Protein AF-0000000074143756 (afdb_homodimer)

Sequence (942 aa):
MISAIPASENERNEYSKTKEFPGTHEVNKLKGTKKQRRFYRSLQLTPTPTILDREHSRSNVDFSGFFVLFWVGVAVIIIISALDNVEQTGRVFGGSVFQFFRTNLLDLVLADLTMVSTYFFSYPFQKLLAAGVIQWYQTGAVLFYTALGIFLLSAMARCLLSDWPWTHRAFFILHSVMMLMKLVSYNICNGWYSHLYQVNITLKQKESLSPAEEEQLKQAEFELLEHGVRYPFNLTFKNAVEFLFMPTLCYQLYYPRTSRVRVWYLLERAAATFGCIFLLTLISENYIVPILRKAIVQLHQARESSFLSLYLSFSKTVTYLMFPFTISFLLVFYVIFDGVCNFAAELTRFADRNFYDDWWNSYTWDQFARTWNKPVHYFLLRHVYLPVASITSKLNATVITFFLSSILHETIMFCITKKIRGYQLFFQMTQIPYIMIQRNSFFRQRVIGNVAFWISMIIGISLIAALYILCMISAIPASENERNEYSKTKEFPGTHEVNKLKGTKKQRRFYRSLQLTPTPTILDREHSRSNVDFSGFFVLFWVGVAVIIIISALDNVEQTGRVFGGSVFQFFRTNLLDLVLADLTMVSTYFFSYPFQKLLAAGVIQWYQTGAVLFYTALGIFLLSAMARCLLSDWPWTHRAFFILHSVMMLMKLVSYNICNGWYSHLYQVNITLKQKESLSPAEEEQLKQAEFELLEHGVRYPFNLTFKNAVEFLFMPTLCYQLYYPRTSRVRVWYLLERAAATFGCIFLLTLISENYIVPILRKAIVQLHQARESSFLSLYLSFSKTVTYLMFPFTISFLLVFYVIFDGVCNFAAELTRFADRNFYDDWWNSYTWDQFARTWNKPVHYFLLRHVYLPVASITSKLNATVITFFLSSILHETIMFCITKKIRGYQLFFQMTQIPYIMIQRNSFFRQRVIGNVAFWISMIIGISLIAALYILC

pLDDT: mean 84.03, std 18.56, range [18.83, 97.88]

Structure (mmCIF, N/CA/C/O backbone):
data_AF-0000000074143756-model_v1
#
loop_
_entity.id
_entity.type
_entity.pdbx_description
1 polymer O-acyltransferase
#
loop_
_atom_site.group_PDB
_atom_site.id
_atom_site.type_symbol
_atom_site.label_atom_id
_atom_site.label_alt_id
_atom_site.label_comp_id
_atom_site.label_asym_id
_atom_site.label_entity_id
_atom_site.label_seq_id
_atom_site.pdbx_PDB_ins_code
_atom_site.Cartn_x
_atom_site.Cartn_y
_atom_site.Cartn_z
_atom_site.occupancy
_atom_site.B_iso_or_equiv
_atom_site.auth_seq_id
_atom_site.auth_comp_id
_atom_site.auth_asym_id
_atom_site.auth_atom_id
_atom_site.pdbx_PDB_model_num
ATOM 1 N N . MET A 1 1 ? 21.484 32.938 -28.594 1 19.41 1 MET A N 1
ATOM 2 C CA . MET A 1 1 ? 21.781 31.828 -29.5 1 19.41 1 MET A CA 1
ATOM 3 C C . MET A 1 1 ? 22.5 30.688 -28.781 1 19.41 1 MET A C 1
ATOM 5 O O . MET A 1 1 ? 23.375 30.031 -29.344 1 19.41 1 MET A O 1
ATOM 9 N N . ILE A 1 2 ? 22.391 30.625 -27.469 1 21.98 2 ILE A N 1
ATOM 10 C CA . ILE A 1 2 ? 23.266 29.938 -26.516 1 21.98 2 ILE A CA 1
ATOM 11 C C . ILE A 1 2 ? 23.234 28.438 -26.797 1 21.98 2 ILE A C 1
ATOM 13 O O . ILE A 1 2 ? 22.156 27.844 -26.938 1 21.98 2 ILE A O 1
ATOM 17 N N . SER A 1 3 ? 24.344 27.875 -27.328 1 20.03 3 SER A N 1
ATOM 18 C CA . SER A 1 3 ? 24.672 26.562 -27.875 1 20.03 3 SER A CA 1
ATOM 19 C C . SER A 1 3 ? 24.344 25.453 -26.875 1 20.03 3 SER A C 1
ATOM 21 O O . SER A 1 3 ? 24.781 25.5 -25.719 1 20.03 3 SER A O 1
ATOM 23 N N . ALA A 1 4 ? 23.125 24.828 -26.953 1 22.12 4 ALA A N 1
ATOM 24 C CA . ALA A 1 4 ? 22.438 23.766 -26.219 1 22.12 4 ALA A CA 1
ATOM 25 C C . ALA A 1 4 ? 23.312 22.516 -26.125 1 22.12 4 ALA A C 1
ATOM 27 O O . ALA A 1 4 ? 23.594 21.875 -27.141 1 22.12 4 ALA A O 1
ATOM 28 N N . ILE A 1 5 ? 24.422 22.594 -25.344 1 24.59 5 ILE A N 1
ATOM 29 C CA . ILE A 1 5 ? 25.359 21.469 -25.359 1 24.59 5 ILE A CA 1
ATOM 30 C C . ILE A 1 5 ? 24.609 20.172 -25.141 1 24.59 5 ILE A C 1
ATOM 32 O O . ILE A 1 5 ? 23.859 20.031 -24.172 1 24.59 5 ILE A O 1
ATOM 36 N N . PRO A 1 6 ? 24.453 19.25 -26.125 1 26.03 6 PRO A N 1
ATOM 37 C CA . PRO A 1 6 ? 23.703 18 -26.234 1 26.03 6 PRO A CA 1
ATOM 38 C C . PRO A 1 6 ? 24.125 16.969 -25.188 1 26.03 6 PRO A C 1
ATOM 40 O O . PRO A 1 6 ? 25.328 16.812 -24.922 1 26.03 6 PRO A O 1
ATOM 43 N N . ALA A 1 7 ? 23.297 16.719 -24.109 1 26.41 7 ALA A N 1
ATOM 44 C CA . ALA A 1 7 ? 23.531 15.758 -23.031 1 26.41 7 ALA A CA 1
ATOM 45 C C . ALA A 1 7 ? 24.031 14.43 -23.578 1 26.41 7 ALA A C 1
ATOM 47 O O . ALA A 1 7 ? 23.438 13.875 -24.516 1 26.41 7 ALA A O 1
ATOM 48 N N . SER A 1 8 ? 25.25 14.055 -23.422 1 24.77 8 SER A N 1
ATOM 49 C CA . SER A 1 8 ? 25.984 12.875 -23.891 1 24.77 8 SER A CA 1
ATOM 50 C C . SER A 1 8 ? 25.266 11.586 -23.516 1 24.77 8 SER A C 1
ATOM 52 O O . SER A 1 8 ? 24.531 11.555 -22.516 1 24.77 8 SER A O 1
ATOM 54 N N . GLU A 1 9 ? 25.078 10.492 -24.391 1 25.97 9 GLU A N 1
ATOM 55 C CA . GLU A 1 9 ? 24.484 9.188 -24.672 1 25.97 9 GLU A CA 1
ATOM 56 C C . GLU A 1 9 ? 24.812 8.188 -23.578 1 25.97 9 GLU A C 1
ATOM 58 O O . GLU A 1 9 ? 24.172 7.137 -23.469 1 25.97 9 GLU A O 1
ATOM 63 N N . ASN A 1 10 ? 25.906 8.289 -22.781 1 26.12 10 ASN A N 1
ATOM 64 C CA . ASN A 1 10 ? 26.547 7.156 -22.125 1 26.12 10 ASN A CA 1
ATOM 65 C C . ASN A 1 10 ? 25.75 6.695 -20.891 1 26.12 10 ASN A C 1
ATOM 67 O O . ASN A 1 10 ? 25.891 5.547 -20.469 1 26.12 10 ASN A O 1
ATOM 71 N N . GLU A 1 11 ? 25.219 7.586 -20.062 1 27.58 11 GLU A N 1
ATOM 72 C CA . GLU A 1 11 ? 24.859 7.156 -18.703 1 27.58 11 GLU A CA 1
ATOM 73 C C . GLU A 1 11 ? 23.531 6.402 -18.719 1 27.58 11 GLU A C 1
ATOM 75 O O . GLU A 1 11 ? 23.031 5.992 -17.672 1 27.58 11 GLU A O 1
ATOM 80 N N . ARG A 1 12 ? 22.719 6.52 -19.766 1 27.97 12 ARG A N 1
ATOM 81 C CA . ARG A 1 12 ? 21.391 5.926 -19.859 1 27.97 12 ARG A CA 1
ATOM 82 C C . ARG A 1 12 ? 21.453 4.41 -19.734 1 27.97 12 ARG A C 1
ATOM 84 O O . ARG A 1 12 ? 20.422 3.742 -19.641 1 27.97 12 ARG A O 1
ATOM 91 N N . ASN A 1 13 ? 22.625 3.879 -20.109 1 26.05 13 ASN A N 1
ATOM 92 C CA . ASN A 1 13 ? 22.75 2.455 -20.406 1 26.05 13 ASN A CA 1
ATOM 93 C C . ASN A 1 13 ? 22.734 1.617 -19.125 1 26.05 13 ASN A C 1
ATOM 95 O O . ASN A 1 13 ? 22.906 0.398 -19.172 1 26.05 13 ASN A O 1
ATOM 99 N N . GLU A 1 14 ? 22.984 2.305 -17.953 1 27.48 14 GLU A N 1
ATOM 100 C CA . GLU A 1 14 ? 23.375 1.365 -16.906 1 27.48 14 GLU A CA 1
ATOM 101 C C . GLU A 1 14 ? 22.156 0.602 -16.391 1 27.48 14 GLU A C 1
ATOM 103 O O . GLU A 1 14 ? 22.297 -0.471 -15.797 1 27.48 14 GLU A O 1
ATOM 108 N N . TYR A 1 15 ? 21.031 1.327 -16.234 1 26.75 15 TYR A N 1
ATOM 109 C CA . TYR A 1 15 ? 20 0.626 -15.469 1 26.75 15 TYR A CA 1
ATOM 110 C C . TYR A 1 15 ? 19.547 -0.64 -16.188 1 26.75 15 TYR A C 1
ATOM 112 O O . TYR A 1 15 ? 18.688 -1.364 -15.695 1 26.75 15 TYR A O 1
ATOM 120 N N . SER A 1 16 ? 19.641 -0.555 -17.484 1 26.41 16 SER A N 1
ATOM 121 C CA . SER A 1 16 ? 19.234 -1.803 -18.125 1 26.41 16 SER A CA 1
ATOM 122 C C . SER A 1 16 ? 20.141 -2.957 -17.719 1 26.41 16 SER A C 1
ATOM 124 O O . SER A 1 16 ? 20.562 -3.746 -18.562 1 26.41 16 SER A O 1
ATOM 126 N N . LYS A 1 17 ? 20.938 -2.715 -16.734 1 28.66 17 LYS A N 1
ATOM 127 C CA . LYS A 1 17 ? 21.656 -3.973 -16.547 1 28.66 17 LYS A CA 1
ATOM 128 C C . LYS A 1 17 ? 20.688 -5.109 -16.234 1 28.66 17 LYS A C 1
ATOM 130 O O . LYS A 1 17 ? 20.203 -5.23 -15.102 1 28.66 17 LYS A O 1
ATOM 135 N N . THR A 1 18 ? 19.781 -5.348 -17 1 25.55 18 THR A N 1
ATOM 136 C CA . THR A 1 18 ? 19.219 -6.691 -16.906 1 25.55 18 THR A CA 1
ATOM 137 C C . THR A 1 18 ? 20.25 -7.68 -16.375 1 25.55 18 THR A C 1
ATOM 139 O O . THR A 1 18 ? 21.375 -7.762 -16.906 1 25.55 18 THR A O 1
ATOM 142 N N . LYS A 1 19 ? 20.297 -7.918 -15.117 1 28.59 19 LYS A N 1
ATOM 143 C CA . LYS A 1 19 ? 21.141 -9.07 -14.797 1 28.59 19 LYS A CA 1
ATOM 144 C C . LYS A 1 19 ? 21.234 -10.023 -15.992 1 28.59 19 LYS A C 1
ATOM 146 O O . LYS A 1 19 ? 20.25 -10.672 -16.359 1 28.59 19 LYS A O 1
ATOM 151 N N . GLU A 1 20 ? 21.844 -9.531 -17.016 1 27.28 20 GLU A N 1
ATOM 152 C CA . GLU A 1 20 ? 22.203 -10.492 -18.047 1 27.28 20 GLU A CA 1
ATOM 153 C C . GLU A 1 20 ? 22.422 -11.883 -17.469 1 27.28 20 GLU A C 1
ATOM 155 O O . GLU A 1 20 ? 22.781 -12.023 -16.297 1 27.28 20 GLU A O 1
ATOM 160 N N . PHE A 1 21 ? 21.609 -12.773 -17.781 1 27.92 21 PHE A N 1
ATOM 161 C CA . PHE A 1 21 ? 22.156 -14.109 -17.547 1 27.92 21 PHE A CA 1
ATOM 162 C C . PHE A 1 21 ? 23.672 -14.078 -17.547 1 27.92 21 PHE A C 1
ATOM 164 O O . PHE A 1 21 ? 24.297 -13.695 -18.547 1 27.92 21 PHE A O 1
ATOM 171 N N . PRO A 1 22 ? 24.281 -13.555 -16.328 1 31.22 22 PRO A N 1
ATOM 172 C CA . PRO A 1 22 ? 25.734 -13.469 -16.438 1 31.22 22 PRO A CA 1
ATOM 173 C C . PRO A 1 22 ? 26.297 -14.422 -17.5 1 31.22 22 PRO A C 1
ATOM 175 O O . PRO A 1 22 ? 27.219 -14.055 -18.219 1 31.22 22 PRO A O 1
ATOM 178 N N . GLY A 1 23 ? 26.156 -15.734 -17.156 1 27.8 23 GLY A N 1
ATOM 179 C CA . GLY A 1 23 ? 27.062 -16.75 -17.688 1 27.8 23 GLY A CA 1
ATOM 180 C C . GLY A 1 23 ? 26.875 -16.984 -19.172 1 27.8 23 GLY A C 1
ATOM 181 O O . GLY A 1 23 ? 26.625 -18.125 -19.594 1 27.8 23 GLY A O 1
ATOM 182 N N . THR A 1 24 ? 26.125 -16.188 -19.891 1 28.8 24 THR A N 1
ATOM 183 C CA . THR A 1 24 ? 26.469 -16.625 -21.234 1 28.8 24 THR A CA 1
ATOM 184 C C . THR A 1 24 ? 27.969 -16.484 -21.5 1 28.8 24 THR A C 1
ATOM 186 O O . THR A 1 24 ? 28.453 -15.375 -21.766 1 28.8 24 THR A O 1
ATOM 189 N N . HIS A 1 25 ? 28.828 -16.969 -20.641 1 27.3 25 HIS A N 1
ATOM 190 C CA . HIS A 1 25 ? 30.156 -17.172 -21.188 1 27.3 25 HIS A CA 1
ATOM 191 C C . HIS A 1 25 ? 30.094 -17.438 -22.688 1 27.3 25 HIS A C 1
ATOM 193 O O . HIS A 1 25 ? 29.078 -17.922 -23.203 1 27.3 25 HIS A O 1
ATOM 199 N N . GLU A 1 26 ? 31.094 -16.781 -23.422 1 28.59 26 GLU A N 1
ATOM 200 C CA . GLU A 1 26 ? 31.438 -17.078 -24.812 1 28.59 26 GLU A CA 1
ATOM 201 C C . GLU A 1 26 ? 31.297 -18.578 -25.109 1 28.59 26 GLU A C 1
ATOM 203 O O . GLU A 1 26 ? 32.156 -19.375 -24.703 1 28.59 26 GLU A O 1
ATOM 208 N N . VAL A 1 27 ? 30.25 -19.141 -24.938 1 28.48 27 VAL A N 1
ATOM 209 C CA . VAL A 1 27 ? 30.266 -20.422 -25.625 1 28.48 27 VAL A CA 1
ATOM 210 C C . VAL A 1 27 ? 30.984 -20.281 -26.969 1 28.48 27 VAL A C 1
ATOM 212 O O . VAL A 1 27 ? 30.594 -19.438 -27.797 1 28.48 27 VAL A O 1
ATOM 215 N N . ASN A 1 28 ? 32.25 -20.625 -27.062 1 27.59 28 ASN A N 1
ATOM 216 C CA . ASN A 1 28 ? 33.062 -20.812 -28.281 1 27.59 28 ASN A CA 1
ATOM 217 C C . ASN A 1 28 ? 32.188 -21.25 -29.453 1 27.59 28 ASN A C 1
ATOM 219 O O . ASN A 1 28 ? 31.172 -21.922 -29.266 1 27.59 28 ASN A O 1
ATOM 223 N N . LYS A 1 29 ? 32.531 -20.828 -30.672 1 31.66 29 LYS A N 1
ATOM 224 C CA . LYS A 1 29 ? 32.219 -21.094 -32.062 1 31.66 29 LYS A CA 1
ATOM 225 C C . LYS A 1 29 ? 32.188 -22.594 -32.344 1 31.66 29 LYS A C 1
ATOM 227 O O . LYS A 1 29 ? 33 -23.109 -33.125 1 31.66 29 LYS A O 1
ATOM 232 N N . LEU A 1 30 ? 32.156 -23.484 -31.375 1 27.81 30 LEU A N 1
ATOM 233 C CA . LEU A 1 30 ? 32.25 -24.781 -32.031 1 27.81 30 LEU A CA 1
ATOM 234 C C . LEU A 1 30 ? 31.109 -24.984 -33.031 1 27.81 30 LEU A C 1
ATOM 236 O O . LEU A 1 30 ? 29.938 -24.812 -32.656 1 27.81 30 LEU A O 1
ATOM 240 N N . LYS A 1 31 ? 31.25 -25.062 -34.281 1 34.59 31 LYS A N 1
ATOM 241 C CA . LYS A 1 31 ? 30.625 -25.094 -35.594 1 34.59 31 LYS A CA 1
ATOM 242 C C . LYS A 1 31 ? 29.391 -26.016 -35.594 1 34.59 31 LYS A C 1
ATOM 244 O O . LYS A 1 31 ? 28.328 -25.625 -36.062 1 34.59 31 LYS A O 1
ATOM 249 N N . GLY A 1 32 ? 29.609 -27.375 -35.906 1 33.5 32 GLY A N 1
ATOM 250 C CA . GLY A 1 32 ? 28.578 -28.234 -36.469 1 33.5 32 GLY A CA 1
ATOM 251 C C . GLY A 1 32 ? 27.453 -28.516 -35.5 1 33.5 32 GLY A C 1
ATOM 252 O O . GLY A 1 32 ? 26.281 -28.453 -35.875 1 33.5 32 GLY A O 1
ATOM 253 N N . THR A 1 33 ? 27.641 -29.375 -34.344 1 35.09 33 THR A N 1
ATOM 254 C CA . THR A 1 33 ? 26.719 -29.984 -33.406 1 35.09 33 THR A CA 1
ATOM 255 C C . THR A 1 33 ? 26.25 -28.953 -32.375 1 35.09 33 THR A C 1
ATOM 257 O O . THR A 1 33 ? 25.875 -29.328 -31.25 1 35.09 33 THR A O 1
ATOM 260 N N . LYS A 1 34 ? 26.266 -27.719 -32.375 1 37.78 34 LYS A N 1
ATOM 261 C CA . LYS A 1 34 ? 26.125 -26.484 -31.609 1 37.78 34 LYS A CA 1
ATOM 262 C C . LYS A 1 34 ? 24.688 -26.297 -31.125 1 37.78 34 LYS A C 1
ATOM 264 O O . LYS A 1 34 ? 24.469 -25.75 -30.047 1 37.78 34 LYS A O 1
ATOM 269 N N . LYS A 1 35 ? 23.844 -26.656 -32.062 1 44.72 35 LYS A N 1
ATOM 270 C CA . LYS A 1 35 ? 22.469 -26.203 -31.844 1 44.72 35 LYS A CA 1
ATOM 271 C C . LYS A 1 35 ? 21.766 -27.047 -30.781 1 44.72 35 LYS A C 1
ATOM 273 O O . LYS A 1 35 ? 20.734 -26.656 -30.25 1 44.72 35 LYS A O 1
ATOM 278 N N . GLN A 1 36 ? 22.078 -28.25 -30.766 1 42 36 GLN A N 1
ATOM 279 C CA . GLN A 1 36 ? 21.281 -29.125 -29.906 1 42 36 GLN A CA 1
ATOM 280 C C . GLN A 1 36 ? 21.609 -28.906 -28.438 1 42 36 GLN A C 1
ATOM 282 O O . GLN A 1 36 ? 20.859 -29.344 -27.562 1 42 36 GLN A O 1
ATOM 287 N N . ARG A 1 37 ? 22.922 -28.656 -28 1 46 37 ARG A N 1
ATOM 288 C CA . ARG A 1 37 ? 23.578 -28.734 -26.703 1 46 37 ARG A CA 1
ATOM 289 C C . ARG A 1 37 ? 22.922 -27.797 -25.703 1 46 37 ARG A C 1
ATOM 291 O O . ARG A 1 37 ? 23 -28 -24.484 1 46 37 ARG A O 1
ATOM 298 N N . ARG A 1 38 ? 22.484 -26.625 -26.266 1 46.5 38 ARG A N 1
ATOM 299 C CA . ARG A 1 38 ? 22.344 -25.438 -25.422 1 46.5 38 ARG A CA 1
ATOM 300 C C . ARG A 1 38 ? 21.016 -25.453 -24.672 1 46.5 38 ARG A C 1
ATOM 302 O O . ARG A 1 38 ? 20.75 -24.578 -23.844 1 46.5 38 ARG A O 1
ATOM 309 N N . PHE A 1 39 ? 20.266 -26.609 -24.969 1 53.22 39 PHE A N 1
ATOM 310 C CA . PHE A 1 39 ? 18.859 -26.438 -24.625 1 53.22 39 PHE A CA 1
ATOM 311 C C . PHE A 1 39 ? 18.656 -26.625 -23.125 1 53.22 39 PHE A C 1
ATOM 313 O O . PHE A 1 39 ? 17.766 -26 -22.531 1 53.22 39 PHE A O 1
ATOM 320 N N . TYR A 1 40 ? 19.469 -27.438 -22.453 1 66.12 40 TYR A N 1
ATOM 321 C CA . TYR A 1 40 ? 19.125 -27.578 -21.047 1 66.12 40 TYR A CA 1
ATOM 322 C C . TYR A 1 40 ? 20.234 -27.047 -20.156 1 66.12 40 TYR A C 1
ATOM 324 O O . TYR A 1 40 ? 20.766 -27.781 -19.312 1 66.12 40 TYR A O 1
ATOM 332 N N . ARG A 1 41 ? 20.641 -25.906 -20.516 1 62.62 41 ARG A N 1
ATOM 333 C CA . ARG A 1 41 ? 21.672 -25.281 -19.703 1 62.62 41 ARG A CA 1
ATOM 334 C C . ARG A 1 41 ? 21.188 -25.078 -18.266 1 62.62 41 ARG A C 1
ATOM 336 O O . ARG A 1 41 ? 20.016 -24.75 -18.047 1 62.62 41 ARG A O 1
ATOM 343 N N . SER A 1 42 ? 22.062 -25.469 -17.344 1 73.62 42 SER A N 1
ATOM 344 C CA . SER A 1 42 ? 21.781 -25.328 -15.922 1 73.62 42 SER A CA 1
ATOM 345 C C . SER A 1 42 ? 21.547 -23.859 -15.562 1 73.62 42 SER A C 1
ATOM 347 O O . SER A 1 42 ? 22.156 -22.969 -16.141 1 73.62 42 SER A O 1
ATOM 349 N N . LEU A 1 43 ? 20.547 -23.688 -14.727 1 75.69 43 LEU A N 1
ATOM 350 C CA . LEU A 1 43 ? 20.281 -22.359 -14.203 1 75.69 43 LEU A CA 1
ATOM 351 C C . LEU A 1 43 ? 21.375 -21.922 -13.227 1 75.69 43 LEU A C 1
ATOM 353 O O . LEU A 1 43 ? 21.906 -22.75 -12.477 1 75.69 43 LEU A O 1
ATOM 357 N N . GLN A 1 44 ? 21.812 -20.719 -13.367 1 72.5 44 GLN A N 1
ATOM 358 C CA . GLN A 1 44 ? 22.75 -20.188 -12.375 1 72.5 44 GLN A CA 1
ATOM 359 C C . GLN A 1 44 ? 22.031 -19.812 -11.086 1 72.5 44 GLN A C 1
ATOM 361 O O . GLN A 1 44 ? 21.328 -18.797 -11.016 1 72.5 44 GLN A O 1
ATOM 366 N N . LEU A 1 45 ? 22.156 -20.703 -10.18 1 75.88 45 LEU A N 1
ATOM 367 C CA . LEU A 1 45 ? 21.516 -20.5 -8.891 1 75.88 45 LEU A CA 1
ATOM 368 C C . LEU A 1 45 ? 22.469 -19.859 -7.891 1 75.88 45 LEU A C 1
ATOM 370 O O . LEU A 1 45 ? 23.625 -20.266 -7.793 1 75.88 45 LEU A O 1
ATOM 374 N N . THR A 1 46 ? 22.141 -18.703 -7.285 1 75.25 46 THR A N 1
ATOM 375 C CA . THR A 1 46 ? 22.906 -18.031 -6.238 1 75.25 46 THR A CA 1
ATOM 376 C C . THR A 1 46 ? 22.078 -17.938 -4.957 1 75.25 46 THR A C 1
ATOM 378 O O . THR A 1 46 ? 20.859 -17.75 -5.008 1 75.25 46 THR A O 1
ATOM 381 N N . PRO A 1 47 ? 22.719 -18.094 -3.85 1 77.38 47 PRO A N 1
ATOM 382 C CA . PRO A 1 47 ? 21.984 -17.891 -2.604 1 77.38 47 PRO A CA 1
ATOM 383 C C . PRO A 1 47 ? 21.375 -16.5 -2.494 1 77.38 47 PRO A C 1
ATOM 385 O O . PRO A 1 47 ? 22.109 -15.508 -2.463 1 77.38 47 PRO A O 1
ATOM 388 N N . THR A 1 48 ? 20.203 -16.422 -2.621 1 79.94 48 THR A N 1
ATOM 389 C CA . THR A 1 48 ? 19.484 -15.156 -2.582 1 79.94 48 THR A CA 1
ATOM 390 C C . THR A 1 48 ? 18.234 -15.266 -1.706 1 79.94 48 THR A C 1
ATOM 392 O O . THR A 1 48 ? 17.422 -16.172 -1.885 1 79.94 48 THR A O 1
ATOM 395 N N . PRO A 1 49 ? 18.141 -14.359 -0.694 1 75.69 49 PRO A N 1
ATOM 396 C CA . PRO A 1 49 ? 16.906 -14.359 0.094 1 75.69 49 PRO A CA 1
ATOM 397 C C . PRO A 1 49 ? 15.719 -13.766 -0.665 1 75.69 49 PRO A C 1
ATOM 399 O O . PRO A 1 49 ? 15.906 -13.039 -1.644 1 75.69 49 PRO A O 1
ATOM 402 N N . THR A 1 50 ? 14.492 -14.195 -0.249 1 80 50 THR A N 1
ATOM 403 C CA . THR A 1 50 ? 13.305 -13.586 -0.828 1 80 50 THR A CA 1
ATOM 404 C C . THR A 1 50 ? 13.227 -12.109 -0.467 1 80 50 THR A C 1
ATOM 406 O O . THR A 1 50 ? 13.633 -11.703 0.626 1 80 50 THR A O 1
ATOM 409 N N . ILE A 1 51 ? 12.734 -11.32 -1.336 1 72.12 51 ILE A N 1
ATOM 410 C CA . ILE A 1 51 ? 12.812 -9.875 -1.189 1 72.12 51 ILE A CA 1
ATOM 411 C C . ILE A 1 51 ? 11.922 -9.43 -0.031 1 72.12 51 ILE A C 1
ATOM 413 O O . ILE A 1 51 ? 12.156 -8.375 0.573 1 72.12 51 ILE A O 1
ATOM 417 N N . LEU A 1 52 ? 10.93 -10.172 0.357 1 71.06 52 LEU A N 1
ATOM 418 C CA . LEU A 1 52 ? 10.023 -9.758 1.424 1 71.06 52 LEU A CA 1
ATOM 419 C C . LEU A 1 52 ? 10.477 -10.32 2.768 1 71.06 52 LEU A C 1
ATOM 421 O O . LEU A 1 52 ? 9.898 -9.992 3.809 1 71.06 52 LEU A O 1
ATOM 425 N N . ASP A 1 53 ? 11.5 -11.07 2.643 1 72.12 53 ASP A N 1
ATOM 426 C CA . ASP A 1 53 ? 12 -11.68 3.877 1 72.12 53 ASP A CA 1
ATOM 427 C C . ASP A 1 53 ? 12.664 -10.633 4.77 1 72.12 53 ASP A C 1
ATOM 429 O O . ASP A 1 53 ? 13.219 -9.648 4.273 1 72.12 53 ASP A O 1
ATOM 433 N N . ARG A 1 54 ? 12.617 -10.797 6.012 1 60 54 ARG A N 1
ATOM 434 C CA . ARG A 1 54 ? 13.125 -9.898 7.039 1 60 54 ARG A CA 1
ATOM 435 C C . ARG A 1 54 ? 14.609 -9.633 6.848 1 60 54 ARG A C 1
ATOM 437 O O . ARG A 1 54 ? 15.102 -8.547 7.164 1 60 54 ARG A O 1
ATOM 444 N N . GLU A 1 55 ? 15.117 -10.688 6.371 1 56.97 55 GLU A N 1
ATOM 445 C CA . GLU A 1 55 ? 16.562 -10.555 6.223 1 56.97 55 GLU A CA 1
ATOM 446 C C . GLU A 1 55 ? 16.922 -9.602 5.082 1 56.97 55 GLU A C 1
ATOM 448 O O . GLU A 1 55 ? 18.016 -9.047 5.055 1 56.97 55 GLU A O 1
ATOM 453 N N . HIS A 1 56 ? 15.953 -9.438 4.277 1 54.44 56 HIS A N 1
ATOM 454 C CA . HIS A 1 56 ? 16.125 -8.453 3.219 1 54.44 56 HIS A CA 1
ATOM 455 C C . HIS A 1 56 ? 15.664 -7.07 3.674 1 54.44 56 HIS A C 1
ATOM 457 O O . HIS A 1 56 ? 14.602 -6.941 4.293 1 54.44 56 HIS A O 1
ATOM 463 N N . SER A 1 57 ? 16.5 -6.164 3.898 1 56.78 57 SER A N 1
ATOM 464 C CA . SER A 1 57 ? 16.125 -4.809 4.297 1 56.78 57 SER A CA 1
ATOM 465 C C . SER A 1 57 ? 15 -4.266 3.42 1 56.78 57 SER A C 1
ATOM 467 O O . SER A 1 57 ? 15.18 -4.082 2.215 1 56.78 57 SER A O 1
ATOM 469 N N . ARG A 1 58 ? 13.797 -4.227 3.871 1 58.44 58 ARG A N 1
ATOM 470 C CA . ARG A 1 58 ? 12.602 -3.758 3.168 1 58.44 58 ARG A CA 1
ATOM 471 C C . ARG A 1 58 ? 12.828 -2.377 2.562 1 58.44 58 ARG A C 1
ATOM 473 O O . ARG A 1 58 ? 12.219 -2.029 1.552 1 58.44 58 ARG A O 1
ATOM 480 N N . SER A 1 59 ? 13.656 -1.669 3.211 1 61.41 59 SER A N 1
ATOM 481 C CA . SER A 1 59 ? 13.945 -0.327 2.713 1 61.41 59 SER A CA 1
ATOM 482 C C . SER A 1 59 ? 14.617 -0.377 1.345 1 61.41 59 SER A C 1
ATOM 484 O O . SER A 1 59 ? 14.586 0.6 0.594 1 61.41 59 SER A O 1
ATOM 486 N N . ASN A 1 60 ? 15.016 -1.57 1.021 1 66.19 60 ASN A N 1
ATOM 487 C CA . ASN A 1 60 ? 15.695 -1.687 -0.264 1 66.19 60 ASN A CA 1
ATOM 488 C C . ASN A 1 60 ? 14.75 -2.182 -1.355 1 66.19 60 ASN A C 1
ATOM 490 O O . ASN A 1 60 ? 15.117 -2.23 -2.529 1 66.19 60 ASN A O 1
ATOM 494 N N . VAL A 1 61 ? 13.578 -2.406 -0.873 1 72.94 61 VAL A N 1
ATOM 495 C CA . VAL A 1 61 ? 12.609 -2.896 -1.847 1 72.94 61 VAL A CA 1
ATOM 496 C C . VAL A 1 61 ? 11.703 -1.752 -2.299 1 72.94 61 VAL A C 1
ATOM 498 O O . VAL A 1 61 ? 11.289 -0.924 -1.484 1 72.94 61 VAL A O 1
ATOM 501 N N . ASP A 1 62 ? 11.516 -1.589 -3.492 1 77.62 62 ASP A N 1
ATOM 502 C CA . ASP A 1 62 ? 10.648 -0.563 -4.059 1 77.62 62 ASP A CA 1
ATOM 503 C C . ASP A 1 62 ? 9.18 -0.973 -3.967 1 77.62 62 ASP A C 1
ATOM 505 O O . ASP A 1 62 ? 8.742 -1.896 -4.656 1 77.62 62 ASP A O 1
ATOM 509 N N . PHE A 1 63 ? 8.422 -0.316 -3.145 1 75 63 PHE A N 1
ATOM 510 C CA . PHE A 1 63 ? 7.016 -0.65 -2.957 1 75 63 PHE A CA 1
ATOM 511 C C . PHE A 1 63 ? 6.121 0.384 -3.629 1 75 63 PHE A C 1
ATOM 513 O O . PHE A 1 63 ? 4.961 0.554 -3.244 1 75 63 PHE A O 1
ATOM 520 N N . SER A 1 64 ? 6.57 1.073 -4.668 1 78.5 64 SER A N 1
ATOM 521 C CA . SER A 1 64 ? 5.816 2.107 -5.367 1 78.5 64 SER A CA 1
ATOM 522 C C . SER A 1 64 ? 4.562 1.535 -6.016 1 78.5 64 SER A C 1
ATOM 524 O O . SER A 1 64 ? 3.541 2.221 -6.117 1 78.5 64 SER A O 1
ATOM 526 N N . GLY A 1 65 ? 4.66 0.359 -6.383 1 81.5 65 GLY A N 1
ATOM 527 C CA . GLY A 1 65 ? 3.512 -0.294 -6.992 1 81.5 65 GLY A CA 1
ATOM 528 C C . GLY A 1 65 ? 2.334 -0.433 -6.043 1 81.5 65 GLY A C 1
ATOM 529 O O . GLY A 1 65 ? 1.179 -0.357 -6.465 1 81.5 65 GLY A O 1
ATOM 530 N N . PHE A 1 66 ? 2.611 -0.602 -4.758 1 78.19 66 PHE A N 1
ATOM 531 C CA . PHE A 1 66 ? 1.539 -0.692 -3.775 1 78.19 66 PHE A CA 1
ATOM 532 C C . PHE A 1 66 ? 0.873 0.664 -3.574 1 78.19 66 PHE A C 1
ATOM 534 O O . PHE A 1 66 ? -0.325 0.737 -3.293 1 78.19 66 PHE A O 1
ATOM 541 N N . PHE A 1 67 ? 1.694 1.679 -3.752 1 78.44 67 PHE A N 1
ATOM 542 C CA . PHE A 1 67 ? 1.121 3.02 -3.734 1 78.44 67 PHE A CA 1
ATOM 543 C C . PHE A 1 67 ? 0.164 3.215 -4.902 1 78.44 67 PHE A C 1
ATOM 545 O O . PHE A 1 67 ? -0.927 3.764 -4.734 1 78.44 67 PHE A O 1
ATOM 552 N N . VAL A 1 68 ? 0.512 2.723 -6.07 1 80.75 68 VAL A N 1
ATOM 553 C CA . VAL A 1 68 ? -0.348 2.793 -7.246 1 80.75 68 VAL A CA 1
ATOM 554 C C . VAL A 1 68 ? -1.595 1.938 -7.027 1 80.75 68 VAL A C 1
ATOM 556 O O . VAL A 1 68 ? -2.709 2.363 -7.336 1 80.75 68 VAL A O 1
ATOM 559 N N . LEU A 1 69 ? -1.396 0.768 -6.48 1 86.5 69 LEU A N 1
ATOM 560 C CA . LEU A 1 69 ? -2.508 -0.129 -6.188 1 86.5 69 LEU A CA 1
ATOM 561 C C . LEU A 1 69 ? -3.518 0.541 -5.262 1 86.5 69 LEU A C 1
ATOM 563 O O . LEU A 1 69 ? -4.727 0.382 -5.438 1 86.5 69 LEU A O 1
ATOM 567 N N . PHE A 1 70 ? -3.01 1.274 -4.281 1 82.19 70 PHE A N 1
ATOM 568 C CA . PHE A 1 70 ? -3.873 2.014 -3.36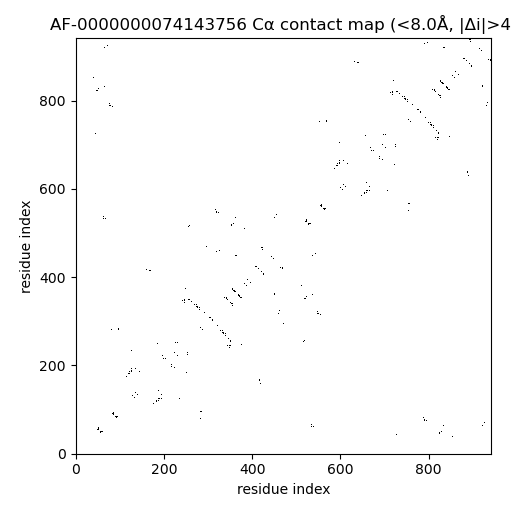7 1 82.19 70 PHE A CA 1
ATOM 569 C C . PHE A 1 70 ? -4.777 2.971 -4.133 1 82.19 70 PHE A C 1
ATOM 571 O O . PHE A 1 70 ? -5.992 2.982 -3.928 1 82.19 70 PHE A O 1
ATOM 578 N N . TRP A 1 71 ? -4.195 3.715 -5.066 1 82.06 71 TRP A N 1
ATOM 579 C CA . TRP A 1 71 ? -4.973 4.703 -5.805 1 82.06 71 TRP A CA 1
ATOM 580 C C . TRP A 1 71 ? -5.945 4.027 -6.762 1 82.06 71 TRP A C 1
ATOM 582 O O . TRP A 1 71 ? -7.055 4.523 -6.988 1 82.06 71 TRP A O 1
ATOM 592 N N . VAL A 1 72 ? -5.562 2.932 -7.332 1 87 72 VAL A N 1
ATOM 593 C CA . VAL A 1 72 ? -6.473 2.168 -8.18 1 87 72 VAL A CA 1
ATOM 594 C C . VAL A 1 72 ? -7.621 1.618 -7.332 1 87 72 VAL A C 1
ATOM 596 O O . VAL A 1 72 ? -8.773 1.62 -7.77 1 87 72 VAL A O 1
ATOM 599 N N . GLY A 1 73 ? -7.316 1.16 -6.137 1 85.25 73 GLY A N 1
ATOM 600 C CA . GLY A 1 73 ? -8.344 0.721 -5.207 1 85.25 73 GLY A CA 1
ATOM 601 C C . GLY A 1 73 ? -9.344 1.811 -4.863 1 85.25 73 GLY A C 1
ATOM 602 O O . GLY A 1 73 ? -10.547 1.562 -4.809 1 85.25 73 GLY A O 1
ATOM 603 N N . VAL A 1 74 ? -8.781 2.943 -4.668 1 81.38 74 VAL A N 1
ATOM 604 C CA . VAL A 1 74 ? -9.641 4.09 -4.371 1 81.38 74 VAL A CA 1
ATOM 605 C C . VAL A 1 74 ? -10.57 4.352 -5.551 1 81.38 74 VAL A C 1
ATOM 607 O O . VAL A 1 74 ? -11.758 4.629 -5.359 1 81.38 74 VAL A O 1
ATOM 610 N N . ALA A 1 75 ? -10.078 4.254 -6.754 1 82.25 75 ALA A N 1
ATOM 611 C CA . ALA A 1 75 ? -10.898 4.438 -7.953 1 82.25 75 ALA A CA 1
ATOM 612 C C . ALA A 1 75 ? -12.016 3.406 -8.016 1 82.25 75 ALA A C 1
ATOM 614 O O . ALA A 1 75 ? -13.148 3.732 -8.383 1 82.25 75 ALA A O 1
ATOM 615 N N . VAL A 1 76 ? -11.75 2.264 -7.629 1 86.06 76 VAL A N 1
ATOM 616 C CA . VAL A 1 76 ? -12.742 1.194 -7.641 1 86.06 76 VAL A CA 1
ATOM 617 C C . VAL A 1 76 ? -13.828 1.489 -6.613 1 86.06 76 VAL A C 1
ATOM 619 O O . VAL A 1 76 ? -15.016 1.286 -6.887 1 86.06 76 VAL A O 1
ATOM 622 N N . ILE A 1 77 ? -13.453 1.994 -5.488 1 79.94 77 ILE A N 1
ATOM 623 C CA . ILE A 1 77 ? -14.422 2.348 -4.457 1 79.94 77 ILE A CA 1
ATOM 624 C C . ILE A 1 77 ? -15.367 3.428 -4.98 1 79.94 77 ILE A C 1
ATOM 626 O O . ILE A 1 77 ? -16.562 3.389 -4.719 1 79.94 77 ILE A O 1
ATOM 630 N N . ILE A 1 78 ? -14.781 4.328 -5.723 1 77.88 78 ILE A N 1
ATOM 631 C CA . ILE A 1 78 ? -15.586 5.398 -6.301 1 77.88 78 ILE A CA 1
ATOM 632 C C . ILE A 1 78 ? -16.609 4.809 -7.266 1 77.88 78 ILE A C 1
ATOM 634 O O . ILE A 1 78 ? -17.781 5.18 -7.234 1 77.88 78 ILE A O 1
ATOM 638 N N . ILE A 1 79 ? -16.219 3.898 -8.047 1 82.88 79 ILE A N 1
ATOM 639 C CA . ILE A 1 79 ? -17.094 3.287 -9.039 1 82.88 79 ILE A CA 1
ATOM 640 C C . ILE A 1 79 ? -18.188 2.479 -8.344 1 82.88 79 ILE A C 1
ATOM 642 O O . ILE A 1 79 ? -19.359 2.566 -8.711 1 82.88 79 ILE A O 1
ATOM 646 N N . ILE A 1 80 ? -17.844 1.759 -7.344 1 83.75 80 ILE A N 1
ATOM 647 C CA . ILE A 1 80 ? -18.797 0.96 -6.59 1 83.75 80 ILE A CA 1
ATOM 648 C C . ILE A 1 80 ? -19.828 1.877 -5.934 1 83.75 80 ILE A C 1
ATOM 650 O O . ILE A 1 80 ? -21.031 1.596 -5.961 1 83.75 80 ILE A O 1
ATOM 654 N N . SER A 1 81 ? -19.375 2.93 -5.402 1 75.44 81 SER A N 1
ATOM 655 C CA . SER A 1 81 ? -20.281 3.883 -4.754 1 75.44 81 SER A CA 1
ATOM 656 C C . SER A 1 81 ? -21.25 4.504 -5.754 1 75.44 81 SER A C 1
ATOM 658 O O . SER A 1 81 ? -22.422 4.707 -5.441 1 75.44 81 SER A O 1
ATOM 660 N N . ALA A 1 82 ? -20.703 4.836 -6.887 1 78.81 82 ALA A N 1
ATOM 661 C CA . ALA A 1 82 ? -21.547 5.383 -7.941 1 78.81 82 ALA A CA 1
ATOM 662 C C . ALA A 1 82 ? -22.625 4.383 -8.359 1 78.81 82 ALA A C 1
ATOM 664 O O . ALA A 1 82 ? -23.781 4.746 -8.547 1 78.81 82 ALA A O 1
ATOM 665 N N . LEU A 1 83 ? -22.266 3.174 -8.477 1 81.19 83 LEU A N 1
ATOM 666 C CA . LEU A 1 83 ? -23.203 2.119 -8.859 1 81.19 83 LEU A CA 1
ATOM 667 C C . LEU A 1 83 ? -24.25 1.916 -7.781 1 81.19 83 LEU A C 1
ATOM 669 O O . LEU A 1 83 ? -25.438 1.764 -8.086 1 81.19 83 LEU A O 1
ATOM 673 N N . ASP A 1 84 ? -23.844 1.943 -6.547 1 78.88 84 ASP A N 1
ATOM 674 C CA . ASP A 1 84 ? -24.781 1.805 -5.434 1 78.88 84 ASP A CA 1
ATOM 675 C C . ASP A 1 84 ? -25.766 2.963 -5.402 1 78.88 84 ASP A C 1
ATOM 677 O O . ASP A 1 84 ? -26.969 2.758 -5.152 1 78.88 84 ASP A O 1
ATOM 681 N N . ASN A 1 85 ? -25.297 4.074 -5.676 1 75.88 85 ASN A N 1
ATOM 682 C CA . ASN A 1 85 ? -26.156 5.25 -5.68 1 75.88 85 ASN A CA 1
ATOM 683 C C . ASN A 1 85 ? -27.188 5.191 -6.809 1 75.88 85 ASN A C 1
ATOM 685 O O . ASN A 1 85 ? -28.344 5.566 -6.625 1 75.88 85 ASN A O 1
ATOM 689 N N . VAL A 1 86 ? -26.719 4.754 -7.898 1 78.62 86 VAL A N 1
ATOM 690 C CA . VAL A 1 86 ? -27.625 4.637 -9.039 1 78.62 86 VAL A CA 1
ATOM 691 C C . VAL A 1 86 ? -28.719 3.607 -8.734 1 78.62 86 VAL A C 1
ATOM 693 O O . VAL A 1 86 ? -29.875 3.803 -9.086 1 78.62 86 VAL A O 1
ATOM 696 N N . GLU A 1 87 ? -28.375 2.594 -8.086 1 77.38 87 GLU A N 1
ATOM 697 C CA . GLU A 1 87 ? -29.328 1.546 -7.738 1 77.38 87 GLU A CA 1
ATOM 698 C C . GLU A 1 87 ? -30.328 2.031 -6.691 1 77.38 87 GLU A C 1
ATOM 700 O O . GLU A 1 87 ? -31.516 1.694 -6.754 1 77.38 87 GLU A O 1
ATOM 705 N N . GLN A 1 88 ? -29.844 2.801 -5.816 1 74.81 88 GLN A N 1
ATOM 706 C CA . GLN A 1 88 ? -30.688 3.227 -4.715 1 74.81 88 GLN A CA 1
ATOM 707 C C . GLN A 1 88 ? -31.516 4.449 -5.102 1 74.81 88 GLN A C 1
ATOM 709 O O . GLN A 1 88 ? -32.688 4.555 -4.738 1 74.81 88 GLN A O 1
ATOM 714 N N . THR A 1 89 ? -30.891 5.402 -5.793 1 73.31 89 THR A N 1
ATOM 715 C CA . THR A 1 89 ? -31.562 6.676 -6.016 1 73.31 89 THR A CA 1
ATOM 716 C C . THR A 1 89 ? -31.812 6.902 -7.5 1 73.31 89 THR A C 1
ATOM 718 O O . THR A 1 89 ? -32.594 7.773 -7.879 1 73.31 89 THR A O 1
ATOM 721 N N . GLY A 1 90 ? -31.156 6.074 -8.352 1 75.12 90 GLY A N 1
ATOM 722 C CA . GLY A 1 90 ? -31.234 6.285 -9.789 1 75.12 90 GLY A CA 1
ATOM 723 C C . GLY A 1 90 ? -30.266 7.328 -10.297 1 75.12 90 GLY A C 1
ATOM 724 O O . GLY A 1 90 ? -30.172 7.562 -11.5 1 75.12 90 GLY A O 1
ATOM 725 N N . ARG A 1 91 ? -29.578 7.965 -9.367 1 75.94 91 ARG A N 1
ATOM 726 C CA . ARG A 1 91 ? -28.594 8.977 -9.742 1 75.94 91 ARG A CA 1
ATOM 727 C C . ARG A 1 91 ? -27.172 8.523 -9.398 1 75.94 91 ARG A C 1
ATOM 729 O O . ARG A 1 91 ? -26.984 7.773 -8.445 1 75.94 91 ARG A O 1
ATOM 736 N N . VAL A 1 92 ? -26.219 8.914 -10.211 1 71 92 VAL A N 1
ATOM 737 C CA . VAL A 1 92 ? -24.828 8.516 -10.023 1 71 92 VAL A CA 1
ATOM 738 C C . VAL A 1 92 ? -24.297 9.109 -8.711 1 71 92 VAL A C 1
ATOM 740 O O . VAL A 1 92 ? -23.594 8.438 -7.969 1 71 92 VAL A O 1
ATOM 743 N N . PHE A 1 93 ? -24.516 10.383 -8.477 1 63.78 93 PHE A N 1
ATOM 744 C CA . PHE A 1 93 ? -24 10.984 -7.254 1 63.78 93 PHE A CA 1
ATOM 745 C C . PHE A 1 93 ? -25.125 11.328 -6.297 1 63.78 93 PHE A C 1
ATOM 747 O O . PHE A 1 93 ? -26.203 11.758 -6.727 1 63.78 93 PHE A O 1
ATOM 754 N N . GLY A 1 94 ? -25.078 10.711 -5.152 1 57.72 94 GLY A N 1
ATOM 755 C CA . GLY A 1 94 ? -26.141 10.898 -4.18 1 57.72 94 GLY A CA 1
ATOM 756 C C . GLY A 1 94 ? -26.469 12.359 -3.918 1 57.72 94 GLY A C 1
ATOM 757 O O . GLY A 1 94 ? -25.594 13.219 -4.004 1 57.72 94 GLY A O 1
ATOM 758 N N . GLY A 1 95 ? -27.625 12.742 -4.137 1 57.56 95 GLY A N 1
ATOM 759 C CA . GLY A 1 95 ? -28.188 14.07 -3.949 1 57.56 95 GLY A CA 1
ATOM 760 C C . GLY A 1 95 ? -27.875 14.656 -2.58 1 57.56 95 GLY A C 1
ATOM 761 O O . GLY A 1 95 ? -27.703 15.867 -2.441 1 57.56 95 GLY A O 1
ATOM 762 N N . SER A 1 96 ? -27.641 13.781 -1.605 1 58.09 96 SER A N 1
ATOM 763 C CA . SER A 1 96 ? -27.641 14.328 -0.253 1 58.09 96 SER A CA 1
ATOM 764 C C . SER A 1 96 ? -26.312 15.008 0.057 1 58.09 96 SER A C 1
ATOM 766 O O . SER A 1 96 ? -26.281 16.078 0.657 1 58.09 96 SER A O 1
ATOM 768 N N . VAL A 1 97 ? -25.25 14.438 -0.33 1 56.25 97 VAL A N 1
ATOM 769 C CA . VAL A 1 97 ? -23.969 15.008 0.075 1 56.25 97 VAL A CA 1
ATOM 770 C C . VAL A 1 97 ? -23.734 16.328 -0.659 1 56.25 97 VAL A C 1
ATOM 772 O O . VAL A 1 97 ? -23.281 17.312 -0.06 1 56.25 97 VAL A O 1
ATOM 775 N N . PHE A 1 98 ? -24.078 16.25 -1.911 1 60.25 98 PHE A N 1
ATOM 776 C CA . PHE A 1 98 ? -23.891 17.484 -2.662 1 60.25 98 PHE A CA 1
ATOM 777 C C . PHE A 1 98 ? -24.812 18.594 -2.125 1 60.25 98 PHE A C 1
ATOM 779 O O . PHE A 1 98 ? -24.469 19.766 -2.172 1 60.25 98 PHE A O 1
ATOM 786 N N . GLN A 1 99 ? -25.844 18.047 -1.569 1 62.69 99 GLN A N 1
ATOM 787 C CA . GLN A 1 99 ? -26.75 19.016 -0.95 1 62.69 99 GLN A CA 1
ATOM 788 C C . GLN A 1 99 ? -26.125 19.609 0.319 1 62.69 99 GLN A C 1
ATOM 790 O O . GLN A 1 99 ? -26.281 20.797 0.593 1 62.69 99 GLN A O 1
ATOM 795 N N . PHE A 1 100 ? -25.438 18.797 1.028 1 59.81 100 PHE A N 1
ATOM 796 C CA . PHE A 1 100 ? -24.766 19.281 2.236 1 59.81 100 PHE A CA 1
ATOM 797 C C . PHE A 1 100 ? -23.688 20.281 1.894 1 59.81 100 PHE A C 1
ATOM 799 O O . PHE A 1 100 ? -23.469 21.25 2.631 1 59.81 100 PHE A O 1
ATOM 806 N N . PHE A 1 101 ? -23.141 20.109 0.762 1 62.59 101 PHE A N 1
ATOM 807 C CA . PHE A 1 101 ? -22.078 21.016 0.364 1 62.59 101 PHE A CA 1
ATOM 808 C C . PHE A 1 101 ? -22.656 22.344 -0.119 1 62.59 101 PHE A C 1
ATOM 810 O O . PHE A 1 101 ? -22.031 23.391 0.013 1 62.59 101 PHE A O 1
ATOM 817 N N . ARG A 1 102 ? -23.875 22.188 -0.435 1 66.62 102 ARG A N 1
ATOM 818 C CA . ARG A 1 102 ? -24.438 23.391 -1.042 1 66.62 102 ARG A CA 1
ATOM 819 C C . ARG A 1 102 ? -25.172 24.234 -0.004 1 66.62 102 ARG A C 1
ATOM 821 O O . ARG A 1 102 ? -25.312 25.438 -0.171 1 66.62 102 ARG A O 1
ATOM 828 N N . THR A 1 103 ? -25.453 23.594 1.039 1 73.06 103 THR A N 1
ATOM 829 C CA . THR A 1 103 ? -26.25 24.328 2.012 1 73.06 103 THR A CA 1
ATOM 830 C C . THR A 1 103 ? -25.406 25.375 2.723 1 73.06 103 THR A C 1
ATOM 832 O O . THR A 1 103 ? -24.375 25.047 3.314 1 73.06 103 THR A O 1
ATOM 835 N N . ASN A 1 104 ? -25.781 26.656 2.684 1 81.44 104 ASN A N 1
ATOM 836 C CA . ASN A 1 104 ? -25.203 27.812 3.369 1 81.44 104 ASN A CA 1
ATOM 837 C C . ASN A 1 104 ? -23.75 28.047 2.959 1 81.44 104 ASN A C 1
ATOM 839 O O . ASN A 1 104 ? -22.922 28.438 3.779 1 81.44 104 ASN A O 1
ATOM 843 N N . LEU A 1 105 ? -23.438 27.641 1.789 1 84.94 105 LEU A N 1
ATOM 844 C CA . LEU A 1 105 ? -22.062 27.781 1.286 1 84.94 105 LEU A CA 1
ATOM 845 C C . LEU A 1 105 ? -21.672 29.25 1.182 1 84.94 105 LEU A C 1
ATOM 847 O O . LEU A 1 105 ? -20.547 29.609 1.493 1 84.94 105 LEU A O 1
ATOM 851 N N . LEU A 1 106 ? -22.594 30.078 0.765 1 87.44 106 LEU A N 1
ATOM 852 C CA . LEU A 1 106 ? -22.297 31.5 0.627 1 87.44 106 LEU A CA 1
ATOM 853 C C . LEU A 1 106 ? -22 32.125 1.985 1 87.44 106 LEU A C 1
ATOM 855 O O . LEU A 1 106 ? -21.109 32.969 2.102 1 87.44 106 LEU A O 1
ATOM 859 N N . ASP A 1 107 ? -22.75 31.641 2.953 1 93.12 107 ASP A N 1
ATOM 860 C CA . ASP A 1 107 ? -22.516 32.125 4.305 1 93.12 107 ASP A CA 1
ATOM 861 C C . ASP A 1 107 ? -21.125 31.719 4.809 1 93.12 107 ASP A C 1
ATOM 863 O O . ASP A 1 107 ? -20.453 32.5 5.477 1 93.12 107 ASP A O 1
ATOM 867 N N . LEU A 1 108 ? -20.781 30.547 4.512 1 93.81 108 LEU A N 1
ATOM 868 C CA . LEU A 1 108 ? -19.469 30.047 4.895 1 93.81 108 LEU A CA 1
ATOM 869 C C . LEU A 1 108 ? -18.359 30.859 4.219 1 93.81 108 LEU A C 1
ATOM 871 O O . LEU A 1 108 ? -17.391 31.25 4.863 1 93.81 108 LEU A O 1
ATOM 875 N N . VAL A 1 109 ? -18.531 31.078 2.936 1 93.56 109 VAL A N 1
ATOM 876 C CA . VAL A 1 109 ? -17.516 31.797 2.166 1 93.56 109 VAL A CA 1
ATOM 877 C C . VAL A 1 109 ? -17.359 33.219 2.713 1 93.56 109 VAL A C 1
ATOM 879 O O . VAL A 1 109 ? -16.234 33.719 2.863 1 93.56 109 VAL A O 1
ATOM 882 N N . LEU A 1 110 ? -18.438 33.844 3.041 1 94.56 110 LEU A N 1
ATOM 883 C CA . LEU A 1 110 ? -18.391 35.188 3.574 1 94.56 110 LEU A CA 1
ATOM 884 C C . LEU A 1 110 ? -17.734 35.219 4.953 1 94.56 110 LEU A C 1
ATOM 886 O O . LEU A 1 110 ? -16.969 36.125 5.262 1 94.56 110 LEU A O 1
ATOM 890 N N . ALA A 1 111 ? -18.125 34.25 5.754 1 96.12 111 ALA A N 1
ATOM 891 C CA . ALA A 1 111 ? -17.5 34.156 7.074 1 96.12 111 ALA A CA 1
ATOM 892 C C . ALA A 1 111 ? -16 33.938 6.957 1 96.12 111 ALA A C 1
ATOM 894 O O . ALA A 1 111 ? -15.219 34.531 7.699 1 96.12 111 ALA A O 1
ATOM 895 N N . ASP A 1 112 ? -15.656 33.125 6.062 1 96.31 112 ASP A N 1
ATOM 896 C CA . ASP A 1 112 ? -14.25 32.812 5.855 1 96.31 112 ASP A CA 1
ATOM 897 C C . ASP A 1 112 ? -13.477 34.031 5.355 1 96.31 112 ASP A C 1
ATOM 899 O O . ASP A 1 112 ? -12.375 34.312 5.836 1 96.31 112 ASP A O 1
ATOM 903 N N . LEU A 1 113 ? -14.055 34.719 4.43 1 96.19 113 LEU A N 1
ATOM 904 C CA . LEU A 1 113 ? -13.414 35.906 3.889 1 96.19 113 LEU A CA 1
ATOM 905 C C . LEU A 1 113 ? -13.281 37 4.961 1 96.19 113 LEU A C 1
ATOM 907 O O . LEU A 1 113 ? -12.273 37.688 5.012 1 96.19 113 LEU A O 1
ATOM 911 N N . THR A 1 114 ? -14.258 37.094 5.758 1 96.12 114 THR A N 1
ATOM 912 C CA . THR A 1 114 ? -14.211 38.062 6.852 1 96.12 114 THR A CA 1
ATOM 913 C C . THR A 1 114 ? -13.102 37.688 7.84 1 96.12 114 THR A C 1
ATOM 915 O O . THR A 1 114 ? -12.344 38.562 8.266 1 96.12 114 THR A O 1
ATOM 918 N N . MET A 1 115 ? -13.109 36.5 8.172 1 96.38 115 MET A N 1
ATOM 919 C CA . MET A 1 115 ? -12.086 36.031 9.102 1 96.38 115 MET A CA 1
ATOM 920 C C . MET A 1 115 ? -10.688 36.25 8.531 1 96.38 115 MET A C 1
ATOM 922 O O . MET A 1 115 ? -9.805 36.75 9.219 1 96.38 115 MET A O 1
ATOM 926 N N . VAL A 1 116 ? -10.422 35.969 7.266 1 96.31 116 VAL A N 1
ATOM 927 C CA . VAL A 1 116 ? -9.125 36.125 6.613 1 96.31 116 VAL A CA 1
ATOM 928 C C . VAL A 1 116 ? -8.773 37.594 6.5 1 96.31 116 VAL A C 1
ATOM 930 O O . VAL A 1 116 ? -7.605 37.969 6.625 1 96.31 116 VAL A O 1
ATOM 933 N N . SER A 1 117 ? -9.75 38.406 6.32 1 94.94 117 SER A N 1
ATOM 934 C CA . SER A 1 117 ? -9.516 39.844 6.168 1 94.94 117 SER A CA 1
ATOM 935 C C . SER A 1 117 ? -8.938 40.469 7.441 1 94.94 117 SER A C 1
ATOM 937 O O . SER A 1 117 ? -8.219 41.469 7.391 1 94.94 117 SER A O 1
ATOM 939 N N . THR A 1 118 ? -9.219 39.875 8.57 1 93.56 118 THR A N 1
ATOM 940 C CA . THR A 1 118 ? -8.68 40.375 9.836 1 93.56 118 THR A CA 1
ATOM 941 C C . THR A 1 118 ? -7.16 40.25 9.859 1 93.56 118 THR A C 1
ATOM 943 O O . THR A 1 118 ? -6.484 40.969 10.586 1 93.56 118 THR A O 1
ATOM 946 N N . TYR A 1 119 ? -6.637 39.344 9.07 1 93.38 119 TYR A N 1
ATOM 947 C CA . TYR A 1 119 ? -5.195 39.156 8.945 1 93.38 119 TYR A CA 1
ATOM 948 C C . TYR A 1 119 ? -4.516 40.438 8.461 1 93.38 119 TYR A C 1
ATOM 950 O O . TYR A 1 119 ? -3.406 40.75 8.898 1 93.38 119 TYR A O 1
ATOM 958 N N . PHE A 1 120 ? -5.18 41.25 7.742 1 93.31 120 PHE A N 1
ATOM 959 C CA . PHE A 1 120 ? -4.562 42.375 7.082 1 93.31 120 PHE A CA 1
ATOM 960 C C . PHE A 1 120 ? -4.426 43.562 8.047 1 93.31 120 PHE A C 1
ATOM 962 O O . PHE A 1 120 ? -3.736 44.531 7.746 1 93.31 120 PHE A O 1
ATOM 969 N N . PHE A 1 121 ? -4.961 43.438 9.234 1 94.06 121 PHE A N 1
ATOM 970 C CA . PHE A 1 121 ? -4.746 44.469 10.25 1 94.06 121 PHE A CA 1
ATOM 971 C C . PHE A 1 121 ? -3.332 44.375 10.812 1 94.06 121 PHE A C 1
ATOM 973 O O . PHE A 1 121 ? -2.838 45.344 11.414 1 94.06 121 PHE A O 1
ATOM 980 N N . SER A 1 122 ? -2.697 43.25 10.562 1 94.19 122 SER A N 1
ATOM 981 C CA . SER A 1 122 ? -1.337 43.062 11.055 1 94.19 122 SER A CA 1
ATOM 982 C C . SER A 1 122 ? -0.355 43.969 10.344 1 94.19 122 SER A C 1
ATOM 984 O O . SER A 1 122 ? 0.628 44.438 10.938 1 94.19 122 SER A O 1
ATOM 986 N N . TYR A 1 123 ? -0.664 44.281 9.078 1 93.94 123 TYR A N 1
ATOM 987 C CA . TYR A 1 123 ? 0.244 45.094 8.273 1 93.94 123 TYR A CA 1
ATOM 988 C C . TYR A 1 123 ? 0.342 46.5 8.828 1 93.94 123 TYR A C 1
ATOM 990 O O . TYR A 1 123 ? 1.43 46.969 9.18 1 93.94 123 TYR A O 1
ATOM 998 N N . PRO A 1 124 ? -0.762 47.281 8.961 1 94.88 124 PRO A N 1
ATOM 999 C CA . PRO A 1 124 ? -0.653 48.625 9.547 1 94.88 124 PRO A CA 1
ATOM 1000 C C . PRO A 1 124 ? -0.149 48.594 10.992 1 94.88 124 PRO A C 1
ATOM 1002 O O . PRO A 1 124 ? 0.538 49.531 11.43 1 94.88 124 PRO A O 1
ATOM 1005 N N . PHE A 1 125 ? -0.504 47.625 11.742 1 96.56 125 PHE A N 1
ATOM 1006 C CA . PHE A 1 125 ? -0.02 47.438 13.109 1 96.56 125 PHE A CA 1
ATOM 1007 C C . PHE A 1 125 ? 1.502 47.375 13.141 1 96.56 125 PHE A C 1
ATOM 1009 O O . PHE A 1 125 ? 2.148 48.062 13.93 1 96.56 125 PHE A O 1
ATOM 1016 N N . GLN A 1 126 ? 2.1 46.625 12.242 1 96.12 126 GLN A N 1
ATOM 1017 C CA . GLN A 1 126 ? 3.547 46.469 12.195 1 96.12 126 GLN A CA 1
ATOM 1018 C C . GLN A 1 126 ? 4.23 47.719 11.656 1 96.12 126 GLN A C 1
ATOM 1020 O O . GLN A 1 126 ? 5.367 48 12.023 1 96.12 126 GLN A O 1
ATOM 1025 N N . LYS A 1 127 ? 3.518 48.469 10.812 1 95.94 127 LYS A N 1
ATOM 1026 C CA . LYS A 1 127 ? 4.055 49.75 10.344 1 95.94 127 LYS A CA 1
ATOM 1027 C C . LYS A 1 127 ? 4.195 50.75 11.484 1 95.94 127 LYS A C 1
ATOM 1029 O O . LYS A 1 127 ? 5.145 51.531 11.523 1 95.94 127 LYS A O 1
ATOM 1034 N N . LEU A 1 128 ? 3.242 50.719 12.375 1 96 128 LEU A N 1
ATOM 1035 C CA . LEU A 1 128 ? 3.301 51.562 13.547 1 96 128 LEU A CA 1
ATOM 1036 C C . LEU A 1 128 ? 4.488 51.219 14.438 1 96 128 LEU A C 1
ATOM 1038 O O . LEU A 1 128 ? 5.121 52.094 15.023 1 96 128 LEU A O 1
ATOM 1042 N N . LEU A 1 129 ? 4.766 50 14.516 1 95.88 129 LEU A N 1
ATOM 1043 C CA . LEU A 1 129 ? 5.914 49.531 15.297 1 95.88 129 LEU A CA 1
ATOM 1044 C C . LEU A 1 129 ? 7.223 49.938 14.625 1 95.88 129 LEU A C 1
ATOM 1046 O O . LEU A 1 129 ? 8.156 50.375 15.305 1 95.88 129 LEU A O 1
ATOM 1050 N N . ALA A 1 130 ? 7.242 49.75 13.305 1 95.69 130 ALA A N 1
ATOM 1051 C CA . ALA A 1 130 ? 8.445 50.125 12.562 1 95.69 130 ALA A CA 1
ATOM 1052 C C . ALA A 1 130 ? 8.719 51.625 12.688 1 95.69 130 ALA A C 1
ATOM 1054 O O . ALA A 1 130 ? 9.875 52.062 12.703 1 95.69 130 ALA A O 1
ATOM 1055 N N . ALA A 1 131 ? 7.652 52.406 12.797 1 95 131 ALA A N 1
ATOM 1056 C CA . ALA A 1 131 ? 7.773 53.844 12.922 1 95 131 ALA A CA 1
ATOM 1057 C C . ALA A 1 131 ? 8.172 54.25 14.336 1 95 131 ALA A C 1
ATOM 1059 O O . ALA A 1 131 ? 8.523 55.406 14.586 1 95 131 ALA A O 1
ATOM 1060 N N . GLY A 1 132 ? 8.125 53.344 15.25 1 92.94 132 GLY A N 1
ATOM 1061 C CA . GLY A 1 132 ? 8.555 53.594 16.609 1 92.94 132 GLY A CA 1
ATOM 1062 C C . GLY A 1 132 ? 7.457 54.188 17.484 1 92.94 132 GLY A C 1
ATOM 1063 O O . GLY A 1 132 ? 7.723 54.656 18.594 1 92.94 132 GLY A O 1
ATOM 1064 N N . VAL A 1 133 ? 6.289 54.219 17.016 1 93.62 133 VAL A N 1
ATOM 1065 C CA . VAL A 1 133 ? 5.16 54.75 17.75 1 93.62 133 VAL A CA 1
ATOM 1066 C C . VAL A 1 133 ? 4.832 53.875 18.953 1 93.62 133 VAL A C 1
ATOM 1068 O O . VAL A 1 133 ? 4.492 54.375 20.031 1 93.62 133 VAL A O 1
ATOM 1071 N N . ILE A 1 134 ? 4.879 52.594 18.703 1 93.5 134 ILE A N 1
ATOM 1072 C CA . ILE A 1 134 ? 4.641 51.594 19.734 1 93.5 134 ILE A CA 1
ATOM 1073 C C . ILE A 1 134 ? 5.828 50.625 19.812 1 93.5 134 ILE A C 1
ATOM 1075 O O . ILE A 1 134 ? 6.379 50.219 18.766 1 93.5 134 ILE A O 1
ATOM 1079 N N . GLN A 1 135 ? 6.184 50.312 21.016 1 93.19 135 GLN A N 1
ATOM 1080 C CA . GLN A 1 135 ? 7.27 49.344 21.172 1 93.19 135 GLN A CA 1
ATOM 1081 C C . GLN A 1 135 ? 6.727 47.906 21.312 1 93.19 135 GLN A C 1
ATOM 1083 O O . GLN A 1 135 ? 5.727 47.688 22 1 93.19 135 GLN A O 1
ATOM 1088 N N . TRP A 1 136 ? 7.379 46.938 20.75 1 92.19 136 TRP A N 1
ATOM 1089 C CA . TRP A 1 136 ? 6.906 45.562 20.688 1 92.19 136 TRP A CA 1
ATOM 1090 C C . TRP A 1 136 ? 6.867 44.938 22.094 1 92.19 136 TRP A C 1
ATOM 1092 O O . TRP A 1 136 ? 5.824 44.438 22.531 1 92.19 136 TRP A O 1
ATOM 1102 N N . TYR A 1 137 ? 7.984 44.812 22.891 1 89.06 137 TYR A N 1
ATOM 1103 C CA . TYR A 1 137 ? 8.086 44.094 24.156 1 89.06 137 TYR A CA 1
ATOM 1104 C C . TYR A 1 137 ? 7.402 44.844 25.281 1 89.06 137 TYR A C 1
ATOM 1106 O O . TYR A 1 137 ? 7.41 44.406 26.438 1 89.06 137 TYR A O 1
ATOM 1114 N N . GLN A 1 138 ? 6.488 45.719 25.109 1 87.62 138 GLN A N 1
ATOM 1115 C CA . GLN A 1 138 ? 5.656 46.438 26.078 1 87.62 138 GLN A CA 1
ATOM 1116 C C . GLN A 1 138 ? 4.199 46.469 25.625 1 87.62 138 GLN A C 1
ATOM 1118 O O . GLN A 1 138 ? 3.5 45.438 25.688 1 87.62 138 GLN A O 1
ATOM 1123 N N . THR A 1 139 ? 3.943 47.438 24.953 1 92.88 139 THR A N 1
ATOM 1124 C CA . THR A 1 139 ? 2.561 47.656 24.562 1 92.88 139 THR A CA 1
ATOM 1125 C C . THR A 1 139 ? 2.203 46.844 23.312 1 92.88 139 THR A C 1
ATOM 1127 O O . THR A 1 139 ? 1.085 46.344 23.203 1 92.88 139 THR A O 1
ATOM 1130 N N . GLY A 1 140 ? 3.139 46.656 22.469 1 94.56 140 GLY A N 1
ATOM 1131 C CA . GLY A 1 140 ? 2.869 45.969 21.219 1 94.56 140 GLY A CA 1
ATOM 1132 C C . GLY A 1 140 ? 2.482 44.531 21.406 1 94.56 140 GLY A C 1
ATOM 1133 O O . GLY A 1 140 ? 1.481 44.062 20.859 1 94.56 140 GLY A O 1
ATOM 1134 N N . ALA A 1 141 ? 3.217 43.781 22.172 1 94.31 141 ALA A N 1
ATOM 1135 C CA . ALA A 1 141 ? 2.955 42.375 22.422 1 94.31 141 ALA A CA 1
ATOM 1136 C C . ALA A 1 141 ? 1.613 42.188 23.125 1 94.31 141 ALA A C 1
ATOM 1138 O O . ALA A 1 141 ? 0.858 41.281 22.797 1 94.31 141 ALA A O 1
ATOM 1139 N N . VAL A 1 142 ? 1.293 43.031 24.078 1 95.69 142 VAL A N 1
ATOM 1140 C CA . VAL A 1 142 ? 0.045 42.906 24.828 1 95.69 142 VAL A CA 1
ATOM 1141 C C . VAL A 1 142 ? -1.14 43.156 23.891 1 95.69 142 VAL A C 1
ATOM 1143 O O . VAL A 1 142 ? -2.125 42.406 23.938 1 95.69 142 VAL A O 1
ATOM 1146 N N . LEU A 1 143 ? -1.016 44.188 23.094 1 96.19 143 LEU A N 1
ATOM 1147 C CA . LEU A 1 143 ? -2.074 44.469 22.141 1 96.19 143 LEU A CA 1
ATOM 1148 C C . LEU A 1 143 ? -2.258 43.312 21.172 1 96.19 143 LEU A C 1
ATOM 1150 O O . LEU A 1 143 ? -3.389 42.906 20.859 1 96.19 143 LEU A O 1
ATOM 1154 N N . PHE A 1 144 ? -1.192 42.75 20.75 1 96.31 144 PHE A N 1
ATOM 1155 C CA . PHE A 1 144 ? -1.239 41.656 19.781 1 96.31 144 PHE A CA 1
ATOM 1156 C C . PHE A 1 144 ? -1.891 40.438 20.391 1 96.31 144 PHE A C 1
ATOM 1158 O O . PHE A 1 144 ? -2.781 39.812 19.781 1 96.31 144 PHE A O 1
ATOM 1165 N N . TYR A 1 145 ? -1.478 40.031 21.578 1 96.06 145 TYR A N 1
ATOM 1166 C CA . TYR A 1 145 ? -2.002 38.812 22.188 1 96.06 145 TYR A CA 1
ATOM 1167 C C . TYR A 1 145 ? -3.471 38.969 22.562 1 96.06 145 TYR A C 1
ATOM 1169 O O . TYR A 1 145 ? -4.246 38 22.5 1 96.06 145 TYR A O 1
ATOM 1177 N N . THR A 1 146 ? -3.834 40.188 22.906 1 96.56 146 THR A N 1
ATOM 1178 C CA . THR A 1 146 ? -5.25 40.438 23.141 1 96.56 146 THR A CA 1
ATOM 1179 C C . THR A 1 146 ? -6.043 40.312 21.844 1 96.56 146 THR A C 1
ATOM 1181 O O . THR A 1 146 ? -7.105 39.688 21.828 1 96.56 146 THR A O 1
ATOM 1184 N N . ALA A 1 147 ? -5.508 40.875 20.781 1 96.69 147 ALA A N 1
ATOM 1185 C CA . ALA A 1 147 ? -6.152 40.781 19.469 1 96.69 147 ALA A CA 1
ATOM 1186 C C . ALA A 1 147 ? -6.227 39.312 19.031 1 96.69 147 ALA A C 1
ATOM 1188 O O . ALA A 1 147 ? -7.211 38.906 18.406 1 96.69 147 ALA A O 1
ATOM 1189 N N . LEU A 1 148 ? -5.215 38.594 19.328 1 97 148 LEU A N 1
ATOM 1190 C CA . LEU A 1 148 ? -5.164 37.188 18.969 1 97 148 LEU A CA 1
ATOM 1191 C C . LEU A 1 148 ? -6.258 36.406 19.703 1 97 148 LEU A C 1
ATOM 1193 O O . LEU A 1 148 ? -6.902 35.531 19.125 1 97 148 LEU A O 1
ATOM 1197 N N . GLY A 1 149 ? -6.418 36.656 20.969 1 97 149 GLY A N 1
ATOM 1198 C CA . GLY A 1 149 ? -7.492 36.062 21.734 1 97 149 GLY A CA 1
ATOM 1199 C C . GLY A 1 149 ? -8.867 36.375 21.172 1 97 149 GLY A C 1
ATOM 1200 O O . GLY A 1 149 ? -9.719 35.469 21.078 1 97 149 GLY A O 1
ATOM 1201 N N . ILE A 1 150 ? -9.055 37.562 20.844 1 96.94 150 ILE A N 1
ATOM 1202 C CA . ILE A 1 150 ? -10.328 38 20.266 1 96.94 150 ILE A CA 1
ATOM 1203 C C . ILE A 1 150 ? -10.562 37.281 18.938 1 96.94 150 ILE A C 1
ATOM 1205 O O . ILE A 1 150 ? -11.68 36.844 18.641 1 96.94 150 ILE A O 1
ATOM 1209 N N . PHE A 1 151 ? -9.539 37.156 18.156 1 97.5 151 PHE A N 1
ATOM 1210 C CA . PHE A 1 151 ? -9.625 36.469 16.875 1 97.5 151 PHE A CA 1
ATOM 1211 C C . PHE A 1 151 ? -10.102 35.031 17.078 1 97.5 151 PHE A C 1
ATOM 1213 O O . PHE A 1 151 ? -11.055 34.594 16.422 1 97.5 151 PHE A O 1
ATOM 1220 N N . LEU A 1 152 ? -9.477 34.312 17.938 1 96.94 152 LEU A N 1
ATOM 1221 C CA . LEU A 1 152 ? -9.805 32.906 18.172 1 96.94 152 LEU A CA 1
ATOM 1222 C C . LEU A 1 152 ? -11.219 32.781 18.734 1 96.94 152 LEU A C 1
ATOM 1224 O O . LEU A 1 152 ? -11.984 31.906 18.281 1 96.94 152 LEU A O 1
ATOM 1228 N N . LEU A 1 153 ? -11.555 33.594 19.688 1 97.12 153 LEU A N 1
ATOM 1229 C CA . LEU A 1 153 ? -12.875 33.531 20.297 1 97.12 153 LEU A CA 1
ATOM 1230 C C . LEU A 1 153 ? -13.961 33.875 19.281 1 97.12 153 LEU A C 1
ATOM 1232 O O . LEU A 1 153 ? -15.039 33.281 19.297 1 97.12 153 LEU A O 1
ATOM 1236 N N . SER A 1 154 ? -13.672 34.844 18.484 1 97.19 154 SER A N 1
ATOM 1237 C CA . SER A 1 154 ? -14.641 35.188 17.453 1 97.19 154 SER A CA 1
ATOM 1238 C C . SER A 1 154 ? -14.836 34.062 16.438 1 97.19 154 SER A C 1
ATOM 1240 O O . SER A 1 154 ? -15.961 33.812 16 1 97.19 154 SER A O 1
ATOM 1242 N N . ALA A 1 155 ? -13.766 33.469 16.016 1 96.94 155 ALA A N 1
ATOM 1243 C CA . ALA A 1 155 ? -13.859 32.344 15.102 1 96.94 155 ALA A CA 1
ATOM 1244 C C . ALA A 1 155 ? -14.656 31.188 15.719 1 96.94 155 ALA A C 1
ATOM 1246 O O . ALA A 1 155 ? -15.492 30.578 15.055 1 96.94 155 ALA A O 1
ATOM 1247 N N . MET A 1 156 ? -14.438 30.906 16.938 1 97.06 156 MET A N 1
ATOM 1248 C CA . MET A 1 156 ? -15.164 29.859 17.641 1 97.06 156 MET A CA 1
ATOM 1249 C C . MET A 1 156 ? -16.641 30.188 17.734 1 97.06 156 MET A C 1
ATOM 1251 O O . MET A 1 156 ? -17.5 29.328 17.484 1 97.06 156 MET A O 1
ATOM 1255 N N . ALA A 1 157 ? -16.875 31.422 18.109 1 97 157 ALA A N 1
ATOM 1256 C CA . ALA A 1 157 ? -18.266 31.859 18.25 1 97 157 ALA A CA 1
ATOM 1257 C C . ALA A 1 157 ? -19.016 31.75 16.922 1 97 157 ALA A C 1
ATOM 1259 O O . ALA A 1 157 ? -20.172 31.312 16.891 1 97 157 ALA A O 1
ATOM 1260 N N . ARG A 1 158 ? -18.328 32.156 15.883 1 95.94 158 ARG A N 1
ATOM 1261 C CA . ARG A 1 158 ? -18.953 32.062 14.57 1 95.94 158 ARG A CA 1
ATOM 1262 C C . ARG A 1 158 ? -19.266 30.625 14.195 1 95.94 158 ARG A C 1
ATOM 1264 O O . ARG A 1 158 ? -20.297 30.359 13.57 1 95.94 158 ARG A O 1
ATOM 1271 N N . CYS A 1 159 ? -18.391 29.812 14.461 1 93.88 159 CYS A N 1
ATOM 1272 C CA . CYS A 1 159 ? -18.562 28.391 14.18 1 93.88 159 CYS A CA 1
ATOM 1273 C C . CYS A 1 159 ? -19.688 27.812 15.016 1 93.88 159 CYS A C 1
ATOM 1275 O O . CYS A 1 159 ? -20.562 27.125 14.477 1 93.88 159 CYS A O 1
ATOM 1277 N N . LEU A 1 160 ? -19.797 28.094 16.312 1 94.62 160 LEU A N 1
ATOM 1278 C CA . LEU A 1 160 ? -20.734 27.5 17.25 1 94.62 160 LEU A CA 1
ATOM 1279 C C . LEU A 1 160 ? -22.141 28.062 17.047 1 94.62 160 LEU A C 1
ATOM 1281 O O . LEU A 1 160 ? -23.125 27.359 17.281 1 94.62 160 LEU A O 1
ATOM 1285 N N . LEU A 1 161 ? -22.203 29.234 16.547 1 94 161 LEU A N 1
ATOM 1286 C CA . LEU A 1 161 ? -23.5 29.875 16.406 1 94 161 LEU A CA 1
ATOM 1287 C C . LEU A 1 161 ? -24.062 29.656 15 1 94 161 LEU A C 1
ATOM 1289 O O . LEU A 1 161 ? -25.203 30.031 14.719 1 94 161 LEU A O 1
ATOM 1293 N N . SER A 1 162 ? -23.328 29.016 14.148 1 92.38 162 SER A N 1
ATOM 1294 C CA . SER A 1 162 ? -23.766 28.797 12.773 1 92.38 162 SER A CA 1
ATOM 1295 C C . SER A 1 162 ? -24.641 27.547 12.672 1 92.38 162 SER A C 1
ATOM 1297 O O . SER A 1 162 ? -24.625 26.703 13.555 1 92.38 162 SER A O 1
ATOM 1299 N N . ASP A 1 163 ? -25.375 27.531 11.586 1 89.56 163 ASP A N 1
ATOM 1300 C CA . ASP A 1 163 ? -26.172 26.359 11.242 1 89.56 163 ASP A CA 1
ATOM 1301 C C . ASP A 1 163 ? -25.484 25.516 10.164 1 89.56 163 ASP A C 1
ATOM 1303 O O . ASP A 1 163 ? -26.141 24.797 9.414 1 89.56 163 ASP A O 1
ATOM 1307 N N . TRP A 1 164 ? -24.203 25.656 10.141 1 90.19 164 TRP A N 1
ATOM 1308 C CA . TRP A 1 164 ? -23.422 24.938 9.156 1 90.19 164 TRP A CA 1
ATOM 1309 C C . TRP A 1 164 ? -23.406 23.438 9.469 1 90.19 164 TRP A C 1
ATOM 1311 O O . TRP A 1 164 ? -23.453 23.031 10.633 1 90.19 164 TRP A O 1
ATOM 1321 N N . PRO A 1 165 ? -23.391 22.672 8.414 1 85.5 165 PRO A N 1
ATOM 1322 C CA . PRO A 1 165 ? -23.078 21.266 8.672 1 85.5 165 PRO A CA 1
ATOM 1323 C C . PRO A 1 165 ? -21.672 21.062 9.234 1 85.5 165 PRO A C 1
ATOM 1325 O O . PRO A 1 165 ? -20.859 22 9.219 1 85.5 165 PRO A O 1
ATOM 1328 N N . TRP A 1 166 ? -21.406 19.922 9.773 1 83.88 166 TRP A N 1
ATOM 1329 C CA . TRP A 1 166 ? -20.141 19.656 10.461 1 83.88 166 TRP A CA 1
ATOM 1330 C C . TRP A 1 166 ? -18.953 19.844 9.523 1 83.88 166 TRP A C 1
ATOM 1332 O O . TRP A 1 166 ? -17.875 20.25 9.953 1 83.88 166 TRP A O 1
ATOM 1342 N N . THR A 1 167 ? -19.125 19.531 8.195 1 83.56 167 THR A N 1
ATOM 1343 C CA . THR A 1 167 ? -18.047 19.688 7.234 1 83.56 167 THR A CA 1
ATOM 1344 C C . THR A 1 167 ? -17.641 21.141 7.098 1 83.56 167 THR A C 1
ATOM 1346 O O . THR A 1 167 ? -16.453 21.469 6.996 1 83.56 167 THR A O 1
ATOM 1349 N N . HIS A 1 168 ? -18.625 22.016 7.082 1 89.56 168 HIS A N 1
ATOM 1350 C CA . HIS A 1 168 ? -18.375 23.453 6.988 1 89.56 168 HIS A CA 1
ATOM 1351 C C . HIS A 1 168 ? -17.688 23.969 8.25 1 89.56 168 HIS A C 1
ATOM 1353 O O . HIS A 1 168 ? -16.781 24.797 8.164 1 89.56 168 HIS A O 1
ATOM 1359 N N . ARG A 1 169 ? -18.172 23.484 9.344 1 93.06 169 ARG A N 1
ATOM 1360 C CA . ARG A 1 169 ? -17.547 23.875 10.602 1 93.06 169 ARG A CA 1
ATOM 1361 C C . ARG A 1 169 ? -16.094 23.422 10.656 1 93.06 169 ARG A C 1
ATOM 1363 O O . ARG A 1 169 ? -15.211 24.172 11.102 1 93.06 169 ARG A O 1
ATOM 1370 N N . ALA A 1 170 ? -15.906 22.188 10.219 1 90.56 170 ALA A N 1
ATOM 1371 C CA . ALA A 1 170 ? -14.547 21.641 10.203 1 90.56 170 ALA A CA 1
ATOM 1372 C C . ALA A 1 170 ? -13.633 22.5 9.336 1 90.56 170 ALA A C 1
ATOM 1374 O O . ALA A 1 170 ? -12.523 22.859 9.75 1 90.56 170 ALA A O 1
ATOM 1375 N N . PHE A 1 171 ? -14.062 22.828 8.164 1 90.94 171 PHE A N 1
ATOM 1376 C CA . PHE A 1 171 ? -13.266 23.641 7.25 1 90.94 171 PHE A CA 1
ATOM 1377 C C . PHE A 1 171 ? -12.953 25 7.859 1 90.94 171 PHE A C 1
ATOM 1379 O O . PHE A 1 171 ? -11.797 25.422 7.867 1 90.94 171 PHE A O 1
ATOM 1386 N N . PHE A 1 172 ? -13.969 25.625 8.383 1 96 172 PHE A N 1
ATOM 1387 C CA . PHE A 1 172 ? -13.844 27 8.883 1 96 172 PHE A CA 1
ATOM 1388 C C . PHE A 1 172 ? -12.883 27.047 10.062 1 96 172 PHE A C 1
ATOM 1390 O O . PHE A 1 172 ? -11.992 27.906 10.109 1 96 172 PHE A O 1
ATOM 1397 N N . ILE A 1 173 ? -13.094 26.188 11 1 97.19 173 ILE A N 1
ATOM 1398 C CA . ILE A 1 173 ? -12.305 26.266 12.219 1 97.19 173 ILE A CA 1
ATOM 1399 C C . ILE A 1 173 ? -10.852 25.875 11.914 1 97.19 173 ILE A C 1
ATOM 1401 O O . ILE A 1 173 ? -9.922 26.438 12.492 1 97.19 173 ILE A O 1
ATOM 1405 N N . LEU A 1 174 ? -10.664 24.859 11.078 1 96.06 174 LEU A N 1
ATOM 1406 C CA . LEU A 1 174 ? -9.305 24.484 10.695 1 96.06 174 LEU A CA 1
ATOM 1407 C C . LEU A 1 174 ? -8.602 25.641 9.984 1 96.06 174 LEU A C 1
ATOM 1409 O O . LEU A 1 174 ? -7.438 25.922 10.258 1 96.06 174 LEU A O 1
ATOM 1413 N N . HIS A 1 175 ? -9.297 26.281 9.102 1 96.69 175 HIS A N 1
ATOM 1414 C CA . HIS A 1 175 ? -8.734 27.438 8.406 1 96.69 175 HIS A CA 1
ATOM 1415 C C . HIS A 1 175 ? -8.43 28.562 9.383 1 96.69 175 HIS A C 1
ATOM 1417 O O . HIS A 1 175 ? -7.422 29.266 9.227 1 96.69 175 HIS A O 1
ATOM 1423 N N . SER A 1 176 ? -9.266 28.734 10.352 1 97.69 176 SER A N 1
ATOM 1424 C CA . SER A 1 176 ? -9.062 29.766 11.352 1 97.69 176 SER A CA 1
ATOM 1425 C C . SER A 1 176 ? -7.805 29.5 12.172 1 97.69 176 SER A C 1
ATOM 1427 O O . SER A 1 176 ? -7.055 30.438 12.492 1 97.69 176 SER A O 1
ATOM 1429 N N . VAL A 1 177 ? -7.641 28.297 12.5 1 97.44 177 VAL A N 1
ATOM 1430 C CA . VAL A 1 177 ? -6.457 27.938 13.281 1 97.44 177 VAL A CA 1
ATOM 1431 C C . VAL A 1 177 ? -5.203 28.141 12.43 1 97.44 177 VAL A C 1
ATOM 1433 O O . VAL A 1 177 ? -4.176 28.609 12.93 1 97.44 177 VAL A O 1
ATOM 1436 N N . MET A 1 178 ? -5.273 27.781 11.203 1 96.88 178 MET A N 1
ATOM 1437 C CA . MET A 1 178 ? -4.164 28.047 10.289 1 96.88 178 MET A CA 1
ATOM 1438 C C . MET A 1 178 ? -3.852 29.531 10.227 1 96.88 178 MET A C 1
ATOM 1440 O O . MET A 1 178 ? -2.688 29.938 10.289 1 96.88 178 MET A O 1
ATOM 1444 N N . MET A 1 179 ? -4.84 30.375 10.141 1 97.56 179 MET A N 1
ATOM 1445 C CA . MET A 1 179 ? -4.676 31.828 10.109 1 97.56 179 MET A CA 1
ATOM 1446 C C . MET A 1 179 ? -4.082 32.344 11.414 1 97.56 179 MET A C 1
ATOM 1448 O O . MET A 1 179 ? -3.283 33.281 11.414 1 97.56 179 MET A O 1
ATOM 1452 N N . LEU A 1 180 ? -4.543 31.766 12.461 1 97.81 180 LEU A N 1
ATOM 1453 C CA . LEU A 1 180 ? -3.996 32.125 13.766 1 97.81 180 LEU A CA 1
ATOM 1454 C C . LEU A 1 180 ? -2.486 31.906 13.797 1 97.81 180 LEU A C 1
ATOM 1456 O O . LEU A 1 180 ? -1.747 32.781 14.281 1 97.81 180 LEU A O 1
ATOM 1460 N N . MET A 1 181 ? -2.039 30.812 13.32 1 97.81 181 MET A N 1
ATOM 1461 C CA . MET A 1 181 ? -0.61 30.5 13.297 1 97.81 181 MET A CA 1
ATOM 1462 C C . MET A 1 181 ? 0.143 31.484 12.406 1 97.81 181 MET A C 1
ATOM 1464 O O . MET A 1 181 ? 1.238 31.922 12.75 1 97.81 181 MET A O 1
ATOM 1468 N N . LYS A 1 182 ? -0.42 31.828 11.305 1 97.75 182 LYS A N 1
ATOM 1469 C CA . LYS A 1 182 ? 0.215 32.812 10.422 1 97.75 182 LYS A CA 1
ATOM 1470 C C . LYS A 1 182 ? 0.276 34.188 11.086 1 97.75 182 LYS A C 1
ATOM 1472 O O . LYS A 1 182 ? 1.277 34.906 10.961 1 97.75 182 LYS A O 1
ATOM 1477 N N . LEU A 1 183 ? -0.799 34.562 11.758 1 97.88 183 LEU A N 1
ATOM 1478 C CA . LEU A 1 183 ? -0.822 35.844 12.492 1 97.88 183 LEU A CA 1
ATOM 1479 C C . LEU A 1 183 ? 0.286 35.875 13.539 1 97.88 183 LEU A C 1
ATOM 1481 O O . LEU A 1 183 ? 0.993 36.875 13.664 1 97.88 183 LEU A O 1
ATOM 1485 N N . VAL A 1 184 ? 0.369 34.781 14.188 1 97.06 184 VAL A N 1
ATOM 1486 C CA . VAL A 1 184 ? 1.373 34.688 15.242 1 97.06 184 VAL A CA 1
ATOM 1487 C C . VAL A 1 184 ? 2.768 34.875 14.641 1 97.06 184 VAL A C 1
ATOM 1489 O O . VAL A 1 184 ? 3.555 35.688 15.094 1 97.06 184 VAL A O 1
ATOM 1492 N N . SER A 1 185 ? 3.084 34.094 13.672 1 96.81 185 SER A N 1
ATOM 1493 C CA . SER A 1 185 ? 4.426 34.125 13.102 1 96.81 185 SER A CA 1
ATOM 1494 C C . SER A 1 185 ? 4.746 35.5 12.492 1 96.81 185 SER A C 1
ATOM 1496 O O . SER A 1 185 ? 5.812 36.062 12.742 1 96.81 185 SER A O 1
ATOM 1498 N N . TYR A 1 186 ? 3.824 36.031 11.727 1 97.12 186 TYR A N 1
ATOM 1499 C CA . TYR A 1 186 ? 4.027 37.312 11.062 1 97.12 186 TYR A CA 1
ATOM 1500 C C . TYR A 1 186 ? 4.285 38.438 12.078 1 97.12 186 TYR A C 1
ATOM 1502 O O . TYR A 1 186 ? 5.211 39.219 11.914 1 97.12 186 TYR A O 1
ATOM 1510 N N . ASN A 1 187 ? 3.535 38.469 13.109 1 96.44 187 ASN A N 1
ATOM 1511 C CA . ASN A 1 187 ? 3.611 39.594 14.055 1 96.44 187 ASN A CA 1
ATOM 1512 C C . ASN A 1 187 ? 4.773 39.406 15.031 1 96.44 187 ASN A C 1
ATOM 1514 O O . ASN A 1 187 ? 5.426 40.375 15.406 1 96.44 187 ASN A O 1
ATOM 1518 N N . ILE A 1 188 ? 4.984 38.219 15.414 1 94.62 188 ILE A N 1
ATOM 1519 C CA . ILE A 1 188 ? 6.094 38 16.328 1 94.62 188 ILE A CA 1
ATOM 1520 C C . ILE A 1 188 ? 7.414 38.281 15.625 1 94.62 188 ILE A C 1
ATOM 1522 O O . ILE A 1 188 ? 8.289 38.938 16.172 1 94.62 188 ILE A O 1
ATOM 1526 N N . CYS A 1 189 ? 7.605 37.8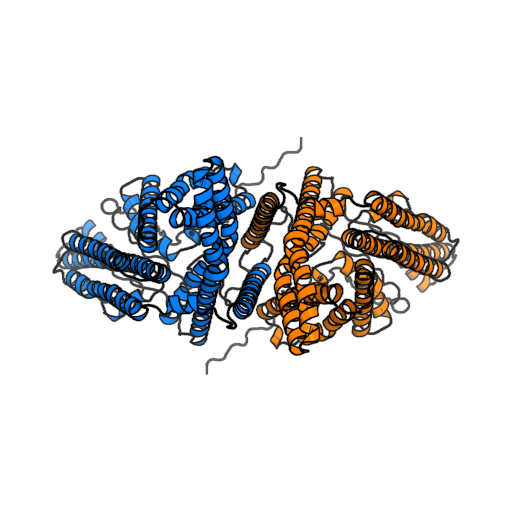12 14.438 1 94.25 189 CYS A N 1
ATOM 1527 C CA . CYS A 1 189 ? 8.844 38.031 13.695 1 94.25 189 CYS A CA 1
ATOM 1528 C C . CYS A 1 189 ? 9.047 39.5 13.383 1 94.25 189 CYS A C 1
ATOM 1530 O O . CYS A 1 189 ? 10.109 40.062 13.672 1 94.25 189 CYS A O 1
ATOM 1532 N N . ASN A 1 190 ? 8.062 40.156 12.828 1 95.12 190 ASN A N 1
ATOM 1533 C CA . ASN A 1 190 ? 8.195 41.594 12.508 1 95.12 190 ASN A CA 1
ATOM 1534 C C . ASN A 1 190 ? 8.297 42.438 13.773 1 95.12 190 ASN A C 1
ATOM 1536 O O . ASN A 1 190 ? 8.922 43.5 13.766 1 95.12 190 ASN A O 1
ATOM 1540 N N . GLY A 1 191 ? 7.625 41.938 14.844 1 94.06 191 GLY A N 1
ATOM 1541 C CA . GLY A 1 191 ? 7.828 42.562 16.125 1 94.06 191 GLY A CA 1
ATOM 1542 C C . GLY A 1 191 ? 9.273 42.531 16.594 1 94.06 191 GLY A C 1
ATOM 1543 O O . GLY A 1 191 ? 9.797 43.531 17.078 1 94.06 191 GLY A O 1
ATOM 1544 N N . TRP A 1 192 ? 9.82 41.438 16.422 1 91.56 192 TRP A N 1
ATOM 1545 C CA . TRP A 1 192 ? 11.234 41.281 16.75 1 91.56 192 TRP A CA 1
ATOM 1546 C C . TRP A 1 192 ? 12.102 42.156 15.875 1 91.56 192 TRP A C 1
ATOM 1548 O O . TRP A 1 192 ? 13.008 42.844 16.375 1 91.56 192 TRP A O 1
ATOM 1558 N N . TYR A 1 193 ? 11.859 42.188 14.617 1 93.75 193 TYR A N 1
ATOM 1559 C CA . TYR A 1 193 ? 12.602 43.031 13.695 1 93.75 193 TYR A CA 1
ATOM 1560 C C . TYR A 1 193 ? 12.445 44.5 14.07 1 93.75 193 TYR A C 1
ATOM 1562 O O . TYR A 1 193 ? 13.406 45.281 13.984 1 93.75 193 TYR A O 1
ATOM 1570 N N . SER A 1 194 ? 11.273 44.875 14.445 1 94.94 194 SER A N 1
ATOM 1571 C CA . SER A 1 194 ? 11.031 46.25 14.828 1 94.94 194 SER A CA 1
ATOM 1572 C C . SER A 1 194 ? 11.859 46.656 16.047 1 94.94 194 SER A C 1
ATOM 1574 O O . SER A 1 194 ? 12.391 47.75 16.125 1 94.94 194 SER A O 1
ATOM 1576 N N . HIS A 1 195 ? 11.891 45.781 16.969 1 92.69 195 HIS A N 1
ATOM 1577 C CA . HIS A 1 195 ? 12.711 46 18.156 1 92.69 195 HIS A CA 1
ATOM 1578 C C . HIS A 1 195 ? 14.18 46.188 17.781 1 92.69 195 HIS A C 1
ATOM 1580 O O . HIS A 1 195 ? 14.82 47.156 18.234 1 92.69 195 HIS A O 1
ATOM 1586 N N . LEU A 1 196 ? 14.727 45.344 17 1 91.94 196 LEU A N 1
ATOM 1587 C CA . LEU A 1 196 ? 16.125 45.406 16.562 1 91.94 196 LEU A CA 1
ATOM 1588 C C . LEU A 1 196 ? 16.375 46.688 15.758 1 91.94 196 LEU A C 1
ATOM 1590 O O . LEU A 1 196 ? 17.453 47.281 15.852 1 91.94 196 LEU A O 1
ATOM 1594 N N . TYR A 1 197 ? 15.406 47 14.984 1 94.94 197 TYR A N 1
ATOM 1595 C CA . TYR A 1 197 ? 15.5 48.188 14.156 1 94.94 197 TYR A CA 1
ATOM 1596 C C . TYR A 1 197 ? 15.609 49.438 15.023 1 94.94 197 TYR A C 1
ATOM 1598 O O . TYR A 1 197 ? 16.422 50.312 14.75 1 94.94 197 TYR A O 1
ATOM 1606 N N . GLN A 1 198 ? 14.859 49.562 16.047 1 93 198 GLN A N 1
ATOM 1607 C CA . GLN A 1 198 ? 14.906 50.688 16.969 1 93 198 GLN A CA 1
ATOM 1608 C C . GLN A 1 198 ? 16.234 50.719 17.719 1 93 198 GLN A C 1
ATOM 1610 O O . GLN A 1 198 ? 16.797 51.812 17.938 1 93 198 GLN A O 1
ATOM 1615 N N . VAL A 1 199 ? 16.672 49.594 18.062 1 91.38 199 VAL A N 1
ATOM 1616 C CA . VAL A 1 199 ? 17.969 49.5 18.719 1 91.38 199 VAL A CA 1
ATOM 1617 C C . VAL A 1 199 ? 19.062 49.969 17.766 1 91.38 199 VAL A C 1
ATOM 1619 O O . VAL A 1 199 ? 19.969 50.719 18.172 1 91.38 199 VAL A O 1
ATOM 1622 N N . ASN A 1 200 ? 18.969 49.531 16.609 1 93.75 200 ASN A N 1
ATOM 1623 C CA . ASN A 1 200 ? 19.922 49.906 15.578 1 93.75 200 ASN A CA 1
ATOM 1624 C C . ASN A 1 200 ? 19.938 51.438 15.383 1 93.75 200 ASN A C 1
ATOM 1626 O O . ASN A 1 200 ? 21.016 52.031 15.297 1 93.75 200 ASN A O 1
ATOM 1630 N N . ILE A 1 201 ? 18.828 52.062 15.336 1 93.5 201 ILE A N 1
ATOM 1631 C CA . ILE A 1 201 ? 18.703 53.5 15.148 1 93.5 201 ILE A CA 1
ATOM 1632 C C . ILE A 1 201 ? 19.297 54.25 16.359 1 93.5 201 ILE A C 1
ATOM 1634 O O . ILE A 1 201 ? 20.031 55.219 16.203 1 93.5 201 ILE A O 1
ATOM 1638 N N . THR A 1 202 ? 19.016 53.75 17.531 1 92.56 202 THR A N 1
ATOM 1639 C CA . THR A 1 202 ? 19.484 54.375 18.766 1 92.56 202 THR A CA 1
ATOM 1640 C C . THR A 1 202 ? 21 54.312 18.875 1 92.56 202 THR A C 1
ATOM 1642 O O . THR A 1 202 ? 21.656 55.281 19.25 1 92.56 202 THR A O 1
ATOM 1645 N N . LEU A 1 203 ? 21.531 53.188 18.547 1 93.56 203 LEU A N 1
ATOM 1646 C CA . LEU A 1 203 ? 22.969 52.969 18.672 1 93.56 203 LEU A CA 1
ATOM 1647 C C . LEU A 1 203 ? 23.734 53.75 17.625 1 93.56 203 LEU A C 1
ATOM 1649 O O . LEU A 1 203 ? 24.844 54.219 17.875 1 93.56 203 LEU A O 1
ATOM 1653 N N . LYS A 1 204 ? 23.203 53.844 16.469 1 92.81 204 LYS A N 1
ATOM 1654 C CA . LYS A 1 204 ? 23.859 54.594 15.406 1 92.81 204 LYS A CA 1
ATOM 1655 C C . LYS A 1 204 ? 23.891 56.094 15.703 1 92.81 204 LYS A C 1
ATOM 1657 O O . LYS A 1 204 ? 24.734 56.812 15.172 1 92.81 204 LYS A O 1
ATOM 1662 N N . GLN A 1 205 ? 23.047 56.594 16.547 1 91.56 205 GLN A N 1
ATOM 1663 C CA . GLN A 1 205 ? 22.969 58 16.906 1 91.56 205 GLN A CA 1
ATOM 1664 C C . GLN A 1 205 ? 23.953 58.344 18.016 1 91.56 205 GLN A C 1
ATOM 1666 O O . GLN A 1 205 ? 24.266 59.5 18.25 1 91.56 205 GLN A O 1
ATOM 1671 N N . LYS A 1 206 ? 24.453 57.312 18.578 1 91.5 206 LYS A N 1
ATOM 1672 C CA . LYS A 1 206 ? 25.406 57.531 19.656 1 91.5 206 LYS A CA 1
ATOM 1673 C C . LYS A 1 206 ? 26.781 57.906 19.109 1 91.5 206 LYS A C 1
ATOM 1675 O O . LYS A 1 206 ? 27.219 57.344 18.094 1 91.5 206 LYS A O 1
ATOM 1680 N N . GLU A 1 207 ? 27.453 58.875 19.734 1 90.06 207 GLU A N 1
ATOM 1681 C CA . GLU A 1 207 ? 28.75 59.344 19.297 1 90.06 207 GLU A CA 1
ATOM 1682 C C . GLU A 1 207 ? 29.844 58.312 19.547 1 90.06 207 GLU A C 1
ATOM 1684 O O . GLU A 1 207 ? 30.734 58.156 18.719 1 90.06 207 GLU A O 1
ATOM 1689 N N . SER A 1 208 ? 29.922 57.625 20.688 1 92.12 208 SER A N 1
ATOM 1690 C CA . SER A 1 208 ? 30.875 56.594 21.031 1 92.12 208 SER A CA 1
ATOM 1691 C C . SER A 1 208 ? 30.188 55.344 21.547 1 92.12 208 SER A C 1
ATOM 1693 O O . SER A 1 208 ? 29.281 55.438 22.391 1 92.12 208 SER A O 1
ATOM 1695 N N . LEU A 1 209 ? 30.562 54.156 20.859 1 91.25 209 LEU A N 1
ATOM 1696 C CA . LEU A 1 209 ? 29.922 52.906 21.234 1 91.25 209 LEU A CA 1
ATOM 1697 C C . LEU A 1 209 ? 30.875 52.062 22.094 1 91.25 209 LEU A C 1
ATOM 1699 O O . LEU A 1 209 ? 32.062 52.031 21.828 1 91.25 209 LEU A O 1
ATOM 1703 N N . SER A 1 210 ? 30.359 51.594 23.188 1 93 210 SER A N 1
ATOM 1704 C CA . SER A 1 210 ? 31.094 50.594 23.953 1 93 210 SER A CA 1
ATOM 1705 C C . SER A 1 210 ? 31.266 49.312 23.141 1 93 210 SER A C 1
ATOM 1707 O O . SER A 1 210 ? 30.562 49.094 22.156 1 93 210 SER A O 1
ATOM 1709 N N . PRO A 1 211 ? 32.25 48.531 23.516 1 90.88 211 PRO A N 1
ATOM 1710 C CA . PRO A 1 211 ? 32.438 47.25 22.797 1 90.88 211 PRO A CA 1
ATOM 1711 C C . PRO A 1 211 ? 31.156 46.406 22.781 1 90.88 211 PRO A C 1
ATOM 1713 O O . PRO A 1 211 ? 30.859 45.781 21.766 1 90.88 211 PRO A O 1
ATOM 1716 N N . ALA A 1 212 ? 30.422 46.438 23.812 1 90.06 212 ALA A N 1
ATOM 1717 C CA . ALA A 1 212 ? 29.188 45.688 23.875 1 90.06 212 ALA A CA 1
ATOM 1718 C C . ALA A 1 212 ? 28.141 46.25 22.922 1 90.06 212 ALA A C 1
ATOM 1720 O O . ALA A 1 212 ? 27.391 45.5 22.297 1 90.06 212 ALA A O 1
ATOM 1721 N N . GLU A 1 213 ? 28.125 47.469 22.828 1 90.5 213 GLU A N 1
ATOM 1722 C CA . GLU A 1 213 ? 27.172 48.156 21.953 1 90.5 213 GLU A CA 1
ATOM 1723 C C . GLU A 1 213 ? 27.531 47.938 20.484 1 90.5 213 GLU A C 1
ATOM 1725 O O . GLU A 1 213 ? 26.641 47.844 19.641 1 90.5 213 GLU A O 1
ATOM 1730 N N . GLU A 1 214 ? 28.75 47.844 20.219 1 92.44 214 GLU A N 1
ATOM 1731 C CA . GLU A 1 214 ? 29.203 47.562 18.859 1 92.44 214 GLU A CA 1
ATOM 1732 C C . GLU A 1 214 ? 28.781 46.188 18.406 1 92.44 214 GLU A C 1
ATOM 1734 O O . GLU A 1 214 ? 28.391 45.969 17.25 1 92.44 214 GLU A O 1
ATOM 1739 N N . GLU A 1 215 ? 28.922 45.312 19.297 1 90.81 215 GLU A N 1
ATOM 1740 C CA . GLU A 1 215 ? 28.5 43.938 19 1 90.81 215 GLU A CA 1
ATOM 1741 C C . GLU A 1 215 ? 27 43.844 18.781 1 90.81 215 GLU A C 1
ATOM 1743 O O . GLU A 1 215 ? 26.531 43.125 17.906 1 90.81 215 GLU A O 1
ATOM 1748 N N . GLN A 1 216 ? 26.312 44.562 19.578 1 89.31 216 GLN A N 1
ATOM 1749 C CA . GLN A 1 216 ? 24.859 44.594 19.453 1 89.31 216 GLN A CA 1
ATOM 1750 C C . GLN A 1 216 ? 24.438 45.219 18.109 1 89.31 216 GLN A C 1
ATOM 1752 O O . GLN A 1 216 ? 23.484 44.75 17.5 1 89.31 216 GLN A O 1
ATOM 1757 N N . LEU A 1 217 ? 25.141 46.156 17.719 1 92 217 LEU A N 1
ATOM 1758 C CA . LEU A 1 217 ? 24.859 46.812 16.453 1 92 217 LEU A CA 1
ATOM 1759 C C . LEU A 1 217 ? 25.125 45.875 15.289 1 92 217 LEU A C 1
ATOM 1761 O O . LEU A 1 217 ? 24.328 45.781 14.344 1 92 217 LEU A O 1
ATOM 1765 N N . LYS A 1 218 ? 26.172 45.125 15.352 1 91 218 LYS A N 1
ATOM 1766 C CA . LYS A 1 218 ? 26.516 44.156 14.305 1 91 218 LYS A CA 1
ATOM 1767 C C . LYS A 1 218 ? 25.469 43.062 14.219 1 91 218 LYS A C 1
ATOM 1769 O O . LYS A 1 218 ? 25.078 42.656 13.125 1 91 218 LYS A O 1
ATOM 1774 N N . GLN A 1 219 ? 25.047 42.656 15.305 1 86.38 219 GLN A N 1
ATOM 1775 C CA . GLN A 1 219 ? 24.031 41.594 15.359 1 86.38 219 GLN A CA 1
ATOM 1776 C C . GLN A 1 219 ? 22.703 42.062 14.812 1 86.38 219 GLN A C 1
ATOM 1778 O O . GLN A 1 219 ? 22.016 41.344 14.078 1 86.38 219 GLN A O 1
ATOM 1783 N N . ALA A 1 220 ? 22.328 43.188 15.234 1 90 220 ALA A N 1
ATOM 1784 C CA . ALA A 1 220 ? 21.078 43.781 14.75 1 90 220 ALA A CA 1
ATOM 1785 C C . ALA A 1 220 ? 21.094 43.938 13.234 1 90 220 ALA A C 1
ATOM 1787 O O . ALA A 1 220 ? 20.125 43.594 12.555 1 90 220 ALA A O 1
ATOM 1788 N N . GLU A 1 221 ? 22.203 44.406 12.711 1 90.88 221 GLU A N 1
ATOM 1789 C CA . GLU A 1 221 ? 22.344 44.594 11.266 1 90.88 221 GLU A CA 1
ATOM 1790 C C . GLU A 1 221 ? 22.281 43.25 10.531 1 90.88 221 GLU A C 1
ATOM 1792 O O . GLU A 1 221 ? 21.703 43.156 9.438 1 90.88 221 GLU A O 1
ATOM 1797 N N . PHE A 1 222 ? 22.797 42.344 11.141 1 87.62 222 PHE A N 1
ATOM 1798 C CA . PHE A 1 222 ? 22.828 41 10.539 1 87.62 222 PHE A CA 1
ATOM 1799 C C . PHE A 1 222 ? 21.422 40.438 10.461 1 87.62 222 PHE A C 1
ATOM 1801 O O . PHE A 1 222 ? 21.031 39.875 9.438 1 87.62 222 PHE A O 1
ATOM 1808 N N . GLU A 1 223 ? 20.641 40.562 11.461 1 87.81 223 GLU A N 1
ATOM 1809 C CA . GLU A 1 223 ? 19.312 39.969 11.547 1 87.81 223 GLU A CA 1
ATOM 1810 C C . GLU A 1 223 ? 18.312 40.75 10.688 1 87.81 223 GLU A C 1
ATOM 1812 O O . GLU A 1 223 ? 17.328 40.188 10.195 1 87.81 223 GLU A O 1
ATOM 1817 N N . LEU A 1 224 ? 18.609 42 10.523 1 93.19 224 LEU A N 1
ATOM 1818 C CA . LEU A 1 224 ? 17.672 42.875 9.812 1 93.19 224 LEU A CA 1
ATOM 1819 C C . LEU A 1 224 ? 17.828 42.688 8.297 1 93.19 224 LEU A C 1
ATOM 1821 O O . LEU A 1 224 ? 17 43.219 7.527 1 93.19 224 LEU A O 1
ATOM 1825 N N . LEU A 1 225 ? 18.859 41.969 7.949 1 91.56 225 LEU A N 1
ATOM 1826 C CA . LEU A 1 225 ? 19.141 41.75 6.535 1 91.56 225 LEU A CA 1
ATOM 1827 C C . LEU A 1 225 ? 19.25 40.25 6.223 1 91.56 225 LEU A C 1
ATOM 1829 O O . LEU A 1 225 ? 20.031 39.531 6.855 1 91.56 225 LEU A O 1
ATOM 1833 N N . GLU A 1 226 ? 18.375 39.844 5.277 1 88.06 226 GLU A N 1
ATOM 1834 C CA . GLU A 1 226 ? 18.406 38.438 4.832 1 88.06 226 GLU A CA 1
ATOM 1835 C C . GLU A 1 226 ? 18.266 38.344 3.314 1 88.06 226 GLU A C 1
ATOM 1837 O O . GLU A 1 226 ? 17.219 38.688 2.758 1 88.06 226 GLU A O 1
ATOM 1842 N N . HIS A 1 227 ? 19.25 37.844 2.602 1 88.06 227 HIS A N 1
ATOM 1843 C CA . HIS A 1 227 ? 19.281 37.625 1.16 1 88.06 227 HIS A CA 1
ATOM 1844 C C . HIS A 1 227 ? 18.828 38.875 0.404 1 88.06 227 HIS A C 1
ATOM 1846 O O . HIS A 1 227 ? 17.953 38.781 -0.468 1 88.06 227 HIS A O 1
ATOM 1852 N N . GLY A 1 228 ? 19.25 40 0.853 1 86.94 228 GLY A N 1
ATOM 1853 C CA . GLY A 1 228 ? 19.016 41.25 0.141 1 86.94 228 GLY A CA 1
ATOM 1854 C C . GLY A 1 228 ? 17.75 41.969 0.59 1 86.94 228 GLY A C 1
ATOM 1855 O O . GLY A 1 228 ? 17.5 43.125 0.192 1 86.94 228 GLY A O 1
ATOM 1856 N N . VAL A 1 229 ? 16.969 41.344 1.4 1 91.12 229 VAL A N 1
ATOM 1857 C CA . VAL A 1 229 ? 15.758 42 1.921 1 91.12 229 VAL A CA 1
ATOM 1858 C C . VAL A 1 229 ? 16.031 42.562 3.309 1 91.12 229 VAL A C 1
ATOM 1860 O O . VAL A 1 229 ? 16.453 41.844 4.215 1 91.12 229 VAL A O 1
ATOM 1863 N N . ARG A 1 230 ? 15.734 43.75 3.393 1 94.06 230 ARG A N 1
ATOM 1864 C CA . ARG A 1 230 ? 16.047 44.438 4.641 1 94.06 230 ARG A CA 1
ATOM 1865 C C . ARG A 1 230 ? 14.781 44.969 5.312 1 94.06 230 ARG A C 1
ATOM 1867 O O . ARG A 1 230 ? 13.891 45.5 4.645 1 94.06 230 ARG A O 1
ATOM 1874 N N . TYR A 1 231 ? 14.656 44.812 6.625 1 95.06 231 TYR A N 1
ATOM 1875 C CA . TYR A 1 231 ? 13.617 45.469 7.414 1 95.06 231 TYR A CA 1
ATOM 1876 C C . TYR A 1 231 ? 13.867 46.969 7.527 1 95.06 231 TYR A C 1
ATOM 1878 O O . TYR A 1 231 ? 15.016 47.406 7.672 1 95.06 231 TYR A O 1
ATOM 1886 N N . PRO A 1 232 ? 12.938 47.75 7.426 1 96.25 232 PRO A N 1
ATOM 1887 C CA . PRO A 1 232 ? 11.492 47.531 7.398 1 96.25 232 PRO A CA 1
ATOM 1888 C C . PRO A 1 232 ? 10.914 47.531 5.98 1 96.25 232 PRO A C 1
ATOM 1890 O O . PRO A 1 232 ? 9.719 47.781 5.797 1 96.25 232 PRO A O 1
ATOM 1893 N N . PHE A 1 233 ? 11.797 47.344 4.965 1 95.19 233 PHE A N 1
ATOM 1894 C CA . PHE A 1 233 ? 11.352 47.438 3.578 1 95.19 233 PHE A CA 1
ATOM 1895 C C . PHE A 1 233 ? 10.469 46.25 3.207 1 95.19 233 PHE A C 1
ATOM 1897 O O . PHE A 1 233 ? 9.773 46.281 2.188 1 95.19 233 PHE A O 1
ATOM 1904 N N . ASN A 1 234 ? 10.484 45.281 4.012 1 95.06 234 ASN A N 1
ATOM 1905 C CA . ASN A 1 234 ? 9.625 44.125 3.789 1 95.06 234 ASN A CA 1
ATOM 1906 C C . ASN A 1 234 ? 8.172 44.438 4.125 1 95.06 234 ASN A C 1
ATOM 1908 O O . ASN A 1 234 ? 7.262 43.688 3.719 1 95.06 234 ASN A O 1
ATOM 1912 N N . LEU A 1 235 ? 7.93 45.438 4.914 1 96.44 235 LEU A N 1
ATOM 1913 C CA . LEU A 1 235 ? 6.586 45.781 5.387 1 96.44 235 LEU A CA 1
ATOM 1914 C C . LEU A 1 235 ? 5.77 46.438 4.289 1 96.44 235 LEU A C 1
ATOM 1916 O O . LEU A 1 235 ? 5.484 47.625 4.363 1 96.44 235 LEU A O 1
ATOM 1920 N N . THR A 1 236 ? 5.34 45.719 3.295 1 95.19 236 THR A N 1
ATOM 1921 C CA . THR A 1 236 ? 4.457 46.125 2.205 1 95.19 236 THR A CA 1
ATOM 1922 C C . THR A 1 236 ? 3.207 45.25 2.166 1 95.19 236 THR A C 1
ATOM 1924 O O . THR A 1 236 ? 3.193 44.156 2.723 1 95.19 236 THR A O 1
ATOM 1927 N N . PHE A 1 237 ? 2.197 45.812 1.606 1 94.69 237 PHE A N 1
ATOM 1928 C CA . PHE A 1 237 ? 0.96 45.031 1.461 1 94.69 237 PHE A CA 1
ATOM 1929 C C . PHE A 1 237 ? 1.188 43.781 0.631 1 94.69 237 PHE A C 1
ATOM 1931 O O . PHE A 1 237 ? 0.625 42.719 0.928 1 94.69 237 PHE A O 1
ATOM 1938 N N . LYS A 1 238 ? 2.029 43.875 -0.337 1 94.75 238 LYS A N 1
ATOM 1939 C CA . LYS A 1 2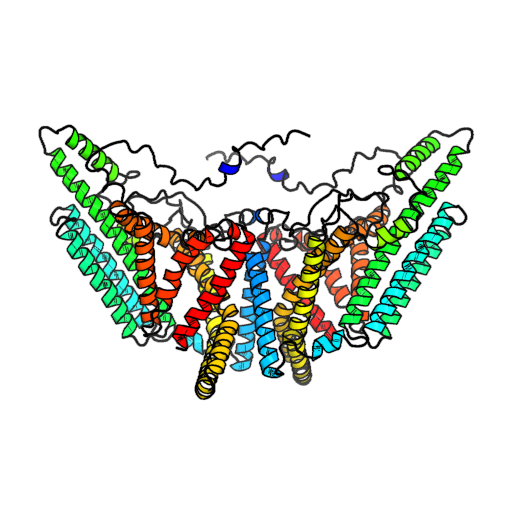38 ? 2.363 42.75 -1.19 1 94.75 238 LYS A CA 1
ATOM 1940 C C . LYS A 1 238 ? 3.031 41.625 -0.388 1 94.75 238 LYS A C 1
ATOM 1942 O O . LYS A 1 238 ? 2.709 40.438 -0.561 1 94.75 238 LYS A O 1
ATOM 1947 N N . ASN A 1 239 ? 3.912 42.031 0.423 1 94.88 239 ASN A N 1
ATOM 1948 C CA . ASN A 1 239 ? 4.605 41.031 1.259 1 94.88 239 ASN A CA 1
ATOM 1949 C C . ASN A 1 239 ? 3.641 40.312 2.197 1 94.88 239 ASN A C 1
ATOM 1951 O O . ASN A 1 239 ? 3.742 39.094 2.383 1 94.88 239 ASN A O 1
ATOM 1955 N N . ALA A 1 240 ? 2.73 41.094 2.764 1 95.38 240 ALA A N 1
ATOM 1956 C CA . ALA A 1 240 ? 1.737 40.5 3.662 1 95.38 240 ALA A CA 1
ATOM 1957 C C . ALA A 1 240 ? 0.83 39.531 2.916 1 95.38 240 ALA A C 1
ATOM 1959 O O . ALA A 1 240 ? 0.528 38.469 3.42 1 95.38 240 ALA A O 1
ATOM 1960 N N . VAL A 1 241 ? 0.405 39.875 1.748 1 95.81 241 VAL A N 1
ATOM 1961 C CA . VAL A 1 241 ? -0.472 39.031 0.941 1 95.81 241 VAL A CA 1
ATOM 1962 C C . VAL A 1 241 ? 0.276 37.781 0.509 1 95.81 241 VAL A C 1
ATOM 1964 O O . VAL A 1 241 ? -0.289 36.688 0.51 1 95.81 241 VAL A O 1
ATOM 1967 N N . GLU A 1 242 ? 1.484 37.906 0.131 1 95.31 242 GLU A N 1
ATOM 1968 C CA . GLU A 1 242 ? 2.285 36.781 -0.295 1 95.31 242 GLU A CA 1
ATOM 1969 C C . GLU A 1 242 ? 2.422 35.75 0.828 1 95.31 242 GLU A C 1
ATOM 1971 O O . GLU A 1 242 ? 2.264 34.531 0.601 1 95.31 242 GLU A O 1
ATOM 1976 N N . PHE A 1 243 ? 2.732 36.219 1.98 1 96.56 243 PHE A N 1
ATOM 1977 C CA . PHE A 1 243 ? 2.875 35.312 3.109 1 96.56 243 PHE A CA 1
ATOM 1978 C C . PHE A 1 243 ? 1.557 34.594 3.406 1 96.56 243 PHE A C 1
ATOM 1980 O O . PHE A 1 243 ? 1.544 33.438 3.793 1 96.56 243 PHE A O 1
ATOM 1987 N N . LEU A 1 244 ? 0.492 35.344 3.223 1 96.94 244 LEU A N 1
ATOM 1988 C CA . LEU A 1 244 ? -0.835 34.781 3.461 1 96.94 244 LEU A CA 1
ATOM 1989 C C . LEU A 1 244 ? -1.055 33.5 2.629 1 96.94 244 LEU A C 1
ATOM 1991 O O . LEU A 1 244 ? -1.622 32.531 3.117 1 96.94 244 LEU A O 1
ATOM 1995 N N . PHE A 1 245 ? -0.556 33.469 1.437 1 96.56 245 PHE A N 1
ATOM 1996 C CA . PHE A 1 245 ? -0.875 32.375 0.519 1 96.56 245 PHE A CA 1
ATOM 1997 C C . PHE A 1 245 ? 0.265 31.359 0.458 1 96.56 245 PHE A C 1
ATOM 1999 O O . PHE A 1 245 ? 0.112 30.281 -0.109 1 96.56 245 PHE A O 1
ATOM 2006 N N . MET A 1 246 ? 1.403 31.688 1.041 1 96.12 246 MET A N 1
ATOM 2007 C CA . MET A 1 246 ? 2.521 30.75 1.039 1 96.12 246 MET A CA 1
ATOM 2008 C C . MET A 1 246 ? 2.23 29.562 1.943 1 96.12 246 MET A C 1
ATOM 2010 O O . MET A 1 246 ? 1.649 29.719 3.02 1 96.12 246 MET A O 1
ATOM 2014 N N . PRO A 1 247 ? 2.543 28.375 1.515 1 96.31 247 PRO A N 1
ATOM 2015 C CA . PRO A 1 247 ? 2.256 27.172 2.318 1 96.31 247 PRO A CA 1
ATOM 2016 C C . PRO A 1 247 ? 3.26 26.984 3.451 1 96.31 247 PRO A C 1
ATOM 2018 O O . PRO A 1 247 ? 3.828 25.891 3.592 1 96.31 247 PRO A O 1
ATOM 2021 N N . THR A 1 248 ? 3.627 27.922 4.125 1 95.94 248 THR A N 1
ATOM 2022 C CA . THR A 1 248 ? 4.441 27.906 5.336 1 95.94 248 THR A CA 1
ATOM 2023 C C . THR A 1 248 ? 3.754 28.656 6.465 1 95.94 248 THR A C 1
ATOM 2025 O O . THR A 1 248 ? 2.883 29.5 6.219 1 95.94 248 THR A O 1
ATOM 2028 N N . LEU A 1 249 ? 4.027 28.281 7.637 1 97.25 249 LEU A N 1
ATOM 2029 C CA . LEU A 1 249 ? 3.43 28.922 8.805 1 97.25 249 LEU A CA 1
ATOM 2030 C C . LEU A 1 249 ? 4.473 29.719 9.578 1 97.25 249 LEU A C 1
ATOM 2032 O O . LEU A 1 249 ? 4.191 30.234 10.656 1 97.25 249 LEU A O 1
ATOM 2036 N N . CYS A 1 250 ? 5.637 29.781 9.023 1 95.56 250 CYS A N 1
ATOM 2037 C CA . CYS A 1 250 ? 6.73 30.547 9.617 1 95.56 250 CYS A CA 1
ATOM 2038 C C . CYS A 1 250 ? 7.133 31.719 8.727 1 95.56 250 CYS A C 1
ATOM 2040 O O . CYS A 1 250 ? 7.621 31.516 7.613 1 95.56 250 CYS A O 1
ATOM 2042 N N . TYR A 1 251 ? 6.98 32.906 9.25 1 96.25 251 TYR A N 1
ATOM 2043 C CA . TYR A 1 251 ? 7.324 34.094 8.484 1 96.25 251 TYR A CA 1
ATOM 2044 C C . TYR A 1 251 ? 8.82 34.344 8.531 1 96.25 251 TYR A C 1
ATOM 2046 O O . TYR A 1 251 ? 9.461 34.188 9.57 1 96.25 251 TYR A O 1
ATOM 2054 N N . GLN A 1 252 ? 9.352 34.719 7.418 1 92.75 252 GLN A N 1
ATOM 2055 C CA . GLN A 1 252 ? 10.742 35.125 7.309 1 92.75 252 GLN A CA 1
ATOM 2056 C C . GLN A 1 252 ? 10.914 36.156 6.199 1 92.75 252 GLN A C 1
ATOM 2058 O O . GLN A 1 252 ? 10 36.406 5.41 1 92.75 252 GLN A O 1
ATOM 2063 N N . LEU A 1 253 ? 12.047 36.781 6.188 1 92.38 253 LEU A N 1
ATOM 2064 C CA . LEU A 1 253 ? 12.289 37.844 5.242 1 92.38 253 LEU A CA 1
ATOM 2065 C C . LEU A 1 253 ? 12.492 37.312 3.832 1 92.38 253 LEU A C 1
ATOM 2067 O O . LEU A 1 253 ? 12.148 37.969 2.852 1 92.38 253 LEU A O 1
ATOM 2071 N N . TYR A 1 254 ? 12.945 36.125 3.803 1 90.31 254 TYR A N 1
ATOM 2072 C CA . TYR A 1 254 ? 13.266 35.562 2.502 1 90.31 254 TYR A CA 1
ATOM 2073 C C . TYR A 1 254 ? 12.75 34.125 2.391 1 90.31 254 TYR A C 1
ATOM 2075 O O . TYR A 1 254 ? 12.82 33.344 3.352 1 90.31 254 TYR A O 1
ATOM 2083 N N . TYR A 1 255 ? 12.219 33.875 1.166 1 92 255 TYR A N 1
ATOM 2084 C CA . TYR A 1 255 ? 11.828 32.5 0.791 1 92 255 TYR A CA 1
ATOM 2085 C C . TYR A 1 255 ? 12.391 32.156 -0.574 1 92 255 TYR A C 1
ATOM 2087 O O . TYR A 1 255 ? 12.414 32.969 -1.491 1 92 255 TYR A O 1
ATOM 2095 N N . PRO A 1 256 ? 12.875 30.891 -0.682 1 91 256 PRO A N 1
ATOM 2096 C CA . PRO A 1 256 ? 13.273 30.469 -2.029 1 91 256 PRO A CA 1
ATOM 2097 C C . PRO A 1 256 ? 12.086 30.406 -2.994 1 91 256 PRO A C 1
ATOM 2099 O O . PRO A 1 256 ? 11 29.969 -2.613 1 91 256 PRO A O 1
ATOM 2102 N N . ARG A 1 257 ? 12.32 30.891 -4.195 1 93 257 ARG A N 1
ATOM 2103 C CA . ARG A 1 257 ? 11.242 30.969 -5.18 1 93 257 ARG A CA 1
ATOM 2104 C C . ARG A 1 257 ? 11.594 30.172 -6.434 1 93 257 ARG A C 1
ATOM 2106 O O . ARG A 1 257 ? 12.758 30.078 -6.812 1 93 257 ARG A O 1
ATOM 2113 N N . THR A 1 258 ? 10.547 29.562 -7.035 1 90.94 258 THR A N 1
ATOM 2114 C CA . THR A 1 258 ? 10.727 28.938 -8.344 1 90.94 258 THR A CA 1
ATOM 2115 C C . THR A 1 258 ? 10.688 29.984 -9.453 1 90.94 258 THR A C 1
ATOM 2117 O O . THR A 1 258 ? 10.273 31.125 -9.227 1 90.94 258 THR A O 1
ATOM 2120 N N . SER A 1 259 ? 11.156 29.641 -10.656 1 92.06 259 SER A N 1
ATOM 2121 C CA . SER A 1 259 ? 11.344 30.609 -11.734 1 92.06 259 SER A CA 1
ATOM 2122 C C . SER A 1 259 ? 10.016 30.953 -12.391 1 92.06 259 SER A C 1
ATOM 2124 O O . SER A 1 259 ? 9.828 32.094 -12.867 1 92.06 259 SER A O 1
ATOM 2126 N N . ARG A 1 260 ? 9.117 30 -12.438 1 93.5 260 ARG A N 1
ATOM 2127 C CA . ARG A 1 260 ? 7.855 30.266 -13.117 1 93.5 260 ARG A CA 1
ATOM 2128 C C . ARG A 1 260 ? 6.727 29.438 -12.508 1 93.5 260 ARG A C 1
ATOM 2130 O O . ARG A 1 260 ? 6.977 28.5 -11.734 1 93.5 260 ARG A O 1
ATOM 2137 N N . VAL A 1 261 ? 5.508 29.859 -12.805 1 95.31 261 VAL A N 1
ATOM 2138 C CA . VAL A 1 261 ? 4.305 29.125 -12.414 1 95.31 261 VAL A CA 1
ATOM 2139 C C . VAL A 1 261 ? 3.889 28.188 -13.547 1 95.31 261 VAL A C 1
ATOM 2141 O O . VAL A 1 261 ? 3.725 28.609 -14.688 1 95.31 261 VAL A O 1
ATOM 2144 N N . ARG A 1 262 ? 3.754 26.906 -13.281 1 93.12 262 ARG A N 1
ATOM 2145 C CA . ARG A 1 262 ? 3.27 25.906 -14.234 1 93.12 262 ARG A CA 1
ATOM 2146 C C . ARG A 1 262 ? 1.758 25.75 -14.133 1 93.12 262 ARG A C 1
A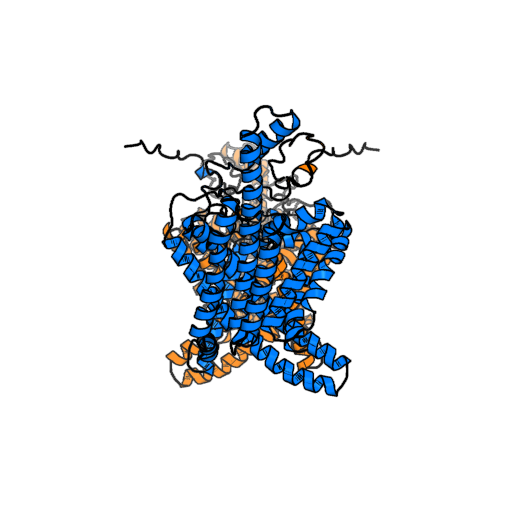TOM 2148 O O . ARG A 1 262 ? 1.261 25.078 -13.219 1 93.12 262 ARG A O 1
ATOM 2155 N N . VAL A 1 263 ? 1.109 26.188 -15.07 1 94.75 263 VAL A N 1
ATOM 2156 C CA . VAL A 1 263 ? -0.346 26.266 -15.016 1 94.75 263 VAL A CA 1
ATOM 2157 C C . VAL A 1 263 ? -0.938 24.859 -15.031 1 94.75 263 VAL A C 1
ATOM 2159 O O . VAL A 1 263 ? -1.927 24.578 -14.344 1 94.75 263 VAL A O 1
ATOM 2162 N N . TRP A 1 264 ? -0.348 23.969 -15.719 1 90.94 264 TRP A N 1
ATOM 2163 C CA . TRP A 1 264 ? -0.846 22.594 -15.773 1 90.94 264 TRP A CA 1
ATOM 2164 C C . TRP A 1 264 ? -0.682 21.906 -14.43 1 90.94 264 TRP A C 1
ATOM 2166 O O . TRP A 1 264 ? -1.514 21.078 -14.047 1 90.94 264 TRP A O 1
ATOM 2176 N N . TYR A 1 265 ? 0.363 22.203 -13.805 1 89.44 265 TYR A N 1
ATOM 2177 C CA . TYR A 1 265 ? 0.578 21.672 -12.469 1 89.44 265 TYR A CA 1
ATOM 2178 C C . TYR A 1 265 ? -0.512 22.141 -11.508 1 89.44 265 TYR A C 1
ATOM 2180 O O . TYR A 1 265 ? -1.013 21.359 -10.695 1 89.44 265 TYR A O 1
ATOM 2188 N N . LEU A 1 266 ? -0.907 23.375 -11.688 1 94.44 266 LEU A N 1
ATOM 2189 C CA . LEU A 1 266 ? -1.959 23.953 -10.852 1 94.44 266 LEU A CA 1
ATOM 2190 C C . LEU A 1 266 ? -3.291 23.25 -11.102 1 94.44 266 LEU A C 1
ATOM 2192 O O . LEU A 1 266 ? -4 22.891 -10.156 1 94.44 266 LEU A O 1
ATOM 2196 N N . LEU A 1 267 ? -3.562 23.031 -12.312 1 93.31 267 LEU A N 1
ATOM 2197 C CA . LEU A 1 267 ? -4.828 22.406 -12.672 1 93.31 267 LEU A CA 1
ATOM 2198 C C . LEU A 1 267 ? -4.863 20.953 -12.219 1 93.31 267 LEU A C 1
ATOM 2200 O O . LEU A 1 267 ? -5.898 20.469 -11.75 1 93.31 267 LEU A O 1
ATOM 2204 N N . GLU A 1 268 ? -3.779 20.328 -12.344 1 88.19 268 GLU A N 1
ATOM 2205 C CA . GLU A 1 268 ? -3.684 18.938 -11.898 1 88.19 268 GLU A CA 1
ATOM 2206 C C . GLU A 1 268 ? -3.887 18.828 -10.391 1 88.19 268 GLU A C 1
ATOM 2208 O O . GLU A 1 268 ? -4.598 17.938 -9.922 1 88.19 268 GLU A O 1
ATOM 2213 N N . ARG A 1 269 ? -3.203 19.656 -9.664 1 91.38 269 ARG A N 1
ATOM 2214 C CA . ARG A 1 269 ? -3.334 19.641 -8.211 1 91.38 269 ARG A CA 1
ATOM 2215 C C . ARG A 1 269 ? -4.75 20 -7.785 1 91.38 269 ARG A C 1
ATOM 2217 O O . ARG A 1 269 ? -5.289 19.422 -6.844 1 91.38 269 ARG A O 1
ATOM 2224 N N . ALA A 1 270 ? -5.32 20.938 -8.461 1 93.69 270 ALA A N 1
ATOM 2225 C CA . ALA A 1 270 ? -6.699 21.312 -8.164 1 93.69 270 ALA A CA 1
ATOM 2226 C C . ALA A 1 270 ? -7.66 20.156 -8.445 1 93.69 270 ALA A C 1
ATOM 2228 O O . ALA A 1 270 ? -8.508 19.844 -7.609 1 93.69 270 ALA A O 1
ATOM 2229 N N . ALA A 1 271 ? -7.516 19.562 -9.57 1 89.31 271 ALA A N 1
ATOM 2230 C CA . ALA A 1 271 ? -8.383 18.453 -9.945 1 89.31 271 ALA A CA 1
ATOM 2231 C C . ALA A 1 271 ? -8.242 17.297 -8.961 1 89.31 271 ALA A C 1
ATOM 2233 O O . ALA A 1 271 ? -9.234 16.688 -8.547 1 89.31 271 ALA A O 1
ATOM 2234 N N . ALA A 1 272 ? -7.02 17.016 -8.617 1 85.69 272 ALA A N 1
ATOM 2235 C CA . ALA A 1 272 ? -6.77 15.938 -7.656 1 85.69 272 ALA A CA 1
ATOM 2236 C C . ALA A 1 272 ? -7.395 16.25 -6.301 1 85.69 272 ALA A C 1
ATOM 2238 O O . ALA A 1 272 ? -7.977 15.375 -5.66 1 85.69 272 ALA A O 1
ATOM 2239 N N . THR A 1 273 ? -7.246 17.453 -5.891 1 90.88 273 THR A N 1
ATOM 2240 C CA . THR A 1 273 ? -7.797 17.891 -4.609 1 90.88 273 THR A CA 1
ATOM 2241 C C . THR A 1 273 ? -9.312 17.766 -4.602 1 90.88 273 THR A C 1
ATOM 2243 O O . THR A 1 273 ? -9.891 17.172 -3.686 1 90.88 273 THR A O 1
ATOM 2246 N N . PHE A 1 274 ? -9.961 18.234 -5.574 1 86.75 274 PHE A N 1
ATOM 2247 C CA . PHE A 1 274 ? -11.414 18.156 -5.633 1 86.75 274 PHE A CA 1
ATOM 2248 C C . PHE A 1 274 ? -11.883 16.719 -5.801 1 86.75 274 PHE A C 1
ATOM 2250 O O . PHE A 1 274 ? -12.922 16.328 -5.258 1 86.75 274 PHE A O 1
ATOM 2257 N N . GLY A 1 275 ? -11.141 16 -6.574 1 81.94 275 GLY A N 1
ATOM 2258 C CA . GLY A 1 275 ? -11.453 14.586 -6.688 1 81.94 275 GLY A CA 1
ATOM 2259 C C . GLY A 1 275 ? -11.391 13.852 -5.363 1 81.94 275 GLY A C 1
ATOM 2260 O O . GLY A 1 275 ? -12.281 13.062 -5.047 1 81.94 275 GLY A O 1
ATOM 2261 N N . CYS A 1 276 ? -10.367 14.148 -4.574 1 86.25 276 CYS A N 1
ATOM 2262 C CA . CYS A 1 276 ? -10.211 13.5 -3.275 1 86.25 276 CYS A CA 1
ATOM 2263 C C . CYS A 1 276 ? -11.281 13.969 -2.299 1 86.25 276 CYS A C 1
ATOM 2265 O O . CYS A 1 276 ? -11.75 13.195 -1.463 1 86.25 276 CYS A O 1
ATOM 2267 N N . ILE A 1 277 ? -11.633 15.203 -2.385 1 86 277 ILE A N 1
ATOM 2268 C CA . ILE A 1 277 ? -12.711 15.711 -1.541 1 86 277 ILE A CA 1
ATOM 2269 C C . ILE A 1 277 ? -14.023 15 -1.893 1 86 277 ILE A C 1
ATOM 2271 O O . ILE A 1 277 ? -14.789 14.625 -1.004 1 86 277 ILE A O 1
ATOM 2275 N N . PHE A 1 278 ? -14.227 14.859 -3.141 1 80.88 278 PHE A N 1
ATOM 2276 C CA . PHE A 1 278 ? -15.406 14.133 -3.59 1 80.88 278 PHE A CA 1
ATOM 2277 C C . PHE A 1 278 ? -15.406 12.711 -3.043 1 80.88 278 PHE A C 1
ATOM 2279 O O . PHE A 1 278 ? -16.422 12.219 -2.568 1 80.88 278 PHE A O 1
ATOM 2286 N N . LEU A 1 279 ? -14.289 12.133 -3.092 1 82.12 279 LEU A N 1
ATOM 2287 C CA . LEU A 1 279 ? -14.156 10.773 -2.58 1 82.12 279 LEU A CA 1
ATOM 2288 C C . LEU A 1 279 ? -14.406 10.727 -1.077 1 82.12 279 LEU A C 1
ATOM 2290 O O . LEU A 1 279 ? -15.008 9.781 -0.57 1 82.12 279 LEU A O 1
ATOM 2294 N N . LEU A 1 280 ? -13.914 11.695 -0.424 1 86.81 280 LEU A N 1
ATOM 2295 C CA . LEU A 1 280 ? -14.133 11.789 1.015 1 86.81 280 LEU A CA 1
ATOM 2296 C C . LEU A 1 280 ? -15.625 11.875 1.333 1 86.81 280 LEU A C 1
ATOM 2298 O O . LEU A 1 280 ? -16.094 11.234 2.277 1 86.81 280 LEU A O 1
ATOM 2302 N N . THR A 1 281 ? -16.312 12.539 0.577 1 81.88 281 THR A N 1
ATOM 2303 C CA . THR A 1 281 ? -17.75 12.688 0.776 1 81.88 281 THR A CA 1
ATOM 2304 C C . THR A 1 281 ? -18.469 11.367 0.505 1 81.88 281 THR A C 1
ATOM 2306 O O . THR A 1 281 ? -19.391 10.992 1.236 1 81.88 281 THR A O 1
ATOM 2309 N N . LEU A 1 282 ? -18.062 10.734 -0.498 1 79.75 282 LEU A N 1
ATOM 2310 C CA . LEU A 1 282 ? -18.656 9.445 -0.845 1 79.75 282 LEU A CA 1
ATOM 2311 C C . LEU A 1 282 ? -18.422 8.43 0.264 1 79.75 282 LEU A C 1
ATOM 2313 O O . LEU A 1 282 ? -19.328 7.676 0.619 1 79.75 282 LEU A O 1
ATOM 2317 N N . ILE A 1 283 ? -17.219 8.367 0.76 1 84.06 283 ILE A N 1
ATOM 2318 C CA . ILE A 1 283 ? -16.891 7.441 1.83 1 84.06 283 ILE A CA 1
ATOM 2319 C C . ILE A 1 283 ? -17.703 7.766 3.078 1 84.06 283 ILE A C 1
ATOM 2321 O O . ILE A 1 283 ? -18.203 6.863 3.748 1 84.06 283 ILE A O 1
ATOM 2325 N N . SER A 1 284 ? -17.812 9 3.377 1 84.25 284 SER A N 1
ATOM 2326 C CA . SER A 1 284 ? -18.594 9.422 4.543 1 84.25 284 SER A CA 1
ATOM 2327 C C . SER A 1 284 ? -20.062 9.016 4.406 1 84.25 284 SER A C 1
ATOM 2329 O O . SER A 1 284 ? -20.641 8.445 5.336 1 84.25 284 SER A O 1
ATOM 2331 N N . GLU A 1 285 ? -20.609 9.148 3.303 1 80.38 285 GLU A N 1
ATOM 2332 C CA . GLU A 1 285 ? -22.031 8.922 3.086 1 80.38 285 GLU A CA 1
ATOM 2333 C C . GLU A 1 285 ? -22.344 7.434 2.973 1 80.38 285 GLU A C 1
ATOM 2335 O O . GLU A 1 285 ? -23.375 6.969 3.459 1 80.38 285 GLU A O 1
ATOM 2340 N N . ASN A 1 286 ? -21.484 6.766 2.326 1 79.44 286 ASN A N 1
ATOM 2341 C CA . ASN A 1 286 ? -21.828 5.383 1.987 1 79.44 286 ASN A CA 1
ATOM 2342 C C . ASN A 1 286 ? -21.281 4.406 3.029 1 79.44 286 ASN A C 1
ATOM 2344 O O . ASN A 1 286 ? -21.734 3.26 3.1 1 79.44 286 ASN A O 1
ATOM 2348 N N . TYR A 1 287 ? -20.328 4.879 3.785 1 85.06 287 TYR A N 1
ATOM 2349 C CA . TYR A 1 287 ? -19.719 3.924 4.707 1 85.06 287 TYR A CA 1
ATOM 2350 C C . TYR A 1 287 ? -19.797 4.43 6.141 1 85.06 287 TYR A C 1
ATOM 2352 O O . TYR A 1 287 ? -20.375 3.768 7.012 1 85.06 287 TYR A O 1
ATOM 2360 N N . ILE A 1 288 ? -19.422 5.613 6.418 1 89.06 288 ILE A N 1
ATOM 2361 C CA . ILE A 1 288 ? -19.297 6.113 7.781 1 89.06 288 ILE A CA 1
ATOM 2362 C C . ILE A 1 288 ? -20.688 6.383 8.359 1 89.06 288 ILE A C 1
ATOM 2364 O O . ILE A 1 288 ? -21.031 5.879 9.43 1 89.06 288 ILE A O 1
ATOM 2368 N N . VAL A 1 289 ? -21.547 7.086 7.645 1 86.25 289 VAL A N 1
ATOM 2369 C CA . VAL A 1 289 ? -22.844 7.527 8.141 1 86.25 289 VAL A CA 1
ATOM 2370 C C . VAL A 1 289 ? -23.734 6.316 8.414 1 86.25 289 VAL A C 1
ATOM 2372 O O . VAL A 1 289 ? -24.344 6.211 9.477 1 86.25 289 VAL A O 1
ATOM 2375 N N . PRO A 1 290 ? -23.828 5.387 7.48 1 86.56 290 PRO A N 1
ATOM 2376 C CA . PRO A 1 290 ? -24.656 4.219 7.762 1 86.56 290 PRO A CA 1
ATOM 2377 C C . PRO A 1 290 ? -24.188 3.434 8.984 1 86.56 290 PRO A C 1
ATOM 2379 O O . PRO A 1 290 ? -25.016 2.947 9.766 1 86.56 290 PRO A O 1
ATOM 2382 N N . ILE A 1 291 ? -22.906 3.283 9.164 1 90.38 291 ILE A N 1
ATOM 2383 C CA . ILE A 1 291 ? -22.359 2.572 10.312 1 90.38 291 ILE A CA 1
ATOM 2384 C C . ILE A 1 291 ? -22.734 3.305 11.602 1 90.38 291 ILE A C 1
ATOM 2386 O O . ILE A 1 291 ? -23.156 2.678 12.578 1 90.38 291 ILE A O 1
ATOM 2390 N N . LEU A 1 292 ? -22.656 4.586 11.609 1 91.12 292 LEU A N 1
ATOM 2391 C CA . LEU A 1 292 ? -22.953 5.391 12.789 1 91.12 292 LEU A CA 1
ATOM 2392 C C . LEU A 1 292 ? -24.453 5.367 13.086 1 91.12 292 LEU A C 1
ATOM 2394 O O . LEU A 1 292 ? -24.859 5.32 14.25 1 91.12 292 LEU A O 1
ATOM 2398 N N . ARG A 1 293 ? -25.281 5.367 12.047 1 90.56 293 ARG A N 1
ATOM 2399 C CA . ARG A 1 293 ? -26.734 5.289 12.242 1 90.56 293 ARG A CA 1
ATOM 2400 C C . ARG A 1 293 ? -27.125 3.969 12.891 1 90.56 293 ARG A C 1
ATOM 2402 O O . ARG A 1 293 ? -27.953 3.943 13.805 1 90.56 293 ARG A O 1
ATOM 2409 N N . LYS A 1 294 ? -26.562 2.977 12.406 1 91.69 294 LYS A N 1
ATOM 2410 C CA . LYS A 1 294 ? -26.812 1.663 12.992 1 91.69 294 LYS A CA 1
ATOM 2411 C C . LYS A 1 294 ? -26.297 1.591 14.43 1 91.69 294 LYS A C 1
ATOM 2413 O O . LYS A 1 294 ? -26.953 0.994 15.289 1 91.69 294 LYS A O 1
ATOM 2418 N N . ALA A 1 295 ? -25.188 2.182 14.68 1 92.62 295 ALA A N 1
ATOM 2419 C CA . ALA A 1 295 ? -24.562 2.156 16 1 92.62 295 ALA A CA 1
ATOM 2420 C C . ALA A 1 295 ? -25.422 2.887 17.031 1 92.62 295 ALA A C 1
ATOM 2422 O O . ALA A 1 295 ? -25.516 2.465 18.188 1 92.62 295 ALA A O 1
ATOM 2423 N N . ILE A 1 296 ? -26.047 3.975 16.641 1 91.81 296 ILE A N 1
ATOM 2424 C CA . ILE A 1 296 ? -26.875 4.762 17.547 1 91.81 296 ILE A CA 1
ATOM 2425 C C . ILE A 1 296 ? -28.016 3.902 18.062 1 91.81 296 ILE A C 1
ATOM 2427 O O . ILE A 1 296 ? -28.312 3.906 19.266 1 91.81 296 ILE A O 1
ATOM 2431 N N . VAL A 1 297 ? -28.562 3.094 17.219 1 91.38 297 VAL A N 1
ATOM 2432 C CA . VAL A 1 297 ? -29.688 2.232 17.594 1 91.38 297 VAL A CA 1
ATOM 2433 C C . VAL A 1 297 ? -29.188 1.088 18.469 1 91.38 297 VAL A C 1
ATOM 2435 O O . VAL A 1 297 ? -29.766 0.799 19.516 1 91.38 297 VAL A O 1
ATOM 2438 N N . GLN A 1 298 ? -28.109 0.539 18.125 1 90.44 298 GLN A N 1
ATOM 2439 C CA . GLN A 1 298 ? -27.578 -0.626 18.828 1 90.44 298 GLN A CA 1
ATOM 2440 C C . GLN A 1 298 ? -27.062 -0.246 20.203 1 90.44 298 GLN A C 1
ATOM 2442 O O . GLN A 1 298 ? -27.203 -1.015 21.156 1 90.44 298 GLN A O 1
ATOM 2447 N N . LEU A 1 299 ? -26.453 0.853 20.344 1 90.19 299 LEU A N 1
ATOM 2448 C CA . LEU A 1 299 ? -25.891 1.294 21.625 1 90.19 299 LEU A CA 1
ATOM 2449 C C . LEU A 1 299 ? -27 1.666 22.594 1 90.19 299 LEU A C 1
ATOM 2451 O O . LEU A 1 299 ? -26.859 1.462 23.812 1 90.19 299 LEU A O 1
ATOM 2455 N N . HIS A 1 300 ? -28.078 2.189 22.078 1 89.38 300 HIS A N 1
ATOM 2456 C CA . HIS A 1 300 ? -29.219 2.484 22.938 1 89.38 300 HIS A CA 1
ATOM 2457 C C . HIS A 1 300 ? -29.812 1.207 23.516 1 89.38 300 HIS A C 1
ATOM 2459 O O . HIS A 1 300 ? -30.172 1.168 24.703 1 89.38 300 HIS A O 1
ATOM 2465 N N . GLN A 1 301 ? -29.844 0.25 22.672 1 89.81 301 GLN A N 1
ATOM 2466 C CA . GLN A 1 301 ? -30.359 -1.039 23.125 1 89.81 301 GLN A CA 1
ATOM 2467 C C . GLN A 1 301 ? -29.406 -1.705 24.109 1 89.81 301 GLN A C 1
ATOM 2469 O O . GLN A 1 301 ? -29.828 -2.307 25.094 1 89.81 301 GLN A O 1
ATOM 2474 N N . ALA A 1 302 ? -28.156 -1.581 23.812 1 88.44 302 ALA A N 1
ATOM 2475 C CA . ALA A 1 302 ? -27.141 -2.217 24.641 1 88.44 302 ALA A CA 1
ATOM 2476 C C . ALA A 1 302 ? -27.047 -1.544 26.016 1 88.44 302 ALA A C 1
ATOM 2478 O O . ALA A 1 302 ? -26.75 -2.199 27.016 1 88.44 302 ALA A O 1
ATOM 2479 N N . ARG A 1 303 ? -27.281 -0.27 26.094 1 86.31 303 ARG A N 1
ATOM 2480 C CA . ARG A 1 303 ? -27.234 0.486 27.344 1 86.31 303 ARG A CA 1
ATOM 2481 C C . ARG A 1 303 ? -28.281 -0.001 28.328 1 86.31 303 ARG A C 1
ATOM 2483 O O . ARG A 1 303 ? -28.062 -0.004 29.531 1 86.31 303 ARG A O 1
ATOM 2490 N N . GLU A 1 304 ? -29.344 -0.527 27.781 1 88.44 304 GLU A N 1
ATOM 2491 C CA . GLU A 1 304 ? -30.453 -1.008 28.594 1 88.44 304 GLU A CA 1
ATOM 2492 C C . GLU A 1 304 ? -30.188 -2.424 29.109 1 88.44 304 GLU A C 1
ATOM 2494 O O . GLU A 1 304 ? -30.781 -2.854 30.094 1 88.44 304 GLU A O 1
ATOM 2499 N N . SER A 1 305 ? -29.281 -3.092 28.5 1 87.38 305 SER A N 1
ATOM 2500 C CA . SER A 1 305 ? -29.062 -4.492 28.844 1 87.38 305 SER A CA 1
ATOM 2501 C C . SER A 1 305 ? -27.969 -4.633 29.906 1 87.38 305 SER A C 1
ATOM 2503 O O . SER A 1 305 ? -28.234 -5.059 31.031 1 87.38 305 SER A O 1
ATOM 2505 N N . SER A 1 306 ? -26.625 -4.445 29.531 1 88.12 306 SER A N 1
ATOM 2506 C CA . SER A 1 306 ? -25.484 -4.57 30.438 1 88.12 306 SER A CA 1
ATOM 2507 C C . SER A 1 306 ? -24.312 -3.705 29.969 1 88.12 306 SER A C 1
ATOM 2509 O O . SER A 1 306 ? -24.25 -3.311 28.812 1 88.12 306 SER A O 1
ATOM 2511 N N . PHE A 1 307 ? -23.484 -3.43 30.891 1 88.12 307 PHE A N 1
ATOM 2512 C CA . PHE A 1 307 ? -22.281 -2.66 30.594 1 88.12 307 PHE A CA 1
ATOM 2513 C C . PHE A 1 307 ? -21.391 -3.418 29.609 1 88.12 307 PHE A C 1
ATOM 2515 O O . PHE A 1 307 ? -20.766 -2.814 28.734 1 88.12 307 PHE A O 1
ATOM 2522 N N . LEU A 1 308 ? -21.391 -4.672 29.781 1 86.19 308 LEU A N 1
ATOM 2523 C CA . LEU A 1 308 ? -20.578 -5.508 28.891 1 86.19 308 LEU A CA 1
ATOM 2524 C C . LEU A 1 308 ? -21.109 -5.453 27.453 1 86.19 308 LEU A C 1
ATOM 2526 O O . LEU A 1 308 ? -20.344 -5.379 26.5 1 86.19 308 LEU A O 1
ATOM 2530 N N . SER A 1 309 ? -22.422 -5.418 27.375 1 87 309 SER A N 1
ATOM 2531 C CA . SER A 1 309 ? -23.031 -5.34 26.062 1 87 309 SER A CA 1
ATOM 2532 C C . SER A 1 309 ? -22.766 -3.994 25.391 1 87 309 SER A C 1
ATOM 2534 O O . SER A 1 309 ? -22.562 -3.92 24.188 1 87 309 SER A O 1
ATOM 2536 N N . LEU A 1 310 ? -22.75 -3.014 26.25 1 89.81 310 LEU A N 1
ATOM 2537 C CA . LEU A 1 310 ? -22.453 -1.676 25.734 1 89.81 310 LEU A CA 1
ATOM 2538 C C . LEU A 1 310 ? -21.031 -1.593 25.219 1 89.81 310 LEU A C 1
ATOM 2540 O O . LEU A 1 310 ? -20.781 -1.053 24.141 1 89.81 310 LEU A O 1
ATOM 2544 N N . TYR A 1 311 ? -20.156 -2.148 25.953 1 90.06 311 TYR A N 1
ATOM 2545 C CA . TYR A 1 311 ? -18.75 -2.133 25.594 1 90.06 311 TYR A CA 1
ATOM 2546 C C . TYR A 1 311 ? -18.5 -2.912 24.297 1 90.06 311 TYR A C 1
ATOM 2548 O O . TYR A 1 311 ? -17.766 -2.459 23.422 1 90.06 311 TYR A O 1
ATOM 2556 N N . LEU A 1 312 ? -19.109 -4 24.188 1 86.56 312 LEU A N 1
ATOM 2557 C CA . LEU A 1 312 ? -18.938 -4.848 23.016 1 86.56 312 LEU A CA 1
ATOM 2558 C C . LEU A 1 312 ? -19.516 -4.184 21.781 1 86.56 312 LEU A C 1
ATOM 2560 O O . LEU A 1 312 ? -18.922 -4.23 20.703 1 86.56 312 LEU A O 1
ATOM 2564 N N . SER A 1 313 ? -20.641 -3.604 21.953 1 90.06 313 SER A N 1
ATOM 2565 C CA . SER A 1 313 ? -21.281 -2.916 20.844 1 90.06 313 SER A CA 1
ATOM 2566 C C . SER A 1 313 ? -20.453 -1.713 20.391 1 90.06 313 SER A C 1
ATOM 2568 O O . SER A 1 313 ? -20.344 -1.447 19.188 1 90.06 313 SER A O 1
ATOM 2570 N N . PHE A 1 314 ? -19.969 -1.025 21.344 1 93.38 314 PHE A N 1
ATOM 2571 C CA . PHE A 1 314 ? -19.125 0.13 21.031 1 93.38 314 PHE A CA 1
ATOM 2572 C C . PHE A 1 314 ? -17.859 -0.297 20.312 1 93.38 314 PHE A C 1
ATOM 2574 O O . PHE A 1 314 ? -17.453 0.318 19.328 1 93.38 314 PHE A O 1
ATOM 2581 N N . SER A 1 315 ? -17.234 -1.367 20.828 1 91.75 315 SER A N 1
ATOM 2582 C CA . SER A 1 315 ? -16 -1.873 20.219 1 91.75 315 SER A CA 1
ATOM 2583 C C . SER A 1 315 ? -16.266 -2.359 18.797 1 91.75 315 SER A C 1
ATOM 2585 O O . SER A 1 315 ? -15.406 -2.195 17.922 1 91.75 315 SER A O 1
ATOM 2587 N N . LYS A 1 316 ? -17.375 -2.92 18.609 1 91.38 316 LYS A N 1
ATOM 2588 C CA . LYS A 1 316 ? -17.766 -3.363 17.266 1 91.38 316 LYS A CA 1
ATOM 2589 C C . LYS A 1 316 ? -17.891 -2.182 16.312 1 91.38 316 LYS A C 1
ATOM 2591 O O . LYS A 1 316 ? -17.438 -2.24 15.172 1 91.38 316 LYS A O 1
ATOM 2596 N N . THR A 1 317 ? -18.484 -1.204 16.781 1 93.25 317 THR A N 1
ATOM 2597 C CA . THR A 1 317 ? -18.656 0.003 15.984 1 93.25 317 THR A CA 1
ATOM 2598 C C . THR A 1 317 ? -17.297 0.598 15.609 1 93.25 317 THR A C 1
ATOM 2600 O O . THR A 1 317 ? -17.094 0.974 14.453 1 93.25 317 THR A O 1
ATOM 2603 N N . VAL A 1 318 ? -16.453 0.666 16.547 1 95.25 318 VAL A N 1
ATOM 2604 C CA . VAL A 1 318 ? -15.109 1.202 16.297 1 95.25 318 VAL A CA 1
ATOM 2605 C C . VAL A 1 318 ? -14.414 0.366 15.234 1 95.25 318 VAL A C 1
ATOM 2607 O O . VAL A 1 318 ? -13.773 0.91 14.328 1 95.25 318 VAL A O 1
ATOM 2610 N N . THR A 1 319 ? -14.578 -0.912 15.32 1 92.81 319 THR A N 1
ATOM 2611 C CA . THR A 1 319 ? -13.93 -1.818 14.383 1 92.81 319 THR A CA 1
ATOM 2612 C C . THR A 1 319 ? -14.453 -1.589 12.969 1 92.81 319 THR A C 1
ATOM 2614 O O . THR A 1 319 ? -13.68 -1.523 12.016 1 92.81 319 THR A O 1
ATOM 2617 N N . TYR A 1 320 ? -15.727 -1.373 12.828 1 92.25 320 TYR A N 1
ATOM 2618 C CA . TYR A 1 320 ? -16.328 -1.163 11.516 1 92.25 320 TYR A CA 1
ATOM 2619 C C . TYR A 1 320 ? -15.914 0.181 10.938 1 92.25 320 TYR A C 1
ATOM 2621 O O . TYR A 1 320 ? -15.906 0.362 9.711 1 92.25 320 TYR A O 1
ATOM 2629 N N . LEU A 1 321 ? -15.539 1.069 11.797 1 94.81 321 LEU A N 1
ATOM 2630 C CA . LEU A 1 321 ? -15.18 2.41 11.344 1 94.81 321 LEU A CA 1
ATOM 2631 C C . LEU A 1 321 ? -13.703 2.488 10.984 1 94.81 321 LEU A C 1
ATOM 2633 O O . LEU A 1 321 ? -13.266 3.455 10.359 1 94.81 321 LEU A O 1
ATOM 2637 N N . MET A 1 322 ? -12.945 1.486 11.273 1 94.19 322 MET A N 1
ATOM 2638 C CA . MET A 1 322 ? -11.492 1.527 11.109 1 94.19 322 MET A CA 1
ATOM 2639 C C . MET A 1 322 ? -11.117 1.724 9.641 1 94.19 322 MET A C 1
ATOM 2641 O O . MET A 1 322 ? -10.32 2.605 9.312 1 94.19 322 MET A O 1
ATOM 2645 N N . PHE A 1 323 ? -11.719 1.063 8.766 1 87.94 323 PHE A N 1
ATOM 2646 C CA . PHE A 1 323 ? -11.344 1.113 7.359 1 87.94 323 PHE A CA 1
ATOM 2647 C C . PHE A 1 323 ? -11.727 2.453 6.742 1 87.94 323 PHE A C 1
ATOM 2649 O O . PHE A 1 323 ? -10.883 3.146 6.176 1 87.94 323 PHE A O 1
ATOM 2656 N N . PRO A 1 324 ? -12.977 2.799 6.82 1 90.12 324 PRO A N 1
ATOM 2657 C CA . PRO A 1 324 ? -13.352 4.062 6.184 1 90.12 324 PRO A CA 1
ATOM 2658 C C . PRO A 1 324 ? -12.625 5.266 6.777 1 90.12 324 PRO A C 1
ATOM 2660 O O . PRO A 1 324 ? -12.266 6.195 6.047 1 90.12 324 PRO A O 1
ATOM 2663 N N . PHE A 1 325 ? -12.336 5.262 8.023 1 93.94 325 PHE A N 1
ATOM 2664 C CA . PHE A 1 325 ? -11.648 6.402 8.633 1 93.94 325 PHE A CA 1
ATOM 2665 C C . PHE A 1 325 ? -10.172 6.41 8.258 1 93.94 325 PHE A C 1
ATOM 2667 O O . PHE A 1 325 ? -9.57 7.477 8.117 1 93.94 325 PHE A O 1
ATOM 2674 N N . THR A 1 326 ? -9.578 5.207 8.148 1 92.69 326 THR A N 1
ATOM 2675 C CA . THR A 1 326 ? -8.188 5.16 7.703 1 92.69 326 THR A CA 1
ATOM 2676 C C . THR A 1 326 ? -8.055 5.73 6.293 1 92.69 326 THR A C 1
ATOM 2678 O O . THR A 1 326 ? -7.172 6.555 6.035 1 92.69 326 THR A O 1
ATOM 2681 N N . ILE A 1 327 ? -8.922 5.332 5.418 1 90 327 ILE A N 1
ATOM 2682 C CA . ILE A 1 327 ? -8.891 5.84 4.051 1 90 327 ILE A CA 1
ATOM 2683 C C . ILE A 1 327 ? -9.133 7.348 4.055 1 90 327 ILE A C 1
ATOM 2685 O O . ILE A 1 327 ? -8.461 8.094 3.338 1 90 327 ILE A O 1
ATOM 2689 N N . SER A 1 328 ? -10.07 7.77 4.844 1 92.5 328 SER A N 1
ATOM 2690 C CA . SER A 1 328 ? -10.367 9.195 4.941 1 92.5 328 SER A CA 1
ATOM 2691 C C . SER A 1 328 ? -9.148 9.977 5.438 1 92.5 328 SER A C 1
ATOM 2693 O O . SER A 1 328 ? -8.844 11.055 4.918 1 92.5 328 SER A O 1
ATOM 2695 N N . PHE A 1 329 ? -8.531 9.453 6.422 1 94.19 329 PHE A N 1
ATOM 2696 C CA . PHE A 1 329 ? -7.34 10.094 6.969 1 94.19 329 PHE A CA 1
ATOM 2697 C C . PHE A 1 329 ? -6.273 10.266 5.895 1 94.19 329 PHE A C 1
ATOM 2699 O O . PHE A 1 329 ? -5.68 11.344 5.773 1 94.19 329 PHE A O 1
ATOM 2706 N N . LEU A 1 330 ? -6.02 9.203 5.168 1 92.75 330 LEU A N 1
ATOM 2707 C CA . LEU A 1 330 ? -5.02 9.242 4.109 1 92.75 330 LEU A CA 1
ATOM 2708 C C . LEU A 1 330 ? -5.414 10.242 3.027 1 92.75 330 LEU A C 1
ATOM 2710 O O . LEU A 1 330 ? -4.562 10.961 2.5 1 92.75 330 LEU A O 1
ATOM 2714 N N . LEU A 1 331 ? -6.652 10.305 2.73 1 91.75 331 LEU A N 1
ATOM 2715 C CA . LEU A 1 331 ? -7.133 11.227 1.71 1 91.75 331 LEU A CA 1
ATOM 2716 C C . LEU A 1 331 ? -7.023 12.672 2.189 1 91.75 331 LEU A C 1
ATOM 2718 O O . LEU A 1 331 ? -6.66 13.562 1.416 1 91.75 331 LEU A O 1
ATOM 2722 N N . VAL A 1 332 ? -7.391 12.898 3.422 1 94.06 332 VAL A N 1
ATOM 2723 C CA . VAL A 1 332 ? -7.277 14.242 3.982 1 94.06 332 VAL A CA 1
ATOM 2724 C C . VAL A 1 332 ? -5.816 14.688 3.961 1 94.06 332 VAL A C 1
ATOM 2726 O O . VAL A 1 332 ? -5.516 15.828 3.615 1 94.06 332 VAL A O 1
ATOM 2729 N N . PHE A 1 333 ? -4.945 13.781 4.375 1 94.25 333 PHE A N 1
ATOM 2730 C CA . PHE A 1 333 ? -3.52 14.078 4.301 1 94.25 333 PHE A CA 1
ATOM 2731 C C . PHE A 1 333 ? -3.129 14.5 2.889 1 94.25 333 PHE A C 1
ATOM 2733 O O . PHE A 1 333 ? -2.443 15.508 2.705 1 94.25 333 PHE A O 1
ATOM 2740 N N . TYR A 1 334 ? -3.539 13.742 1.945 1 91.38 334 TYR A N 1
ATOM 2741 C CA . TYR A 1 334 ? -3.211 14.023 0.553 1 91.38 334 TYR A CA 1
ATOM 2742 C C . TYR A 1 334 ? -3.775 15.375 0.123 1 91.38 334 TYR A C 1
ATOM 2744 O O . TYR A 1 334 ? -3.086 16.156 -0.531 1 91.38 334 TYR A O 1
ATOM 2752 N N . VAL A 1 335 ? -4.949 15.633 0.451 1 93.06 335 VAL A N 1
ATOM 2753 C CA . VAL A 1 335 ? -5.621 16.875 0.072 1 93.06 335 VAL A CA 1
ATOM 2754 C C . VAL A 1 335 ? -4.855 18.062 0.635 1 93.06 335 VAL A C 1
ATOM 2756 O O . VAL A 1 335 ? -4.594 19.031 -0.08 1 93.06 335 VAL A O 1
ATOM 2759 N N . ILE A 1 336 ? -4.5 17.984 1.82 1 95.38 336 ILE A N 1
ATOM 2760 C CA . ILE A 1 336 ? -3.887 19.125 2.496 1 95.38 336 ILE A CA 1
ATOM 2761 C C . ILE A 1 336 ? -2.469 19.328 1.97 1 95.38 336 ILE A C 1
ATOM 2763 O O . ILE A 1 336 ? -2.119 20.422 1.528 1 95.38 336 ILE A O 1
ATOM 2767 N N . PHE A 1 337 ? -1.672 18.281 1.95 1 94.62 337 PHE A N 1
ATOM 2768 C CA . PHE A 1 337 ? -0.241 18.5 1.769 1 94.62 337 PHE A CA 1
ATOM 2769 C C . PHE A 1 337 ? 0.152 18.312 0.307 1 94.62 337 PHE A C 1
ATOM 2771 O O . PHE A 1 337 ? 1.002 19.047 -0.208 1 94.62 337 PHE A O 1
ATOM 2778 N N . ASP A 1 338 ? -0.425 17.391 -0.323 1 90.69 338 ASP A N 1
ATOM 2779 C CA . ASP A 1 338 ? -0.078 17.203 -1.729 1 90.69 338 ASP A CA 1
ATOM 2780 C C . ASP A 1 338 ? -0.987 18.031 -2.635 1 90.69 338 ASP A C 1
ATOM 2782 O O . ASP A 1 338 ? -0.638 18.312 -3.785 1 90.69 338 ASP A O 1
ATOM 2786 N N . GLY A 1 339 ? -2.102 18.328 -2.186 1 93.62 339 GLY A N 1
ATOM 2787 C CA . GLY A 1 339 ? -3.039 19.141 -2.941 1 93.62 339 GLY A CA 1
ATOM 2788 C C . GLY A 1 339 ? -2.916 20.625 -2.643 1 93.62 339 GLY A C 1
ATOM 2789 O O . GLY A 1 339 ? -2.211 21.344 -3.35 1 93.62 339 GLY A O 1
ATOM 2790 N N . VAL A 1 340 ? -3.428 21.094 -1.542 1 95.06 340 VAL A N 1
ATOM 2791 C CA . VAL A 1 340 ? -3.572 22.5 -1.197 1 95.06 340 VAL A CA 1
ATOM 2792 C C . VAL A 1 340 ? -2.195 23.141 -1.051 1 95.06 340 VAL A C 1
ATOM 2794 O O . VAL A 1 340 ? -1.94 24.219 -1.602 1 95.06 340 VAL A O 1
ATOM 2797 N N . CYS A 1 341 ? -1.289 22.531 -0.322 1 96.25 341 CYS A N 1
ATOM 2798 C CA . CYS A 1 341 ? 0.031 23.109 -0.096 1 96.25 341 CYS A CA 1
ATOM 2799 C C . CYS A 1 341 ? 0.807 23.219 -1.402 1 96.25 341 CYS A C 1
ATOM 2801 O O . CYS A 1 341 ? 1.427 24.25 -1.672 1 96.25 341 CYS A O 1
ATOM 2803 N N . ASN A 1 342 ? 0.78 22.188 -2.184 1 94.56 342 ASN A N 1
ATOM 2804 C CA . ASN A 1 342 ? 1.49 22.266 -3.455 1 94.56 342 ASN A CA 1
ATOM 2805 C C . ASN A 1 342 ? 0.842 23.266 -4.406 1 94.56 342 ASN A C 1
ATOM 2807 O O . ASN A 1 342 ? 1.53 23.922 -5.191 1 94.56 342 ASN A O 1
ATOM 2811 N N . PHE A 1 343 ? -0.442 23.328 -4.402 1 95.56 343 PHE A N 1
ATOM 2812 C CA . PHE A 1 343 ? -1.145 24.328 -5.191 1 95.56 343 PHE A CA 1
ATOM 2813 C C . PHE A 1 343 ? -0.715 25.734 -4.781 1 95.56 343 PHE A C 1
ATOM 2815 O O . PHE A 1 343 ? -0.374 26.562 -5.633 1 95.56 343 PHE A O 1
ATOM 2822 N N . ALA A 1 344 ? -0.724 26.016 -3.533 1 97 344 ALA A N 1
ATOM 2823 C CA . ALA A 1 344 ? -0.311 27.312 -3 1 97 344 ALA A CA 1
ATOM 2824 C C . ALA A 1 344 ? 1.156 27.594 -3.312 1 97 344 ALA A C 1
ATOM 2826 O O . ALA A 1 344 ? 1.526 28.734 -3.625 1 97 344 ALA A O 1
ATOM 2827 N N . ALA A 1 345 ? 1.954 26.516 -3.164 1 96.44 345 ALA A N 1
ATOM 2828 C CA . ALA A 1 345 ? 3.377 26.672 -3.459 1 96.44 345 ALA A CA 1
ATOM 2829 C C . ALA A 1 345 ? 3.594 27.078 -4.91 1 96.44 345 ALA A C 1
ATOM 2831 O O . ALA A 1 345 ? 4.414 27.953 -5.199 1 96.44 345 ALA A O 1
ATOM 2832 N N . GLU A 1 346 ? 2.861 26.469 -5.758 1 94.94 346 GLU A N 1
ATOM 2833 C CA . GLU A 1 346 ? 2.986 26.797 -7.176 1 94.94 346 GLU A CA 1
ATOM 2834 C C . GLU A 1 346 ? 2.496 28.203 -7.457 1 94.94 346 GLU A C 1
ATOM 2836 O O . GLU A 1 346 ? 3.141 28.953 -8.195 1 94.94 346 GLU A O 1
ATOM 2841 N N . LEU A 1 347 ? 1.42 28.578 -6.879 1 96 347 LEU A N 1
ATOM 2842 C CA . LEU A 1 347 ? 0.821 29.891 -7.074 1 96 347 LEU A CA 1
ATOM 2843 C C . LEU A 1 347 ? 1.757 30.984 -6.582 1 96 347 LEU A C 1
ATOM 2845 O O . LEU A 1 347 ? 1.843 32.062 -7.199 1 96 347 LEU A O 1
ATOM 2849 N N . THR A 1 348 ? 2.479 30.812 -5.523 1 96.19 348 THR A N 1
ATOM 2850 C CA . THR A 1 348 ? 3.348 31.812 -4.91 1 96.19 348 THR A CA 1
ATOM 2851 C C . THR A 1 348 ? 4.801 31.594 -5.324 1 96.19 348 THR A C 1
ATOM 2853 O O . THR A 1 348 ? 5.699 32.281 -4.828 1 96.19 348 THR A O 1
ATOM 2856 N N . ARG A 1 349 ? 5.035 30.578 -6.07 1 95.81 349 ARG A N 1
ATOM 2857 C CA . ARG A 1 349 ? 6.371 30.203 -6.52 1 95.81 349 ARG A CA 1
ATOM 2858 C C . ARG A 1 349 ? 7.266 29.828 -5.34 1 95.81 349 ARG A C 1
ATOM 2860 O O . ARG A 1 349 ? 8.461 30.125 -5.352 1 95.81 349 ARG A O 1
ATOM 2867 N N . PHE A 1 350 ? 6.645 29.359 -4.285 1 94.69 350 PHE A N 1
ATOM 2868 C CA . PHE A 1 350 ? 7.375 28.875 -3.119 1 94.69 350 PHE A CA 1
ATOM 2869 C C . PHE A 1 350 ? 8.156 27.609 -3.457 1 94.69 350 PHE A C 1
ATOM 2871 O O . PHE A 1 350 ? 7.562 26.594 -3.836 1 94.69 350 PHE A O 1
ATOM 2878 N N . ALA A 1 351 ? 9.422 27.516 -3.246 1 92 351 ALA A N 1
ATOM 2879 C CA . ALA A 1 351 ? 10.266 26.453 -3.793 1 92 351 ALA A CA 1
ATOM 2880 C C . ALA A 1 351 ? 10.469 25.344 -2.77 1 92 351 ALA A C 1
ATOM 2882 O O . ALA A 1 351 ? 10.766 24.203 -3.137 1 92 351 ALA A O 1
ATOM 2883 N N . ASP A 1 352 ? 10.406 25.641 -1.522 1 91.06 352 ASP A N 1
ATOM 2884 C CA . ASP A 1 352 ? 10.578 24.609 -0.506 1 91.06 352 ASP A CA 1
ATOM 2885 C C . ASP A 1 352 ? 9.273 23.844 -0.269 1 91.06 352 ASP A C 1
ATOM 2887 O O . ASP A 1 352 ? 8.5 24.188 0.621 1 91.06 352 ASP A O 1
ATOM 2891 N N . ARG A 1 353 ? 9.125 22.703 -0.927 1 92.19 353 ARG A N 1
ATOM 2892 C CA . ARG A 1 353 ? 7.863 21.969 -0.863 1 92.19 353 ARG A CA 1
ATOM 2893 C C . ARG A 1 353 ? 8.016 20.703 -0.033 1 92.19 353 ARG A C 1
ATOM 2895 O O . ARG A 1 353 ? 7.434 19.672 -0.365 1 92.19 353 ARG A O 1
ATOM 2902 N N . ASN A 1 354 ? 8.883 20.734 0.872 1 90.75 354 ASN A N 1
ATOM 2903 C CA . ASN A 1 354 ? 9.055 19.625 1.815 1 90.75 354 ASN A CA 1
ATOM 2904 C C . ASN A 1 354 ? 8.055 19.719 2.961 1 90.75 354 ASN A C 1
ATOM 2906 O O . ASN A 1 354 ? 8.438 19.875 4.121 1 90.75 354 ASN A O 1
ATOM 2910 N N . PHE A 1 355 ? 6.84 19.453 2.623 1 94.5 355 PHE A N 1
ATOM 2911 C CA . PHE A 1 355 ? 5.754 19.641 3.578 1 94.5 355 PHE A CA 1
ATOM 2912 C C . PHE A 1 355 ? 5.629 18.422 4.492 1 94.5 355 PHE A C 1
ATOM 2914 O O . PHE A 1 355 ? 5.008 18.5 5.555 1 94.5 355 PHE A O 1
ATOM 2921 N N . TYR A 1 356 ? 6.074 17.297 4.023 1 92.69 356 TYR A N 1
ATOM 2922 C CA . TYR A 1 356 ? 6.039 16.047 4.766 1 92.69 356 TYR A CA 1
ATOM 2923 C C . TYR A 1 356 ? 7.156 15.109 4.316 1 92.69 356 TYR A C 1
ATOM 2925 O O . TYR A 1 356 ? 7.746 15.305 3.248 1 92.69 356 TYR A O 1
ATOM 2933 N N . ASP A 1 357 ? 7.477 14.203 5.141 1 91.38 357 ASP A N 1
ATOM 2934 C CA . ASP A 1 357 ? 8.398 13.117 4.82 1 91.38 357 ASP A CA 1
ATOM 2935 C C . ASP A 1 357 ? 7.676 11.766 4.805 1 91.38 357 ASP A C 1
ATOM 2937 O O . ASP A 1 357 ? 6.453 11.719 4.688 1 91.38 357 ASP A O 1
ATOM 2941 N N . ASP A 1 358 ? 8.391 10.641 4.758 1 87.69 358 ASP A N 1
ATOM 2942 C CA . ASP A 1 358 ? 7.781 9.312 4.672 1 87.69 358 ASP A CA 1
ATOM 2943 C C . ASP A 1 358 ? 7.199 8.891 6.02 1 87.69 358 ASP A C 1
ATOM 2945 O O . ASP A 1 358 ? 7.562 7.84 6.559 1 87.69 358 ASP A O 1
ATOM 2949 N N . TRP A 1 359 ? 6.227 9.625 6.496 1 92.94 359 TRP A N 1
ATOM 2950 C CA . TRP A 1 359 ? 5.648 9.422 7.82 1 92.94 359 TRP A CA 1
ATOM 2951 C C . TRP A 1 359 ? 5 8.047 7.93 1 92.94 359 TRP A C 1
ATOM 2953 O O . TRP A 1 359 ? 4.828 7.52 9.031 1 92.94 359 TRP A O 1
ATOM 2963 N N . TRP A 1 360 ? 4.602 7.426 6.812 1 90.31 360 TRP A N 1
ATOM 2964 C CA . TRP A 1 360 ? 3.977 6.109 6.824 1 90.31 360 TRP A CA 1
ATOM 2965 C C . TRP A 1 360 ? 4.973 5.039 7.25 1 90.31 360 TRP A C 1
ATOM 2967 O O . TRP A 1 360 ? 4.59 3.904 7.547 1 90.31 360 TRP A O 1
ATOM 2977 N N . ASN A 1 361 ? 6.246 5.371 7.316 1 88.44 361 ASN A N 1
ATOM 2978 C CA . ASN A 1 361 ? 7.293 4.453 7.762 1 88.44 361 ASN A CA 1
ATOM 2979 C C . ASN A 1 361 ? 7.676 4.711 9.219 1 88.44 361 ASN A C 1
ATOM 2981 O O . ASN A 1 361 ? 8.625 4.113 9.727 1 88.44 361 ASN A O 1
ATOM 2985 N N . SER A 1 362 ? 6.922 5.578 9.891 1 90.44 362 SER A N 1
ATOM 2986 C CA . SER A 1 362 ? 7.27 5.934 11.266 1 90.44 362 SER A CA 1
ATOM 2987 C C . SER A 1 362 ? 7.148 4.73 12.195 1 90.44 362 SER A C 1
ATOM 2989 O O . SER A 1 362 ? 6.227 3.922 12.055 1 90.44 362 SER A O 1
ATOM 2991 N N . TYR A 1 363 ? 8.148 4.617 13.094 1 87.62 363 TYR A N 1
ATOM 2992 C CA . TYR A 1 363 ? 8.07 3.547 14.086 1 87.62 363 TYR A CA 1
ATOM 2993 C C . TYR A 1 363 ? 7.957 4.117 15.5 1 87.62 363 TYR A C 1
ATOM 2995 O O . TYR A 1 363 ? 7.797 3.367 16.469 1 87.62 363 TYR A O 1
ATOM 3003 N N . THR A 1 364 ? 8.023 5.445 15.633 1 88.12 364 THR A N 1
ATOM 3004 C CA . THR A 1 364 ? 7.738 6.152 16.875 1 88.12 364 THR A CA 1
ATOM 3005 C C . THR A 1 364 ? 6.844 7.359 16.625 1 88.12 364 THR A C 1
ATOM 3007 O O . THR A 1 364 ? 6.84 7.914 15.523 1 88.12 364 THR A O 1
ATOM 3010 N N . TRP A 1 365 ? 6.145 7.754 17.688 1 89.19 365 TRP A N 1
ATOM 3011 C CA . TRP A 1 365 ? 5.207 8.859 17.547 1 89.19 365 TRP A CA 1
ATOM 3012 C C . TRP A 1 365 ? 5.949 10.188 17.391 1 89.19 365 TRP A C 1
ATOM 3014 O O . TRP A 1 365 ? 5.449 11.117 16.766 1 89.19 365 TRP A O 1
ATOM 3024 N N . ASP A 1 366 ? 7.086 10.297 17.969 1 88.56 366 ASP A N 1
ATOM 3025 C CA . ASP A 1 366 ? 7.875 11.508 17.781 1 88.56 366 ASP A CA 1
ATOM 3026 C C . ASP A 1 366 ? 8.305 11.672 16.328 1 88.56 366 ASP A C 1
ATOM 3028 O O . ASP A 1 366 ? 8.336 12.789 15.812 1 88.56 366 ASP A O 1
ATOM 3032 N N . GLN A 1 367 ? 8.672 10.516 15.758 1 90.38 367 GLN A N 1
ATOM 3033 C CA . GLN A 1 367 ? 8.992 10.555 14.336 1 90.38 367 GLN A CA 1
ATOM 3034 C C . GLN A 1 367 ? 7.785 10.992 13.508 1 90.38 367 GLN A C 1
ATOM 3036 O O . GLN A 1 367 ? 7.918 11.797 12.586 1 90.38 367 GLN A O 1
ATOM 3041 N N . PHE A 1 368 ? 6.715 10.477 13.852 1 92.94 368 PHE A N 1
ATOM 3042 C CA . PHE A 1 368 ? 5.492 10.852 13.156 1 92.94 368 PHE A CA 1
ATOM 3043 C C . PHE A 1 368 ? 5.211 12.344 13.305 1 92.94 368 PHE A C 1
ATOM 3045 O O . PHE A 1 368 ? 4.934 13.031 12.32 1 92.94 368 PHE A O 1
ATOM 3052 N N . ALA A 1 369 ? 5.32 12.852 14.445 1 90.81 369 ALA A N 1
ATOM 3053 C CA . ALA A 1 369 ? 5.016 14.25 14.75 1 90.81 369 ALA A CA 1
ATOM 3054 C C . ALA A 1 369 ? 5.918 15.195 13.953 1 90.81 369 ALA A C 1
ATOM 3056 O O . ALA A 1 369 ? 5.496 16.281 13.562 1 90.81 369 ALA A O 1
ATOM 3057 N N . ARG A 1 370 ? 7.09 14.734 13.594 1 92.12 370 ARG A N 1
ATOM 3058 C CA . ARG A 1 370 ? 8.062 15.594 12.93 1 92.12 370 ARG A CA 1
ATOM 3059 C C . ARG A 1 370 ? 7.969 15.453 11.414 1 92.12 370 ARG A C 1
ATOM 3061 O O . ARG A 1 370 ? 8.469 16.312 10.68 1 92.12 370 ARG A O 1
ATOM 3068 N N . THR A 1 371 ? 7.273 14.398 10.992 1 93.31 371 THR A N 1
ATOM 3069 C CA . THR A 1 371 ? 7.434 14.102 9.57 1 93.31 371 THR A CA 1
ATOM 3070 C C . THR A 1 371 ? 6.109 14.258 8.836 1 93.31 371 THR A C 1
ATOM 3072 O O . THR A 1 371 ? 6.094 14.508 7.625 1 93.31 371 THR A O 1
ATOM 3075 N N . TRP A 1 372 ? 4.961 14.125 9.453 1 94.06 372 TRP A N 1
ATOM 3076 C CA . TRP A 1 372 ? 3.689 14.047 8.742 1 94.06 372 TRP A CA 1
ATOM 3077 C C . TRP A 1 372 ? 3.182 15.438 8.383 1 94.06 372 TRP A C 1
ATOM 3079 O O . TRP A 1 372 ? 2.459 15.602 7.395 1 94.06 372 TRP A O 1
ATOM 3089 N N . ASN A 1 373 ? 3.541 16.453 9.156 1 95.62 373 ASN A N 1
ATOM 3090 C CA . ASN A 1 373 ? 3.104 17.844 9.039 1 95.62 373 ASN A CA 1
ATOM 3091 C C . ASN A 1 373 ? 4.223 18.812 9.398 1 95.62 373 ASN A C 1
ATOM 3093 O O . ASN A 1 373 ? 4.219 19.391 10.492 1 95.62 373 ASN A O 1
ATOM 3097 N N . LYS A 1 374 ? 5.094 19.047 8.477 1 94.56 374 LYS A N 1
ATOM 3098 C CA . LYS A 1 374 ? 6.316 19.797 8.742 1 94.56 374 LYS A CA 1
ATOM 3099 C C . LYS A 1 374 ? 6.012 21.281 8.93 1 94.56 374 LYS A C 1
ATOM 3101 O O . LYS A 1 374 ? 6.621 21.938 9.773 1 94.56 374 LYS A O 1
ATOM 3106 N N . PRO A 1 375 ? 5.062 21.844 8.172 1 95.5 375 PRO A N 1
ATOM 3107 C CA . PRO A 1 375 ? 4.762 23.25 8.406 1 95.5 375 PRO A CA 1
ATOM 3108 C C . PRO A 1 375 ? 4.348 23.531 9.852 1 95.5 375 PRO A C 1
ATOM 3110 O O . PRO A 1 375 ? 4.863 24.469 10.477 1 95.5 375 PRO A O 1
ATOM 3113 N N . VAL A 1 376 ? 3.439 22.75 10.367 1 96.44 376 VAL A N 1
ATOM 3114 C CA . VAL A 1 376 ? 2.982 22.953 11.742 1 96.44 376 VAL A CA 1
ATOM 3115 C C . VAL A 1 376 ? 4.109 22.625 12.719 1 96.44 376 VAL A C 1
ATOM 3117 O O . VAL A 1 376 ? 4.281 23.297 13.727 1 96.44 376 VAL A O 1
ATOM 3120 N N . HIS A 1 377 ? 4.848 21.594 12.398 1 94.56 377 HIS A N 1
ATOM 3121 C CA . HIS A 1 377 ? 5.977 21.234 13.25 1 94.56 377 HIS A CA 1
ATOM 3122 C C . HIS A 1 377 ? 6.957 22.391 13.391 1 94.56 377 HIS A C 1
ATOM 3124 O O . HIS A 1 377 ? 7.375 22.719 14.508 1 94.56 377 HIS A O 1
ATOM 3130 N N . TYR A 1 378 ? 7.363 23.016 12.312 1 94 378 TYR A N 1
ATOM 3131 C CA . TYR A 1 378 ? 8.32 24.109 12.336 1 94 378 TYR A CA 1
ATOM 3132 C C . TYR A 1 378 ? 7.742 25.328 13.055 1 94 378 TYR A C 1
ATOM 3134 O O . TYR A 1 378 ? 8.469 26.062 13.727 1 94 378 TYR A O 1
ATOM 3142 N N . PHE A 1 379 ? 6.484 25.516 12.859 1 96.25 379 PHE A N 1
ATOM 3143 C CA . PHE A 1 379 ? 5.832 26.594 13.594 1 96.25 379 PHE A CA 1
ATOM 3144 C C . PHE A 1 379 ? 5.949 26.375 15.094 1 96.25 379 PHE A C 1
ATOM 3146 O O . PHE A 1 379 ? 6.344 27.266 15.828 1 96.25 379 PHE A O 1
ATOM 3153 N N . LEU A 1 380 ? 5.559 25.188 15.555 1 95.44 380 LEU A N 1
ATOM 3154 C CA . LEU A 1 380 ? 5.59 24.875 16.984 1 95.44 380 LEU A CA 1
ATOM 3155 C C . LEU A 1 380 ? 7.02 24.891 17.516 1 95.44 380 LEU A C 1
ATOM 3157 O O . LEU A 1 380 ? 7.262 25.328 18.641 1 95.44 380 LEU A O 1
ATOM 3161 N N . LEU A 1 381 ? 7.898 24.422 16.688 1 92.69 381 LEU A N 1
ATOM 3162 C CA . LEU A 1 381 ? 9.305 24.422 17.078 1 92.69 381 LEU A CA 1
ATOM 3163 C C . LEU A 1 381 ? 9.812 25.844 17.266 1 92.69 381 LEU A C 1
ATOM 3165 O O . LEU A 1 381 ? 10.391 26.172 18.312 1 92.69 381 LEU A O 1
ATOM 3169 N N . ARG A 1 382 ? 9.523 26.703 16.359 1 93.06 382 ARG A N 1
ATOM 3170 C CA . ARG A 1 382 ? 10.086 28.047 16.328 1 93.06 382 ARG A CA 1
ATOM 3171 C C . ARG A 1 382 ? 9.383 28.969 17.328 1 93.06 382 ARG A C 1
ATOM 3173 O O . ARG A 1 382 ? 10.031 29.766 17.984 1 93.06 382 ARG A O 1
ATOM 3180 N N . HIS A 1 383 ? 8.109 28.859 17.422 1 93.81 383 HIS A N 1
ATOM 3181 C CA . HIS A 1 383 ? 7.355 29.891 18.141 1 93.81 383 HIS A CA 1
ATOM 3182 C C . HIS A 1 383 ? 6.891 29.391 19.5 1 93.81 383 HIS A C 1
ATOM 3184 O O . HIS A 1 383 ? 6.406 30.172 20.328 1 93.81 383 HIS A O 1
ATOM 3190 N N . VAL A 1 384 ? 7.023 28.109 19.766 1 94.5 384 VAL A N 1
ATOM 3191 C CA . VAL A 1 384 ? 6.566 27.594 21.062 1 94.5 384 VAL A CA 1
ATOM 3192 C C . VAL A 1 384 ? 7.711 26.875 21.766 1 94.5 384 VAL A C 1
ATOM 3194 O O . VAL A 1 384 ? 8.211 27.344 22.781 1 94.5 384 VAL A O 1
ATOM 3197 N N . TYR A 1 385 ? 8.219 25.844 21.172 1 93.19 385 TYR A N 1
ATOM 3198 C CA . TYR A 1 385 ? 9.18 24.953 21.828 1 93.19 385 TYR A CA 1
ATOM 3199 C C . TYR A 1 385 ? 10.461 25.719 22.188 1 93.19 385 TYR A C 1
ATOM 3201 O O . TYR A 1 385 ? 10.898 25.703 23.328 1 93.19 385 TYR A O 1
ATOM 3209 N N . LEU A 1 386 ? 11.078 26.375 21.219 1 90.81 386 LEU A N 1
ATOM 3210 C CA . LEU A 1 386 ? 12.383 27 21.406 1 90.81 386 LEU A CA 1
ATOM 3211 C C . LEU A 1 386 ? 12.289 28.125 22.438 1 90.81 386 LEU A C 1
ATOM 3213 O O . LEU A 1 386 ? 13.102 28.203 23.359 1 90.81 386 LEU A O 1
ATOM 3217 N N . PRO A 1 387 ? 11.32 29 22.312 1 89.75 387 PRO A N 1
ATOM 3218 C CA . PRO A 1 387 ? 11.188 30.016 23.344 1 89.75 387 PRO A CA 1
ATOM 3219 C C . PRO A 1 387 ? 10.969 29.438 24.734 1 89.75 387 PRO A C 1
ATOM 3221 O O . PRO A 1 387 ? 11.523 29.938 25.719 1 89.75 387 PRO A O 1
ATOM 3224 N N . VAL A 1 388 ? 10.172 28.391 24.844 1 91.12 388 VAL A N 1
ATOM 3225 C CA . VAL A 1 388 ? 9.891 27.781 26.125 1 91.12 388 VAL A CA 1
ATOM 3226 C C . VAL A 1 388 ? 11.133 27.047 26.625 1 91.12 388 VAL A C 1
ATOM 3228 O O . VAL A 1 388 ? 11.438 27.062 27.828 1 91.12 388 VAL A O 1
ATOM 3231 N N . ALA A 1 389 ? 11.797 26.422 25.766 1 90.44 389 ALA A N 1
ATOM 3232 C CA . ALA A 1 389 ? 12.992 25.656 26.109 1 90.44 389 ALA A CA 1
ATOM 3233 C C . ALA A 1 389 ? 14.109 26.594 26.594 1 90.44 389 ALA A C 1
ATOM 3235 O O . ALA A 1 389 ? 15.031 26.141 27.281 1 90.44 389 ALA A O 1
ATOM 3236 N N . SER A 1 390 ? 14.055 27.844 26.25 1 88.31 390 SER A N 1
ATOM 3237 C CA . SER A 1 390 ? 15.055 28.812 26.688 1 88.31 390 SER A CA 1
ATOM 3238 C C . SER A 1 390 ? 14.883 29.188 28.156 1 88.31 390 SER A C 1
ATOM 3240 O O . SER A 1 390 ? 15.82 29.672 28.781 1 88.31 390 SER A O 1
ATOM 3242 N N . ILE A 1 391 ? 13.805 28.906 28.734 1 91 391 ILE A N 1
ATOM 3243 C CA . ILE A 1 391 ? 13.562 29.359 30.109 1 91 391 ILE A CA 1
ATOM 3244 C C . ILE A 1 391 ? 13.25 28.156 31 1 91 391 ILE A C 1
ATOM 3246 O O . ILE A 1 391 ? 13.008 28.312 32.188 1 91 391 ILE A O 1
ATOM 3250 N N . THR A 1 392 ? 13.102 27 30.406 1 92.94 392 THR A N 1
ATOM 3251 C CA . THR A 1 392 ? 12.812 25.797 31.172 1 92.94 392 THR A CA 1
ATOM 3252 C C . THR A 1 392 ? 13.547 24.594 30.594 1 92.94 392 THR A C 1
ATOM 3254 O O . THR A 1 392 ? 14.398 24.75 29.719 1 92.94 392 THR A O 1
ATOM 3257 N N . SER A 1 393 ? 13.234 23.391 31.109 1 93 393 SER A N 1
ATOM 3258 C CA . SER A 1 393 ? 13.891 22.172 30.641 1 93 393 SER A CA 1
ATOM 3259 C C . SER A 1 393 ? 13.312 21.719 29.297 1 93 393 SER A C 1
ATOM 3261 O O . SER A 1 393 ? 12.195 22.094 28.938 1 93 393 SER A O 1
ATOM 3263 N N . LYS A 1 394 ? 14.078 20.891 28.641 1 90.31 394 LYS A N 1
ATOM 3264 C CA . LYS A 1 394 ? 13.648 20.344 27.359 1 90.31 394 LYS A CA 1
ATOM 3265 C C . LYS A 1 394 ? 12.367 19.531 27.516 1 90.31 394 LYS A C 1
ATOM 3267 O O . LYS A 1 394 ? 11.484 19.578 26.656 1 90.31 394 LYS A O 1
ATOM 3272 N N . LEU A 1 395 ? 12.297 18.766 28.531 1 90.38 395 LEU A N 1
ATOM 3273 C CA . LEU A 1 395 ? 11.109 17.953 28.781 1 90.38 395 LEU A CA 1
ATOM 3274 C C . LEU A 1 395 ? 9.883 18.828 29 1 90.38 395 LEU A C 1
ATOM 3276 O O . LEU A 1 395 ? 8.82 18.562 28.453 1 90.38 395 LEU A O 1
ATOM 3280 N N . ASN A 1 396 ? 10.078 19.859 29.797 1 93.81 396 ASN A N 1
ATOM 3281 C CA . ASN A 1 396 ? 8.977 20.781 30.031 1 93.81 396 ASN A CA 1
ATOM 3282 C C . ASN A 1 396 ? 8.547 21.484 28.75 1 93.81 396 ASN A C 1
ATOM 3284 O O . ASN A 1 396 ? 7.359 21.688 28.516 1 93.81 396 ASN A O 1
ATOM 3288 N N . ALA A 1 397 ? 9.492 21.859 27.953 1 94.06 397 ALA A N 1
ATOM 3289 C CA . ALA A 1 397 ? 9.195 22.516 26.688 1 94.06 397 ALA A CA 1
ATOM 3290 C C . ALA A 1 397 ? 8.383 21.594 25.781 1 94.06 397 ALA A C 1
ATOM 3292 O O . ALA A 1 397 ? 7.434 22.031 25.125 1 94.06 397 ALA A O 1
ATOM 3293 N N . THR A 1 398 ? 8.758 20.344 25.828 1 91.94 398 THR A N 1
ATOM 3294 C CA . THR A 1 398 ? 8.039 19.344 25.031 1 91.94 398 THR A CA 1
ATOM 3295 C C . THR A 1 398 ? 6.605 19.188 25.531 1 91.94 398 THR A C 1
ATOM 3297 O O . THR A 1 398 ? 5.66 19.203 24.734 1 91.94 398 THR A O 1
ATOM 3300 N N . VAL A 1 399 ? 6.426 19.062 26.781 1 94.5 399 VAL A N 1
ATOM 3301 C CA . VAL A 1 399 ? 5.113 18.875 27.391 1 94.5 399 VAL A CA 1
ATOM 3302 C C . VAL A 1 399 ? 4.223 20.078 27.094 1 94.5 399 VAL A C 1
ATOM 3304 O O . VAL A 1 399 ? 3.059 19.922 26.719 1 94.5 399 VAL A O 1
ATOM 3307 N N . ILE A 1 400 ? 4.797 21.234 27.234 1 95.25 400 ILE A N 1
ATOM 3308 C CA . ILE A 1 400 ? 4.031 22.453 27 1 95.25 400 ILE A CA 1
ATOM 3309 C C . ILE A 1 400 ? 3.646 22.562 25.531 1 95.25 400 ILE A C 1
ATOM 3311 O O . ILE A 1 400 ? 2.52 22.938 25.203 1 95.25 400 ILE A O 1
ATOM 3315 N N . THR A 1 401 ? 4.551 22.25 24.641 1 94.81 401 THR A N 1
ATOM 3316 C CA . THR A 1 401 ? 4.281 22.297 23.219 1 94.81 401 THR A CA 1
ATOM 3317 C C . THR A 1 401 ? 3.166 21.328 22.844 1 94.81 401 THR A C 1
ATOM 3319 O O . THR A 1 401 ? 2.225 21.688 22.141 1 94.81 401 THR A O 1
ATOM 3322 N N . PHE A 1 402 ? 3.207 20.109 23.422 1 94.25 402 PHE A N 1
ATOM 3323 C CA . PHE A 1 402 ? 2.18 19.109 23.156 1 94.25 402 PHE A CA 1
ATOM 3324 C C . PHE A 1 402 ? 0.849 19.516 23.766 1 94.25 402 PHE A C 1
ATOM 3326 O O . PHE A 1 402 ? -0.213 19.281 23.188 1 94.25 402 PHE A O 1
ATOM 3333 N N . PHE A 1 403 ? 0.984 20.078 24.875 1 95.88 403 PHE A N 1
ATOM 3334 C CA . PHE A 1 403 ? -0.222 20.516 25.562 1 95.88 403 PHE A CA 1
ATOM 3335 C C . PHE A 1 403 ? -0.941 21.609 24.781 1 95.88 403 PHE A C 1
ATOM 3337 O O . PHE A 1 403 ? -2.16 21.547 24.609 1 95.88 403 PHE A O 1
ATOM 3344 N N . LEU A 1 404 ? -0.194 22.594 24.328 1 95 404 LEU A N 1
ATOM 3345 C CA . LEU A 1 404 ? -0.782 23.656 23.531 1 95 404 LEU A CA 1
ATOM 3346 C C . LEU A 1 404 ? -1.415 23.094 22.25 1 95 404 LEU A C 1
ATOM 3348 O O . LEU A 1 404 ? -2.518 23.484 21.875 1 95 404 LEU A O 1
ATOM 3352 N N . SER A 1 405 ? -0.705 22.203 21.594 1 94.81 405 SER A N 1
ATOM 3353 C CA . SER A 1 405 ? -1.228 21.531 20.406 1 94.81 405 SER A CA 1
ATOM 3354 C C . SER A 1 405 ? -2.512 20.766 20.719 1 94.81 405 SER A C 1
ATOM 3356 O O . SER A 1 405 ? -3.48 20.828 19.969 1 94.81 405 SER A O 1
ATOM 3358 N N . SER A 1 406 ? -2.562 20.062 21.844 1 95.19 406 SER A N 1
ATOM 3359 C CA . SER A 1 406 ? -3.721 19.25 22.219 1 95.19 406 SER A CA 1
ATOM 3360 C C . SER A 1 406 ? -4.926 20.141 22.531 1 95.19 406 SER A C 1
ATOM 3362 O O . SER A 1 406 ? -6.066 19.766 22.25 1 95.19 406 SER A O 1
ATOM 3364 N N . ILE A 1 407 ? -4.711 21.266 23.078 1 95.06 407 ILE A N 1
ATOM 3365 C CA . ILE A 1 407 ? -5.789 22.203 23.375 1 95.06 407 ILE A CA 1
ATOM 3366 C C . ILE A 1 407 ? -6.398 22.719 22.062 1 95.06 407 ILE A C 1
ATOM 3368 O O . ILE A 1 407 ? -7.621 22.844 21.953 1 95.06 407 ILE A O 1
ATOM 3372 N N . LEU A 1 408 ? -5.555 23.031 21.156 1 94.88 408 LEU A N 1
ATOM 3373 C CA . LEU A 1 408 ? -6.055 23.5 19.859 1 94.88 408 LEU A CA 1
ATOM 3374 C C . LEU A 1 408 ? -6.871 22.422 19.172 1 94.88 408 LEU A C 1
ATOM 3376 O O . LEU A 1 408 ? -7.922 22.703 18.594 1 94.88 408 LEU A O 1
ATOM 3380 N N . HIS A 1 409 ? -6.402 21.219 19.281 1 94.31 409 HIS A N 1
ATOM 3381 C CA . HIS A 1 409 ? -7.145 20.109 18.688 1 94.31 409 HIS A CA 1
ATOM 3382 C C . HIS A 1 409 ? -8.492 19.922 19.375 1 94.31 409 HIS A C 1
ATOM 3384 O O . HIS A 1 409 ? -9.5 19.641 18.703 1 94.31 409 HIS A O 1
ATOM 3390 N N . GLU A 1 410 ? -8.469 20.031 20.625 1 94.88 410 GLU A N 1
ATOM 3391 C CA . GLU A 1 410 ? -9.727 19.922 21.359 1 94.88 410 GLU A CA 1
ATOM 3392 C C . GLU A 1 410 ? -10.688 21.047 20.984 1 94.88 410 GLU A C 1
ATOM 3394 O O . GLU A 1 410 ? -11.898 20.828 20.875 1 94.88 410 GLU A O 1
ATOM 3399 N N . THR A 1 411 ? -10.141 22.172 20.828 1 95.06 411 THR A N 1
ATOM 3400 C CA . THR A 1 411 ? -10.938 23.312 20.406 1 95.06 411 THR A CA 1
ATOM 3401 C C . THR A 1 411 ? -11.57 23.047 19.047 1 95.06 411 THR A C 1
ATOM 3403 O O . THR A 1 411 ? -12.742 23.359 18.828 1 95.06 411 THR A O 1
ATOM 3406 N N . ILE A 1 412 ? -10.82 22.484 18.172 1 95.38 412 ILE A N 1
ATOM 3407 C CA . ILE A 1 412 ? -11.312 22.156 16.828 1 95.38 412 ILE A CA 1
ATOM 3408 C C . ILE A 1 412 ? -12.461 21.141 16.938 1 95.38 412 ILE A C 1
ATOM 3410 O O . ILE A 1 412 ? -13.516 21.344 16.344 1 95.38 412 ILE A O 1
ATOM 3414 N N . MET A 1 413 ? -12.258 20.141 17.734 1 94.44 413 MET A N 1
ATOM 3415 C CA . MET A 1 413 ? -13.289 19.125 17.906 1 94.44 413 MET A CA 1
ATOM 3416 C C . MET A 1 413 ? -14.539 19.719 18.547 1 94.44 413 MET A C 1
ATOM 3418 O O . MET A 1 413 ? -15.664 19.359 18.188 1 94.44 413 MET A O 1
ATOM 3422 N N . PHE A 1 414 ? -14.344 20.609 19.469 1 94.5 414 PHE A N 1
ATOM 3423 C CA . PHE A 1 414 ? -15.453 21.312 20.125 1 94.5 414 PHE A CA 1
ATOM 3424 C C . PHE A 1 414 ? -16.281 22.078 19.109 1 94.5 414 PHE A C 1
ATOM 3426 O O . PHE A 1 414 ? -17.516 22 19.109 1 94.5 414 PHE A O 1
ATOM 3433 N N . CYS A 1 415 ? -15.648 22.734 18.219 1 95.25 415 CYS A N 1
ATOM 3434 C CA . CYS A 1 415 ? -16.328 23.531 17.219 1 95.25 415 CYS A CA 1
ATOM 3435 C C . CYS A 1 415 ? -17.062 22.656 16.219 1 95.25 415 CYS A C 1
ATOM 3437 O O . CYS A 1 415 ? -18.156 23 15.758 1 95.25 415 CYS A O 1
ATOM 3439 N N . ILE A 1 416 ? -16.484 21.531 15.922 1 92.75 416 ILE A N 1
ATOM 3440 C CA . ILE A 1 416 ? -17.047 20.641 14.922 1 92.75 416 ILE A CA 1
ATOM 3441 C C . ILE A 1 416 ? -18.266 19.922 15.508 1 92.75 416 ILE A C 1
ATOM 3443 O O . ILE A 1 416 ? -19.328 19.844 14.867 1 92.75 416 ILE A O 1
ATOM 3447 N N . THR A 1 417 ? -18.188 19.438 16.766 1 91.44 417 THR A N 1
ATOM 3448 C CA . THR A 1 417 ? -19.219 18.578 17.344 1 91.44 417 THR A CA 1
ATOM 3449 C C . THR A 1 417 ? -20.156 19.359 18.234 1 91.44 417 THR A C 1
ATOM 3451 O O . THR A 1 417 ? -21.234 18.875 18.609 1 91.44 417 THR A O 1
ATOM 3454 N N . LYS A 1 418 ? -19.75 20.531 18.703 1 91.81 418 LYS A N 1
ATOM 3455 C CA . LYS A 1 418 ? -20.484 21.375 19.641 1 91.81 418 LYS A CA 1
ATOM 3456 C C . LYS A 1 418 ? -20.625 20.703 21 1 91.81 418 LYS A C 1
ATOM 3458 O O . LYS A 1 418 ? -21.609 20.906 21.703 1 91.81 418 LYS A O 1
ATOM 3463 N N . LYS A 1 419 ? -19.594 19.812 21.266 1 90.75 419 LYS A N 1
ATOM 3464 C CA . LYS A 1 419 ? -19.5 19.109 22.531 1 90.75 419 LYS A CA 1
ATOM 3465 C C . LYS A 1 419 ? -18.109 19.188 23.125 1 90.75 419 LYS A C 1
ATOM 3467 O O . LYS A 1 419 ? -17.109 18.938 22.438 1 90.75 419 LYS A O 1
ATOM 3472 N N . ILE A 1 420 ? -18.031 19.594 24.344 1 89 420 ILE A N 1
ATOM 3473 C CA . ILE A 1 420 ? -16.75 19.562 25.031 1 89 420 ILE A CA 1
ATOM 3474 C C . ILE A 1 420 ? -16.594 18.219 25.75 1 89 420 ILE A C 1
ATOM 3476 O O . ILE A 1 420 ? -17.359 17.891 26.641 1 89 420 ILE A O 1
ATOM 3480 N N . ARG A 1 421 ? -15.68 17.344 25.391 1 91.5 421 ARG A N 1
ATOM 3481 C CA . ARG A 1 421 ? -15.516 16.016 25.969 1 91.5 421 ARG A CA 1
ATOM 3482 C C . ARG A 1 421 ? -14.094 15.812 26.484 1 91.5 421 ARG A C 1
ATOM 3484 O O . ARG A 1 421 ? -13.875 15.094 27.469 1 91.5 421 ARG A O 1
ATOM 3491 N N . GLY A 1 422 ? -13.086 16.344 25.766 1 93.62 422 GLY A N 1
ATOM 3492 C CA . GLY A 1 422 ? -11.703 16.234 26.203 1 93.62 422 GLY A CA 1
ATOM 3493 C C . GLY A 1 422 ? -11.016 14.977 25.719 1 93.62 422 GLY A C 1
ATOM 3494 O O . GLY A 1 422 ? -9.875 14.695 26.094 1 93.62 422 GLY A O 1
ATOM 3495 N N . TYR A 1 423 ? -11.633 14.188 24.906 1 93.12 423 TYR A N 1
ATOM 3496 C CA . TYR A 1 423 ? -11.062 12.93 24.438 1 93.12 423 TYR A CA 1
ATOM 3497 C C . TYR A 1 423 ? -9.797 13.18 23.609 1 93.12 423 TYR A C 1
ATOM 3499 O O . TYR A 1 423 ? -8.781 12.516 23.812 1 93.12 423 TYR A O 1
ATOM 3507 N N . GLN A 1 424 ? -9.891 14.07 22.672 1 91.94 424 GLN A N 1
ATOM 3508 C CA . GLN A 1 424 ? -8.742 14.375 21.828 1 91.94 424 GLN A CA 1
ATOM 3509 C C . GLN A 1 424 ? -7.562 14.859 22.656 1 91.94 424 GLN A C 1
ATOM 3511 O O . GLN A 1 424 ? -6.414 14.484 22.406 1 91.94 424 GLN A O 1
ATOM 3516 N N . LEU A 1 425 ? -7.816 15.711 23.641 1 93.69 425 LEU A N 1
ATOM 3517 C CA . LEU A 1 425 ? -6.781 16.203 24.531 1 93.69 425 LEU A CA 1
ATOM 3518 C C . LEU A 1 425 ? -6.121 15.062 25.297 1 93.69 425 LEU A C 1
ATOM 3520 O O . LEU A 1 425 ? -4.895 14.977 25.344 1 93.69 425 LEU A O 1
ATOM 3524 N N . PHE A 1 426 ? -6.91 14.234 25.766 1 93.62 426 PHE A N 1
ATOM 3525 C CA . PHE A 1 426 ? -6.418 13.102 26.531 1 93.62 426 PHE A CA 1
ATOM 3526 C C . PHE A 1 426 ? -5.543 12.195 25.672 1 93.62 426 PHE A C 1
ATOM 3528 O O . PHE A 1 426 ? -4.406 11.891 26.047 1 93.62 426 PHE A O 1
ATOM 3535 N N . PHE A 1 427 ? -6.039 11.758 24.547 1 92.12 427 PHE A N 1
ATOM 3536 C CA . PHE A 1 427 ? -5.328 10.805 23.703 1 92.12 427 PHE A CA 1
ATOM 3537 C C . PHE A 1 427 ? -4.051 11.422 23.141 1 92.12 427 PHE A C 1
ATOM 3539 O O . PHE A 1 427 ? -3.031 10.742 23.016 1 92.12 427 PHE A O 1
ATOM 3546 N N . GLN A 1 428 ? -4.113 12.641 22.812 1 91.44 428 GLN A N 1
ATOM 3547 C CA . GLN A 1 428 ? -2.91 13.297 22.297 1 91.44 428 GLN A CA 1
ATOM 3548 C C . GLN A 1 428 ? -1.838 13.398 23.375 1 91.44 428 GLN A C 1
ATOM 3550 O O . GLN A 1 428 ? -0.652 13.203 23.094 1 91.44 428 GLN A O 1
ATOM 3555 N N . MET A 1 429 ? -2.244 13.703 24.578 1 92.75 429 MET A N 1
ATOM 3556 C CA . MET A 1 429 ? -1.28 13.828 25.672 1 92.75 429 MET A CA 1
ATOM 3557 C C . MET A 1 429 ? -0.676 12.469 26.016 1 92.75 429 MET A C 1
ATOM 3559 O O . MET A 1 429 ? 0.455 12.398 26.5 1 92.75 429 MET A O 1
ATOM 3563 N N . THR A 1 430 ? -1.37 11.375 25.766 1 91.5 430 THR A N 1
ATOM 3564 C CA . THR A 1 430 ? -0.857 10.039 26.062 1 91.5 430 THR A CA 1
ATOM 3565 C C . THR A 1 430 ? 0.288 9.68 25.109 1 91.5 430 THR A C 1
ATOM 3567 O O . THR A 1 430 ? 1.027 8.727 25.359 1 91.5 430 THR A O 1
ATOM 3570 N N . GLN A 1 431 ? 0.431 10.461 24.078 1 89 431 GLN A N 1
ATOM 3571 C CA . GLN A 1 431 ? 1.518 10.203 23.141 1 89 431 GLN A CA 1
ATOM 3572 C C . GLN A 1 431 ? 2.877 10.43 23.797 1 89 431 GLN A C 1
ATOM 3574 O O . GLN A 1 431 ? 3.857 9.766 23.453 1 89 431 GLN A O 1
ATOM 3579 N N . ILE A 1 432 ? 2.936 11.32 24.781 1 89.12 432 ILE A N 1
ATOM 3580 C CA . ILE A 1 432 ? 4.203 11.664 25.422 1 89.12 432 ILE A CA 1
ATOM 3581 C C . ILE A 1 432 ? 4.734 10.453 26.188 1 89.12 432 ILE A C 1
ATOM 3583 O O . ILE A 1 432 ? 5.848 9.984 25.922 1 89.12 432 ILE A O 1
ATOM 3587 N N . PRO A 1 433 ? 3.955 9.875 27.109 1 88 433 PRO A N 1
ATOM 3588 C CA . PRO A 1 433 ? 4.465 8.68 27.766 1 88 433 PRO A CA 1
ATOM 3589 C C . PRO A 1 433 ? 4.703 7.523 26.797 1 88 433 PRO A C 1
ATOM 3591 O O . PRO A 1 433 ? 5.609 6.711 27.016 1 88 433 PRO A O 1
ATOM 3594 N N . TYR A 1 434 ? 3.916 7.484 25.812 1 87.88 434 TYR A N 1
ATOM 3595 C CA . TYR A 1 434 ? 4.094 6.43 24.812 1 87.88 434 TYR A CA 1
ATOM 3596 C C . TYR A 1 434 ? 5.422 6.586 24.078 1 87.88 434 TYR A C 1
ATOM 3598 O O . TYR A 1 434 ? 6.102 5.598 23.797 1 87.88 434 TYR A O 1
ATOM 3606 N N . ILE A 1 435 ? 5.781 7.785 23.797 1 86.69 435 ILE A N 1
ATOM 3607 C CA . ILE A 1 435 ? 7.062 8.078 23.156 1 86.69 435 ILE A CA 1
ATOM 3608 C C . ILE A 1 435 ? 8.203 7.656 24.078 1 86.69 435 ILE A C 1
ATOM 3610 O O . ILE A 1 435 ? 9.203 7.098 23.625 1 86.69 435 ILE A O 1
ATOM 3614 N N . MET A 1 436 ? 8.023 7.855 25.312 1 84.44 436 MET A N 1
ATOM 3615 C CA . MET A 1 436 ? 9.039 7.473 26.281 1 84.44 436 MET A CA 1
ATOM 3616 C C . MET A 1 436 ? 9.211 5.961 26.328 1 84.44 436 MET A C 1
ATOM 3618 O O . MET A 1 436 ? 10.328 5.457 26.453 1 84.44 436 MET A O 1
ATOM 3622 N N . ILE A 1 437 ? 8.117 5.273 26.172 1 83.56 437 ILE A N 1
ATOM 3623 C CA . ILE A 1 437 ? 8.141 3.814 26.172 1 83.56 437 ILE A CA 1
ATOM 3624 C C . ILE A 1 437 ? 8.812 3.311 24.891 1 83.56 437 ILE A C 1
ATOM 3626 O O . ILE A 1 437 ? 9.578 2.346 24.922 1 83.56 437 ILE A O 1
ATOM 3630 N N . GLN A 1 438 ? 8.562 3.949 23.812 1 82.56 438 GLN A N 1
ATOM 3631 C CA . GLN A 1 438 ? 9.07 3.531 22.516 1 82.56 438 GLN A CA 1
ATOM 3632 C C . GLN A 1 438 ? 10.578 3.768 22.406 1 82.56 438 GLN A C 1
ATOM 3634 O O . GLN A 1 438 ? 11.242 3.207 21.547 1 82.56 438 GLN A O 1
ATOM 3639 N N . ARG A 1 439 ? 11.102 4.578 23.188 1 75.81 439 ARG A N 1
ATOM 3640 C CA . ARG A 1 439 ? 12.531 4.848 23.203 1 75.81 439 ARG A CA 1
ATOM 3641 C C . ARG A 1 439 ? 13.305 3.686 23.812 1 75.81 439 ARG A C 1
ATOM 3643 O O . ARG A 1 439 ? 14.516 3.559 23.609 1 75.81 439 ARG A O 1
ATOM 3650 N N . ASN A 1 440 ? 12.555 2.814 24.375 1 72.25 440 ASN A N 1
ATOM 3651 C CA . ASN A 1 440 ? 13.203 1.641 24.953 1 72.25 440 ASN A CA 1
ATOM 3652 C C . ASN A 1 440 ? 13.578 0.625 23.891 1 72.25 440 ASN A C 1
ATOM 3654 O O . ASN A 1 440 ? 12.93 0.547 22.844 1 72.25 440 ASN A O 1
ATOM 3658 N N . SER A 1 441 ? 14.727 -0.039 23.984 1 64.56 441 SER A N 1
ATOM 3659 C CA . SER A 1 441 ? 15.445 -0.877 23.031 1 64.56 441 SER A CA 1
ATOM 3660 C C . SER A 1 441 ? 14.547 -1.974 22.469 1 64.56 441 SER A C 1
ATOM 3662 O O . SER A 1 441 ? 14.719 -2.408 21.328 1 64.56 441 SER A O 1
ATOM 3664 N N . PHE A 1 442 ? 13.656 -2.477 23.25 1 58.91 442 PHE A N 1
ATOM 3665 C CA . PHE A 1 442 ? 12.859 -3.6 22.781 1 58.91 442 PHE A CA 1
ATOM 3666 C C . PHE A 1 442 ? 12.023 -3.203 21.562 1 58.91 442 PHE A C 1
ATOM 3668 O O . PHE A 1 442 ? 11.859 -3.996 20.641 1 58.91 442 PHE A O 1
ATOM 3675 N N . PHE A 1 443 ? 11.609 -2.006 21.531 1 58.5 443 PHE A N 1
ATOM 3676 C CA . PHE A 1 443 ? 10.742 -1.546 20.453 1 58.5 443 PHE A CA 1
ATOM 3677 C C . PHE A 1 443 ? 11.555 -0.979 19.297 1 58.5 443 PHE A C 1
ATOM 3679 O O . PHE A 1 443 ? 10.992 -0.515 18.312 1 58.5 443 PHE A O 1
ATOM 3686 N N . ARG A 1 444 ? 12.797 -1.152 19.5 1 59.56 444 ARG A N 1
ATOM 3687 C CA . ARG A 1 444 ? 13.656 -0.512 18.5 1 59.56 444 ARG A CA 1
ATOM 3688 C C . ARG A 1 444 ? 13.711 -1.332 17.219 1 59.56 444 ARG A C 1
ATOM 3690 O O . ARG A 1 444 ? 14.406 -0.958 16.266 1 59.56 444 ARG A O 1
ATOM 3697 N N . GLN A 1 445 ? 12.836 -2.314 17.234 1 66.88 445 GLN A N 1
ATOM 3698 C CA . GLN A 1 445 ? 12.789 -2.975 15.938 1 66.88 445 GLN A CA 1
ATOM 3699 C C . GLN A 1 445 ? 11.844 -2.242 14.984 1 66.88 445 GLN A C 1
ATOM 3701 O O . GLN A 1 445 ? 10.68 -2.025 15.305 1 66.88 445 GLN A O 1
ATOM 3706 N N . ARG A 1 446 ? 12.375 -1.854 13.883 1 76.56 446 ARG A N 1
ATOM 3707 C CA . ARG A 1 446 ? 11.742 -0.944 12.93 1 76.56 446 ARG A CA 1
ATOM 3708 C C . ARG A 1 446 ? 10.406 -1.496 12.461 1 76.56 446 ARG A C 1
ATOM 3710 O O . ARG A 1 446 ? 9.414 -0.765 12.391 1 76.56 446 ARG A O 1
ATOM 3717 N N . VAL A 1 447 ? 10.336 -2.748 12.312 1 78.19 447 VAL A N 1
ATOM 3718 C CA . VAL A 1 447 ? 9.109 -3.307 11.75 1 78.19 447 VAL A CA 1
ATOM 3719 C C . VAL A 1 447 ? 8.031 -3.369 12.828 1 78.19 447 VAL A C 1
ATOM 3721 O O . VAL A 1 447 ? 6.891 -2.965 12.594 1 78.19 447 VAL A O 1
ATOM 3724 N N . ILE A 1 448 ? 8.398 -3.754 13.969 1 83.38 448 ILE A N 1
ATOM 3725 C CA . ILE A 1 448 ? 7.441 -3.869 15.062 1 83.38 448 ILE A CA 1
ATOM 3726 C C . ILE A 1 448 ? 6.93 -2.482 15.445 1 83.38 448 ILE A C 1
ATOM 3728 O O . ILE A 1 448 ? 5.738 -2.301 15.703 1 83.38 448 ILE A O 1
ATOM 3732 N N . GLY A 1 449 ? 7.852 -1.603 15.461 1 87.06 449 GLY A N 1
ATOM 3733 C CA . GLY A 1 449 ? 7.465 -0.231 15.758 1 87.06 449 GLY A CA 1
ATOM 3734 C C . GLY A 1 449 ? 6.508 0.349 14.734 1 87.06 449 GLY A C 1
ATOM 3735 O O . GLY A 1 449 ? 5.547 1.037 15.094 1 87.06 449 GLY A O 1
ATOM 3736 N N . ASN A 1 450 ? 6.758 0.047 13.477 1 89.88 450 ASN A N 1
ATOM 3737 C CA . ASN A 1 450 ? 5.887 0.55 12.414 1 89.88 450 ASN A CA 1
ATOM 3738 C C . ASN A 1 450 ? 4.512 -0.107 12.461 1 89.88 450 ASN A C 1
ATOM 3740 O O . ASN A 1 450 ? 3.496 0.55 12.219 1 89.88 450 ASN A O 1
ATOM 3744 N N . VAL A 1 451 ? 4.461 -1.379 12.789 1 89.69 451 VAL A N 1
ATOM 3745 C CA . VAL A 1 451 ? 3.189 -2.08 12.953 1 89.69 451 VAL A CA 1
ATOM 3746 C C . VAL A 1 451 ? 2.396 -1.462 14.102 1 89.69 451 VAL A C 1
ATOM 3748 O O . VAL A 1 451 ? 1.205 -1.18 13.953 1 89.69 451 VAL A O 1
ATOM 3751 N N . ALA A 1 452 ? 3.096 -1.264 15.141 1 89 452 ALA A N 1
ATOM 3752 C CA . ALA A 1 452 ? 2.453 -0.656 16.297 1 89 452 ALA A CA 1
ATOM 3753 C C . ALA A 1 452 ? 1.945 0.746 15.977 1 89 452 ALA A C 1
ATOM 3755 O O . ALA A 1 452 ? 0.867 1.142 16.422 1 89 452 ALA A O 1
ATOM 3756 N N . PHE A 1 453 ? 2.674 1.45 15.273 1 91.94 453 PHE A N 1
ATOM 3757 C CA . PHE A 1 453 ? 2.281 2.785 14.836 1 91.94 453 PHE A CA 1
ATOM 3758 C C . PHE A 1 453 ? 0.973 2.738 14.055 1 91.94 453 PHE A C 1
ATOM 3760 O O . PHE A 1 453 ? 0.035 3.479 14.367 1 91.94 453 PHE A O 1
ATOM 3767 N N . TRP A 1 454 ? 0.871 1.848 13.086 1 92.94 454 TRP A N 1
ATOM 3768 C CA . TRP A 1 454 ? -0.314 1.789 12.234 1 92.94 454 TRP A CA 1
ATOM 3769 C C . TRP A 1 454 ? -1.52 1.276 13.016 1 92.94 454 TRP A C 1
ATOM 3771 O O . TRP A 1 454 ? -2.641 1.755 12.828 1 92.94 454 TRP A O 1
ATOM 3781 N N . ILE A 1 455 ? -1.315 0.352 13.875 1 92.75 455 ILE A N 1
ATOM 3782 C CA . ILE A 1 455 ? -2.408 -0.134 14.711 1 92.75 455 ILE A CA 1
ATOM 3783 C C . ILE A 1 455 ? -2.953 1.009 15.57 1 92.75 455 ILE A C 1
ATOM 3785 O O . ILE A 1 455 ? -4.168 1.206 15.648 1 92.75 455 ILE A O 1
ATOM 3789 N N . SER A 1 456 ? -2.035 1.734 16.141 1 91.94 456 SER A N 1
ATOM 3790 C CA . SER A 1 456 ? -2.426 2.865 16.969 1 91.94 456 SER A CA 1
ATOM 3791 C C . SER A 1 456 ? -3.152 3.93 16.156 1 91.94 456 SER A C 1
ATOM 3793 O O . SER A 1 456 ? -4.148 4.496 16.625 1 91.94 456 SER A O 1
ATOM 3795 N N . MET A 1 457 ? -2.689 4.195 15.016 1 93.5 457 MET A N 1
ATOM 3796 C CA . MET A 1 457 ? -3.291 5.219 14.164 1 93.5 457 MET A CA 1
ATOM 3797 C C . MET A 1 457 ? -4.699 4.812 13.742 1 93.5 457 MET A C 1
ATOM 3799 O O . MET A 1 457 ? -5.633 5.613 13.828 1 93.5 457 MET A O 1
ATOM 3803 N N . ILE A 1 458 ? -4.852 3.561 13.312 1 94.75 458 ILE A N 1
ATOM 3804 C CA . ILE A 1 458 ? -6.121 3.066 12.797 1 94.75 458 ILE A CA 1
ATOM 3805 C C . ILE A 1 458 ? -7.152 3.014 13.914 1 94.75 458 ILE A C 1
ATOM 3807 O O . ILE A 1 458 ? -8.266 3.521 13.773 1 94.75 458 ILE A O 1
ATOM 3811 N N . ILE A 1 459 ? -6.758 2.51 15.047 1 93.81 459 ILE A N 1
ATOM 3812 C CA . ILE A 1 459 ? -7.664 2.422 16.188 1 93.81 459 ILE A CA 1
ATOM 3813 C C . ILE A 1 459 ? -7.926 3.818 16.75 1 93.81 459 ILE A C 1
ATOM 3815 O O . ILE A 1 459 ? -9.062 4.168 17.062 1 93.81 459 ILE A O 1
ATOM 3819 N N . GLY A 1 460 ? -6.902 4.621 16.891 1 93.31 460 GLY A N 1
ATOM 3820 C CA . GLY A 1 460 ? -7.008 5.934 17.5 1 93.31 460 GLY A CA 1
ATOM 3821 C C . GLY A 1 460 ? -7.992 6.844 16.797 1 93.31 460 GLY A C 1
ATOM 3822 O O . GLY A 1 460 ? -8.883 7.418 17.422 1 93.31 460 GLY A O 1
ATOM 3823 N N . ILE A 1 461 ? -7.875 6.961 15.523 1 93.31 461 ILE A N 1
ATOM 3824 C CA . ILE A 1 461 ? -8.711 7.891 14.773 1 93.31 461 ILE A CA 1
ATOM 3825 C C . ILE A 1 461 ? -10.164 7.422 14.805 1 93.31 461 ILE A C 1
ATOM 3827 O O . ILE A 1 461 ? -11.078 8.227 14.977 1 93.31 461 ILE A O 1
ATOM 3831 N N . SER A 1 462 ? -10.398 6.113 14.672 1 95.12 462 SER A N 1
ATOM 3832 C CA . SER A 1 462 ? -11.758 5.578 14.703 1 95.12 462 SER A CA 1
ATOM 3833 C C . SER A 1 462 ? -12.359 5.688 16.094 1 95.12 462 SER A C 1
ATOM 3835 O O . SER A 1 462 ? -13.547 6.008 16.25 1 95.12 462 SER A O 1
ATOM 3837 N N . LEU A 1 463 ? -11.562 5.438 17.094 1 95 463 LEU A N 1
ATOM 3838 C CA . LEU A 1 463 ? -12.023 5.5 18.484 1 95 463 LEU A CA 1
ATOM 3839 C C . LEU A 1 463 ? -12.406 6.926 18.859 1 95 463 LEU A C 1
ATOM 3841 O O . LEU A 1 463 ? -13.469 7.148 19.453 1 95 463 LEU A O 1
ATOM 3845 N N . ILE A 1 464 ? -11.609 7.871 18.531 1 93.31 464 ILE A N 1
ATOM 3846 C CA . ILE A 1 464 ? -11.875 9.266 18.859 1 93.31 464 ILE A CA 1
ATOM 3847 C C . ILE A 1 464 ? -13.141 9.734 18.156 1 93.31 464 ILE A C 1
ATOM 3849 O O . ILE A 1 464 ? -13.992 10.398 18.75 1 93.31 464 ILE A O 1
ATOM 3853 N N . ALA A 1 465 ? -13.289 9.367 16.922 1 91.94 465 ALA A N 1
ATOM 3854 C CA . ALA A 1 465 ? -14.484 9.727 16.172 1 91.94 465 ALA A CA 1
ATOM 3855 C C . ALA A 1 465 ? -15.734 9.125 16.812 1 91.94 465 ALA A C 1
ATOM 3857 O O . ALA A 1 465 ? -16.75 9.805 16.984 1 91.94 465 ALA A O 1
ATOM 3858 N N . ALA A 1 466 ? -15.641 7.875 17.156 1 93.69 466 ALA A N 1
ATOM 3859 C CA . ALA A 1 466 ? -16.781 7.195 17.766 1 93.69 466 ALA A CA 1
ATOM 3860 C C . ALA A 1 466 ? -17.141 7.816 19.109 1 93.69 466 ALA A C 1
ATOM 3862 O O . ALA A 1 466 ? -18.312 7.988 19.422 1 93.69 466 ALA A O 1
ATOM 3863 N N . LEU A 1 467 ? -16.156 8.172 19.859 1 93.75 467 LEU A N 1
ATOM 3864 C CA . LEU A 1 467 ? -16.375 8.758 21.188 1 93.75 467 LEU A CA 1
ATOM 3865 C C . LEU A 1 467 ? -17.062 10.117 21.062 1 93.75 467 LEU A C 1
ATOM 3867 O O . LEU A 1 467 ? -18.016 10.406 21.797 1 93.75 467 LEU A O 1
ATOM 3871 N N . TYR A 1 468 ? -16.719 10.883 20.156 1 92.25 468 TYR A N 1
ATOM 3872 C CA . TYR A 1 468 ? -17.297 12.219 20.016 1 92.25 468 TYR A CA 1
ATOM 3873 C C . TYR A 1 468 ? -18.703 12.148 19.422 1 92.25 468 TYR A C 1
ATOM 3875 O O . TYR A 1 468 ? -19.562 12.961 19.766 1 92.25 468 TYR A O 1
ATOM 3883 N N . ILE A 1 469 ? -18.922 11.219 18.609 1 89.44 469 ILE A N 1
ATOM 3884 C CA . ILE A 1 469 ? -20.188 11.172 17.891 1 89.44 469 ILE A CA 1
ATOM 3885 C C . ILE A 1 469 ? -21.219 10.414 18.734 1 89.44 469 ILE A C 1
ATOM 3887 O O . ILE A 1 469 ? -22.391 10.805 18.781 1 89.44 469 ILE A O 1
ATOM 3891 N N . LEU A 1 470 ? -20.766 9.398 19.406 1 90.12 470 LEU A N 1
ATOM 3892 C CA . LEU A 1 470 ? -21.719 8.477 20.016 1 90.12 470 LEU A CA 1
ATOM 3893 C C . LEU A 1 470 ? -21.812 8.711 21.531 1 90.12 470 LEU A C 1
ATOM 3895 O O . LEU A 1 470 ? -22.734 8.234 22.188 1 90.12 470 LEU A O 1
ATOM 3899 N N . CYS A 1 471 ? -20.797 9.383 22.125 1 82.69 471 CYS A N 1
ATOM 3900 C CA . CYS A 1 471 ? -20.797 9.594 23.562 1 82.69 471 CYS A CA 1
ATOM 3901 C C . CYS A 1 471 ? -20.875 11.078 23.906 1 82.69 471 CYS A C 1
ATOM 3903 O O . CYS A 1 471 ? -20.406 11.922 23.141 1 82.69 471 CYS A O 1
ATOM 3905 N N . MET B 1 1 ? 39.625 -21.219 20.109 1 18.83 1 MET B N 1
ATOM 3906 C CA . MET B 1 1 ? 39.719 -20.031 20.938 1 18.83 1 MET B CA 1
ATOM 3907 C C . MET B 1 1 ? 39.75 -18.766 20.062 1 18.83 1 MET B C 1
ATOM 3909 O O . MET B 1 1 ? 40.5 -17.828 20.344 1 18.83 1 MET B O 1
ATOM 3913 N N . ILE B 1 2 ? 39.312 -18.844 18.875 1 21.39 2 ILE B N 1
ATOM 3914 C CA . ILE B 1 2 ? 39.531 -17.984 17.719 1 21.39 2 ILE B CA 1
ATOM 3915 C C . ILE B 1 2 ? 39.031 -16.578 18.031 1 21.39 2 ILE B C 1
ATOM 3917 O O . ILE B 1 2 ? 37.906 -16.406 18.5 1 21.39 2 ILE B O 1
ATOM 3921 N N . SER B 1 3 ? 39.938 -15.609 18.203 1 19.67 3 SER B N 1
ATOM 3922 C CA . SER B 1 3 ? 39.906 -14.227 18.672 1 19.67 3 SER B CA 1
ATOM 3923 C C . SER B 1 3 ? 38.906 -13.398 17.859 1 19.67 3 SER B C 1
ATOM 3925 O O . SER B 1 3 ? 38.938 -13.445 16.625 1 19.67 3 SER B O 1
ATOM 3927 N N . ALA B 1 4 ? 37.688 -13.156 18.406 1 21.75 4 ALA B N 1
ATOM 3928 C CA . ALA B 1 4 ? 36.469 -12.438 18.062 1 21.75 4 ALA B CA 1
ATOM 3929 C C . ALA B 1 4 ? 36.75 -11 17.641 1 21.75 4 ALA B C 1
ATOM 3931 O O . ALA B 1 4 ? 37.125 -10.172 18.469 1 21.75 4 ALA B O 1
ATOM 3932 N N . ILE B 1 5 ? 37.531 -10.859 16.531 1 23.81 5 ILE B N 1
ATOM 3933 C CA . ILE B 1 5 ? 37.938 -9.492 16.266 1 23.81 5 ILE B CA 1
ATOM 3934 C C . ILE B 1 5 ? 36.75 -8.562 16.281 1 23.81 5 ILE B C 1
ATOM 3936 O O . ILE B 1 5 ? 35.75 -8.805 15.578 1 23.81 5 ILE B O 1
ATOM 3940 N N . PRO B 1 6 ? 36.531 -7.648 17.266 1 25.69 6 PRO B N 1
ATOM 3941 C CA . PRO B 1 6 ? 35.469 -6.73 17.625 1 25.69 6 PRO B CA 1
ATOM 3942 C C . PRO B 1 6 ? 35.156 -5.727 16.516 1 25.69 6 PRO B C 1
ATOM 3944 O O . PRO B 1 6 ? 36.062 -5.16 15.914 1 25.69 6 PRO B O 1
ATOM 3947 N N . ALA B 1 7 ? 34.062 -5.941 15.711 1 25.73 7 ALA B N 1
ATOM 3948 C CA . ALA B 1 7 ? 33.656 -5.078 14.617 1 25.73 7 ALA B CA 1
ATOM 3949 C C . ALA B 1 7 ? 33.688 -3.609 15.023 1 25.73 7 ALA B C 1
ATOM 3951 O O . ALA B 1 7 ? 33.219 -3.248 16.109 1 25.73 7 ALA B O 1
ATOM 3952 N N . SER B 1 8 ? 34.531 -2.803 14.539 1 24.23 8 SER B N 1
ATOM 3953 C CA . SER B 1 8 ? 34.875 -1.406 14.805 1 24.23 8 SER B CA 1
ATOM 3954 C C . SER B 1 8 ? 33.656 -0.513 14.656 1 24.23 8 SER B C 1
ATOM 3956 O O . SER B 1 8 ? 32.719 -0.842 13.914 1 24.23 8 SER B O 1
ATOM 3958 N N . GLU B 1 9 ? 33.344 0.547 15.57 1 25.34 9 GLU B N 1
ATOM 3959 C CA . GLU B 1 9 ? 32.406 1.559 16.062 1 25.34 9 GLU B CA 1
ATOM 3960 C C . GLU B 1 9 ? 31.984 2.514 14.945 1 25.34 9 GLU B C 1
ATOM 3962 O O . GLU B 1 9 ? 31 3.238 15.078 1 25.34 9 GLU B O 1
ATOM 3967 N N . ASN B 1 10 ? 32.719 2.732 13.836 1 25.48 10 ASN B N 1
ATOM 3968 C CA . ASN B 1 10 ? 32.688 3.969 13.062 1 25.48 10 ASN B CA 1
ATOM 3969 C C . ASN B 1 10 ? 31.438 4.031 12.164 1 25.48 10 ASN B C 1
ATOM 3971 O O . ASN B 1 10 ? 31 5.113 11.789 1 25.48 10 ASN B O 1
ATOM 3975 N N . GLU B 1 11 ? 31.031 2.965 11.484 1 27.38 11 GLU B N 1
ATOM 3976 C CA . GLU B 1 11 ? 30.156 3.156 10.328 1 27.38 11 GLU B CA 1
ATOM 3977 C C . GLU B 1 11 ? 28.719 3.395 10.75 1 27.38 11 GLU B C 1
ATOM 3979 O O . GLU B 1 11 ? 27.828 3.539 9.906 1 27.38 11 GLU B O 1
ATOM 3984 N N . ARG B 1 12 ? 28.312 3.053 11.977 1 27.69 12 ARG B N 1
ATOM 3985 C CA . ARG B 1 12 ? 26.938 3.131 12.484 1 27.69 12 ARG B CA 1
ATOM 3986 C C . ARG B 1 12 ? 26.422 4.562 12.43 1 27.69 12 ARG B C 1
ATOM 3988 O O . ARG B 1 12 ? 25.234 4.809 12.695 1 27.69 12 ARG B O 1
ATOM 3995 N N . ASN B 1 13 ? 27.359 5.496 12.461 1 25.55 13 ASN B N 1
ATOM 3996 C CA . ASN B 1 13 ? 27.047 6.891 12.766 1 25.55 13 ASN B CA 1
ATOM 3997 C C . ASN B 1 13 ? 26.375 7.586 11.586 1 25.55 13 ASN B C 1
ATOM 3999 O O . ASN B 1 13 ? 26.094 8.789 11.648 1 25.55 13 ASN B O 1
ATOM 4003 N N . GLU B 1 14 ? 26.453 6.941 10.375 1 27.14 14 GLU B N 1
ATOM 4004 C CA . GLU B 1 14 ? 26.141 7.879 9.297 1 27.14 14 GLU B CA 1
ATOM 4005 C C . GLU B 1 14 ? 24.641 8.117 9.188 1 27.14 14 GLU B C 1
ATOM 4007 O O . GLU B 1 14 ? 24.219 9.102 8.578 1 27.14 14 GLU B O 1
ATOM 4012 N N . TYR B 1 15 ? 23.859 7.051 9.391 1 26.98 15 TYR B N 1
ATOM 4013 C CA . TYR B 1 15 ? 22.469 7.289 9.023 1 26.98 15 TYR B CA 1
ATOM 4014 C C . TYR B 1 15 ? 21.859 8.422 9.852 1 26.98 15 TYR B C 1
ATOM 4016 O O . TYR B 1 15 ? 20.703 8.781 9.672 1 26.98 15 TYR B O 1
ATOM 4024 N N . SER B 1 16 ? 22.375 8.492 11.047 1 26.22 16 SER B N 1
ATOM 4025 C CA . SER B 1 16 ? 21.781 9.578 11.82 1 26.22 16 SER B CA 1
ATOM 4026 C C . SER B 1 16 ? 22.078 10.938 11.188 1 26.22 16 SER B C 1
ATOM 4028 O O . SER B 1 16 ? 22.391 11.898 11.891 1 26.22 16 SER B O 1
ATOM 4030 N N . LYS B 1 17 ? 22.578 10.922 9.992 1 28.03 17 LYS B N 1
ATOM 4031 C CA . LYS B 1 17 ? 22.703 12.336 9.648 1 28.03 17 LYS B CA 1
ATOM 4032 C C . LYS B 1 17 ? 21.359 13.047 9.703 1 28.03 17 LYS B C 1
ATOM 4034 O O . LYS B 1 17 ? 20.547 12.914 8.789 1 28.03 17 LYS B O 1
ATOM 4039 N N . THR B 1 18 ? 20.703 12.984 10.711 1 25.7 18 THR B N 1
ATOM 4040 C CA . THR B 1 18 ? 19.719 14.039 10.883 1 25.7 18 THR B CA 1
ATOM 4041 C C . THR B 1 18 ? 20.125 15.297 10.125 1 25.7 18 THR B C 1
ATOM 4043 O O . THR B 1 18 ? 21.25 15.789 10.281 1 25.7 18 THR B O 1
ATOM 4046 N N . LYS B 1 19 ? 19.672 15.477 8.93 1 29 19 LYS B N 1
ATOM 4047 C CA . LYS B 1 19 ? 19.922 16.828 8.453 1 29 19 LYS B CA 1
ATOM 4048 C C . LYS B 1 19 ? 20.062 17.797 9.625 1 29 19 LYS B C 1
ATOM 4050 O O . LYS B 1 19 ? 19.094 18.109 10.305 1 29 19 LYS B O 1
ATOM 4055 N N . GLU B 1 20 ? 21.094 17.562 10.391 1 27.22 20 GLU B N 1
ATOM 4056 C CA . GLU B 1 20 ? 21.438 18.609 11.328 1 27.22 20 GLU B CA 1
ATOM 4057 C C . GLU B 1 20 ? 21.031 19.984 10.805 1 27.22 20 GLU B C 1
ATOM 4059 O O . GLU B 1 20 ? 20.984 20.203 9.594 1 27.22 20 GLU B O 1
ATOM 4064 N N . PHE B 1 21 ? 20.078 20.562 11.375 1 27.62 21 PHE B N 1
ATOM 4065 C CA . PHE B 1 21 ? 20.078 22 11.094 1 27.62 21 PHE B CA 1
ATOM 4066 C C . PHE B 1 21 ? 21.484 22.453 10.703 1 27.62 21 PHE B C 1
ATOM 4068 O O . PHE B 1 21 ? 22.438 22.281 11.461 1 27.62 21 PHE B O 1
ATOM 4075 N N . PRO B 1 22 ? 21.844 22.156 9.32 1 30.59 22 PRO B N 1
ATOM 4076 C CA . PRO B 1 22 ? 23.234 22.531 9.016 1 30.59 22 PRO B CA 1
ATOM 4077 C C . PRO B 1 22 ? 23.781 23.562 9.984 1 30.59 22 PRO B C 1
ATOM 4079 O O . PRO B 1 22 ? 24.922 23.438 10.453 1 30.59 22 PRO B O 1
ATOM 4082 N N . GLY B 1 23 ? 23.312 24.828 9.719 1 26.94 23 GLY B N 1
ATOM 4083 C CA . GLY B 1 23 ? 24.047 26.031 10.047 1 26.94 23 GLY B CA 1
ATOM 4084 C C . GLY B 1 23 ? 24.156 26.281 11.539 1 26.94 23 GLY B C 1
ATOM 4085 O O . GLY B 1 23 ? 23.594 27.25 12.055 1 26.94 23 GLY B O 1
ATOM 4086 N N . THR B 1 24 ? 23.984 25.312 12.375 1 28.38 24 THR B N 1
ATOM 4087 C CA . THR B 1 24 ? 24.484 25.875 13.617 1 28.38 24 THR B CA 1
ATOM 4088 C C . THR B 1 24 ? 25.938 26.312 13.461 1 28.38 24 THR B C 1
ATOM 4090 O O . THR B 1 24 ? 26.859 25.5 13.516 1 28.38 24 THR B O 1
ATOM 4093 N N . HIS B 1 25 ? 26.297 27.031 12.43 1 26.75 25 HIS B N 1
ATOM 4094 C CA . HIS B 1 25 ? 27.547 27.734 12.648 1 26.75 25 HIS B CA 1
ATOM 4095 C C . HIS B 1 25 ? 27.734 28.094 14.117 1 26.75 25 HIS B C 1
ATOM 4097 O O . HIS B 1 25 ? 26.75 28.203 14.867 1 26.75 25 HIS B O 1
ATOM 4103 N N . GLU B 1 26 ? 29.078 27.969 14.562 1 28.14 26 GLU B N 1
ATOM 4104 C CA . GLU B 1 26 ? 29.641 28.469 15.82 1 28.14 26 GLU B CA 1
ATOM 4105 C C . GLU B 1 26 ? 29.016 29.812 16.203 1 28.14 26 GLU B C 1
ATOM 4107 O O . GLU B 1 26 ? 29.422 30.859 15.695 1 28.14 26 GLU B O 1
ATOM 4112 N N . VAL B 1 27 ? 27.859 30 16.141 1 27.89 27 VAL B N 1
ATOM 4113 C CA . VAL B 1 27 ? 27.547 31.234 16.844 1 27.89 27 VAL B CA 1
ATOM 4114 C C . VAL B 1 27 ? 28.344 31.297 18.141 1 27.89 27 VAL B C 1
ATOM 4116 O O . VAL B 1 27 ? 28.266 30.391 18.984 1 27.89 27 VAL B O 1
ATOM 4119 N N . ASN B 1 28 ? 29.5 32.062 18.172 1 27.14 28 ASN B N 1
ATOM 4120 C CA . ASN B 1 28 ? 30.375 32.5 19.25 1 27.14 28 ASN B CA 1
ATOM 4121 C C . ASN B 1 28 ? 29.625 32.625 20.578 1 27.14 28 ASN B C 1
ATOM 4123 O O . ASN B 1 28 ? 28.406 32.812 20.594 1 27.14 28 ASN B O 1
ATOM 4127 N N . LYS B 1 29 ? 30.453 32.656 21.703 1 30.77 29 LYS B N 1
ATOM 4128 C CA . LYS B 1 29 ? 30.453 32.906 23.141 1 30.77 29 LYS B CA 1
ATOM 4129 C C . LYS B 1 29 ? 29.766 34.219 23.469 1 30.77 29 LYS B C 1
ATOM 4131 O O . LYS B 1 29 ? 30.094 34.875 24.469 1 30.77 29 LYS B O 1
ATOM 4136 N N . LEU B 1 30 ? 29.172 34.906 22.547 1 27.42 30 LEU B N 1
ATOM 4137 C CA . LEU B 1 30 ? 28.828 36.156 23.219 1 27.42 30 LEU B CA 1
ATOM 4138 C C . LEU B 1 30 ? 27.953 35.906 24.438 1 27.42 30 LEU B C 1
ATOM 4140 O O . LEU B 1 30 ? 26.906 35.25 24.328 1 27.42 30 LEU B O 1
ATOM 4144 N N . LYS B 1 31 ? 28.344 36.062 25.641 1 34.25 31 LYS B N 1
ATOM 4145 C CA . LYS B 1 31 ? 28.062 35.875 27.062 1 34.25 31 LYS B CA 1
ATOM 4146 C C . LYS B 1 31 ? 26.625 36.25 27.406 1 34.25 31 LYS B C 1
ATOM 4148 O O . LYS B 1 31 ? 25.938 35.469 28.078 1 34.25 31 LYS B O 1
ATOM 4153 N N . GLY B 1 32 ? 26.406 37.562 27.781 1 32.97 32 GLY B N 1
ATOM 4154 C CA . GLY B 1 32 ? 25.281 37.969 28.609 1 32.97 32 GLY B CA 1
ATOM 4155 C C . GLY B 1 32 ? 23.938 37.812 27.922 1 32.97 32 GLY B C 1
ATOM 4156 O O . GLY B 1 32 ? 22.969 37.375 28.547 1 32.97 32 GLY B O 1
ATOM 4157 N N . THR B 1 33 ? 23.578 38.625 26.797 1 35.59 33 THR B N 1
ATOM 4158 C CA . THR B 1 33 ? 22.312 38.812 26.094 1 35.59 33 THR B CA 1
ATOM 4159 C C . THR B 1 33 ? 22.047 37.625 25.156 1 35.59 33 THR B C 1
ATOM 4161 O O . THR B 1 33 ? 21.266 37.75 24.203 1 35.59 33 THR B O 1
ATOM 4164 N N . LYS B 1 34 ? 22.531 36.5 25.125 1 38 34 LYS B N 1
ATOM 4165 C CA . LYS B 1 34 ? 22.75 35.25 24.359 1 38 34 LYS B CA 1
ATOM 4166 C C . LYS B 1 34 ? 21.453 34.5 24.188 1 38 34 LYS B C 1
ATOM 4168 O O . LYS B 1 34 ? 21.234 33.844 23.172 1 38 34 LYS B O 1
ATOM 4173 N N . LYS B 1 35 ? 20.781 34.469 25.25 1 44.81 35 LYS B N 1
ATOM 4174 C CA . LYS B 1 35 ? 19.703 33.5 25.375 1 44.81 35 LYS B CA 1
ATOM 4175 C C . LYS B 1 35 ? 18.469 33.938 24.578 1 44.81 35 LYS B C 1
ATOM 4177 O O . LYS B 1 35 ? 17.578 33.156 24.312 1 44.81 35 LYS B O 1
ATOM 4182 N N . GLN B 1 36 ? 18.219 35.188 24.547 1 42.12 36 GLN B N 1
ATOM 4183 C CA . GLN B 1 36 ? 16.938 35.625 23.984 1 42.12 36 GLN B CA 1
ATOM 4184 C C . GLN B 1 36 ? 16.938 35.5 22.469 1 42.12 36 GLN B C 1
ATOM 4186 O O . GLN B 1 36 ? 15.883 35.594 21.828 1 42.12 36 GLN B O 1
ATOM 4191 N N . ARG B 1 37 ? 18.109 35.75 21.703 1 45.88 37 ARG B N 1
ATOM 4192 C CA . ARG B 1 37 ? 18.344 36.031 20.281 1 45.88 37 ARG B CA 1
ATOM 4193 C C . ARG B 1 37 ? 17.859 34.875 19.406 1 45.88 37 ARG B C 1
ATOM 4195 O O . ARG B 1 37 ? 17.484 35.062 18.25 1 45.88 37 ARG B O 1
ATOM 4202 N N . ARG B 1 38 ? 18.172 33.656 19.953 1 46.25 38 ARG B N 1
ATOM 4203 C CA . ARG B 1 38 ? 18.25 32.469 19.094 1 46.25 38 ARG B CA 1
ATOM 4204 C C . ARG B 1 38 ? 16.859 31.953 18.75 1 46.25 38 ARG B C 1
ATOM 4206 O O . ARG B 1 38 ? 16.719 31.062 17.922 1 46.25 38 ARG B O 1
ATOM 4213 N N . PHE B 1 39 ? 15.859 32.75 19.391 1 52.69 39 PHE B N 1
ATOM 4214 C CA . PHE B 1 39 ? 14.586 32.031 19.422 1 52.69 39 PHE B CA 1
ATOM 4215 C C . PHE B 1 39 ? 13.906 32.062 18.062 1 52.69 39 PHE B C 1
ATOM 4217 O O . PHE B 1 39 ? 13.211 31.125 17.672 1 52.69 39 PHE B O 1
ATOM 4224 N N . TYR B 1 40 ? 14.133 33.125 17.281 1 66.12 40 TYR B N 1
ATOM 4225 C CA . TYR B 1 40 ? 13.367 33.094 16.031 1 66.12 40 TYR B CA 1
ATOM 4226 C C . TYR B 1 40 ? 14.281 32.938 14.828 1 66.12 40 TYR B C 1
ATOM 4228 O O . TYR B 1 40 ? 14.234 33.75 13.906 1 66.12 40 TYR B O 1
ATOM 4236 N N . ARG B 1 41 ? 15.172 32.031 15.016 1 62.59 41 ARG B N 1
ATOM 4237 C CA . ARG B 1 41 ? 16.078 31.766 13.906 1 62.59 41 ARG B CA 1
ATOM 4238 C C . ARG B 1 41 ? 15.312 31.328 12.664 1 62.59 41 ARG B C 1
ATOM 4240 O O . ARG B 1 41 ? 14.328 30.594 12.758 1 62.59 41 ARG B O 1
ATOM 4247 N N . SER B 1 42 ? 15.711 31.953 11.562 1 73.62 42 SER B N 1
ATOM 4248 C CA . SER B 1 42 ? 15.102 31.641 10.273 1 73.62 42 SER B CA 1
ATOM 4249 C C . SER B 1 42 ? 15.297 30.172 9.914 1 73.62 42 SER B C 1
ATOM 4251 O O . SER B 1 42 ? 16.312 29.578 10.266 1 73.62 42 SER B O 1
ATOM 4253 N N . LEU B 1 43 ? 14.234 29.625 9.383 1 76 43 LEU B N 1
ATOM 4254 C CA . LEU B 1 43 ? 14.32 28.25 8.875 1 76 43 LEU B CA 1
ATOM 4255 C C . LEU B 1 43 ? 15.172 28.188 7.613 1 76 43 LEU B C 1
ATOM 4257 O O . LEU B 1 43 ? 15.148 29.109 6.797 1 76 43 LEU B O 1
ATOM 4261 N N . GLN B 1 44 ? 16.031 27.203 7.559 1 72.31 44 GLN B N 1
ATOM 4262 C CA . GLN B 1 44 ? 16.781 26.984 6.32 1 72.31 44 GLN B CA 1
ATOM 4263 C C . GLN B 1 44 ? 15.898 26.328 5.258 1 72.31 44 GLN B C 1
ATOM 4265 O O . GLN B 1 44 ? 15.594 25.141 5.34 1 72.31 44 GLN B O 1
ATOM 4270 N N . LEU B 1 45 ? 15.461 27.156 4.398 1 76.19 45 LEU B N 1
ATOM 4271 C CA . LEU B 1 45 ? 14.586 26.672 3.332 1 76.19 45 LEU B CA 1
ATOM 4272 C C . LEU B 1 45 ? 15.391 26.375 2.068 1 76.19 45 LEU B C 1
ATOM 4274 O O . LEU B 1 45 ? 16.25 27.172 1.673 1 76.19 45 LEU B O 1
ATOM 4278 N N . THR B 1 46 ? 15.328 25.156 1.509 1 75 46 THR B N 1
ATOM 4279 C CA . THR B 1 46 ? 15.953 24.734 0.254 1 75 46 THR B CA 1
ATOM 4280 C C . THR B 1 46 ? 14.891 24.281 -0.747 1 75 46 THR B C 1
ATOM 4282 O O . THR B 1 46 ? 13.883 23.688 -0.365 1 75 46 THR B O 1
ATOM 4285 N N . PRO B 1 47 ? 15.094 24.609 -1.973 1 77.44 47 PRO B N 1
ATOM 4286 C CA . PRO B 1 47 ? 14.148 24.109 -2.969 1 77.44 47 PRO B CA 1
ATOM 4287 C C . PRO B 1 47 ? 14.062 22.578 -2.977 1 77.44 47 PRO B C 1
ATOM 4289 O O . PRO B 1 47 ? 15.055 21.906 -3.262 1 77.44 47 PRO B O 1
ATOM 4292 N N . THR B 1 48 ? 13.086 22.109 -2.533 1 79.5 48 THR B N 1
ATOM 4293 C CA . THR B 1 48 ? 12.875 20.672 -2.436 1 79.5 48 THR B CA 1
ATOM 4294 C C . THR B 1 48 ? 11.477 20.297 -2.922 1 79.5 48 THR B C 1
ATOM 4296 O O . THR B 1 48 ? 10.484 20.859 -2.471 1 79.5 48 THR B O 1
ATOM 4299 N N . PRO B 1 49 ? 11.422 19.359 -3.91 1 75.88 49 PRO B N 1
ATOM 4300 C CA . PRO B 1 49 ? 10.094 18.891 -4.316 1 75.88 49 PRO B CA 1
ATOM 4301 C C . PRO B 1 49 ? 9.461 17.969 -3.289 1 75.88 49 PRO B C 1
ATOM 4303 O O . PRO B 1 49 ? 10.156 17.406 -2.439 1 75.88 49 PRO B O 1
ATOM 4306 N N . THR B 1 50 ? 8.094 17.906 -3.318 1 80.5 50 THR B N 1
ATOM 4307 C CA . THR B 1 50 ? 7.41 16.953 -2.461 1 80.5 50 THR B CA 1
ATOM 4308 C C . THR B 1 50 ? 7.758 15.523 -2.863 1 80.5 50 THR B C 1
ATOM 4310 O O . THR B 1 50 ? 7.949 15.234 -4.047 1 80.5 50 THR B O 1
ATOM 4313 N N . ILE B 1 51 ? 7.844 14.664 -1.934 1 72.69 51 ILE B N 1
ATOM 4314 C CA . ILE B 1 51 ? 8.375 13.328 -2.172 1 72.69 51 ILE B CA 1
ATOM 4315 C C . ILE B 1 51 ? 7.406 12.539 -3.055 1 72.69 51 ILE B C 1
ATOM 4317 O O . ILE B 1 51 ? 7.812 11.609 -3.754 1 72.69 51 ILE B O 1
ATOM 4321 N N . LEU B 1 52 ? 6.152 12.867 -3.119 1 71.38 52 LEU B N 1
ATOM 4322 C CA . LEU B 1 52 ? 5.188 12.109 -3.908 1 71.38 52 LEU B CA 1
ATOM 4323 C C . LEU B 1 52 ? 5.02 12.727 -5.293 1 71.38 52 LEU B C 1
ATOM 4325 O O . LEU B 1 52 ? 4.32 12.172 -6.145 1 71.38 52 LEU B O 1
ATOM 4329 N N . ASP B 1 53 ? 5.703 13.797 -5.426 1 72.12 53 ASP B N 1
ATOM 4330 C CA . ASP B 1 53 ? 5.582 14.477 -6.715 1 72.12 53 ASP B CA 1
ATOM 4331 C C . ASP B 1 53 ? 6.289 13.688 -7.816 1 72.12 53 ASP B C 1
ATOM 4333 O O . ASP B 1 53 ? 7.262 12.977 -7.551 1 72.12 53 ASP B O 1
ATOM 4337 N N . ARG B 1 54 ? 5.844 13.758 -8.977 1 60.16 54 ARG B N 1
ATOM 4338 C CA . ARG B 1 54 ? 6.316 13.039 -10.156 1 60.16 54 ARG B CA 1
ATOM 4339 C C . ARG B 1 54 ? 7.793 13.312 -10.414 1 60.16 54 ARG B C 1
ATOM 4341 O O . ARG B 1 54 ? 8.516 12.445 -10.914 1 60.16 54 ARG B O 1
ATOM 4348 N N . GLU B 1 55 ? 8.023 14.5 -10.039 1 57.12 55 GLU B N 1
ATOM 4349 C CA . GLU B 1 55 ? 9.406 14.891 -10.32 1 57.12 55 GLU B CA 1
ATOM 4350 C C . GLU B 1 55 ? 10.375 14.18 -9.383 1 57.12 55 GLU B C 1
ATOM 4352 O O . GLU B 1 55 ? 11.562 14.039 -9.703 1 57.12 55 GLU B O 1
ATOM 4357 N N . HIS B 1 56 ? 9.805 13.734 -8.344 1 54.5 56 HIS B N 1
ATOM 4358 C CA . HIS B 1 56 ? 10.609 12.93 -7.434 1 54.5 56 HIS B CA 1
ATOM 4359 C C . HIS B 1 56 ? 10.562 11.453 -7.809 1 54.5 56 HIS B C 1
ATOM 4361 O O . HIS B 1 56 ? 9.492 10.922 -8.117 1 54.5 56 HIS B O 1
ATOM 4367 N N . SER B 1 57 ? 11.555 10.891 -8.297 1 56.69 57 SER B N 1
ATOM 4368 C CA . SER B 1 57 ? 11.594 9.477 -8.641 1 56.69 57 SER B CA 1
ATOM 4369 C C . SER B 1 57 ? 11.023 8.617 -7.516 1 56.69 57 SER B C 1
ATOM 4371 O O . SER B 1 57 ? 11.586 8.57 -6.422 1 56.69 57 SER B O 1
ATOM 4373 N N . ARG B 1 58 ? 9.836 8.148 -7.613 1 58.59 58 ARG B N 1
ATOM 4374 C CA . ARG B 1 58 ? 9.125 7.332 -6.633 1 58.59 58 ARG B CA 1
ATOM 4375 C C . ARG B 1 58 ? 9.984 6.152 -6.188 1 58.59 58 ARG B C 1
ATOM 4377 O O . ARG B 1 58 ? 9.836 5.66 -5.066 1 58.59 58 ARG B O 1
ATOM 4384 N N . SER B 1 59 ? 10.781 5.75 -7.078 1 61.5 59 SER B N 1
ATOM 4385 C CA . SER B 1 59 ? 11.648 4.617 -6.75 1 61.5 59 SER B CA 1
ATOM 4386 C C . SER B 1 59 ? 12.609 4.965 -5.617 1 61.5 59 SER B C 1
ATOM 4388 O O . SER B 1 59 ? 13.125 4.078 -4.941 1 61.5 59 SER B O 1
ATOM 4390 N N . ASN B 1 60 ? 12.641 6.234 -5.352 1 66.25 60 ASN B N 1
ATOM 4391 C CA . ASN B 1 60 ? 13.562 6.641 -4.301 1 66.25 60 ASN B CA 1
ATOM 4392 C C . ASN B 1 60 ? 12.844 6.828 -2.967 1 66.25 60 ASN B C 1
ATOM 4394 O O . ASN B 1 60 ? 13.484 7.078 -1.942 1 66.25 60 ASN B O 1
ATOM 4398 N N . VAL B 1 61 ? 11.586 6.605 -3.09 1 72.94 61 VAL B N 1
ATOM 4399 C CA . VAL B 1 61 ? 10.82 6.773 -1.861 1 72.94 61 VAL B CA 1
ATOM 4400 C C . VAL B 1 61 ? 10.539 5.406 -1.237 1 72.94 61 VAL B C 1
ATOM 4402 O O . VAL B 1 61 ? 10.227 4.445 -1.945 1 72.94 61 VAL B O 1
ATOM 4405 N N . ASP B 1 62 ? 10.766 5.25 -0.047 1 77.75 62 ASP B N 1
ATOM 4406 C CA . ASP B 1 62 ? 10.5 4.016 0.687 1 77.75 62 ASP B CA 1
ATOM 4407 C C . ASP B 1 62 ? 9.023 3.883 1.032 1 77.75 62 ASP B C 1
ATOM 4409 O O . ASP B 1 62 ? 8.508 4.625 1.872 1 77.75 62 ASP B O 1
ATOM 4413 N N . PHE B 1 63 ? 8.336 2.969 0.407 1 75.12 63 PHE B N 1
ATOM 4414 C CA . PHE B 1 63 ? 6.91 2.783 0.643 1 75.12 63 PHE B CA 1
ATOM 4415 C C . PHE B 1 63 ? 6.656 1.536 1.483 1 75.12 63 PHE B C 1
ATOM 4417 O O . PHE B 1 63 ? 5.574 0.952 1.427 1 75.12 63 PHE B O 1
ATOM 4424 N N . SER B 1 64 ? 7.594 1.096 2.307 1 78.75 64 SER B N 1
ATOM 4425 C CA . SER B 1 64 ? 7.477 -0.102 3.131 1 78.75 64 SER B CA 1
ATOM 4426 C C . SER B 1 64 ? 6.332 0.026 4.133 1 78.75 64 SER B C 1
ATOM 4428 O O . SER B 1 64 ? 5.688 -0.967 4.477 1 78.75 64 SER B O 1
ATOM 4430 N N . GLY B 1 65 ? 6.113 1.177 4.52 1 81.56 65 GLY B N 1
ATOM 4431 C CA . GLY B 1 65 ? 5.031 1.416 5.457 1 81.56 65 GLY B CA 1
ATOM 4432 C C . GLY B 1 65 ? 3.664 1.089 4.887 1 81.56 65 GLY B C 1
ATOM 4433 O O . GLY B 1 65 ? 2.771 0.645 5.613 1 81.56 65 GLY B O 1
ATOM 4434 N N . PHE B 1 66 ? 3.492 1.272 3.588 1 78.12 66 PHE B N 1
ATOM 4435 C CA . PHE B 1 66 ? 2.227 0.932 2.949 1 78.12 66 PHE B CA 1
ATOM 4436 C C . PHE B 1 66 ? 2.045 -0.58 2.877 1 78.12 66 PHE B C 1
ATOM 4438 O O . PHE B 1 66 ? 0.919 -1.079 2.936 1 78.12 66 PHE B O 1
ATOM 4445 N N . PHE B 1 67 ? 3.18 -1.235 2.77 1 78.5 67 PHE B N 1
ATOM 4446 C CA . PHE B 1 67 ? 3.127 -2.691 2.848 1 78.5 67 PHE B CA 1
ATOM 4447 C C . PHE B 1 67 ? 2.67 -3.143 4.227 1 78.5 67 PHE B C 1
ATOM 4449 O O . PHE B 1 67 ? 1.838 -4.047 4.348 1 78.5 67 PHE B O 1
ATOM 4456 N N . VAL B 1 68 ? 3.139 -2.498 5.273 1 81.12 68 VAL B N 1
ATOM 4457 C CA . VAL B 1 68 ? 2.725 -2.801 6.641 1 81.12 68 VAL B CA 1
ATOM 4458 C C . VAL B 1 68 ? 1.25 -2.447 6.82 1 81.12 68 VAL B C 1
ATOM 4460 O O . VAL B 1 68 ? 0.489 -3.219 7.41 1 81.12 68 VAL B O 1
ATOM 4463 N N . LEU B 1 69 ? 0.861 -1.314 6.301 1 86.62 69 LEU B N 1
ATOM 4464 C CA . LEU B 1 69 ? -0.529 -0.88 6.375 1 86.62 69 LEU B CA 1
ATOM 4465 C C . LEU B 1 69 ? -1.456 -1.908 5.734 1 86.62 69 LEU B C 1
ATOM 4467 O O . LEU B 1 69 ? -2.543 -2.176 6.25 1 86.62 69 LEU B O 1
ATOM 4471 N N . PHE B 1 70 ? -1.025 -2.473 4.617 1 82.31 70 PHE B N 1
ATOM 4472 C CA . PHE B 1 70 ? -1.795 -3.514 3.947 1 82.31 70 PHE B CA 1
ATOM 4473 C C . PHE B 1 70 ? -2.053 -4.688 4.887 1 82.31 70 PHE B C 1
ATOM 4475 O O . PHE B 1 70 ? -3.193 -5.137 5.027 1 82.31 70 PHE B O 1
ATOM 4482 N N . TRP B 1 71 ? -0.999 -5.125 5.574 1 82.25 71 TRP B N 1
ATOM 4483 C CA . TRP B 1 71 ? -1.14 -6.285 6.449 1 82.25 71 TRP B CA 1
ATOM 4484 C C . TRP B 1 71 ? -1.981 -5.941 7.676 1 82.25 71 TRP B C 1
ATOM 4486 O O . TRP B 1 71 ? -2.734 -6.781 8.172 1 82.25 71 TRP B O 1
ATOM 4496 N N . VAL B 1 72 ? -1.858 -4.758 8.172 1 87.06 72 VAL B N 1
ATOM 4497 C CA . VAL B 1 72 ? -2.707 -4.32 9.273 1 87.06 72 VAL B CA 1
ATOM 4498 C C . VAL B 1 72 ? -4.16 -4.254 8.812 1 87.06 72 VAL B C 1
ATOM 4500 O O . VAL B 1 72 ? -5.07 -4.637 9.555 1 87.06 72 VAL B O 1
ATOM 4503 N N . GLY B 1 73 ? -4.383 -3.775 7.602 1 85.44 73 GLY B N 1
ATOM 4504 C CA . GLY B 1 73 ? -5.715 -3.771 7.02 1 85.44 73 GLY B CA 1
ATOM 4505 C C . GLY B 1 73 ? -6.324 -5.16 6.914 1 85.44 73 GLY B C 1
ATOM 4506 O O . GLY B 1 73 ? -7.504 -5.352 7.215 1 85.44 73 GLY B O 1
ATOM 4507 N N . VAL B 1 74 ? -5.48 -6.035 6.512 1 81.44 74 VAL B N 1
ATOM 4508 C CA . VAL B 1 74 ? -5.922 -7.418 6.41 1 81.44 74 VAL B CA 1
ATOM 4509 C C . VAL B 1 74 ? -6.336 -7.934 7.785 1 81.44 74 VAL B C 1
ATOM 4511 O O . VAL B 1 74 ? -7.355 -8.617 7.922 1 81.44 74 VAL B O 1
ATOM 4514 N N . ALA B 1 75 ? -5.594 -7.613 8.805 1 82.31 75 ALA B N 1
ATOM 4515 C CA . ALA B 1 75 ? -5.922 -8.008 10.172 1 82.31 75 ALA B CA 1
ATOM 4516 C C . ALA B 1 75 ? -7.27 -7.434 10.602 1 82.31 75 ALA B C 1
ATOM 4518 O O . ALA B 1 75 ? -8.062 -8.117 11.25 1 82.31 75 ALA B O 1
ATOM 4519 N N . VAL B 1 76 ? -7.535 -6.289 10.211 1 86.06 76 VAL B N 1
ATOM 4520 C CA . VAL B 1 76 ? -8.789 -5.637 10.555 1 86.06 76 VAL B CA 1
ATOM 4521 C C . VAL B 1 76 ? -9.953 -6.348 9.867 1 86.06 76 VAL B C 1
ATOM 4523 O O . VAL B 1 76 ? -11.008 -6.559 10.469 1 86.06 76 VAL B O 1
ATOM 4526 N N . ILE B 1 77 ? -9.758 -6.738 8.656 1 79.94 77 ILE B N 1
ATOM 4527 C CA . ILE B 1 77 ? -10.781 -7.461 7.914 1 79.94 77 ILE B CA 1
ATOM 4528 C C . ILE B 1 77 ? -11.102 -8.773 8.625 1 79.94 77 ILE B C 1
ATOM 4530 O O . ILE B 1 77 ? -12.266 -9.172 8.711 1 79.94 77 ILE B O 1
ATOM 4534 N N . ILE B 1 78 ? -10.062 -9.383 9.125 1 77.81 78 ILE B N 1
ATOM 4535 C CA . ILE B 1 78 ? -10.242 -10.633 9.852 1 77.81 78 ILE B CA 1
ATOM 4536 C C . ILE B 1 78 ? -11.094 -10.391 11.094 1 77.81 78 ILE B C 1
ATOM 4538 O O . ILE B 1 78 ? -12.023 -11.148 11.367 1 77.81 78 ILE B O 1
ATOM 4542 N N . ILE B 1 79 ? -10.844 -9.359 11.773 1 82.81 79 ILE B N 1
ATOM 4543 C CA . ILE B 1 79 ? -11.562 -9.039 13.008 1 82.81 79 ILE B CA 1
ATOM 4544 C C . ILE B 1 79 ? -13.016 -8.703 12.688 1 82.81 79 ILE B C 1
ATOM 4546 O O . ILE B 1 79 ? -13.93 -9.18 13.359 1 82.81 79 ILE B O 1
ATOM 4550 N N . ILE B 1 80 ? -13.242 -7.969 11.664 1 83.5 80 ILE B N 1
ATOM 4551 C CA . ILE B 1 80 ? -14.594 -7.598 11.25 1 83.5 80 ILE B CA 1
ATOM 4552 C C . ILE B 1 80 ? -15.375 -8.844 10.859 1 83.5 80 ILE B C 1
ATOM 4554 O O . ILE B 1 80 ? -16.547 -9.008 11.234 1 83.5 80 ILE B O 1
ATOM 4558 N N . SER B 1 81 ? -14.75 -9.703 10.172 1 75.25 81 SER B N 1
ATOM 4559 C CA . SER B 1 81 ? -15.398 -10.938 9.75 1 75.25 81 SER B CA 1
ATOM 4560 C C . SER B 1 81 ? -15.766 -11.805 10.945 1 75.25 81 SER B C 1
ATOM 4562 O O . SER B 1 81 ? -16.828 -12.43 10.961 1 75.25 81 SER B O 1
ATOM 4564 N N . ALA B 1 82 ? -14.852 -11.875 11.867 1 78.5 82 ALA B N 1
ATOM 4565 C CA . ALA B 1 82 ? -15.117 -12.633 13.086 1 78.5 82 ALA B CA 1
ATOM 4566 C C . ALA B 1 82 ? -16.312 -12.047 13.836 1 78.5 82 ALA B C 1
ATOM 4568 O O . ALA B 1 82 ? -17.172 -12.781 14.32 1 78.5 82 ALA B O 1
ATOM 4569 N N . LEU B 1 83 ? -16.375 -10.781 13.906 1 80.94 83 LEU B N 1
ATOM 4570 C CA . LEU B 1 83 ? -17.469 -10.102 14.594 1 80.94 83 LEU B CA 1
ATOM 4571 C C . LEU B 1 83 ? -18.797 -10.344 13.867 1 80.94 83 LEU B C 1
ATOM 4573 O O . LEU B 1 83 ? -19.812 -10.594 14.5 1 80.94 83 LEU B O 1
ATOM 4577 N N . ASP B 1 84 ? -18.766 -10.281 12.57 1 78.5 84 ASP B N 1
ATOM 4578 C CA . ASP B 1 84 ? -19.969 -10.531 11.766 1 78.5 84 ASP B CA 1
ATOM 4579 C C . ASP B 1 84 ? -20.453 -11.961 11.953 1 78.5 84 ASP B C 1
ATOM 4581 O O . ASP B 1 84 ? -21.672 -12.203 12.055 1 78.5 84 ASP B O 1
ATOM 4585 N N . ASN B 1 85 ? -19.578 -12.828 12.031 1 75.56 85 ASN B N 1
ATOM 4586 C CA . ASN B 1 85 ? -19.938 -14.227 12.211 1 75.56 85 ASN B CA 1
ATOM 4587 C C . ASN B 1 85 ? -20.562 -14.469 13.586 1 75.56 85 ASN B C 1
ATOM 4589 O O . ASN B 1 85 ? -21.516 -15.234 13.711 1 75.56 85 ASN B O 1
ATOM 4593 N N . VAL B 1 86 ? -19.984 -13.852 14.523 1 78.31 86 VAL B N 1
ATOM 4594 C CA . VAL B 1 86 ? -20.516 -13.992 15.875 1 78.31 86 VAL B CA 1
ATOM 4595 C C . VAL B 1 86 ? -21.922 -13.422 15.945 1 78.31 86 VAL B C 1
ATOM 4597 O O . VAL B 1 86 ? -22.797 -13.992 16.594 1 78.31 86 VAL B O 1
ATOM 4600 N N . GLU B 1 87 ? -22.172 -12.391 15.281 1 77.12 87 GLU B N 1
ATOM 4601 C CA . GLU B 1 87 ? -23.484 -11.758 15.273 1 77.12 87 GLU B CA 1
ATOM 4602 C C . GLU B 1 87 ? -24.5 -12.617 14.523 1 77.12 87 GLU B C 1
ATOM 4604 O O . GLU B 1 87 ? -25.656 -12.703 14.93 1 77.12 87 GLU B O 1
ATOM 4609 N N . GLN B 1 88 ? -24.031 -13.195 13.492 1 74.62 88 GLN B N 1
ATOM 4610 C CA . GLN B 1 88 ? -24.953 -13.945 12.656 1 74.62 88 GLN B CA 1
ATOM 4611 C C . GLN B 1 88 ? -25.172 -15.359 13.195 1 74.62 88 GLN B C 1
ATOM 4613 O O . GLN B 1 88 ? -26.281 -15.883 13.164 1 74.62 88 GLN B O 1
ATOM 4618 N N . THR B 1 89 ? -24.094 -16 13.633 1 73.12 89 THR B N 1
ATOM 4619 C CA . THR B 1 89 ? -24.188 -17.422 13.969 1 73.12 89 THR B CA 1
ATOM 4620 C C . THR B 1 89 ? -23.922 -17.641 15.453 1 73.12 89 THR B C 1
ATOM 4622 O O . THR B 1 89 ? -24.219 -18.703 15.984 1 73.12 89 THR B O 1
ATOM 4625 N N . GLY B 1 90 ? -23.391 -16.594 16.125 1 74.94 90 GLY B N 1
ATOM 4626 C CA . GLY B 1 90 ? -22.984 -16.766 17.516 1 74.94 90 GLY B CA 1
ATOM 4627 C C . GLY B 1 90 ? -21.609 -17.375 17.672 1 74.94 90 GLY B C 1
ATOM 4628 O O . GLY B 1 90 ? -21.094 -17.5 18.781 1 74.94 90 GLY B O 1
ATOM 4629 N N . ARG B 1 91 ? -21.016 -17.781 16.547 1 75.75 91 ARG B N 1
ATOM 4630 C CA . ARG B 1 91 ? -19.688 -18.359 16.594 1 75.75 91 ARG B CA 1
ATOM 4631 C C . ARG B 1 91 ? -18.672 -17.453 15.891 1 75.75 91 ARG B C 1
ATOM 4633 O O . ARG B 1 91 ? -19.016 -16.734 14.953 1 75.75 91 ARG B O 1
ATOM 4640 N N . VAL B 1 92 ? -17.453 -17.453 16.375 1 70.75 92 VAL B N 1
ATOM 4641 C CA . VAL B 1 92 ? -16.406 -16.594 15.828 1 70.75 92 VAL B CA 1
ATOM 4642 C C . VAL B 1 92 ? -16.094 -17.031 14.398 1 70.75 92 VAL B C 1
ATOM 4644 O O . VAL B 1 92 ? -15.883 -16.188 13.516 1 70.75 92 VAL B O 1
ATOM 4647 N N . PHE B 1 93 ? -15.914 -18.297 14.148 1 63.5 93 PHE B N 1
ATOM 4648 C CA . PHE B 1 93 ? -15.578 -18.734 12.797 1 63.5 93 PHE B CA 1
ATOM 4649 C C . PHE B 1 93 ? -16.734 -19.5 12.172 1 63.5 93 PHE B C 1
ATOM 4651 O O . PHE B 1 93 ? -17.438 -20.25 12.844 1 63.5 93 PHE B O 1
ATOM 4658 N N . GLY B 1 94 ? -17.188 -18.953 11.07 1 57.81 94 GLY B N 1
ATOM 4659 C CA . GLY B 1 94 ? -18.344 -19.531 10.406 1 57.81 94 GLY B CA 1
ATOM 4660 C C . GLY B 1 94 ? -18.203 -21.031 10.164 1 57.81 94 GLY B C 1
ATOM 4661 O O . GLY B 1 94 ? -17.094 -21.531 9.977 1 57.81 94 GLY B O 1
ATOM 4662 N N . GLY B 1 95 ? -19.062 -21.781 10.664 1 57.62 95 GLY B N 1
ATOM 4663 C CA . GLY B 1 95 ? -19.156 -23.234 10.578 1 57.62 95 GLY B CA 1
ATOM 4664 C C . GLY B 1 95 ? -19.047 -23.75 9.156 1 57.62 95 GLY B C 1
ATOM 4665 O O . GLY B 1 95 ? -18.531 -24.844 8.922 1 57.62 95 GLY B O 1
ATOM 4666 N N . SER B 1 96 ? -19.406 -22.891 8.18 1 58.22 96 SER B N 1
ATOM 4667 C CA . SER B 1 96 ? -19.609 -23.5 6.871 1 58.22 96 SER B CA 1
ATOM 4668 C C . SER B 1 96 ? -18.281 -23.703 6.156 1 58.22 96 SER B C 1
ATOM 4670 O O . SER B 1 96 ? -18.047 -24.766 5.562 1 58.22 96 SER B O 1
ATOM 4672 N N . VAL B 1 97 ? -17.422 -22.766 6.207 1 56.28 97 VAL B N 1
ATOM 4673 C CA . VAL B 1 97 ? -16.219 -22.922 5.395 1 56.28 97 VAL B CA 1
ATOM 4674 C C . VAL B 1 97 ? -15.312 -23.984 6.008 1 56.28 97 VAL B C 1
ATOM 4676 O O . VAL B 1 97 ? -14.742 -24.812 5.289 1 56.28 97 VAL B O 1
ATOM 4679 N N . PHE B 1 98 ? -15.266 -23.938 7.324 1 60.44 98 PHE B N 1
ATOM 4680 C CA . PHE B 1 98 ? -14.453 -24.953 7.953 1 60.44 98 PHE B CA 1
ATOM 4681 C C . PHE B 1 98 ? -15.023 -26.344 7.684 1 60.44 98 PHE B C 1
ATOM 4683 O O . PHE B 1 98 ? -14.281 -27.328 7.59 1 60.44 98 PHE B O 1
ATOM 4690 N N . GLN B 1 99 ? -16.312 -26.25 7.496 1 62.78 99 GLN B N 1
ATOM 4691 C CA . GLN B 1 99 ? -16.938 -27.531 7.137 1 62.78 99 GLN B CA 1
ATOM 4692 C C . GLN B 1 99 ? -16.547 -27.953 5.727 1 62.78 99 GLN B C 1
ATOM 4694 O O . GLN B 1 99 ? -16.328 -29.141 5.465 1 62.78 99 GLN B O 1
ATOM 4699 N N . PHE B 1 100 ? -16.406 -27.016 4.879 1 59.81 100 PHE B N 1
ATOM 4700 C CA . PHE B 1 100 ? -15.992 -27.312 3.51 1 59.81 100 PHE B CA 1
ATOM 4701 C C . PHE B 1 100 ? -14.562 -27.844 3.48 1 59.81 100 PHE B C 1
ATOM 4703 O O . PHE B 1 100 ? -14.242 -28.719 2.67 1 59.81 100 PHE B O 1
ATOM 4710 N N . PHE B 1 101 ? -13.828 -27.406 4.402 1 62.56 101 PHE B N 1
ATOM 4711 C CA . PHE B 1 101 ? -12.445 -27.875 4.441 1 62.56 101 PHE B CA 1
ATOM 4712 C C . PHE B 1 101 ? -12.359 -29.281 5.016 1 62.56 101 PHE B C 1
ATOM 4714 O O . PHE B 1 101 ? -11.469 -30.047 4.66 1 62.56 101 PHE B O 1
ATOM 4721 N N . ARG B 1 102 ? -13.391 -29.531 5.684 1 66.5 102 ARG B N 1
ATOM 4722 C CA . ARG B 1 102 ? -13.312 -30.812 6.383 1 66.5 102 ARG B CA 1
ATOM 4723 C C . ARG B 1 102 ? -13.961 -31.922 5.562 1 66.5 102 ARG B C 1
ATOM 4725 O O . ARG B 1 102 ? -13.602 -33.094 5.703 1 66.5 102 ARG B O 1
ATOM 4732 N N . THR B 1 103 ? -14.742 -31.484 4.676 1 73.31 103 THR B N 1
ATOM 4733 C CA . THR B 1 103 ? -15.461 -32.531 3.938 1 73.31 103 THR B CA 1
ATOM 4734 C C . THR B 1 103 ? -14.531 -33.219 2.961 1 73.31 103 THR B C 1
ATOM 4736 O O . THR B 1 103 ? -13.891 -32.594 2.121 1 73.31 103 THR B O 1
ATOM 4739 N N . ASN B 1 104 ? -14.398 -34.562 3.047 1 81.94 104 ASN B N 1
ATOM 4740 C CA . ASN B 1 104 ? -13.672 -35.469 2.168 1 81.94 104 ASN B CA 1
ATOM 4741 C C . ASN B 1 104 ? -12.18 -35.156 2.141 1 81.94 104 ASN B C 1
ATOM 4743 O O . ASN B 1 104 ? -11.531 -35.281 1.101 1 81.94 104 ASN B O 1
ATOM 4747 N N . LEU B 1 105 ? -11.703 -34.594 3.189 1 85.25 105 LEU B N 1
ATOM 4748 C CA . LEU B 1 105 ? -10.297 -34.219 3.277 1 85.25 105 LEU B CA 1
ATOM 4749 C C . LEU B 1 105 ? -9.406 -35.469 3.193 1 85.25 105 LEU B C 1
ATOM 4751 O O . LEU B 1 105 ? -8.352 -35.438 2.555 1 85.25 105 LEU B O 1
ATOM 4755 N N . LEU B 1 106 ? -9.82 -36.531 3.811 1 87.56 106 LEU B N 1
ATOM 4756 C CA . LEU B 1 106 ? -9.016 -37.75 3.783 1 87.56 106 LEU B CA 1
ATOM 4757 C C . LEU B 1 106 ? -8.914 -38.312 2.367 1 87.56 106 LEU B C 1
ATOM 4759 O O . LEU B 1 106 ? -7.859 -38.781 1.958 1 87.56 106 LEU B O 1
ATOM 4763 N N . ASP B 1 107 ? -10.031 -38.188 1.682 1 93.12 107 ASP B N 1
ATOM 4764 C CA . ASP B 1 107 ? -10.023 -38.625 0.292 1 93.12 107 ASP B CA 1
ATOM 4765 C C . ASP B 1 107 ? -9.078 -37.781 -0.554 1 93.12 107 ASP B C 1
ATOM 4767 O O . ASP B 1 107 ? -8.375 -38.281 -1.426 1 93.12 107 ASP B O 1
ATOM 4771 N N . LEU B 1 108 ? -9.086 -36.531 -0.311 1 93.88 108 LEU B N 1
ATOM 4772 C CA . LEU B 1 108 ? -8.195 -35.625 -1.025 1 93.88 108 LEU B CA 1
ATOM 4773 C C . LEU B 1 108 ? -6.734 -35.969 -0.728 1 93.88 108 LEU B C 1
ATOM 4775 O O . LEU B 1 108 ? -5.91 -36.031 -1.643 1 93.88 108 LEU B O 1
ATOM 4779 N N . VAL B 1 109 ? -6.449 -36.156 0.534 1 93.69 109 VAL B N 1
ATOM 4780 C CA . VAL B 1 109 ? -5.078 -36.438 0.951 1 93.69 109 VAL B CA 1
ATOM 4781 C C . VAL B 1 109 ? -4.594 -37.75 0.314 1 93.69 109 VAL B C 1
ATOM 4783 O O . VAL B 1 109 ? -3.461 -37.812 -0.169 1 93.69 109 VAL B O 1
ATOM 4786 N N . LEU B 1 110 ? -5.426 -38.719 0.266 1 94.62 110 LEU B N 1
ATOM 4787 C CA . LEU B 1 110 ? -5.059 -40 -0.324 1 94.62 110 LEU B CA 1
ATOM 4788 C C . LEU B 1 110 ? -4.852 -39.875 -1.829 1 94.62 110 LEU B C 1
ATOM 4790 O O . LEU B 1 110 ? -3.92 -40.469 -2.387 1 94.62 110 LEU B O 1
ATOM 4794 N N . ALA B 1 111 ? -5.746 -39.156 -2.436 1 96.19 111 ALA B N 1
ATOM 4795 C CA . ALA B 1 111 ? -5.602 -38.906 -3.867 1 96.19 111 ALA B CA 1
ATOM 4796 C C . ALA B 1 111 ? -4.301 -38.156 -4.168 1 96.19 111 ALA B C 1
ATOM 4798 O O . ALA B 1 111 ? -3.598 -38.5 -5.125 1 96.19 111 ALA B O 1
ATOM 4799 N N . ASP B 1 112 ? -4.039 -37.219 -3.373 1 96.38 112 ASP B N 1
ATOM 4800 C CA . ASP B 1 112 ? -2.832 -36.438 -3.557 1 96.38 112 ASP B CA 1
ATOM 4801 C C . ASP B 1 112 ? -1.575 -37.281 -3.354 1 96.38 112 ASP B C 1
ATOM 4803 O O . ASP B 1 112 ? -0.629 -37.188 -4.137 1 96.38 112 ASP B O 1
ATOM 4807 N N . LEU B 1 113 ? -1.589 -38.062 -2.334 1 96.25 113 LEU B N 1
ATOM 4808 C CA . LEU B 1 113 ? -0.445 -38.938 -2.055 1 96.25 113 LEU B CA 1
ATOM 4809 C C . LEU B 1 113 ? -0.248 -39.938 -3.17 1 96.25 113 LEU B C 1
ATOM 4811 O O . LEU B 1 113 ? 0.886 -40.281 -3.537 1 96.25 113 LEU B O 1
ATOM 4815 N N . THR B 1 114 ? -1.316 -40.438 -3.662 1 96.12 114 THR B N 1
ATOM 4816 C CA . THR B 1 114 ? -1.241 -41.375 -4.773 1 96.12 114 THR B CA 1
ATOM 4817 C C . THR B 1 114 ? -0.651 -40.719 -6.012 1 96.12 114 THR B C 1
ATOM 4819 O O . THR B 1 114 ? 0.226 -41.281 -6.668 1 96.12 114 THR B O 1
ATOM 4822 N N . MET B 1 115 ? -1.17 -39.594 -6.266 1 96.44 115 MET B N 1
ATOM 4823 C CA . MET B 1 115 ? -0.683 -38.875 -7.422 1 96.44 115 MET B CA 1
ATOM 4824 C C . MET B 1 115 ? 0.802 -38.531 -7.277 1 96.44 115 MET B C 1
ATOM 4826 O O . MET B 1 115 ? 1.5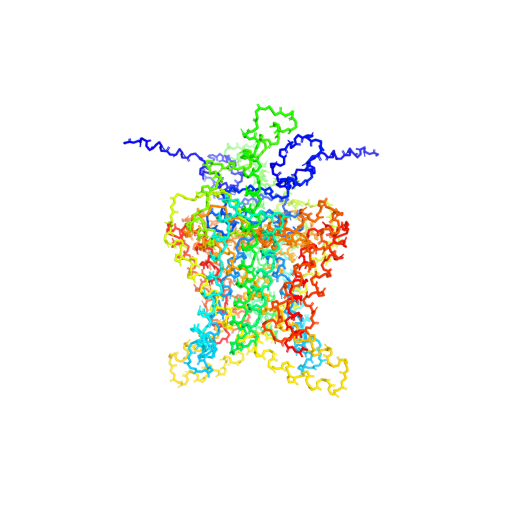79 -38.75 -8.211 1 96.44 115 MET B O 1
ATOM 4830 N N . VAL B 1 116 ? 1.296 -38.125 -6.133 1 96.31 116 VAL B N 1
ATOM 4831 C CA . VAL B 1 116 ? 2.689 -37.781 -5.871 1 96.31 116 VAL B CA 1
ATOM 4832 C C . VAL B 1 116 ? 3.557 -39.031 -5.938 1 96.31 116 VAL B C 1
ATOM 4834 O O . VAL B 1 116 ? 4.695 -39 -6.41 1 96.31 116 VAL B O 1
ATOM 4837 N N . SER B 1 117 ? 3.01 -40.125 -5.535 1 94.94 117 SER B N 1
ATOM 4838 C CA . SER B 1 117 ? 3.76 -41.375 -5.523 1 94.94 117 SER B CA 1
ATOM 4839 C C . SER B 1 117 ? 4.133 -41.812 -6.938 1 94.94 117 SER B C 1
ATOM 4841 O O . SER B 1 117 ? 5.141 -42.5 -7.141 1 94.94 117 SER B O 1
ATOM 4843 N N . THR B 1 118 ? 3.365 -41.438 -7.914 1 93.62 118 THR B N 1
ATOM 4844 C CA . THR B 1 118 ? 3.666 -41.781 -9.297 1 93.62 118 THR B CA 1
ATOM 4845 C C . THR B 1 118 ? 4.977 -41.125 -9.742 1 93.62 118 THR B C 1
ATOM 4847 O O . THR B 1 118 ? 5.629 -41.625 -10.672 1 93.62 118 THR B O 1
ATOM 4850 N N . TYR B 1 119 ? 5.355 -40.062 -9.094 1 93.44 119 TYR B N 1
ATOM 4851 C CA . TYR B 1 119 ? 6.613 -39.375 -9.367 1 93.44 119 TYR B CA 1
ATOM 4852 C C . TYR B 1 119 ? 7.801 -40.312 -9.156 1 93.44 119 TYR B C 1
ATOM 4854 O O . TYR B 1 119 ? 8.789 -40.25 -9.898 1 93.44 119 TYR B O 1
ATOM 4862 N N . PHE B 1 120 ? 7.684 -41.281 -8.328 1 93.38 120 PHE B N 1
ATOM 4863 C CA . PHE B 1 120 ? 8.82 -42.094 -7.922 1 93.38 120 PHE B CA 1
ATOM 4864 C C . PHE B 1 120 ? 9.086 -43.188 -8.938 1 93.38 120 PHE B C 1
ATOM 4866 O O . PHE B 1 120 ? 10.125 -43.844 -8.891 1 93.38 120 PHE B O 1
ATOM 4873 N N . PHE B 1 121 ? 8.234 -43.312 -9.922 1 94.06 121 PHE B N 1
ATOM 4874 C CA . PHE B 1 121 ? 8.5 -44.25 -11.008 1 94.06 121 PHE B CA 1
ATOM 4875 C C . PHE B 1 121 ? 9.57 -43.719 -11.938 1 94.06 121 PHE B C 1
ATOM 4877 O O . PHE B 1 121 ? 10.172 -44.469 -12.711 1 94.06 121 PHE B O 1
ATOM 4884 N N . SER B 1 122 ? 9.82 -42.438 -11.82 1 94.19 122 SER B N 1
ATOM 4885 C CA . SER B 1 122 ? 10.828 -41.781 -12.664 1 94.19 122 SER B CA 1
ATOM 4886 C C . SER B 1 122 ? 12.227 -42.281 -12.305 1 94.19 122 SER B C 1
ATOM 4888 O O . SER B 1 122 ? 13.094 -42.406 -13.172 1 94.19 122 SER B O 1
ATOM 4890 N N . TYR B 1 123 ? 12.422 -42.625 -11.023 1 93.94 123 TYR B N 1
ATOM 4891 C CA . TYR B 1 123 ? 13.742 -43 -10.547 1 93.94 123 TYR B CA 1
ATOM 4892 C C . TYR B 1 123 ? 14.172 -44.344 -11.172 1 93.94 123 TYR B C 1
ATOM 4894 O O . TYR B 1 123 ? 15.203 -44.406 -11.836 1 93.94 123 TYR B O 1
ATOM 4902 N N . PRO B 1 124 ? 13.406 -45.438 -11.031 1 94.81 124 PRO B N 1
ATOM 4903 C CA . PRO B 1 124 ? 13.812 -46.688 -11.688 1 94.81 124 PRO B CA 1
ATOM 4904 C C . PRO B 1 124 ? 13.844 -46.562 -13.211 1 94.81 124 PRO B C 1
ATOM 4906 O O . PRO B 1 124 ? 14.664 -47.219 -13.867 1 94.81 124 PRO B O 1
ATOM 4909 N N . PHE B 1 125 ? 12.969 -45.812 -13.781 1 96.5 125 PHE B N 1
ATOM 4910 C CA . PHE B 1 125 ? 12.969 -45.562 -15.219 1 96.5 125 PHE B CA 1
ATOM 4911 C C . PHE B 1 125 ? 14.289 -44.969 -15.672 1 96.5 125 PHE B C 1
ATOM 4913 O O . PHE B 1 125 ? 14.891 -45.406 -16.641 1 96.5 125 PHE B O 1
ATOM 4920 N N . GLN B 1 126 ? 14.82 -44 -14.938 1 96.19 126 GLN B N 1
ATOM 4921 C CA . GLN B 1 126 ? 16.062 -43.344 -15.289 1 96.19 126 GLN B CA 1
ATOM 4922 C C . GLN B 1 126 ? 17.266 -44.25 -15.031 1 96.19 126 GLN B C 1
ATOM 4924 O O . GLN B 1 126 ? 18.281 -44.156 -15.719 1 96.19 126 GLN B O 1
ATOM 4929 N N . LYS B 1 127 ? 17.125 -45.156 -14.062 1 95.94 127 LYS B N 1
ATOM 4930 C CA . LYS B 1 127 ? 18.188 -46.156 -13.828 1 95.94 127 LYS B CA 1
ATOM 4931 C C . LYS B 1 127 ? 18.344 -47.094 -15.016 1 95.94 127 LYS B C 1
ATOM 4933 O O . LYS B 1 127 ? 19.453 -47.5 -15.359 1 95.94 127 LYS B O 1
ATOM 4938 N N . LEU B 1 128 ? 17.219 -47.438 -15.594 1 95.94 128 LEU B N 1
ATOM 4939 C CA . LEU B 1 128 ? 17.25 -48.281 -16.781 1 95.94 128 LEU B CA 1
ATOM 4940 C C . LEU B 1 128 ? 17.922 -47.594 -17.938 1 95.94 128 LEU B C 1
ATOM 4942 O O . LEU B 1 128 ? 18.641 -48.219 -18.734 1 95.94 128 LEU B O 1
ATOM 4946 N N . LEU B 1 129 ? 17.734 -46.344 -18.031 1 95.88 129 LEU B N 1
ATOM 4947 C CA . LEU B 1 129 ? 18.375 -45.562 -19.078 1 95.88 129 LEU B CA 1
ATOM 4948 C C . LEU B 1 129 ? 19.891 -45.469 -18.844 1 95.88 129 LEU B C 1
ATOM 4950 O O . LEU B 1 129 ? 20.688 -45.562 -19.766 1 95.88 129 LEU B O 1
ATOM 4954 N N . ALA B 1 130 ? 20.203 -45.219 -17.562 1 95.62 130 ALA B N 1
ATOM 4955 C CA . ALA B 1 130 ? 21.625 -45.094 -17.203 1 95.62 130 ALA B CA 1
ATOM 4956 C C . ALA B 1 130 ? 22.359 -46.406 -17.484 1 95.62 130 ALA B C 1
ATOM 4958 O O . ALA B 1 130 ? 23.531 -46.406 -17.844 1 95.62 130 ALA B O 1
ATOM 4959 N N . ALA B 1 131 ? 21.656 -47.5 -17.328 1 94.94 131 ALA B N 1
ATOM 4960 C CA . ALA B 1 131 ? 22.234 -48.812 -17.547 1 94.94 131 ALA B CA 1
ATOM 4961 C C . ALA B 1 131 ? 22.328 -49.156 -19.047 1 94.94 131 ALA B C 1
ATOM 4963 O O . ALA B 1 131 ? 22.984 -50.125 -19.438 1 94.94 131 ALA B O 1
ATOM 4964 N N . GLY B 1 132 ? 21.703 -48.344 -19.859 1 92.94 132 GLY B N 1
ATOM 4965 C CA . GLY B 1 132 ? 21.797 -48.531 -21.297 1 92.94 132 GLY B CA 1
ATOM 4966 C C . GLY B 1 132 ? 20.781 -49.5 -21.844 1 92.94 132 GLY B C 1
ATOM 4967 O O . GLY B 1 132 ? 20.859 -49.906 -23.016 1 92.94 132 GLY B O 1
ATOM 4968 N N . VAL B 1 133 ? 19.875 -49.906 -21.078 1 93.62 133 VAL B N 1
ATOM 4969 C CA . VAL B 1 133 ? 18.844 -50.844 -21.484 1 93.62 133 VAL B CA 1
ATOM 4970 C C . VAL B 1 133 ? 17.922 -50.188 -22.5 1 93.62 133 VAL B C 1
ATOM 4972 O O . VAL B 1 133 ? 17.484 -50.844 -23.469 1 93.62 133 VAL B O 1
ATOM 4975 N N . ILE B 1 134 ? 17.562 -48.969 -22.219 1 93.44 134 ILE B N 1
ATOM 4976 C CA . ILE B 1 134 ? 16.719 -48.156 -23.078 1 93.44 134 ILE B CA 1
ATOM 4977 C C . ILE B 1 134 ? 17.422 -46.844 -23.438 1 93.44 134 ILE B C 1
ATOM 4979 O O . ILE B 1 134 ? 18.062 -46.219 -22.578 1 93.44 134 ILE B O 1
ATOM 4983 N N . GLN B 1 135 ? 17.312 -46.469 -24.672 1 93.19 135 GLN B N 1
ATOM 4984 C CA . GLN B 1 135 ? 17.906 -45.219 -25.078 1 93.19 135 GLN B CA 1
ATOM 4985 C C . GLN B 1 135 ? 16.891 -44.094 -24.984 1 93.19 135 GLN B C 1
ATOM 4987 O O . GLN B 1 135 ? 15.727 -44.25 -25.344 1 93.19 135 GLN B O 1
ATOM 4992 N N . TRP B 1 136 ? 17.297 -42.906 -24.594 1 92.25 136 TRP B N 1
ATOM 4993 C CA . TRP B 1 136 ? 16.406 -41.781 -24.344 1 92.25 136 TRP B CA 1
ATOM 4994 C C . TRP B 1 136 ? 15.766 -41.281 -25.641 1 92.25 136 TRP B C 1
ATOM 4996 O O . TRP B 1 136 ? 14.539 -41.219 -25.734 1 92.25 136 TRP B O 1
ATOM 5006 N N . TYR B 1 137 ? 16.547 -40.812 -26.719 1 89.31 137 TYR B N 1
ATOM 5007 C CA . TYR B 1 137 ? 16.031 -40.188 -27.922 1 89.31 137 TYR B CA 1
ATOM 5008 C C . TYR B 1 137 ? 15.398 -41.219 -28.844 1 89.31 137 TYR B C 1
ATOM 5010 O O . TYR B 1 137 ? 14.984 -40.875 -29.969 1 89.31 137 TYR B O 1
ATOM 5018 N N . GLN B 1 138 ? 14.781 -42.281 -28.469 1 87.62 138 GLN B N 1
ATOM 5019 C CA . GLN B 1 138 ? 14.008 -43.281 -29.203 1 87.62 138 GLN B CA 1
ATOM 5020 C C . GLN B 1 138 ? 12.859 -43.812 -28.359 1 87.62 138 GLN B C 1
ATOM 5022 O O . GLN B 1 138 ? 11.859 -43.125 -28.156 1 87.62 138 GLN B O 1
ATOM 5027 N N . THR B 1 139 ? 13.188 -44.75 -27.688 1 93 139 THR B N 1
ATOM 5028 C CA . THR B 1 139 ? 12.156 -45.438 -26.938 1 93 139 THR B CA 1
ATOM 5029 C C . THR B 1 139 ? 11.898 -44.75 -25.594 1 93 139 THR B C 1
ATOM 5031 O O . THR B 1 139 ? 10.758 -44.656 -25.141 1 93 139 THR B O 1
ATOM 5034 N N . GLY B 1 140 ? 12.906 -44.219 -25.031 1 94.56 140 GLY B N 1
ATOM 5035 C CA . GLY B 1 140 ? 12.773 -43.594 -23.734 1 94.56 140 GLY B CA 1
ATOM 5036 C C . GLY B 1 140 ? 11.859 -42.375 -23.734 1 94.56 140 GLY B C 1
ATOM 5037 O O . GLY B 1 140 ? 10.969 -42.25 -22.891 1 94.56 140 GLY B O 1
ATOM 5038 N N . ALA B 1 141 ? 12.055 -41.469 -24.641 1 94.25 141 ALA B N 1
ATOM 5039 C CA . ALA B 1 141 ? 11.25 -40.25 -24.734 1 94.25 141 ALA B CA 1
ATOM 5040 C C . ALA B 1 141 ? 9.789 -40.594 -25.031 1 94.25 141 ALA B C 1
ATOM 5042 O O . ALA B 1 141 ? 8.883 -39.969 -24.438 1 94.25 141 ALA B O 1
ATOM 5043 N N . VAL B 1 142 ? 9.523 -41.531 -25.891 1 95.69 142 VAL B N 1
ATOM 5044 C CA . VAL B 1 142 ? 8.164 -41.906 -26.25 1 95.69 142 VAL B CA 1
ATOM 5045 C C . VAL B 1 142 ? 7.445 -42.5 -25.031 1 95.69 142 VAL B C 1
ATOM 5047 O O . VAL B 1 142 ? 6.293 -42.125 -24.766 1 95.69 142 VAL B O 1
ATOM 5050 N N . LEU B 1 143 ? 8.148 -43.375 -24.359 1 96.19 143 LEU B N 1
ATOM 5051 C CA . LEU B 1 143 ? 7.57 -43.969 -23.141 1 96.19 143 LEU B CA 1
ATOM 5052 C C . LEU B 1 143 ? 7.27 -42.875 -22.109 1 96.19 143 LEU B C 1
ATOM 5054 O O . LEU B 1 143 ? 6.207 -42.875 -21.484 1 96.19 143 LEU B O 1
ATOM 5058 N N . PHE B 1 144 ? 8.148 -41.969 -21.969 1 96.38 144 PHE B N 1
ATOM 5059 C CA . PHE B 1 144 ? 8 -40.906 -20.984 1 96.38 144 PHE B CA 1
ATOM 5060 C C . PHE B 1 144 ? 6.816 -40.031 -21.312 1 96.38 144 PHE B C 1
ATOM 5062 O O . PHE B 1 144 ? 5.98 -39.75 -20.453 1 96.38 144 PHE B O 1
ATOM 5069 N N . TYR B 1 145 ? 6.707 -39.562 -22.562 1 96 145 TYR B N 1
ATOM 5070 C CA . TYR B 1 145 ? 5.645 -38.625 -22.938 1 96 145 TYR B CA 1
ATOM 5071 C C . TYR B 1 145 ? 4.285 -39.312 -22.891 1 96 145 TYR B C 1
ATOM 5073 O O . TYR B 1 145 ? 3.273 -38.688 -22.562 1 96 145 TYR B O 1
ATOM 5081 N N . THR B 1 146 ? 4.289 -40.594 -23.188 1 96.56 146 THR B N 1
ATOM 5082 C CA . THR B 1 146 ? 3.051 -41.344 -23.016 1 96.56 146 THR B CA 1
ATOM 5083 C C . THR B 1 146 ? 2.65 -41.438 -21.547 1 96.56 146 THR B C 1
ATOM 5085 O O . THR B 1 146 ? 1.487 -41.219 -21.203 1 96.56 146 THR B O 1
ATOM 5088 N N . ALA B 1 147 ? 3.627 -41.719 -20.703 1 96.75 147 ALA B N 1
ATOM 5089 C CA . ALA B 1 147 ? 3.377 -41.781 -19.266 1 96.75 147 ALA B CA 1
ATOM 5090 C C . ALA B 1 147 ? 2.92 -40.406 -18.75 1 96.75 147 ALA B C 1
ATOM 5092 O O . ALA B 1 147 ? 2.061 -40.344 -17.859 1 96.75 147 ALA B O 1
ATOM 5093 N N . LEU B 1 148 ? 3.502 -39.406 -19.281 1 97 148 LEU B N 1
ATOM 5094 C CA . LEU B 1 148 ? 3.146 -38.062 -18.891 1 97 148 LEU B CA 1
ATOM 5095 C C . LEU B 1 148 ? 1.695 -37.75 -19.25 1 97 148 LEU B C 1
ATOM 5097 O O . LEU B 1 148 ? 0.976 -37.125 -18.453 1 97 148 LEU B O 1
ATOM 5101 N N . GLY B 1 149 ? 1.28 -38.125 -20.422 1 96.94 149 GLY B N 1
ATOM 5102 C CA . GLY B 1 149 ? -0.109 -37.969 -20.812 1 96.94 149 GLY B CA 1
ATOM 5103 C C . GLY B 1 149 ? -1.078 -38.688 -19.922 1 96.94 149 GLY B C 1
ATOM 5104 O O . GLY B 1 149 ? -2.119 -38.156 -19.547 1 96.94 149 GLY B O 1
ATOM 5105 N N . ILE B 1 150 ? -0.715 -39.875 -19.594 1 96.94 150 ILE B N 1
ATOM 5106 C CA . ILE B 1 150 ? -1.545 -40.688 -18.719 1 96.94 150 ILE B CA 1
ATOM 5107 C C . ILE B 1 150 ? -1.634 -40.031 -17.344 1 96.94 150 ILE B C 1
ATOM 5109 O O . ILE B 1 150 ? -2.701 -40 -16.719 1 96.94 150 ILE B O 1
ATOM 5113 N N . PHE B 1 151 ? -0.542 -39.531 -16.859 1 97.56 151 PHE B N 1
ATOM 5114 C CA . PHE B 1 151 ? -0.504 -38.844 -15.586 1 97.56 151 PHE B CA 1
ATOM 5115 C C . PHE B 1 151 ? -1.487 -37.656 -15.57 1 97.56 151 PHE B C 1
ATOM 5117 O O . PHE B 1 151 ? -2.311 -37.562 -14.656 1 97.56 151 PHE B O 1
ATOM 5124 N N . LEU B 1 152 ? -1.417 -36.812 -16.547 1 96.94 152 LEU B N 1
ATOM 5125 C CA . LEU B 1 152 ? -2.268 -35.625 -16.609 1 96.94 152 LEU B CA 1
ATOM 5126 C C . LEU B 1 152 ? -3.736 -36.031 -16.734 1 96.94 152 LEU B C 1
ATOM 5128 O O . LEU B 1 152 ? -4.594 -35.469 -16.031 1 96.94 152 LEU B O 1
ATOM 5132 N N . LEU B 1 153 ? -4.016 -36.969 -17.594 1 97.12 153 LEU B N 1
ATOM 5133 C CA . LEU B 1 153 ? -5.391 -37.406 -17.812 1 97.12 153 LEU B CA 1
ATOM 5134 C C . LEU B 1 153 ? -5.961 -38.062 -16.547 1 97.12 153 LEU B C 1
ATOM 5136 O O . LEU B 1 153 ? -7.141 -37.875 -16.234 1 97.12 153 LEU B O 1
ATOM 5140 N N . SER B 1 154 ? -5.145 -38.812 -15.906 1 97.19 154 SER B N 1
ATOM 5141 C CA . SER B 1 154 ? -5.59 -39.438 -14.664 1 97.19 154 SER B CA 1
ATOM 5142 C C . SER B 1 154 ? -5.879 -38.406 -13.594 1 97.19 154 SER B C 1
ATOM 5144 O O . SER B 1 154 ? -6.852 -38.531 -12.844 1 97.19 154 SER B O 1
ATOM 5146 N N . ALA B 1 155 ? -5.02 -37.438 -13.461 1 97 155 ALA B N 1
ATOM 5147 C CA . ALA B 1 155 ? -5.238 -36.375 -12.5 1 97 155 ALA B CA 1
ATOM 5148 C C . ALA B 1 155 ? -6.523 -35.594 -12.812 1 97 155 ALA B C 1
ATOM 5150 O O . ALA B 1 155 ? -7.309 -35.312 -11.906 1 97 155 ALA B O 1
ATOM 5151 N N . MET B 1 156 ? -6.77 -35.312 -14.023 1 97.06 156 MET B N 1
ATOM 5152 C CA . MET B 1 156 ? -7.988 -34.625 -14.445 1 97.06 156 MET B CA 1
ATOM 5153 C C . MET B 1 156 ? -9.227 -35.469 -14.133 1 97.06 156 MET B C 1
ATOM 5155 O O . MET B 1 156 ? -10.211 -34.938 -13.609 1 97.06 156 MET B O 1
ATOM 5159 N N . ALA B 1 157 ? -9.102 -36.719 -14.484 1 97 157 ALA B N 1
ATOM 5160 C CA . ALA B 1 157 ? -10.227 -37.625 -14.25 1 97 157 ALA B CA 1
ATOM 5161 C C . ALA B 1 157 ? -10.562 -37.719 -12.766 1 97 157 ALA B C 1
ATOM 5163 O O . ALA B 1 157 ? -11.734 -37.688 -12.391 1 97 157 ALA B O 1
ATOM 5164 N N . ARG B 1 158 ? -9.523 -37.812 -11.977 1 96 158 ARG B N 1
ATOM 5165 C CA . ARG B 1 158 ? -9.742 -37.875 -10.539 1 96 158 ARG B CA 1
ATOM 5166 C C . ARG B 1 158 ? -10.414 -36.625 -10.016 1 96 158 ARG B C 1
ATOM 5168 O O . ARG B 1 158 ? -11.258 -36.688 -9.117 1 96 158 ARG B O 1
ATOM 5175 N N . CYS B 1 159 ? -9.984 -35.562 -10.484 1 93.94 159 CYS B N 1
ATOM 5176 C CA . CYS B 1 159 ? -10.547 -34.281 -10.094 1 93.94 159 CYS B CA 1
ATOM 5177 C C . CYS B 1 159 ? -12 -34.156 -10.547 1 93.94 159 CYS B C 1
ATOM 5179 O O . CYS B 1 159 ? -12.875 -33.812 -9.758 1 93.94 159 CYS B O 1
ATOM 5181 N N . LEU B 1 160 ? -12.359 -34.531 -11.773 1 94.69 160 LEU B N 1
ATOM 5182 C CA . LEU B 1 160 ? -13.672 -34.344 -12.383 1 94.69 160 LEU B CA 1
ATOM 5183 C C . LEU B 1 160 ? -14.672 -35.344 -11.82 1 94.69 160 LEU B C 1
ATOM 5185 O O . LEU B 1 160 ? -15.867 -35.062 -11.742 1 94.69 160 LEU B O 1
ATOM 5189 N N . LEU B 1 161 ? -14.203 -36.438 -11.391 1 94.06 161 LEU B N 1
ATOM 5190 C CA . LEU B 1 161 ? -15.094 -37.5 -10.914 1 94.06 161 LEU B CA 1
ATOM 5191 C C . LEU B 1 161 ? -15.273 -37.438 -9.406 1 94.06 161 LEU B C 1
ATOM 5193 O O . LEU B 1 161 ? -16.078 -38.156 -8.828 1 94.06 161 LEU B O 1
ATOM 5197 N N . SER B 1 162 ? -14.594 -36.531 -8.758 1 92.44 162 SER B N 1
ATOM 5198 C CA . SER B 1 162 ? -14.68 -36.406 -7.309 1 92.44 162 SER B CA 1
ATOM 5199 C C . SER B 1 162 ? -15.875 -35.531 -6.898 1 92.44 162 SER B C 1
ATOM 5201 O O . SER B 1 162 ? -16.406 -34.781 -7.711 1 92.44 162 SER B O 1
ATOM 5203 N N . ASP B 1 163 ? -16.25 -35.719 -5.652 1 89.69 163 ASP B N 1
ATOM 5204 C CA . ASP B 1 163 ? -17.281 -34.875 -5.047 1 89.69 163 ASP B CA 1
ATOM 5205 C C . ASP B 1 163 ? -16.656 -33.781 -4.172 1 89.69 163 ASP B C 1
ATOM 5207 O O . ASP B 1 163 ? -17.281 -33.312 -3.227 1 89.69 163 ASP B O 1
ATOM 5211 N N . TRP B 1 164 ? -15.453 -33.469 -4.512 1 90.25 164 TRP B N 1
ATOM 5212 C CA . TRP B 1 164 ? -14.719 -32.469 -3.756 1 90.25 164 TRP B CA 1
ATOM 5213 C C . TRP B 1 164 ? -15.328 -31.078 -3.979 1 90.25 164 TRP B C 1
ATOM 5215 O O . TRP B 1 164 ? -15.836 -30.781 -5.059 1 90.25 164 TRP B O 1
ATOM 5225 N N . PRO B 1 165 ? -15.281 -30.297 -2.938 1 85.62 165 PRO B N 1
ATOM 5226 C CA . PRO B 1 165 ? -15.562 -28.891 -3.203 1 85.62 165 PRO B CA 1
ATOM 5227 C C . PRO B 1 165 ? -14.531 -28.234 -4.121 1 85.62 165 PRO B C 1
ATOM 5229 O O . PRO B 1 165 ? -13.477 -28.828 -4.383 1 85.62 165 PRO B O 1
ATOM 5232 N N . TRP B 1 166 ? -14.828 -27.109 -4.648 1 83.94 166 TRP B N 1
ATOM 5233 C CA . TRP B 1 166 ? -13.992 -26.438 -5.645 1 83.94 166 TRP B CA 1
ATOM 5234 C C . TRP B 1 166 ? -12.602 -26.156 -5.078 1 83.94 166 TRP B C 1
ATOM 5236 O O . TRP B 1 166 ? -11.617 -26.172 -5.816 1 83.94 166 TRP B O 1
ATOM 5246 N N . THR B 1 167 ? -12.5 -25.859 -3.752 1 83.5 167 THR B N 1
ATOM 5247 C CA . THR B 1 167 ? -11.203 -25.578 -3.137 1 83.5 167 THR B CA 1
ATOM 5248 C C . THR B 1 167 ? -10.297 -26.797 -3.197 1 83.5 167 THR B C 1
ATOM 5250 O O . THR B 1 167 ? -9.094 -26.672 -3.457 1 83.5 167 THR B O 1
ATOM 5253 N N . HIS B 1 168 ? -10.883 -27.969 -2.953 1 89.69 168 HIS B N 1
ATOM 5254 C CA . HIS B 1 168 ? -10.125 -29.203 -3.012 1 89.69 168 HIS B CA 1
ATOM 5255 C C . HIS B 1 168 ? -9.68 -29.516 -4.438 1 89.69 168 HIS B C 1
ATOM 5257 O O . HIS B 1 168 ? -8.555 -29.953 -4.66 1 89.69 168 HIS B O 1
ATOM 5263 N N . ARG B 1 169 ? -10.586 -29.281 -5.324 1 93.12 169 ARG B N 1
ATOM 5264 C CA . ARG B 1 169 ? -10.234 -29.5 -6.723 1 93.12 169 ARG B CA 1
ATOM 5265 C C . ARG B 1 169 ? -9.109 -28.562 -7.164 1 93.12 169 ARG B C 1
ATOM 5267 O O . ARG B 1 169 ? -8.195 -28.984 -7.871 1 93.12 169 ARG B O 1
ATOM 5274 N N . ALA B 1 170 ? -9.266 -27.312 -6.73 1 90.56 170 ALA B N 1
ATOM 5275 C CA . ALA B 1 170 ? -8.242 -26.328 -7.066 1 90.56 170 ALA B CA 1
ATOM 5276 C C . ALA B 1 170 ? -6.875 -26.766 -6.539 1 90.56 170 ALA B C 1
ATOM 5278 O O . ALA B 1 170 ? -5.879 -26.734 -7.27 1 90.56 170 ALA B O 1
ATOM 5279 N N . PHE B 1 171 ? -6.816 -27.172 -5.32 1 91 171 PHE B N 1
ATOM 5280 C CA . PHE B 1 171 ? -5.566 -27.594 -4.703 1 91 171 PHE B CA 1
ATOM 5281 C C . PHE B 1 171 ? -4.98 -28.797 -5.445 1 91 171 PHE B C 1
ATOM 5283 O O . PHE B 1 171 ? -3.799 -28.781 -5.797 1 91 171 PHE B O 1
ATOM 5290 N N . PHE B 1 172 ? -5.805 -29.766 -5.695 1 96.06 172 PHE B N 1
ATOM 5291 C CA . PHE B 1 172 ? -5.355 -31.016 -6.277 1 96.06 172 PHE B CA 1
ATOM 5292 C C . PHE B 1 172 ? -4.809 -30.797 -7.684 1 96.06 172 PHE B C 1
ATOM 5294 O O . PHE B 1 172 ? -3.723 -31.281 -8.016 1 96.06 172 PHE B O 1
ATOM 5301 N N . ILE B 1 173 ? -5.559 -30.125 -8.477 1 97.12 173 ILE B N 1
ATOM 5302 C CA . ILE B 1 173 ? -5.164 -29.969 -9.875 1 97.12 173 ILE B CA 1
ATOM 5303 C C . ILE B 1 173 ? -3.922 -29.094 -9.969 1 97.12 173 ILE B C 1
ATOM 5305 O O . ILE B 1 173 ? -3.047 -29.328 -10.805 1 97.12 173 ILE B O 1
ATOM 5309 N N . LEU B 1 174 ? -3.879 -28.031 -9.164 1 96.06 174 LEU B N 1
ATOM 5310 C CA . LEU B 1 174 ? -2.689 -27.172 -9.164 1 96.06 174 LEU B CA 1
ATOM 5311 C C . LEU B 1 174 ? -1.46 -27.969 -8.734 1 96.06 174 LEU B C 1
ATOM 5313 O O . LEU B 1 174 ? -0.392 -27.844 -9.336 1 96.06 174 LEU B O 1
ATOM 5317 N N . HIS B 1 175 ? -1.612 -28.766 -7.727 1 96.69 175 HIS B N 1
ATOM 5318 C CA . HIS B 1 175 ? -0.51 -29.609 -7.277 1 96.69 175 HIS B CA 1
ATOM 5319 C C . HIS B 1 175 ? -0.109 -30.609 -8.352 1 96.69 175 HIS B C 1
ATOM 5321 O O . HIS B 1 175 ? 1.077 -30.906 -8.523 1 96.69 175 HIS B O 1
ATOM 5327 N N . SER B 1 176 ? -1.067 -31.109 -9.047 1 97.62 176 SER B N 1
ATOM 5328 C CA . SER B 1 176 ? -0.798 -32.062 -10.117 1 97.62 176 SER B CA 1
ATOM 5329 C C . SER B 1 176 ? 0.003 -31.422 -11.25 1 97.62 176 SER B C 1
ATOM 5331 O O . SER B 1 176 ? 0.911 -32.062 -11.805 1 97.62 176 SER B O 1
ATOM 5333 N N . VAL B 1 177 ? -0.37 -30.25 -11.547 1 97.44 177 VAL B N 1
ATOM 5334 C CA . VAL B 1 177 ? 0.349 -29.547 -12.602 1 97.44 177 VAL B CA 1
ATOM 5335 C C . VAL B 1 177 ? 1.777 -29.25 -12.148 1 97.44 177 VAL B C 1
ATOM 5337 O O . VAL B 1 177 ? 2.721 -29.359 -12.938 1 97.44 177 VAL B O 1
ATOM 5340 N N . MET B 1 178 ? 1.934 -28.891 -10.938 1 96.88 178 MET B N 1
ATOM 5341 C CA . MET B 1 178 ? 3.271 -28.688 -10.391 1 96.88 178 MET B CA 1
ATOM 5342 C C . MET B 1 178 ? 4.09 -29.969 -10.484 1 96.88 178 MET B C 1
ATOM 5344 O O . MET B 1 178 ? 5.25 -29.938 -10.898 1 96.88 178 MET B O 1
ATOM 5348 N N . MET B 1 179 ? 3.529 -31.109 -10.172 1 97.56 179 MET B N 1
ATOM 5349 C CA . MET B 1 179 ? 4.195 -32.406 -10.258 1 97.56 179 MET B CA 1
ATOM 5350 C C . MET B 1 179 ? 4.539 -32.75 -11.703 1 97.56 179 MET B C 1
ATOM 5352 O O . MET B 1 179 ? 5.582 -33.344 -11.977 1 97.56 179 MET B O 1
ATOM 5356 N N . LEU B 1 180 ? 3.631 -32.406 -12.539 1 97.75 180 LEU B N 1
ATOM 5357 C CA . LEU B 1 180 ? 3.879 -32.625 -13.961 1 97.75 180 LEU B CA 1
ATOM 5358 C C . LEU B 1 180 ? 5.148 -31.906 -14.398 1 97.75 180 LEU B C 1
ATOM 5360 O O . LEU B 1 180 ? 5.977 -32.469 -15.109 1 97.75 180 LEU B O 1
ATOM 5364 N N . MET B 1 181 ? 5.289 -30.688 -14.016 1 97.81 181 MET B N 1
ATOM 5365 C CA . MET B 1 181 ? 6.469 -29.906 -14.383 1 97.81 181 MET B CA 1
ATOM 5366 C C . MET B 1 181 ? 7.734 -30.516 -13.789 1 97.81 181 MET B C 1
ATOM 5368 O O . MET B 1 181 ? 8.773 -30.562 -14.453 1 97.81 181 MET B O 1
ATOM 5372 N N . LYS B 1 182 ? 7.66 -30.984 -12.594 1 97.75 182 LYS B N 1
ATOM 5373 C CA . LYS B 1 182 ? 8.812 -31.641 -11.977 1 97.75 182 LYS B CA 1
ATOM 5374 C C . LYS B 1 182 ? 9.164 -32.938 -12.688 1 97.75 182 LYS B C 1
ATOM 5376 O O . LYS B 1 182 ? 10.344 -33.25 -12.891 1 97.75 182 LYS B O 1
ATOM 5381 N N . LEU B 1 183 ? 8.156 -33.719 -13.055 1 97.81 183 LEU B N 1
ATOM 5382 C CA . LEU B 1 183 ? 8.375 -34.938 -13.82 1 97.81 183 LEU B CA 1
ATOM 5383 C C . LEU B 1 183 ? 9.086 -34.625 -15.133 1 97.81 183 LEU B C 1
ATOM 5385 O O . LEU B 1 183 ? 10.039 -35.344 -15.5 1 97.81 183 LEU B O 1
ATOM 5389 N N . VAL B 1 184 ? 8.602 -33.625 -15.727 1 97.06 184 VAL B N 1
ATOM 5390 C CA . VAL B 1 184 ? 9.18 -33.25 -17.016 1 97.06 184 VAL B CA 1
ATOM 5391 C C . VAL B 1 184 ? 10.648 -32.875 -16.828 1 97.06 184 VAL B C 1
ATOM 5393 O O . VAL B 1 184 ? 11.523 -33.406 -17.531 1 97.06 184 VAL B O 1
ATOM 5396 N N . SER B 1 185 ? 10.93 -32.031 -15.961 1 96.88 185 SER B N 1
ATOM 5397 C CA . SER B 1 185 ? 12.297 -31.531 -15.781 1 96.88 185 SER B CA 1
ATOM 5398 C C . SER B 1 185 ? 13.234 -32.656 -15.359 1 96.88 185 SER B C 1
ATOM 5400 O O . SER B 1 185 ? 14.312 -32.844 -15.93 1 96.88 185 SER B O 1
ATOM 5402 N N . TYR B 1 186 ? 12.812 -33.469 -14.398 1 97.12 186 TYR B N 1
ATOM 5403 C CA . TYR B 1 186 ? 13.625 -34.562 -13.883 1 97.12 186 TYR B CA 1
ATOM 5404 C C . TYR B 1 186 ? 13.961 -35.562 -14.984 1 97.12 186 TYR B C 1
ATOM 5406 O O . TYR B 1 186 ? 15.117 -35.969 -15.133 1 97.12 186 TYR B O 1
ATOM 5414 N N . ASN B 1 187 ? 13.023 -35.906 -15.766 1 96.5 187 ASN B N 1
ATOM 5415 C CA . ASN B 1 187 ? 13.211 -36.969 -16.75 1 96.5 187 ASN B CA 1
ATOM 5416 C C . ASN B 1 187 ? 13.922 -36.469 -18 1 96.5 187 ASN B C 1
ATOM 5418 O O . ASN B 1 187 ? 14.742 -37.156 -18.594 1 96.5 187 ASN B O 1
ATOM 5422 N N . ILE B 1 188 ? 13.586 -35.312 -18.359 1 94.69 188 ILE B N 1
ATOM 5423 C CA . ILE B 1 188 ? 14.242 -34.75 -19.547 1 94.69 188 ILE B CA 1
ATOM 5424 C C . ILE B 1 188 ? 15.719 -34.531 -19.25 1 94.69 188 ILE B C 1
ATOM 5426 O O . ILE B 1 188 ? 16.578 -34.875 -20.062 1 94.69 188 ILE B O 1
ATOM 5430 N N . CYS B 1 189 ? 16.047 -33.938 -18.141 1 94.31 189 CYS B N 1
ATOM 5431 C CA . CYS B 1 189 ? 17.438 -33.688 -17.781 1 94.31 189 CYS B CA 1
ATOM 5432 C C . CYS B 1 189 ? 18.219 -34.969 -17.625 1 94.31 189 CYS B C 1
ATOM 5434 O O . CYS B 1 189 ? 19.297 -35.125 -18.219 1 94.31 189 CYS B O 1
ATOM 5436 N N . ASN B 1 190 ? 17.734 -35.906 -16.844 1 95.12 190 ASN B N 1
ATOM 5437 C CA . ASN B 1 190 ? 18.438 -37.156 -16.656 1 95.12 190 ASN B CA 1
ATOM 5438 C C . ASN B 1 190 ? 18.469 -38 -17.938 1 95.12 190 ASN B C 1
ATOM 5440 O O . ASN B 1 190 ? 19.391 -38.781 -18.156 1 95.12 190 ASN B O 1
ATOM 5444 N N . GLY B 1 191 ? 17.391 -37.812 -18.75 1 94.06 191 GLY B N 1
ATOM 5445 C CA . GLY B 1 191 ? 17.438 -38.438 -20.062 1 94.06 191 GLY B CA 1
ATOM 5446 C C . GLY B 1 191 ? 18.594 -37.906 -20.922 1 94.06 191 GLY B C 1
ATOM 5447 O O . GLY B 1 191 ? 19.281 -38.688 -21.562 1 94.06 191 GLY B O 1
ATOM 5448 N N . TRP B 1 192 ? 18.75 -36.688 -20.844 1 91.62 192 TRP B N 1
ATOM 5449 C CA . TRP B 1 192 ? 19.859 -36.062 -21.547 1 91.62 192 TRP B CA 1
ATOM 5450 C C . TRP B 1 192 ? 21.188 -36.531 -21 1 91.62 192 TRP B C 1
ATOM 5452 O O . TRP B 1 192 ? 22.094 -36.875 -21.766 1 91.62 192 TRP B O 1
ATOM 5462 N N . TYR B 1 193 ? 21.328 -36.594 -19.719 1 93.81 193 TYR B N 1
ATOM 5463 C CA . TYR B 1 193 ? 22.562 -37.062 -19.094 1 93.81 193 TYR B CA 1
ATOM 5464 C C . TYR B 1 193 ? 22.828 -38.531 -19.484 1 93.81 193 TYR B C 1
ATOM 5466 O O . TYR B 1 193 ? 23.969 -38.906 -19.719 1 93.81 193 TYR B O 1
ATOM 5474 N N . SER B 1 194 ? 21.797 -39.281 -19.531 1 94.94 194 SER B N 1
ATOM 5475 C CA . SER B 1 194 ? 21.953 -40.688 -19.906 1 94.94 194 SER B CA 1
ATOM 5476 C C . SER B 1 194 ? 22.484 -40.844 -21.328 1 94.94 194 SER B C 1
ATOM 5478 O O . SER B 1 194 ? 23.328 -41.688 -21.594 1 94.94 194 SER B O 1
ATOM 5480 N N . HIS B 1 195 ? 21.953 -40.062 -22.156 1 92.69 195 HIS B N 1
ATOM 5481 C CA . HIS B 1 195 ? 22.438 -40.062 -23.531 1 92.69 195 HIS B CA 1
ATOM 5482 C C . HIS B 1 195 ? 23.922 -39.688 -23.609 1 92.69 195 HIS B C 1
ATOM 5484 O O . HIS B 1 195 ? 24.703 -40.406 -24.25 1 92.69 195 HIS B O 1
ATOM 5490 N N . LEU B 1 196 ? 24.344 -38.656 -22.969 1 92 196 LEU B N 1
ATOM 5491 C CA . LEU B 1 196 ? 25.734 -38.219 -22.938 1 92 196 LEU B CA 1
ATOM 5492 C C . LEU B 1 196 ? 26.625 -39.281 -22.297 1 92 196 LEU B C 1
ATOM 5494 O O . LEU B 1 196 ? 27.766 -39.469 -22.719 1 92 196 LEU B O 1
ATOM 5498 N N . TYR B 1 197 ? 26.078 -39.844 -21.297 1 94.94 197 TYR B N 1
ATOM 5499 C CA . TYR B 1 197 ? 26.812 -40.906 -20.594 1 94.94 197 TYR B CA 1
ATOM 5500 C C . TYR B 1 197 ? 27.109 -42.062 -21.516 1 94.94 197 TYR B C 1
ATOM 5502 O O . TYR B 1 197 ? 28.219 -42.594 -21.531 1 94.94 197 TYR B O 1
ATOM 5510 N N . GLN B 1 198 ? 26.188 -42.5 -22.297 1 93 198 GLN B N 1
ATOM 5511 C CA . GLN B 1 198 ? 26.375 -43.594 -23.25 1 93 198 GLN B CA 1
ATOM 5512 C C . GLN B 1 198 ? 27.359 -43.219 -24.344 1 93 198 GLN B C 1
ATOM 5514 O O . GLN B 1 198 ? 28.172 -44.031 -24.766 1 93 198 GLN B O 1
ATOM 5519 N N . VAL B 1 199 ? 27.25 -42 -24.734 1 91.38 199 VAL B N 1
ATOM 5520 C CA . VAL B 1 199 ? 28.203 -41.5 -25.719 1 91.38 199 VAL B CA 1
ATOM 5521 C C . VAL B 1 199 ? 29.609 -41.531 -25.141 1 91.38 199 VAL B C 1
ATOM 5523 O O . VAL B 1 199 ? 30.562 -41.938 -25.812 1 91.38 199 VAL B O 1
ATOM 5526 N N . ASN B 1 200 ? 29.688 -41.062 -23.984 1 93.75 200 ASN B N 1
ATOM 5527 C CA . ASN B 1 200 ? 30.969 -41.062 -23.281 1 93.75 200 ASN B CA 1
ATOM 5528 C C . ASN B 1 200 ? 31.578 -42.469 -23.188 1 93.75 200 ASN B C 1
ATOM 5530 O O . ASN B 1 200 ? 32.75 -42.656 -23.438 1 93.75 200 ASN B O 1
ATOM 5534 N N . ILE B 1 201 ? 30.828 -43.438 -22.859 1 93.5 201 ILE B N 1
ATOM 5535 C CA . ILE B 1 201 ? 31.266 -44.844 -22.719 1 93.5 201 ILE B CA 1
ATOM 5536 C C . ILE B 1 201 ? 31.703 -45.375 -24.062 1 93.5 201 ILE B C 1
ATOM 5538 O O . ILE B 1 201 ? 32.75 -46 -24.172 1 93.5 201 ILE B O 1
ATOM 5542 N N . THR B 1 202 ? 30.969 -45.094 -25.094 1 92.62 202 THR B N 1
ATOM 5543 C CA . THR B 1 202 ? 31.25 -45.562 -26.438 1 92.62 202 THR B CA 1
ATOM 5544 C C . THR B 1 202 ? 32.562 -44.969 -26.969 1 92.62 202 THR B C 1
ATOM 5546 O O . THR B 1 202 ? 33.375 -45.688 -27.547 1 92.62 202 THR B O 1
ATOM 5549 N N . LEU B 1 203 ? 32.719 -43.719 -26.734 1 93.5 203 LEU B N 1
ATOM 5550 C CA . LEU B 1 203 ? 33.906 -43.031 -27.25 1 93.5 203 LEU B CA 1
ATOM 5551 C C . LEU B 1 203 ? 35.156 -43.438 -26.5 1 93.5 203 LEU B C 1
ATOM 5553 O O . LEU B 1 203 ? 36.25 -43.531 -27.094 1 93.5 203 LEU B O 1
ATOM 5557 N N . LYS B 1 204 ? 35.031 -43.656 -25.266 1 92.69 204 LYS B N 1
ATOM 5558 C CA . LYS B 1 204 ? 36.188 -44.062 -24.453 1 92.69 204 LYS B CA 1
ATOM 5559 C C . LYS B 1 204 ? 36.625 -45.469 -24.828 1 92.69 204 LYS B C 1
ATOM 5561 O O . LYS B 1 204 ? 37.781 -45.844 -24.594 1 92.69 204 LYS B O 1
ATOM 5566 N N . GLN B 1 205 ? 35.812 -46.312 -25.422 1 91.5 205 GLN B N 1
ATOM 5567 C CA . GLN B 1 205 ? 36.156 -47.656 -25.812 1 91.5 205 GLN B CA 1
ATOM 5568 C C . GLN B 1 205 ? 36.844 -47.688 -27.172 1 91.5 205 GLN B C 1
ATOM 5570 O O . GLN B 1 205 ? 37.438 -48.688 -27.547 1 91.5 205 GLN B O 1
ATOM 5575 N N . LYS B 1 206 ? 36.781 -46.594 -27.797 1 91.5 206 LYS B N 1
ATOM 5576 C CA . LYS B 1 206 ? 37.406 -46.531 -29.125 1 91.5 206 LYS B CA 1
ATOM 5577 C C . LYS B 1 206 ? 38.906 -46.344 -28.984 1 91.5 206 LYS B C 1
ATOM 5579 O O . LYS B 1 206 ? 39.406 -45.656 -28.109 1 91.5 206 LYS B O 1
ATOM 5584 N N . GLU B 1 207 ? 39.656 -47.062 -29.828 1 90 207 GLU B N 1
ATOM 5585 C CA . GLU B 1 207 ? 41.125 -47.062 -29.812 1 90 207 GLU B CA 1
ATOM 5586 C C . GLU B 1 207 ? 41.688 -45.719 -30.297 1 90 207 GLU B C 1
ATOM 5588 O O . GLU B 1 207 ? 42.656 -45.219 -29.75 1 90 207 GLU B O 1
ATOM 5593 N N . SER B 1 208 ? 41.188 -45.094 -31.391 1 92.06 208 SER B N 1
ATOM 5594 C CA . SER B 1 208 ? 41.594 -43.812 -31.938 1 92.06 208 SER B CA 1
ATOM 5595 C C . SER B 1 208 ? 40.406 -42.906 -32.156 1 92.06 208 SER B C 1
ATOM 5597 O O . SER B 1 208 ? 39.375 -43.344 -32.719 1 92.06 208 SER B O 1
ATOM 5599 N N . LEU B 1 209 ? 40.5 -41.656 -31.547 1 91.12 209 LEU B N 1
ATOM 5600 C CA . LEU B 1 209 ? 39.406 -40.719 -31.672 1 91.12 209 LEU B CA 1
ATOM 5601 C C . LEU B 1 209 ? 39.719 -39.625 -32.719 1 91.12 209 LEU B C 1
ATOM 5603 O O . LEU B 1 209 ? 40.844 -39.156 -32.781 1 91.12 209 LEU B O 1
ATOM 5607 N N . SER B 1 210 ? 38.781 -39.438 -33.594 1 92.88 210 SER B N 1
ATOM 5608 C CA . SER B 1 210 ? 38.875 -38.281 -34.469 1 92.88 210 SER B CA 1
ATOM 5609 C C . SER B 1 210 ? 38.812 -36.969 -33.688 1 92.88 210 SER B C 1
ATOM 5611 O O . SER B 1 210 ? 38.375 -36.938 -32.531 1 92.88 210 SER B O 1
ATOM 5613 N N . PRO B 1 211 ? 39.281 -35.906 -34.312 1 90.88 211 PRO B N 1
ATOM 5614 C CA . PRO B 1 211 ? 39.219 -34.625 -33.594 1 90.88 211 PRO B CA 1
ATOM 5615 C C . PRO B 1 211 ? 37.812 -34.25 -33.188 1 90.88 211 PRO B C 1
ATOM 5617 O O . PRO B 1 211 ? 37.594 -33.719 -32.094 1 90.88 211 PRO B O 1
ATOM 5620 N N . ALA B 1 212 ? 36.875 -34.594 -33.969 1 90.19 212 ALA B N 1
ATOM 5621 C CA . ALA B 1 212 ? 35.469 -34.312 -33.656 1 90.19 212 ALA B CA 1
ATOM 5622 C C . ALA B 1 212 ? 35 -35.156 -32.469 1 90.19 212 ALA B C 1
ATOM 5624 O O . ALA B 1 212 ? 34.25 -34.688 -31.609 1 90.19 212 ALA B O 1
ATOM 5625 N N . GLU B 1 213 ? 35.438 -36.312 -32.406 1 90.31 213 GLU B N 1
ATOM 5626 C CA . GLU B 1 213 ? 35.062 -37.25 -31.344 1 90.31 213 GLU B CA 1
ATOM 5627 C C . GLU B 1 213 ? 35.719 -36.844 -30.031 1 90.31 213 GLU B C 1
ATOM 5629 O O . GLU B 1 213 ? 35.125 -37 -28.953 1 90.31 213 GLU B O 1
ATOM 5634 N N . GLU B 1 214 ? 36.844 -36.312 -30.109 1 92.44 214 GLU B N 1
ATOM 5635 C CA . GLU B 1 214 ? 37.531 -35.812 -28.922 1 92.44 214 GLU B CA 1
ATOM 5636 C C . GLU B 1 214 ? 36.812 -34.625 -28.297 1 92.44 214 GLU B C 1
ATOM 5638 O O . GLU B 1 214 ? 36.719 -34.531 -27.078 1 92.44 214 GLU B O 1
ATOM 5643 N N . GLU B 1 215 ? 36.375 -33.812 -29.156 1 90.88 215 GLU B N 1
ATOM 5644 C CA . GLU B 1 215 ? 35.625 -32.656 -28.672 1 90.88 215 GLU B CA 1
ATOM 5645 C C . GLU B 1 215 ? 34.281 -33.094 -28.047 1 90.88 215 GLU B C 1
ATOM 5647 O O . GLU B 1 215 ? 33.875 -32.531 -27.031 1 90.88 215 GLU B O 1
ATOM 5652 N N . GLN B 1 216 ? 33.719 -34.062 -28.641 1 89.31 216 GLN B N 1
ATOM 5653 C CA . GLN B 1 216 ? 32.469 -34.594 -28.125 1 89.31 216 GLN B CA 1
ATOM 5654 C C . GLN B 1 216 ? 32.688 -35.219 -26.75 1 89.31 216 GLN B C 1
ATOM 5656 O O . GLN B 1 216 ? 31.828 -35.094 -25.859 1 89.31 216 GLN B O 1
ATOM 5661 N N . LEU B 1 217 ? 33.75 -35.844 -26.625 1 91.94 217 LEU B N 1
ATOM 5662 C CA . LEU B 1 217 ? 34.062 -36.5 -25.359 1 91.94 217 LEU B CA 1
ATOM 5663 C C . LEU B 1 217 ? 34.312 -35.438 -24.266 1 91.94 217 LEU B C 1
ATOM 5665 O O . LEU B 1 217 ? 33.844 -35.594 -23.141 1 91.94 217 LEU B O 1
ATOM 5669 N N . LYS B 1 218 ? 34.969 -34.406 -24.578 1 91.06 218 LYS B N 1
ATOM 5670 C CA . LYS B 1 218 ? 35.219 -33.312 -23.625 1 91.06 218 LYS B CA 1
ATOM 5671 C C . LYS B 1 218 ? 33.938 -32.656 -23.188 1 91.06 218 LYS B C 1
ATOM 5673 O O . LYS B 1 218 ? 33.75 -32.344 -22.016 1 91.06 218 LYS B O 1
ATOM 5678 N N . GLN B 1 219 ? 33.094 -32.469 -24.094 1 86.5 219 GLN B N 1
ATOM 5679 C CA . GLN B 1 219 ? 31.812 -31.828 -23.797 1 86.5 219 GLN B CA 1
ATOM 5680 C C . GLN B 1 219 ? 30.938 -32.719 -22.922 1 86.5 219 GLN B C 1
ATOM 5682 O O . GLN B 1 219 ? 30.281 -32.25 -22 1 86.5 219 GLN B O 1
ATOM 5687 N N . ALA B 1 220 ? 30.875 -33.906 -23.297 1 90.12 220 ALA B N 1
ATOM 5688 C CA . ALA B 1 220 ? 30.094 -34.844 -22.5 1 90.12 220 ALA B CA 1
ATOM 5689 C C . ALA B 1 220 ? 30.594 -34.906 -21.062 1 90.12 220 ALA B C 1
ATOM 5691 O O . ALA B 1 220 ? 29.781 -34.906 -20.125 1 90.12 220 ALA B O 1
ATOM 5692 N N . GLU B 1 221 ? 31.906 -34.938 -20.906 1 91 221 GLU B N 1
ATOM 5693 C CA . GLU B 1 221 ? 32.5 -35 -19.562 1 91 221 GLU B CA 1
ATOM 5694 C C . GLU B 1 221 ? 32.188 -33.719 -18.766 1 91 221 GLU B C 1
ATOM 5696 O O . GLU B 1 221 ? 31.938 -33.781 -17.562 1 91 221 GLU B O 1
ATOM 5701 N N . PHE B 1 222 ? 32.156 -32.719 -19.453 1 87.81 222 PHE B N 1
ATOM 5702 C CA . PHE B 1 222 ? 31.875 -31.438 -18.812 1 87.81 222 PHE B CA 1
ATOM 5703 C C . PHE B 1 222 ? 30.438 -31.375 -18.328 1 87.81 222 PHE B C 1
ATOM 5705 O O . PHE B 1 222 ? 30.172 -30.938 -17.203 1 87.81 222 PHE B O 1
ATOM 5712 N N . GLU B 1 223 ? 29.516 -31.828 -19.078 1 88 223 GLU B N 1
ATOM 5713 C CA . GLU B 1 223 ? 28.094 -31.766 -18.766 1 88 223 GLU B CA 1
ATOM 5714 C C . GLU B 1 223 ? 27.703 -32.781 -17.688 1 88 223 GLU B C 1
ATOM 5716 O O . GLU B 1 223 ? 26.766 -32.562 -16.922 1 88 223 GLU B O 1
ATOM 5721 N N . LEU B 1 224 ? 28.453 -33.844 -17.672 1 93.19 224 LEU B N 1
ATOM 5722 C CA . LEU B 1 224 ? 28.125 -34.938 -16.766 1 93.19 224 LEU B CA 1
ATOM 5723 C C . LEU B 1 224 ? 28.625 -34.656 -15.352 1 93.19 224 LEU B C 1
ATOM 5725 O O . LEU B 1 224 ? 28.281 -35.344 -14.406 1 93.19 224 LEU B O 1
ATOM 5729 N N . LEU B 1 225 ? 29.391 -33.562 -15.273 1 91.44 225 LEU B N 1
ATOM 5730 C CA . LEU B 1 225 ? 29.953 -33.188 -13.984 1 91.44 225 LEU B CA 1
ATOM 5731 C C . LEU B 1 225 ? 29.625 -31.75 -13.641 1 91.44 225 LEU B C 1
ATOM 5733 O O . LEU B 1 225 ? 29.891 -30.844 -14.43 1 91.44 225 LEU B O 1
ATOM 5737 N N . GLU B 1 226 ? 28.969 -31.609 -12.477 1 88.31 226 GLU B N 1
ATOM 5738 C CA . GLU B 1 226 ? 28.641 -30.281 -11.984 1 88.31 226 GLU B CA 1
ATOM 5739 C C . GLU B 1 226 ? 28.906 -30.156 -10.484 1 88.31 226 GLU B C 1
ATOM 5741 O O . GLU B 1 226 ? 28.234 -30.797 -9.68 1 88.31 226 GLU B O 1
ATOM 5746 N N . HIS B 1 227 ? 29.797 -29.297 -10.055 1 88 227 HIS B N 1
ATOM 5747 C CA . HIS B 1 227 ? 30.141 -29 -8.664 1 88 227 HIS B CA 1
ATOM 5748 C C . HIS B 1 227 ? 30.375 -30.281 -7.875 1 88 227 HIS B C 1
ATOM 5750 O O . HIS B 1 227 ? 29.812 -30.469 -6.793 1 88 227 HIS B O 1
ATOM 5756 N N . GLY B 1 228 ? 31.047 -31.234 -8.477 1 86.88 228 GLY B N 1
ATOM 5757 C CA . GLY B 1 228 ? 31.469 -32.438 -7.789 1 86.88 228 GLY B CA 1
ATOM 5758 C C . GLY B 1 228 ? 30.453 -33.562 -7.906 1 86.88 228 GLY B C 1
ATOM 5759 O O . GLY B 1 228 ? 30.75 -34.719 -7.504 1 86.88 228 GLY B O 1
ATOM 5760 N N . VAL B 1 229 ? 29.312 -33.312 -8.438 1 91.06 229 VAL B N 1
ATOM 5761 C CA . VAL B 1 229 ? 28.312 -34.375 -8.633 1 91.06 229 VAL B CA 1
ATOM 5762 C C . VAL B 1 229 ? 28.375 -34.875 -10.07 1 91.06 229 VAL B C 1
ATOM 5764 O O . VAL B 1 229 ? 28.25 -34.094 -11.016 1 91.06 229 VAL B O 1
ATOM 5767 N N . ARG B 1 230 ? 28.484 -36.094 -10.133 1 94 230 ARG B N 1
ATOM 5768 C CA . ARG B 1 230 ? 28.672 -36.688 -11.453 1 94 230 ARG B CA 1
ATOM 5769 C C . ARG B 1 230 ? 27.531 -37.656 -11.766 1 94 230 ARG B C 1
ATOM 5771 O O . ARG B 1 230 ? 27.109 -38.438 -10.906 1 94 230 ARG B O 1
ATOM 5778 N N . TYR B 1 231 ? 27 -37.625 -12.977 1 95.12 231 TYR B N 1
ATOM 5779 C CA . TYR B 1 231 ? 26.062 -38.656 -13.469 1 95.12 231 TYR B CA 1
ATOM 5780 C C . TYR B 1 231 ? 26.781 -39.969 -13.727 1 95.12 231 TYR B C 1
ATOM 5782 O O . TYR B 1 231 ? 27.922 -40 -14.211 1 95.12 231 TYR B O 1
ATOM 5790 N N . PRO B 1 232 ? 26.25 -41.031 -13.406 1 96.12 232 PRO B N 1
ATOM 5791 C CA . PRO B 1 232 ? 24.875 -41.312 -12.961 1 96.12 232 PRO B CA 1
ATOM 5792 C C . PRO B 1 232 ? 24.766 -41.438 -11.445 1 96.12 232 PRO B C 1
ATOM 5794 O O . PRO B 1 232 ? 23.844 -42.094 -10.945 1 96.12 232 PRO B O 1
ATOM 5797 N N . PHE B 1 233 ? 25.766 -40.906 -10.703 1 95.12 233 PHE B N 1
ATOM 5798 C CA . PHE B 1 233 ? 25.797 -41.094 -9.258 1 95.12 233 PHE B CA 1
ATOM 5799 C C . PHE B 1 233 ? 24.688 -40.281 -8.594 1 95.12 233 PHE B C 1
ATOM 5801 O O . PHE B 1 233 ? 24.359 -40.5 -7.426 1 95.12 233 PHE B O 1
ATOM 5808 N N . ASN B 1 234 ? 24.141 -39.375 -9.328 1 95 234 ASN B N 1
ATOM 5809 C CA . ASN B 1 234 ? 23.031 -38.594 -8.812 1 95 234 ASN B CA 1
ATOM 5810 C C . ASN B 1 234 ? 21.75 -39.406 -8.742 1 95 234 ASN B C 1
ATOM 5812 O O . ASN B 1 234 ? 20.797 -39 -8.07 1 95 234 ASN B O 1
ATOM 5816 N N . LEU B 1 235 ? 21.672 -40.469 -9.484 1 96.44 235 LEU B N 1
ATOM 5817 C CA . LEU B 1 235 ? 20.438 -41.281 -9.578 1 96.44 235 LEU B CA 1
ATOM 5818 C C . LEU B 1 235 ? 20.25 -42.125 -8.328 1 96.44 235 LEU B C 1
ATOM 5820 O O . LEU B 1 235 ? 20.391 -43.344 -8.383 1 96.44 235 LEU B O 1
ATOM 5824 N N . THR B 1 236 ? 19.891 -41.531 -7.219 1 95.06 236 THR B N 1
ATOM 5825 C CA . THR B 1 236 ? 19.547 -42.156 -5.949 1 95.06 236 THR B CA 1
ATOM 5826 C C . THR B 1 236 ? 18.141 -41.781 -5.516 1 95.06 236 THR B C 1
ATOM 5828 O O . THR B 1 236 ? 17.594 -40.781 -5.992 1 95.06 236 THR B O 1
ATOM 5831 N N . PHE B 1 237 ? 17.578 -42.625 -4.738 1 94.62 237 PHE B N 1
ATOM 5832 C CA . PHE B 1 237 ? 16.25 -42.344 -4.211 1 94.62 237 PHE B CA 1
ATOM 5833 C C . PHE B 1 237 ? 16.25 -41.031 -3.416 1 94.62 237 PHE B C 1
ATOM 5835 O O . PHE B 1 237 ? 15.297 -40.281 -3.488 1 94.62 237 PHE B O 1
ATOM 5842 N N . LYS B 1 238 ? 17.312 -40.781 -2.727 1 94.69 238 LYS B N 1
ATOM 5843 C CA . LYS B 1 238 ? 17.453 -39.562 -1.943 1 94.69 238 LYS B CA 1
ATOM 5844 C C . LYS B 1 238 ? 17.438 -38.312 -2.844 1 94.69 238 LYS B C 1
ATOM 5846 O O . LYS B 1 238 ? 16.781 -37.312 -2.531 1 94.69 238 LYS B O 1
ATOM 5851 N N . ASN B 1 239 ? 18.141 -38.406 -3.885 1 94.88 239 ASN B N 1
ATOM 5852 C CA . ASN B 1 239 ? 18.188 -37.312 -4.832 1 94.88 239 ASN B CA 1
ATOM 5853 C C . ASN B 1 239 ? 16.812 -37.031 -5.426 1 94.88 239 ASN B C 1
ATOM 5855 O O . ASN B 1 239 ? 16.422 -35.875 -5.566 1 94.88 239 ASN B O 1
ATOM 5859 N N . ALA B 1 240 ? 16.094 -38.094 -5.75 1 95.31 240 ALA B N 1
ATOM 5860 C CA . ALA B 1 240 ? 14.75 -37.938 -6.305 1 95.31 240 ALA B CA 1
ATOM 5861 C C . ALA B 1 240 ? 13.812 -37.312 -5.289 1 95.31 240 ALA B C 1
ATOM 5863 O O . ALA B 1 240 ? 13.023 -36.406 -5.633 1 95.31 240 ALA B O 1
ATOM 5864 N N . VAL B 1 241 ? 13.875 -37.688 -4.062 1 95.81 241 VAL B N 1
ATOM 5865 C CA . VAL B 1 241 ? 13.023 -37.188 -3.004 1 95.81 241 VAL B CA 1
ATOM 5866 C C . VAL B 1 241 ? 13.375 -35.719 -2.734 1 95.81 241 VAL B C 1
ATOM 5868 O O . VAL B 1 241 ? 12.484 -34.875 -2.523 1 95.81 241 VAL B O 1
ATOM 5871 N N . GLU B 1 242 ? 14.617 -35.406 -2.715 1 95.25 242 GLU B N 1
ATOM 5872 C CA . GLU B 1 242 ? 15.055 -34.031 -2.473 1 95.25 242 GLU B CA 1
ATOM 5873 C C . GLU B 1 242 ? 14.508 -33.094 -3.537 1 95.25 242 GLU B C 1
ATOM 5875 O O . GLU B 1 242 ? 14 -32 -3.215 1 95.25 242 GLU B O 1
ATOM 5880 N N . PHE B 1 243 ? 14.625 -33.5 -4.758 1 96.56 243 PHE B N 1
ATOM 5881 C CA . PHE B 1 243 ? 14.117 -32.656 -5.832 1 96.56 243 PHE B CA 1
ATOM 5882 C C . PHE B 1 243 ? 12.609 -32.469 -5.715 1 96.56 243 PHE B C 1
ATOM 5884 O O . PHE B 1 243 ? 12.078 -31.391 -6.016 1 96.56 243 PHE B O 1
ATOM 5891 N N . LEU B 1 244 ? 11.961 -33.5 -5.27 1 96.94 244 LEU B N 1
ATOM 5892 C CA . LEU B 1 244 ? 10.516 -33.469 -5.102 1 96.94 244 LEU B CA 1
ATOM 5893 C C . LEU B 1 244 ? 10.109 -32.312 -4.18 1 96.94 244 LEU B C 1
ATOM 5895 O O . LEU B 1 244 ? 9.125 -31.625 -4.441 1 96.94 244 LEU B O 1
ATOM 5899 N N . PHE B 1 245 ? 10.867 -32.031 -3.166 1 96.56 245 PHE B N 1
ATOM 5900 C CA . PHE B 1 245 ? 10.453 -31.062 -2.143 1 96.56 245 PHE B CA 1
ATOM 5901 C C . PHE B 1 245 ? 11.141 -29.719 -2.352 1 96.56 245 PHE B C 1
ATOM 5903 O O . PHE B 1 245 ? 10.781 -28.734 -1.707 1 96.56 245 PHE B O 1
ATOM 5910 N N . MET B 1 246 ? 12.109 -29.656 -3.258 1 96.19 246 MET B N 1
ATOM 5911 C CA . MET B 1 246 ? 12.781 -28.391 -3.52 1 96.19 246 MET B CA 1
ATOM 5912 C C . MET B 1 246 ? 11.852 -27.422 -4.25 1 96.19 246 MET B C 1
ATOM 5914 O O . MET B 1 246 ? 11.094 -27.828 -5.129 1 96.19 246 MET B O 1
ATOM 5918 N N . PRO B 1 247 ? 11.836 -26.188 -3.867 1 96.38 247 PRO B N 1
ATOM 5919 C CA . PRO B 1 247 ? 10.938 -25.219 -4.5 1 96.38 247 PRO B CA 1
ATOM 5920 C C . PRO B 1 247 ? 11.453 -24.734 -5.855 1 96.38 247 PRO B C 1
ATOM 5922 O O . PRO B 1 247 ? 11.539 -23.531 -6.094 1 96.38 247 PRO B O 1
ATOM 5925 N N . THR B 1 248 ? 11.922 -25.516 -6.648 1 96 248 THR B N 1
ATOM 5926 C CA . THR B 1 248 ? 12.305 -25.281 -8.031 1 96 248 THR B CA 1
ATOM 5927 C C . THR B 1 248 ? 11.641 -26.281 -8.969 1 96 248 THR B C 1
ATOM 5929 O O . THR B 1 248 ? 11.234 -27.359 -8.531 1 96 248 THR B O 1
ATOM 5932 N N . LEU B 1 249 ? 11.422 -25.906 -10.148 1 97.25 249 LEU B N 1
ATOM 5933 C CA . LEU B 1 249 ? 10.789 -26.781 -11.133 1 97.25 249 LEU B CA 1
ATOM 5934 C C . LEU B 1 249 ? 11.789 -27.203 -12.203 1 97.25 249 LEU B C 1
ATOM 5936 O O . LEU B 1 249 ? 11.406 -27.828 -13.195 1 97.25 249 LEU B O 1
ATOM 5940 N N . CYS B 1 250 ? 13.008 -26.828 -12 1 95.69 250 CYS B N 1
ATOM 5941 C CA . CYS B 1 250 ? 14.086 -27.188 -12.906 1 95.69 250 CYS B CA 1
ATOM 5942 C C . CYS B 1 250 ? 15.094 -28.094 -12.219 1 95.69 250 CYS B C 1
ATOM 5944 O O . CYS B 1 250 ? 15.766 -27.688 -11.281 1 95.69 250 CYS B O 1
ATOM 5946 N N . TYR B 1 251 ? 15.234 -29.281 -12.742 1 96.31 251 TYR B N 1
ATOM 5947 C CA . TYR B 1 251 ? 16.172 -30.25 -12.172 1 96.31 251 TYR B CA 1
ATOM 5948 C C . TYR B 1 251 ? 17.594 -29.969 -12.641 1 96.31 251 TYR B C 1
ATOM 5950 O O . TYR B 1 251 ? 17.812 -29.641 -13.812 1 96.31 251 TYR B O 1
ATOM 5958 N N . GLN B 1 252 ? 18.5 -30.047 -11.734 1 92.81 252 GLN B N 1
ATOM 5959 C CA . GLN B 1 252 ? 19.922 -29.953 -12.039 1 92.81 252 GLN B CA 1
ATOM 5960 C C . GLN B 1 252 ? 20.75 -30.812 -11.078 1 92.81 252 GLN B C 1
ATOM 5962 O O . GLN B 1 252 ? 20.219 -31.297 -10.078 1 92.81 252 GLN B O 1
ATOM 5967 N N . LEU B 1 253 ? 21.969 -30.969 -11.414 1 92.44 253 LEU B N 1
ATOM 5968 C CA . LEU B 1 253 ? 22.828 -31.859 -10.625 1 92.44 253 LEU B CA 1
ATOM 5969 C C . LEU B 1 253 ? 23.219 -31.203 -9.305 1 92.44 253 LEU B C 1
ATOM 5971 O O . LEU B 1 253 ? 23.422 -31.891 -8.305 1 92.44 253 LEU B O 1
ATOM 5975 N N . TYR B 1 254 ? 23.219 -29.938 -9.352 1 90.31 254 TYR B N 1
ATOM 5976 C CA . TYR B 1 254 ? 23.672 -29.219 -8.172 1 90.31 254 TYR B CA 1
ATOM 5977 C C . TYR B 1 254 ? 22.734 -28.062 -7.844 1 90.31 254 TYR B C 1
ATOM 5979 O O . TYR B 1 254 ? 22.266 -27.359 -8.742 1 90.31 254 TYR B O 1
ATOM 5987 N N . TYR B 1 255 ? 22.516 -27.953 -6.504 1 92 255 TYR B N 1
ATOM 5988 C CA . TYR B 1 255 ? 21.797 -26.797 -5.969 1 92 255 TYR B CA 1
ATOM 5989 C C . TYR B 1 255 ? 22.547 -26.172 -4.801 1 92 255 TYR B C 1
ATOM 5991 O O . TYR B 1 255 ? 23.109 -26.891 -3.967 1 92 255 TYR B O 1
ATOM 5999 N N . PRO B 1 256 ? 22.578 -24.828 -4.766 1 91 256 PRO B N 1
ATOM 6000 C CA . PRO B 1 256 ? 23.156 -24.219 -3.564 1 91 256 PRO B CA 1
ATOM 6001 C C . PRO B 1 256 ? 22.344 -24.516 -2.305 1 91 256 PRO B C 1
ATOM 6003 O O . PRO B 1 256 ? 21.109 -24.516 -2.342 1 91 256 PRO B O 1
ATOM 6006 N N . ARG B 1 257 ? 23.062 -24.844 -1.241 1 93.06 257 ARG B N 1
ATOM 6007 C CA . ARG B 1 257 ? 22.406 -25.234 -0.001 1 93.06 257 ARG B CA 1
ATOM 6008 C C . ARG B 1 257 ? 22.797 -24.297 1.143 1 93.06 257 ARG B C 1
ATOM 6010 O O . ARG B 1 257 ? 23.906 -23.797 1.188 1 93.06 257 ARG B O 1
ATOM 6017 N N . THR B 1 258 ? 21.812 -24.078 2.043 1 91 258 THR B N 1
ATOM 6018 C CA . THR B 1 258 ? 22.109 -23.359 3.277 1 91 258 THR B CA 1
ATOM 6019 C C . THR B 1 258 ? 22.75 -24.297 4.301 1 91 258 THR B C 1
ATOM 6021 O O . THR B 1 258 ? 22.719 -25.516 4.141 1 91 258 THR B O 1
ATOM 6024 N N . SER B 1 259 ? 23.391 -23.734 5.34 1 92 259 SER B N 1
ATOM 6025 C CA . SER B 1 259 ? 24.188 -24.516 6.281 1 92 259 SER B CA 1
ATOM 6026 C C . SER B 1 259 ? 23.312 -25.266 7.266 1 92 259 SER B C 1
ATOM 6028 O O . SER B 1 259 ? 23.672 -26.359 7.719 1 92 259 SER B O 1
ATOM 6030 N N . ARG B 1 260 ? 22.188 -24.688 7.594 1 93.44 260 ARG B N 1
ATOM 6031 C CA . ARG B 1 260 ? 21.328 -25.328 8.586 1 93.44 260 ARG B CA 1
ATOM 6032 C C . ARG B 1 260 ? 19.875 -24.984 8.352 1 93.44 260 ARG B C 1
ATOM 6034 O O . ARG B 1 260 ? 19.547 -24.078 7.586 1 93.44 260 ARG B O 1
ATOM 6041 N N . VAL B 1 261 ? 19.016 -25.781 8.969 1 95.38 261 VAL B N 1
ATOM 6042 C CA . VAL B 1 261 ? 17.578 -25.531 8.969 1 95.38 261 VAL B CA 1
ATOM 6043 C C . VAL B 1 261 ? 17.188 -24.734 10.211 1 95.38 261 VAL B C 1
ATOM 6045 O O . VAL B 1 261 ? 17.5 -25.141 11.336 1 95.38 261 VAL B O 1
ATOM 6048 N N . ARG B 1 262 ? 16.547 -23.609 10.07 1 93 262 ARG B N 1
ATOM 6049 C CA . ARG B 1 262 ? 16.031 -22.797 11.172 1 93 262 ARG B CA 1
ATOM 6050 C C . ARG B 1 262 ? 14.586 -23.172 11.5 1 93 262 ARG B C 1
ATOM 6052 O O . ARG B 1 262 ? 13.656 -22.781 10.789 1 93 262 ARG B O 1
ATOM 6059 N N . VAL B 1 263 ? 14.43 -23.781 12.555 1 94.62 263 VAL B N 1
ATOM 6060 C CA . VAL B 1 263 ? 13.141 -24.359 12.906 1 94.62 263 VAL B CA 1
ATOM 6061 C C . VAL B 1 263 ? 12.125 -23.25 13.156 1 94.62 263 VAL B C 1
ATOM 6063 O O . VAL B 1 263 ? 10.953 -23.375 12.781 1 94.62 263 VAL B O 1
ATOM 6066 N N . TRP B 1 264 ? 12.523 -22.172 13.703 1 90.94 264 TRP B N 1
ATOM 6067 C CA . TRP B 1 264 ? 11.617 -21.062 13.961 1 90.94 264 TRP B CA 1
ATOM 6068 C C . TRP B 1 264 ? 11.141 -20.422 12.656 1 90.94 264 TRP B C 1
ATOM 6070 O O . TRP B 1 264 ? 10 -19.969 12.562 1 90.94 264 TRP B O 1
ATOM 6080 N N . TYR B 1 265 ? 12 -20.359 11.75 1 89.5 265 TYR B N 1
ATOM 6081 C CA . TYR B 1 265 ? 11.633 -19.859 10.43 1 89.5 265 TYR B CA 1
ATOM 6082 C C . TYR B 1 265 ? 10.555 -20.734 9.797 1 89.5 265 TYR B C 1
ATOM 6084 O O . TYR B 1 265 ? 9.609 -20.219 9.203 1 89.5 265 TYR B O 1
ATOM 6092 N N . LEU B 1 266 ? 10.695 -22.016 10.023 1 94.38 266 LEU B N 1
ATOM 6093 C CA . LEU B 1 266 ? 9.719 -22.969 9.484 1 94.38 266 LEU B CA 1
ATOM 6094 C C . LEU B 1 266 ? 8.352 -22.766 10.133 1 94.38 266 LEU B C 1
ATOM 6096 O O . LEU B 1 266 ? 7.332 -22.734 9.445 1 94.38 266 LEU B O 1
ATOM 6100 N N . LEU B 1 267 ? 8.375 -22.594 11.383 1 93.25 267 LEU B N 1
ATOM 6101 C CA . LEU B 1 267 ? 7.121 -22.438 12.109 1 93.25 267 LEU B CA 1
ATOM 6102 C C . LEU B 1 267 ? 6.453 -21.109 11.75 1 93.25 267 LEU B C 1
ATOM 6104 O O . LEU B 1 267 ? 5.227 -21.047 11.617 1 93.25 267 LEU B O 1
ATOM 6108 N N . GLU B 1 268 ? 7.238 -20.141 11.602 1 88.19 268 GLU B N 1
ATOM 6109 C CA . GLU B 1 268 ? 6.711 -18.828 11.219 1 88.19 268 GLU B CA 1
ATOM 6110 C C . GLU B 1 268 ? 6.07 -18.875 9.836 1 88.19 268 GLU B C 1
ATOM 6112 O O . GLU B 1 268 ? 4.988 -18.328 9.633 1 88.19 268 GLU B O 1
ATOM 6117 N N . ARG B 1 269 ? 6.766 -19.453 8.914 1 91.38 269 ARG B N 1
ATOM 6118 C CA . ARG B 1 269 ? 6.238 -19.562 7.559 1 91.38 269 ARG B CA 1
ATOM 6119 C C . ARG B 1 269 ? 4.98 -20.422 7.527 1 91.38 269 ARG B C 1
ATOM 6121 O O . ARG B 1 269 ? 4.027 -20.109 6.801 1 91.38 269 ARG B O 1
ATOM 6128 N N . ALA B 1 270 ? 4.984 -21.438 8.281 1 93.62 270 ALA B N 1
ATOM 6129 C CA . ALA B 1 270 ? 3.805 -22.297 8.359 1 93.62 270 ALA B CA 1
ATOM 6130 C C . ALA B 1 270 ? 2.619 -21.547 8.961 1 93.62 270 ALA B C 1
ATOM 6132 O O . ALA B 1 270 ? 1.514 -21.578 8.406 1 93.62 270 ALA B O 1
ATOM 6133 N N . ALA B 1 271 ? 2.854 -20.875 10.023 1 89.31 271 ALA B N 1
ATOM 6134 C CA . ALA B 1 271 ? 1.791 -20.125 10.68 1 89.31 271 ALA B CA 1
ATOM 6135 C C . ALA B 1 271 ? 1.237 -19.047 9.75 1 89.31 271 ALA B C 1
ATOM 6137 O O . ALA B 1 271 ? 0.022 -18.859 9.664 1 89.31 271 ALA B O 1
ATOM 6138 N N . ALA B 1 272 ? 2.139 -18.375 9.102 1 85.56 272 ALA B N 1
ATOM 6139 C CA . ALA B 1 272 ? 1.721 -17.328 8.164 1 85.56 272 ALA B CA 1
ATOM 6140 C C . ALA B 1 272 ? 0.892 -17.922 7.023 1 85.56 272 ALA B C 1
ATOM 6142 O O . ALA B 1 272 ? -0.117 -17.328 6.617 1 85.56 272 ALA B O 1
ATOM 6143 N N . THR B 1 273 ? 1.321 -19.016 6.531 1 90.88 273 THR B N 1
ATOM 6144 C CA . THR B 1 273 ? 0.625 -19.672 5.434 1 90.88 273 THR B CA 1
ATOM 6145 C C . THR B 1 273 ? -0.782 -20.094 5.859 1 90.88 273 THR B C 1
ATOM 6147 O O . THR B 1 273 ? -1.758 -19.781 5.172 1 90.88 273 THR B O 1
ATOM 6150 N N . PHE B 1 274 ? -0.913 -20.703 6.945 1 86.69 274 PHE B N 1
ATOM 6151 C CA . PHE B 1 274 ? -2.221 -21.141 7.414 1 86.69 274 PHE B CA 1
ATOM 6152 C C . PHE B 1 274 ? -3.098 -19.953 7.777 1 86.69 274 PHE B C 1
ATOM 6154 O O . PHE B 1 274 ? -4.312 -19.984 7.566 1 86.69 274 PHE B O 1
ATOM 6161 N N . GLY B 1 275 ? -2.482 -18.969 8.344 1 81.75 275 GLY B N 1
ATOM 6162 C CA . GLY B 1 275 ? -3.223 -17.75 8.609 1 81.75 275 GLY B CA 1
ATOM 6163 C C . GLY B 1 275 ? -3.795 -17.109 7.355 1 81.75 275 GLY B C 1
ATOM 6164 O O . GLY B 1 275 ? -4.953 -16.703 7.34 1 81.75 275 GLY B O 1
ATOM 6165 N N . CYS B 1 276 ? -2.99 -17.078 6.297 1 86.25 276 CYS B N 1
ATOM 6166 C CA . CYS B 1 276 ? -3.436 -16.484 5.035 1 86.25 276 CYS B CA 1
ATOM 6167 C C . CYS B 1 276 ? -4.504 -17.359 4.379 1 86.25 276 CYS B C 1
ATOM 6169 O O . CYS B 1 276 ? -5.426 -16.844 3.75 1 86.25 276 CYS B O 1
ATOM 6171 N N . ILE B 1 277 ? -4.371 -18.625 4.504 1 85.94 277 ILE B N 1
ATOM 6172 C CA . ILE B 1 277 ? -5.391 -19.516 3.973 1 85.94 277 ILE B CA 1
ATOM 6173 C C . ILE B 1 277 ? -6.711 -19.297 4.711 1 85.94 277 ILE B C 1
ATOM 6175 O O . ILE B 1 277 ? -7.777 -19.25 4.094 1 85.94 277 ILE B O 1
ATOM 6179 N N . PHE B 1 278 ? -6.586 -19.172 5.977 1 80.75 278 PHE B N 1
ATOM 6180 C CA . PHE B 1 278 ? -7.77 -18.875 6.773 1 80.75 278 PHE B CA 1
ATOM 6181 C C . PHE B 1 278 ? -8.422 -17.578 6.32 1 80.75 278 PHE B C 1
ATOM 6183 O O . PHE B 1 278 ? -9.641 -17.5 6.176 1 80.75 278 PHE B O 1
ATOM 6190 N N . LEU B 1 279 ? -7.613 -16.641 6.07 1 82 279 LEU B N 1
ATOM 6191 C CA . LEU B 1 279 ? -8.109 -15.352 5.609 1 82 279 LEU B CA 1
ATOM 6192 C C . LEU B 1 279 ? -8.766 -15.477 4.242 1 82 279 LEU B C 1
ATOM 6194 O O . LEU B 1 279 ? -9.781 -14.836 3.975 1 82 279 LEU B O 1
ATOM 6198 N N . LEU B 1 280 ? -8.18 -16.25 3.432 1 86.81 280 LEU B N 1
ATOM 6199 C CA . LEU B 1 280 ? -8.742 -16.484 2.109 1 86.81 280 LEU B CA 1
ATOM 6200 C C . LEU B 1 280 ? -10.133 -17.109 2.215 1 86.81 280 LEU B C 1
ATOM 6202 O O . LEU B 1 280 ? -11.047 -16.719 1.472 1 86.81 280 LEU B O 1
ATOM 6206 N N . THR B 1 281 ? -10.312 -17.922 3.104 1 81.88 281 THR B N 1
ATOM 6207 C CA . THR B 1 281 ? -11.602 -18.578 3.307 1 81.88 281 THR B CA 1
ATOM 6208 C C . THR B 1 281 ? -12.625 -17.578 3.836 1 81.88 281 THR B C 1
ATOM 6210 O O . THR B 1 281 ? -13.781 -17.578 3.408 1 81.88 281 THR B O 1
ATOM 6213 N N . LEU B 1 282 ? -12.188 -16.781 4.715 1 79.75 282 LEU B N 1
ATOM 6214 C CA . LEU B 1 282 ? -13.078 -15.773 5.277 1 79.75 282 LEU B CA 1
ATOM 6215 C C . LEU B 1 282 ? -13.539 -14.797 4.203 1 79.75 282 LEU B C 1
ATOM 6217 O O . LEU B 1 282 ? -14.719 -14.43 4.156 1 79.75 282 LEU B O 1
ATOM 6221 N N . ILE B 1 283 ? -12.633 -14.352 3.398 1 84.06 283 ILE B N 1
ATOM 6222 C CA . ILE B 1 283 ? -12.953 -13.422 2.324 1 84.06 283 ILE B CA 1
ATOM 6223 C C . ILE B 1 283 ? -13.922 -14.078 1.341 1 84.06 283 ILE B C 1
ATOM 6225 O O . ILE B 1 283 ? -14.875 -13.445 0.883 1 84.06 283 ILE B O 1
ATOM 6229 N N . SER B 1 284 ? -13.688 -15.289 1.026 1 84.25 284 SER B N 1
ATOM 6230 C CA . SER B 1 284 ? -14.555 -16.016 0.107 1 84.25 284 SER B CA 1
ATOM 6231 C C . SER B 1 284 ? -15.969 -16.125 0.667 1 84.25 284 SER B C 1
ATOM 6233 O O . SER B 1 284 ? -16.953 -15.852 -0.03 1 84.25 284 SER B O 1
ATOM 6235 N N . GLU B 1 285 ? -16.109 -16.406 1.873 1 80.44 285 GLU B N 1
ATOM 6236 C CA . GLU B 1 285 ? -17.391 -16.672 2.494 1 80.44 285 GLU B CA 1
ATOM 6237 C C . GLU B 1 285 ? -18.172 -15.383 2.764 1 80.44 285 GLU B C 1
ATOM 6239 O O . GLU B 1 285 ? -19.391 -15.336 2.607 1 80.44 285 GLU B O 1
ATOM 6244 N N . ASN B 1 286 ? -17.453 -14.422 3.17 1 79.31 286 ASN B N 1
ATOM 6245 C CA . ASN B 1 286 ? -18.141 -13.227 3.658 1 79.31 286 ASN B CA 1
ATOM 6246 C C . ASN B 1 286 ? -18.281 -12.18 2.561 1 79.31 286 ASN B C 1
ATOM 6248 O O . ASN B 1 286 ? -19.109 -11.273 2.674 1 79.31 286 ASN B O 1
ATOM 6252 N N . TYR B 1 287 ? -17.469 -12.336 1.546 1 85 287 TYR B N 1
ATOM 6253 C CA . TYR B 1 287 ? -17.516 -11.273 0.545 1 85 287 TYR B CA 1
ATOM 6254 C C . TYR B 1 287 ? -17.812 -11.844 -0.839 1 85 287 TYR B C 1
ATOM 6256 O O . TYR B 1 287 ? -18.781 -11.461 -1.484 1 85 287 TYR B O 1
ATOM 6264 N N . ILE B 1 288 ? -17.141 -12.836 -1.269 1 89.12 288 ILE B N 1
ATOM 6265 C CA . ILE B 1 288 ? -17.25 -13.336 -2.637 1 89.12 288 ILE B CA 1
ATOM 6266 C C . ILE B 1 288 ? -18.547 -14.102 -2.812 1 89.12 288 ILE B C 1
ATOM 6268 O O . ILE B 1 288 ? -19.344 -13.797 -3.715 1 89.12 288 ILE B O 1
ATOM 6272 N N . VAL B 1 289 ? -18.891 -15.016 -1.925 1 86.19 289 VAL B N 1
ATOM 6273 C CA . VAL B 1 289 ? -20.047 -15.906 -2.062 1 86.19 289 VAL B CA 1
ATOM 6274 C C . VAL B 1 289 ? -21.328 -15.094 -2.012 1 86.19 289 VAL B C 1
ATOM 6276 O O . VAL B 1 289 ? -22.219 -15.266 -2.861 1 86.19 289 VAL B O 1
ATOM 6279 N N . PRO B 1 290 ? -21.469 -14.203 -1.048 1 86.62 290 PRO B N 1
ATOM 6280 C CA . PRO B 1 290 ? -22.703 -13.422 -1.021 1 86.62 290 PRO B CA 1
ATOM 6281 C C . PRO B 1 290 ? -22.891 -12.586 -2.287 1 86.62 290 PRO B C 1
ATOM 6283 O O . PRO B 1 290 ? -24.016 -12.461 -2.777 1 86.62 290 PRO B O 1
ATOM 6286 N N . ILE B 1 291 ? -21.844 -12.016 -2.816 1 90.44 291 ILE B N 1
ATOM 6287 C CA . ILE B 1 291 ? -21.922 -11.227 -4.039 1 90.44 291 ILE B CA 1
ATOM 6288 C C . ILE B 1 291 ? -22.375 -12.109 -5.199 1 90.44 291 ILE B C 1
ATOM 6290 O O . ILE B 1 291 ? -23.234 -11.727 -5.988 1 90.44 291 ILE B O 1
ATOM 6294 N N . LEU B 1 292 ? -21.859 -13.273 -5.297 1 91.12 292 LEU B N 1
ATOM 6295 C CA . LEU B 1 292 ? -22.172 -14.195 -6.379 1 91.12 292 LEU B CA 1
ATOM 6296 C C . LEU B 1 292 ? -23.609 -14.711 -6.242 1 91.12 292 LEU B C 1
ATOM 6298 O O . LEU B 1 292 ? -24.312 -14.867 -7.246 1 91.12 292 LEU B O 1
ATOM 6302 N N . ARG B 1 293 ? -24.062 -14.953 -5.008 1 90.56 293 ARG B N 1
ATOM 6303 C CA . ARG B 1 293 ? -25.438 -15.391 -4.785 1 90.56 293 ARG B CA 1
ATOM 6304 C C . ARG B 1 293 ? -26.438 -14.328 -5.234 1 90.56 293 ARG B C 1
ATOM 6306 O O . ARG B 1 293 ? -27.438 -14.641 -5.879 1 90.56 293 ARG B O 1
ATOM 6313 N N . LYS B 1 294 ? -26.141 -13.172 -4.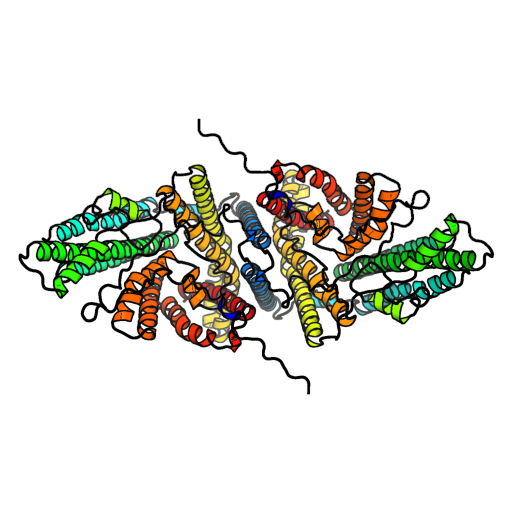883 1 91.69 294 LYS B N 1
ATOM 6314 C CA . LYS B 1 294 ? -26.984 -12.062 -5.305 1 91.69 294 LYS B CA 1
ATOM 6315 C C . LYS B 1 294 ? -26.953 -11.898 -6.82 1 91.69 294 LYS B C 1
ATOM 6317 O O . LYS B 1 294 ? -27.984 -11.609 -7.441 1 91.69 294 LYS B O 1
ATOM 6322 N N . ALA B 1 295 ? -25.828 -12.078 -7.41 1 92.62 295 ALA B N 1
ATOM 6323 C CA . ALA B 1 295 ? -25.641 -11.906 -8.852 1 92.62 295 ALA B CA 1
ATOM 6324 C C . ALA B 1 295 ? -26.438 -12.953 -9.633 1 92.62 295 ALA B C 1
ATOM 6326 O O . ALA B 1 295 ? -27 -12.648 -10.688 1 92.62 295 ALA B O 1
ATOM 6327 N N . ILE B 1 296 ? -26.516 -14.156 -9.141 1 91.81 296 ILE B N 1
ATOM 6328 C CA . ILE B 1 296 ? -27.234 -15.234 -9.812 1 91.81 296 ILE B CA 1
ATOM 6329 C C . ILE B 1 296 ? -28.703 -14.859 -9.945 1 91.81 296 ILE B C 1
ATOM 6331 O O . ILE B 1 296 ? -29.297 -15.031 -11.016 1 91.81 296 ILE B O 1
ATOM 6335 N N . VAL B 1 297 ? -29.234 -14.258 -8.953 1 91.31 297 VAL B N 1
ATOM 6336 C CA . VAL B 1 297 ? -30.641 -13.859 -8.945 1 91.31 297 VAL B CA 1
ATOM 6337 C C . VAL B 1 297 ? -30.828 -12.664 -9.875 1 91.31 297 VAL B C 1
ATOM 6339 O O . VAL B 1 297 ? -31.75 -12.656 -10.703 1 91.31 297 VAL B O 1
ATOM 6342 N N . GLN B 1 298 ? -29.984 -11.758 -9.805 1 90.44 298 GLN B N 1
ATOM 6343 C CA . GLN B 1 298 ? -30.109 -10.523 -10.57 1 90.44 298 GLN B CA 1
ATOM 6344 C C . GLN B 1 298 ? -29.906 -10.766 -12.055 1 90.44 298 GLN B C 1
ATOM 6346 O O . GLN B 1 298 ? -30.562 -10.148 -12.898 1 90.44 298 GLN B O 1
ATOM 6351 N N . LEU B 1 299 ? -29 -11.586 -12.422 1 90.12 299 LEU B N 1
ATOM 6352 C CA . LEU B 1 299 ? -28.703 -11.875 -13.82 1 90.12 299 LEU B CA 1
ATOM 6353 C C . LEU B 1 299 ? -29.844 -12.664 -14.469 1 90.12 299 LEU B C 1
ATOM 6355 O O . LEU B 1 299 ? -30.125 -12.484 -15.656 1 90.12 299 LEU B O 1
ATOM 6359 N N . HIS B 1 300 ? -30.469 -13.5 -13.695 1 89.25 300 HIS B N 1
ATOM 6360 C CA . HIS B 1 300 ? -31.641 -14.219 -14.203 1 89.25 300 HIS B CA 1
ATOM 6361 C C . HIS B 1 300 ? -32.781 -13.266 -14.539 1 89.25 300 HIS B C 1
ATOM 6363 O O . HIS B 1 300 ? -33.438 -13.414 -15.57 1 89.25 300 HIS B O 1
ATOM 6369 N N . GLN B 1 301 ? -32.906 -12.328 -13.672 1 89.69 301 GLN B N 1
ATOM 6370 C CA . GLN B 1 301 ? -33.938 -11.328 -13.891 1 89.69 301 GLN B CA 1
ATOM 6371 C C . GLN B 1 301 ? -33.594 -10.422 -15.062 1 89.69 301 GLN B C 1
ATOM 6373 O O . GLN B 1 301 ? -34.469 -10.062 -15.859 1 89.69 301 GLN B O 1
ATOM 6378 N N . ALA B 1 302 ? -32.344 -10.094 -15.148 1 88.31 302 ALA B N 1
ATOM 6379 C CA . ALA B 1 302 ? -31.891 -9.188 -16.203 1 88.31 302 ALA B CA 1
ATOM 6380 C C . ALA B 1 302 ? -31.969 -9.859 -17.562 1 88.31 302 ALA B C 1
ATOM 6382 O O . ALA B 1 302 ? -32.219 -9.195 -18.578 1 88.31 302 ALA B O 1
ATOM 6383 N N . ARG B 1 303 ? -31.75 -11.125 -17.641 1 86.38 303 ARG B N 1
ATOM 6384 C CA . ARG B 1 303 ? -31.781 -11.883 -18.891 1 86.38 303 ARG B CA 1
ATOM 6385 C C . ARG B 1 303 ? -33.156 -11.852 -19.516 1 86.38 303 ARG B C 1
ATOM 6387 O O . ARG B 1 303 ? -33.312 -11.836 -20.75 1 86.38 303 ARG B O 1
ATOM 6394 N N . GLU B 1 304 ? -34.125 -11.703 -18.672 1 88.25 304 GLU B N 1
ATOM 6395 C CA . GLU B 1 304 ? -35.531 -11.688 -19.125 1 88.25 304 GLU B CA 1
ATOM 6396 C C . GLU B 1 304 ? -35.938 -10.297 -19.609 1 88.25 304 GLU B C 1
ATOM 6398 O O . GLU B 1 304 ? -36.906 -10.156 -20.375 1 88.25 304 GLU B O 1
ATOM 6403 N N . SER B 1 305 ? -35.188 -9.328 -19.266 1 87.25 305 SER B N 1
ATOM 6404 C CA . SER B 1 305 ? -35.594 -7.957 -19.578 1 87.25 305 SER B CA 1
ATOM 6405 C C . SER B 1 305 ? -34.969 -7.496 -20.891 1 87.25 305 SER B C 1
ATOM 6407 O O . SER B 1 305 ? -35.656 -7.246 -21.875 1 87.25 305 SER B O 1
ATOM 6409 N N . SER B 1 306 ? -33.562 -7.172 -20.906 1 88.25 306 SER B N 1
ATOM 6410 C CA . SER B 1 306 ? -32.875 -6.699 -22.094 1 88.25 306 SER B CA 1
ATOM 6411 C C . SER B 1 306 ? -31.391 -7.07 -22.016 1 88.25 306 SER B C 1
ATOM 6413 O O . SER B 1 306 ? -30.859 -7.352 -20.938 1 88.25 306 SER B O 1
ATOM 6415 N N . PHE B 1 307 ? -30.781 -7.082 -23.156 1 88.19 307 PHE B N 1
ATOM 6416 C CA . PHE B 1 307 ? -29.359 -7.359 -23.234 1 88.19 307 PHE B CA 1
ATOM 6417 C C . PHE B 1 307 ? -28.547 -6.285 -22.5 1 88.19 307 PHE B C 1
ATOM 6419 O O . PHE B 1 307 ? -27.531 -6.582 -21.875 1 88.19 307 PHE B O 1
ATOM 6426 N N . LEU B 1 308 ? -29.031 -5.125 -22.594 1 86.31 308 LEU B N 1
ATOM 6427 C CA . LEU B 1 308 ? -28.375 -4.012 -21.922 1 86.31 308 LEU B CA 1
ATOM 6428 C C . LEU B 1 308 ? -28.422 -4.18 -20.406 1 86.31 308 LEU B C 1
ATOM 6430 O O . LEU B 1 308 ? -27.438 -3.928 -19.719 1 86.31 308 LEU B O 1
ATOM 6434 N N . SER B 1 309 ? -29.562 -4.668 -19.969 1 87 309 SER B N 1
ATOM 6435 C CA . SER B 1 309 ? -29.703 -4.891 -18.531 1 87 309 SER B CA 1
ATOM 6436 C C . SER B 1 309 ? -28.812 -6.016 -18.047 1 87 309 SER B C 1
ATOM 6438 O O . SER B 1 309 ? -28.266 -5.953 -16.938 1 87 309 SER B O 1
ATOM 6440 N N . LEU B 1 310 ? -28.688 -6.973 -18.922 1 89.75 310 LEU B N 1
ATOM 6441 C CA . LEU B 1 310 ? -27.812 -8.094 -18.594 1 89.75 310 LEU B CA 1
ATOM 6442 C C . LEU B 1 310 ? -26.359 -7.637 -18.5 1 89.75 310 LEU B C 1
ATOM 6444 O O . LEU B 1 310 ? -25.656 -8 -17.562 1 89.75 310 LEU B O 1
ATOM 6448 N N . TYR B 1 311 ? -25.984 -6.852 -19.406 1 90.06 311 TYR B N 1
ATOM 6449 C CA . TYR B 1 311 ? -24.625 -6.352 -19.453 1 90.06 311 TYR B CA 1
ATOM 6450 C C . TYR B 1 311 ? -24.328 -5.473 -18.25 1 90.06 311 TYR B C 1
ATOM 6452 O O . TYR B 1 311 ? -23.266 -5.594 -17.641 1 90.06 311 TYR B O 1
ATOM 6460 N N . LEU B 1 312 ? -25.219 -4.676 -17.906 1 86.56 312 LEU B N 1
ATOM 6461 C CA . LEU B 1 312 ? -25.031 -3.76 -16.797 1 86.56 312 LEU B CA 1
ATOM 6462 C C . LEU B 1 312 ? -24.969 -4.52 -15.477 1 86.56 312 LEU B C 1
ATOM 6464 O O . LEU B 1 312 ? -24.141 -4.211 -14.609 1 86.56 312 LEU B O 1
ATOM 6468 N N . SER B 1 313 ? -25.828 -5.465 -15.367 1 90.06 313 SER B N 1
ATOM 6469 C CA . SER B 1 313 ? -25.828 -6.27 -14.148 1 90.06 313 SER B CA 1
ATOM 6470 C C . SER B 1 313 ? -24.547 -7.082 -14.016 1 90.06 313 SER B C 1
ATOM 6472 O O . SER B 1 313 ? -24.016 -7.227 -12.914 1 90.06 313 SER B O 1
ATOM 6474 N N . PHE B 1 314 ? -24.125 -7.594 -15.094 1 93.44 314 PHE B N 1
ATOM 6475 C CA . PHE B 1 314 ? -22.891 -8.367 -15.102 1 93.44 314 PHE B CA 1
ATOM 6476 C C . PHE B 1 314 ? -21.703 -7.484 -14.742 1 93.44 314 PHE B C 1
ATOM 6478 O O . PHE B 1 314 ? -20.859 -7.867 -13.938 1 93.44 314 PHE B O 1
ATOM 6485 N N . SER B 1 315 ? -21.656 -6.289 -15.352 1 91.88 315 SER B N 1
ATOM 6486 C CA . SER B 1 315 ? -20.578 -5.355 -15.086 1 91.88 315 SER B CA 1
ATOM 6487 C C . SER B 1 315 ? -20.578 -4.914 -13.625 1 91.88 315 SER B C 1
ATOM 6489 O O . SER B 1 315 ? -19.516 -4.727 -13.031 1 91.88 315 SER B O 1
ATOM 6491 N N . LYS B 1 316 ? -21.719 -4.77 -13.102 1 91.38 316 LYS B N 1
ATOM 6492 C CA . LYS B 1 316 ? -21.844 -4.422 -11.688 1 91.38 316 LYS B CA 1
ATOM 6493 C C . LYS B 1 316 ? -21.281 -5.527 -10.797 1 91.38 316 LYS B C 1
ATOM 6495 O O . LYS B 1 316 ? -20.578 -5.254 -9.828 1 91.38 316 LYS B O 1
ATOM 6500 N N . THR B 1 317 ? -21.594 -6.672 -11.133 1 93.31 317 THR B N 1
ATOM 6501 C CA . THR B 1 317 ? -21.109 -7.82 -10.383 1 93.31 317 THR B CA 1
ATOM 6502 C C . THR B 1 317 ? -19.578 -7.883 -10.422 1 93.31 317 THR B C 1
ATOM 6504 O O . THR B 1 317 ? -18.938 -8.094 -9.398 1 93.31 317 THR B O 1
ATOM 6507 N N . VAL B 1 318 ? -19.047 -7.695 -11.57 1 95.31 318 VAL B N 1
ATOM 6508 C CA . VAL B 1 318 ? -17.594 -7.719 -11.734 1 95.31 318 VAL B CA 1
ATOM 6509 C C . VAL B 1 318 ? -16.969 -6.633 -10.867 1 95.31 318 VAL B C 1
ATOM 6511 O O . VAL B 1 318 ? -15.953 -6.875 -10.203 1 95.31 318 VAL B O 1
ATOM 6514 N N . THR B 1 319 ? -17.578 -5.5 -10.844 1 92.81 319 THR B N 1
ATOM 6515 C CA . THR B 1 319 ? -17.062 -4.379 -10.07 1 92.81 319 THR B CA 1
ATOM 6516 C C . THR B 1 319 ? -17.047 -4.699 -8.578 1 92.81 319 THR B C 1
ATOM 6518 O O . THR B 1 319 ? -16.062 -4.441 -7.891 1 92.81 319 THR B O 1
ATOM 6521 N N . TYR B 1 320 ? -18.078 -5.344 -8.102 1 92.38 320 TYR B N 1
ATOM 6522 C CA . TYR B 1 320 ? -18.172 -5.68 -6.688 1 92.38 320 TYR B CA 1
ATOM 6523 C C . TYR B 1 320 ? -17.172 -6.762 -6.312 1 92.38 320 TYR B C 1
ATOM 6525 O O . TYR B 1 320 ? -16.766 -6.871 -5.152 1 92.38 320 TYR B O 1
ATOM 6533 N N . LEU B 1 321 ? -16.766 -7.504 -7.289 1 94.88 321 LEU B N 1
ATOM 6534 C CA . LEU B 1 321 ? -15.852 -8.609 -7.023 1 94.88 321 LEU B CA 1
ATOM 6535 C C . LEU B 1 321 ? -14.406 -8.148 -7.094 1 94.88 321 LEU B C 1
ATOM 6537 O O . LEU B 1 321 ? -13.492 -8.867 -6.668 1 94.88 321 LEU B O 1
ATOM 6541 N N . MET B 1 322 ? -14.148 -6.965 -7.539 1 94.25 322 MET B N 1
ATOM 6542 C CA . MET B 1 322 ? -12.789 -6.488 -7.789 1 94.25 322 MET B CA 1
ATOM 6543 C C . MET B 1 322 ? -11.977 -6.465 -6.5 1 94.25 322 MET B C 1
ATOM 6545 O O . MET B 1 322 ? -10.867 -6.992 -6.453 1 94.25 322 MET B O 1
ATOM 6549 N N . PHE B 1 323 ? -12.5 -6.008 -5.461 1 87.88 323 PHE B N 1
ATOM 6550 C CA . PHE B 1 323 ? -11.75 -5.848 -4.219 1 87.88 323 PHE B CA 1
ATOM 6551 C C . PHE B 1 323 ? -11.453 -7.203 -3.586 1 87.88 323 PHE B C 1
ATOM 6553 O O . PHE B 1 323 ? -10.297 -7.527 -3.318 1 87.88 323 PHE B O 1
ATOM 6560 N N . PRO B 1 324 ? -12.469 -7.965 -3.322 1 90.19 324 PRO B N 1
ATOM 6561 C CA . PRO B 1 324 ? -12.188 -9.242 -2.668 1 90.19 324 PRO B CA 1
ATOM 6562 C C . PRO B 1 324 ? -11.273 -10.141 -3.502 1 90.19 324 PRO B C 1
ATOM 6564 O O . PRO B 1 324 ? -10.43 -10.844 -2.953 1 90.19 324 PRO B O 1
ATOM 6567 N N . PHE B 1 325 ? -11.367 -10.109 -4.777 1 94 325 PHE B N 1
ATOM 6568 C CA . PHE B 1 325 ? -10.523 -10.969 -5.605 1 94 325 PHE B CA 1
ATOM 6569 C C . PHE B 1 325 ? -9.102 -10.438 -5.66 1 94 325 PHE B C 1
ATOM 6571 O O . PHE B 1 325 ? -8.148 -11.219 -5.754 1 94 325 PHE B O 1
ATOM 6578 N N . THR B 1 326 ? -8.961 -9.094 -5.664 1 92.62 326 THR B N 1
ATOM 6579 C CA 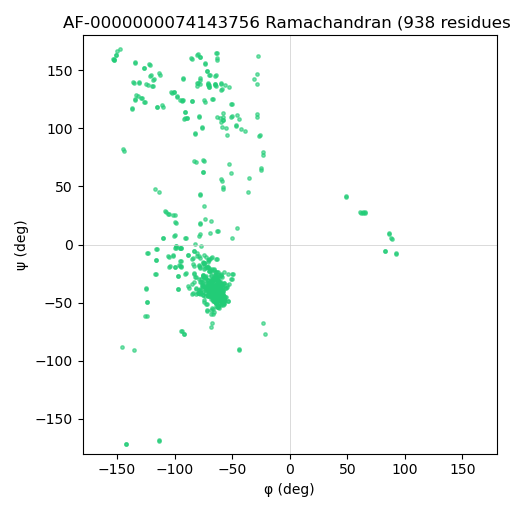. THR B 1 326 ? -7.613 -8.539 -5.621 1 92.62 326 THR B CA 1
ATOM 6580 C C . THR B 1 326 ? -6.898 -8.953 -4.336 1 92.62 326 THR B C 1
ATOM 6582 O O . THR B 1 326 ? -5.754 -9.406 -4.375 1 92.62 326 THR B O 1
ATOM 6585 N N . ILE B 1 327 ? -7.57 -8.844 -3.234 1 90 327 ILE B N 1
ATOM 6586 C CA . ILE B 1 327 ? -6.984 -9.242 -1.957 1 90 327 ILE B CA 1
ATOM 6587 C C . ILE B 1 327 ? -6.676 -10.734 -1.973 1 90 327 ILE B C 1
ATOM 6589 O O . ILE B 1 327 ? -5.613 -11.156 -1.516 1 90 327 ILE B O 1
ATOM 6593 N N . SER B 1 328 ? -7.578 -11.5 -2.49 1 92.5 328 SER B N 1
ATOM 6594 C CA . SER B 1 328 ? -7.367 -12.945 -2.576 1 92.5 328 SER B CA 1
ATOM 6595 C C . SER B 1 328 ? -6.148 -13.273 -3.43 1 92.5 328 SER B C 1
ATOM 6597 O O . SER B 1 328 ? -5.352 -14.148 -3.072 1 92.5 328 SER B O 1
ATOM 6599 N N . PHE B 1 329 ? -6.059 -12.617 -4.52 1 94.12 329 PHE B N 1
ATOM 6600 C CA . PHE B 1 329 ? -4.922 -12.82 -5.41 1 94.12 329 PHE B CA 1
ATOM 6601 C C . PHE B 1 329 ? -3.609 -12.555 -4.684 1 94.12 329 PHE B C 1
ATOM 6603 O O . PHE B 1 329 ? -2.666 -13.344 -4.785 1 94.12 329 PHE B O 1
ATOM 6610 N N . LEU B 1 330 ? -3.555 -11.438 -3.998 1 92.75 330 LEU B N 1
ATOM 6611 C CA . LEU B 1 330 ? -2.35 -11.07 -3.262 1 92.75 330 LEU B CA 1
ATOM 6612 C C . LEU B 1 330 ? -2.051 -12.086 -2.168 1 92.75 330 LEU B C 1
ATOM 6614 O O . LEU B 1 330 ? -0.89 -12.438 -1.938 1 92.75 330 LEU B O 1
ATOM 6618 N N . LEU B 1 331 ? -3.049 -12.562 -1.544 1 91.81 331 LEU B N 1
ATOM 6619 C CA . LEU B 1 331 ? -2.871 -13.539 -0.479 1 91.81 331 LEU B CA 1
ATOM 6620 C C . LEU B 1 331 ? -2.402 -14.883 -1.043 1 91.81 331 LEU B C 1
ATOM 6622 O O . LEU B 1 331 ? -1.548 -15.539 -0.451 1 91.81 331 LEU B O 1
ATOM 6626 N N . VAL B 1 332 ? -2.994 -15.281 -2.135 1 94.06 332 VAL B N 1
ATOM 6627 C CA . VAL B 1 332 ? -2.578 -16.531 -2.771 1 94.06 332 VAL B CA 1
ATOM 6628 C C . VAL B 1 332 ? -1.109 -16.422 -3.182 1 94.06 332 VAL B C 1
ATOM 6630 O O . VAL B 1 332 ? -0.343 -17.375 -2.992 1 94.06 332 VAL B O 1
ATOM 6633 N N . PHE B 1 333 ? -0.758 -15.305 -3.777 1 94.19 333 PHE B N 1
ATOM 6634 C CA . PHE B 1 333 ? 0.642 -15.078 -4.117 1 94.19 333 PHE B CA 1
ATOM 6635 C C . PHE B 1 333 ? 1.531 -15.258 -2.893 1 94.19 333 PHE B C 1
ATOM 6637 O O . PHE B 1 333 ? 2.549 -15.953 -2.957 1 94.19 333 PHE B O 1
ATOM 6644 N N . TYR B 1 334 ? 1.152 -14.641 -1.841 1 91.38 334 TYR B N 1
ATOM 6645 C CA . TYR B 1 334 ? 1.934 -14.719 -0.612 1 91.38 334 TYR B CA 1
ATOM 6646 C C . TYR B 1 334 ? 2.023 -16.156 -0.11 1 91.38 334 TYR B C 1
ATOM 6648 O O . TYR B 1 334 ? 3.098 -16.625 0.281 1 91.38 334 TYR B O 1
ATOM 6656 N N . VAL B 1 335 ? 0.978 -16.828 -0.112 1 93.06 335 VAL B N 1
ATOM 6657 C CA . VAL B 1 335 ? 0.919 -18.203 0.377 1 93.06 335 VAL B CA 1
ATOM 6658 C C . VAL B 1 335 ? 1.864 -19.078 -0.438 1 93.06 335 VAL B C 1
ATOM 6660 O O . VAL B 1 335 ? 2.641 -19.859 0.125 1 93.06 335 VAL B O 1
ATOM 6663 N N . ILE B 1 336 ? 1.819 -18.953 -1.669 1 95.38 336 ILE B N 1
ATOM 6664 C CA . ILE B 1 336 ? 2.578 -19.828 -2.545 1 95.38 336 ILE B CA 1
ATOM 6665 C C . ILE B 1 336 ? 4.066 -19.5 -2.447 1 95.38 336 ILE B C 1
ATOM 6667 O O . ILE B 1 336 ? 4.887 -20.375 -2.182 1 95.38 336 ILE B O 1
ATOM 6671 N N . PHE B 1 337 ? 4.418 -18.234 -2.594 1 94.56 337 PHE B N 1
ATOM 6672 C CA . PHE B 1 337 ? 5.82 -17.922 -2.83 1 94.56 337 PHE B CA 1
ATOM 6673 C C . PHE B 1 337 ? 6.516 -17.531 -1.529 1 94.56 337 PHE B C 1
ATOM 6675 O O . PHE B 1 337 ? 7.676 -17.891 -1.311 1 94.56 337 PHE B O 1
ATOM 6682 N N . ASP B 1 338 ? 5.848 -16.844 -0.72 1 90.62 338 ASP B N 1
ATOM 6683 C CA . ASP B 1 338 ? 6.484 -16.469 0.54 1 90.62 338 ASP B CA 1
ATOM 6684 C C . ASP B 1 338 ? 6.215 -17.516 1.623 1 90.62 338 ASP B C 1
ATOM 6686 O O . ASP B 1 338 ? 6.949 -17.594 2.611 1 90.62 338 ASP B O 1
ATOM 6690 N N . GLY B 1 339 ? 5.203 -18.203 1.494 1 93.62 339 GLY B N 1
ATOM 6691 C CA . GLY B 1 339 ? 4.867 -19.266 2.441 1 93.62 339 GLY B CA 1
ATOM 6692 C C . GLY B 1 339 ? 5.41 -20.625 2.045 1 93.62 339 GLY B C 1
ATOM 6693 O O . GLY B 1 339 ? 6.492 -21.016 2.486 1 93.62 339 GLY B O 1
ATOM 6694 N N . VAL B 1 340 ? 4.805 -21.281 1.103 1 95.06 340 VAL B N 1
ATOM 6695 C CA . VAL B 1 340 ? 5.07 -22.672 0.739 1 95.06 340 VAL B CA 1
ATOM 6696 C C . VAL B 1 340 ? 6.488 -22.797 0.18 1 95.06 340 VAL B C 1
ATOM 6698 O O . VAL B 1 340 ? 7.246 -23.688 0.583 1 95.06 340 VAL B O 1
ATOM 6701 N N . CYS B 1 341 ? 6.883 -21.953 -0.737 1 96.25 341 CYS B N 1
ATOM 6702 C CA . CYS B 1 341 ? 8.203 -22.047 -1.351 1 96.25 341 CYS B CA 1
ATOM 6703 C C . CYS B 1 341 ? 9.305 -21.828 -0.32 1 96.25 341 CYS B C 1
ATOM 6705 O O . CYS B 1 341 ? 10.289 -22.562 -0.284 1 96.25 341 CYS B O 1
ATOM 6707 N N . ASN B 1 342 ? 9.133 -20.812 0.491 1 94.69 342 ASN B N 1
ATOM 6708 C CA . ASN B 1 342 ? 10.148 -20.578 1.51 1 94.69 342 ASN B CA 1
ATOM 6709 C C . ASN B 1 342 ? 10.188 -21.688 2.549 1 94.69 342 ASN B C 1
ATOM 6711 O O . ASN B 1 342 ? 11.25 -22.016 3.076 1 94.69 342 ASN B O 1
ATOM 6715 N N . PHE B 1 343 ? 9.062 -22.203 2.906 1 95.56 343 PHE B N 1
ATOM 6716 C CA . PHE B 1 343 ? 9.008 -23.344 3.809 1 95.56 343 PHE B CA 1
ATOM 6717 C C . PHE B 1 343 ? 9.766 -24.531 3.227 1 95.56 343 PHE B C 1
ATOM 6719 O O . PHE B 1 343 ? 10.602 -25.125 3.902 1 95.56 343 PHE B O 1
ATOM 6726 N N . ALA B 1 344 ? 9.5 -24.859 2.018 1 96.94 344 ALA B N 1
ATOM 6727 C CA . ALA B 1 344 ? 10.172 -25.969 1.326 1 96.94 344 ALA B CA 1
ATOM 6728 C C . ALA B 1 344 ? 11.672 -25.703 1.199 1 96.94 344 ALA B C 1
ATOM 6730 O O . ALA B 1 344 ? 12.484 -26.609 1.341 1 96.94 344 ALA B O 1
ATOM 6731 N N . ALA B 1 345 ? 11.969 -24.422 0.884 1 96.44 345 ALA B N 1
ATOM 6732 C CA . ALA B 1 345 ? 13.375 -24.047 0.761 1 96.44 345 ALA B CA 1
ATOM 6733 C C . ALA B 1 345 ? 14.125 -24.281 2.074 1 96.44 345 ALA B C 1
ATOM 6735 O O . ALA B 1 345 ? 15.242 -24.797 2.078 1 96.44 345 ALA B O 1
ATOM 6736 N N . GLU B 1 346 ? 13.484 -23.906 3.119 1 94.94 346 GLU B N 1
ATOM 6737 C CA . GLU B 1 346 ? 14.109 -24.094 4.426 1 94.94 346 GLU B CA 1
ATOM 6738 C C . GLU B 1 346 ? 14.242 -25.578 4.766 1 94.94 346 GLU B C 1
ATOM 6740 O O . GLU B 1 346 ? 15.289 -26.016 5.246 1 94.94 346 GLU B O 1
ATOM 6745 N N . LEU B 1 347 ? 13.25 -26.328 4.492 1 96 347 LEU B N 1
ATOM 6746 C CA . LEU B 1 347 ? 13.227 -27.766 4.781 1 96 347 LEU B CA 1
ATOM 6747 C C . LEU B 1 347 ? 14.312 -28.484 3.996 1 96 347 LEU B C 1
ATOM 6749 O O . LEU B 1 347 ? 14.938 -29.422 4.508 1 96 347 LEU B O 1
ATOM 6753 N N . THR B 1 348 ? 14.609 -28.125 2.787 1 96.19 348 THR B N 1
ATOM 6754 C CA . THR B 1 348 ? 15.562 -28.797 1.904 1 96.19 348 THR B CA 1
ATOM 6755 C C . THR B 1 348 ? 16.906 -28.062 1.907 1 96.19 348 THR B C 1
ATOM 6757 O O . THR B 1 348 ? 17.812 -28.406 1.149 1 96.19 348 THR B O 1
ATOM 6760 N N . ARG B 1 349 ? 16.953 -26.984 2.604 1 95.81 349 ARG B N 1
ATOM 6761 C CA . ARG B 1 349 ? 18.141 -26.141 2.684 1 95.81 349 ARG B CA 1
ATOM 6762 C C . ARG B 1 349 ? 18.484 -25.547 1.32 1 95.81 349 ARG B C 1
ATOM 6764 O O . ARG B 1 349 ? 19.656 -25.391 0.982 1 95.81 349 ARG B O 1
ATOM 6771 N N . PHE B 1 350 ? 17.469 -25.375 0.508 1 94.75 350 PHE B N 1
ATOM 6772 C CA . PHE B 1 350 ? 17.625 -24.719 -0.789 1 94.75 350 PHE B CA 1
ATOM 6773 C C . PHE B 1 350 ? 17.969 -23.25 -0.619 1 94.75 350 PHE B C 1
ATOM 6775 O O . PHE B 1 350 ? 17.188 -22.484 -0.041 1 94.75 350 PHE B O 1
ATOM 6782 N N . ALA B 1 351 ? 19.016 -22.734 -1.167 1 91.94 351 ALA B N 1
ATOM 6783 C CA . ALA B 1 351 ? 19.547 -21.422 -0.824 1 91.94 351 ALA B CA 1
ATOM 6784 C C . ALA B 1 351 ? 19.062 -20.359 -1.808 1 91.94 351 ALA B C 1
ATOM 6786 O O . ALA B 1 351 ? 19.016 -19.172 -1.481 1 91.94 351 ALA B O 1
ATOM 6787 N N . ASP B 1 352 ? 18.766 -20.719 -3.002 1 91 352 ASP B N 1
ATOM 6788 C CA . ASP B 1 352 ? 18.266 -19.75 -3.975 1 91 352 ASP B CA 1
ATOM 6789 C C . ASP B 1 352 ? 16.766 -19.5 -3.805 1 91 352 ASP B C 1
ATOM 6791 O O . ASP B 1 352 ? 15.953 -20.156 -4.453 1 91 352 ASP B O 1
ATOM 6795 N N . ARG B 1 353 ? 16.422 -18.469 -3.068 1 92.19 353 ARG B N 1
ATOM 6796 C CA . ARG B 1 353 ? 15.023 -18.219 -2.742 1 92.19 353 ARG B CA 1
ATOM 6797 C C . ARG B 1 353 ? 14.484 -17.031 -3.518 1 92.19 353 ARG B C 1
ATOM 6799 O O . ARG B 1 353 ? 13.688 -16.25 -2.988 1 92.19 353 ARG B O 1
ATOM 6806 N N . ASN B 1 354 ? 15.016 -16.781 -4.629 1 90.69 354 ASN B N 1
ATOM 6807 C CA . ASN B 1 354 ? 14.516 -15.742 -5.523 1 90.69 354 ASN B CA 1
ATOM 6808 C C . ASN B 1 354 ? 13.328 -16.234 -6.344 1 90.69 354 ASN B C 1
ATOM 6810 O O . ASN B 1 354 ? 13.406 -16.312 -7.574 1 90.69 354 ASN B O 1
ATOM 6814 N N . PHE B 1 355 ? 12.258 -16.391 -5.672 1 94.5 355 PHE B N 1
ATOM 6815 C CA . PHE B 1 355 ? 11.078 -16.984 -6.289 1 94.5 355 PHE B CA 1
ATOM 6816 C C . PHE B 1 355 ? 10.289 -15.945 -7.07 1 94.5 355 PHE B C 1
ATOM 6818 O O . PHE B 1 355 ? 9.461 -16.297 -7.922 1 94.5 355 PHE B O 1
ATOM 6825 N N . TYR B 1 356 ? 10.422 -14.703 -6.684 1 92.62 356 TYR B N 1
ATOM 6826 C CA . TYR B 1 356 ? 9.742 -13.586 -7.324 1 92.62 356 TYR B CA 1
ATOM 6827 C C . TYR B 1 356 ? 10.547 -12.297 -7.16 1 92.62 356 TYR B C 1
ATOM 6829 O O . TYR B 1 356 ? 11.438 -12.219 -6.312 1 92.62 356 TYR B O 1
ATOM 6837 N N . ASP B 1 357 ? 10.273 -11.375 -7.996 1 91.25 357 ASP B N 1
ATOM 6838 C CA . ASP B 1 357 ? 10.805 -10.016 -7.891 1 91.25 357 ASP B CA 1
ATOM 6839 C C . ASP B 1 357 ? 9.688 -9.008 -7.609 1 91.25 357 ASP B C 1
ATOM 6841 O O . ASP B 1 357 ? 8.609 -9.383 -7.148 1 91.25 357 ASP B O 1
ATOM 6845 N N . ASP B 1 358 ? 9.953 -7.711 -7.707 1 87.62 358 ASP B N 1
ATOM 6846 C CA . ASP B 1 358 ? 8.969 -6.68 -7.391 1 87.62 358 ASP B CA 1
ATOM 6847 C C . ASP B 1 358 ? 7.926 -6.559 -8.5 1 87.62 358 ASP B C 1
ATOM 6849 O O . ASP B 1 358 ? 7.734 -5.48 -9.062 1 87.62 358 ASP B O 1
ATOM 6853 N N . TRP B 1 359 ? 7.18 -7.602 -8.727 1 92.81 359 TRP B N 1
ATOM 6854 C CA . TRP B 1 359 ? 6.223 -7.688 -9.828 1 92.81 359 TRP B CA 1
ATOM 6855 C C . TRP B 1 359 ? 5.129 -6.637 -9.68 1 92.81 359 TRP B C 1
ATOM 6857 O O . TRP B 1 359 ? 4.488 -6.258 -10.664 1 92.81 359 TRP B O 1
ATOM 6867 N N . TRP B 1 360 ? 4.863 -6.141 -8.461 1 90.31 360 TRP B N 1
ATOM 6868 C CA . TRP B 1 360 ? 3.842 -5.129 -8.227 1 90.31 360 TRP B CA 1
ATOM 6869 C C . TRP B 1 360 ? 4.242 -3.797 -8.859 1 90.31 360 TRP B C 1
ATOM 6871 O O . TRP B 1 360 ? 3.418 -2.887 -8.977 1 90.31 360 TRP B O 1
ATOM 6881 N N . ASN B 1 361 ? 5.473 -3.664 -9.305 1 88.56 361 ASN B N 1
ATOM 6882 C CA . ASN B 1 361 ? 5.961 -2.465 -9.977 1 88.56 361 ASN B CA 1
ATOM 6883 C C . ASN B 1 361 ? 5.988 -2.646 -11.492 1 88.56 361 ASN B C 1
ATOM 6885 O O . ASN B 1 361 ? 6.488 -1.783 -12.219 1 88.56 361 ASN B O 1
ATOM 6889 N N . SER B 1 362 ? 5.434 -3.764 -11.977 1 90.44 362 SER B N 1
ATOM 6890 C CA . SER B 1 362 ? 5.484 -4.047 -13.406 1 90.44 362 SER B CA 1
ATOM 6891 C C . SER B 1 362 ? 4.695 -3.014 -14.203 1 90.44 362 SER B C 1
ATOM 6893 O O . SER B 1 362 ? 3.623 -2.578 -13.773 1 90.44 362 SER B O 1
ATOM 6895 N N . TYR B 1 363 ? 5.293 -2.6 -15.336 1 87.56 363 TYR B N 1
ATOM 6896 C CA . TYR B 1 363 ? 4.574 -1.677 -16.203 1 87.56 363 TYR B CA 1
ATOM 6897 C C . TYR B 1 363 ? 4.27 -2.322 -17.547 1 87.56 363 TYR B C 1
ATOM 6899 O O . TYR B 1 363 ? 3.586 -1.732 -18.391 1 87.56 363 TYR B O 1
ATOM 6907 N N . THR B 1 364 ? 4.754 -3.549 -17.766 1 88.06 364 THR B N 1
ATOM 6908 C CA . THR B 1 364 ? 4.391 -4.371 -18.906 1 88.06 364 THR B CA 1
ATOM 6909 C C . THR B 1 364 ? 4.09 -5.805 -18.469 1 88.06 364 THR B C 1
ATOM 6911 O O . THR B 1 364 ? 4.598 -6.266 -17.453 1 88.06 364 THR B O 1
ATOM 6914 N N . TRP B 1 365 ? 3.311 -6.477 -19.328 1 89.19 365 TRP B N 1
ATOM 6915 C CA . TRP B 1 365 ? 2.904 -7.832 -18.969 1 89.19 365 TRP B CA 1
ATOM 6916 C C . TRP B 1 365 ? 4.07 -8.805 -19.109 1 89.19 365 TRP B C 1
ATOM 6918 O O . TRP B 1 365 ? 4.129 -9.82 -18.422 1 89.19 365 TRP B O 1
ATOM 6928 N N . ASP B 1 366 ? 4.965 -8.531 -19.969 1 88.62 366 ASP B N 1
ATOM 6929 C CA . ASP B 1 366 ? 6.145 -9.383 -20.094 1 88.62 366 ASP B CA 1
ATOM 6930 C C . ASP B 1 366 ? 6.996 -9.312 -18.828 1 88.62 366 ASP B C 1
ATOM 6932 O O . ASP B 1 366 ? 7.555 -10.32 -18.391 1 88.62 366 ASP B O 1
ATOM 6936 N N . GLN B 1 367 ? 7.078 -8.078 -18.312 1 90.38 367 GLN B N 1
ATOM 6937 C CA . GLN B 1 367 ? 7.781 -7.93 -17.047 1 90.38 367 GLN B CA 1
ATOM 6938 C C . GLN B 1 367 ? 7.086 -8.711 -15.938 1 90.38 367 GLN B C 1
ATOM 6940 O O . GLN B 1 367 ? 7.742 -9.375 -15.133 1 90.38 367 GLN B O 1
ATOM 6945 N N . PHE B 1 368 ? 5.852 -8.633 -15.945 1 93 368 PHE B N 1
ATOM 6946 C CA . PHE B 1 368 ? 5.082 -9.375 -14.953 1 93 368 PHE B CA 1
ATOM 6947 C C . PHE B 1 368 ? 5.312 -10.875 -15.094 1 93 368 PHE B C 1
ATOM 6949 O O . PHE B 1 368 ? 5.582 -11.562 -14.109 1 93 368 PHE B O 1
ATOM 6956 N N . ALA B 1 369 ? 5.273 -11.367 -16.25 1 90.81 369 ALA B N 1
ATOM 6957 C CA . ALA B 1 369 ? 5.406 -12.797 -16.531 1 90.81 369 ALA B CA 1
ATOM 6958 C C . ALA B 1 369 ? 6.766 -13.32 -16.078 1 90.81 369 ALA B C 1
ATOM 6960 O O . ALA B 1 369 ? 6.879 -14.469 -15.633 1 90.81 369 ALA B O 1
ATOM 6961 N N . ARG B 1 370 ? 7.746 -12.469 -16.031 1 92.06 370 ARG B N 1
ATOM 6962 C CA . ARG B 1 370 ? 9.102 -12.898 -15.703 1 92.06 370 ARG B CA 1
ATOM 6963 C C . ARG B 1 370 ? 9.398 -12.719 -14.219 1 92.06 370 ARG B C 1
ATOM 6965 O O . ARG B 1 370 ? 10.352 -13.297 -13.695 1 92.06 370 ARG B O 1
ATOM 6972 N N . THR B 1 371 ? 8.523 -11.953 -13.562 1 93.31 371 THR B N 1
ATOM 6973 C CA . THR B 1 371 ? 8.961 -11.547 -12.234 1 93.31 371 THR B CA 1
ATOM 6974 C C . THR B 1 371 ? 8.039 -12.109 -11.164 1 93.31 371 THR B C 1
ATOM 6976 O O . THR B 1 371 ? 8.445 -12.289 -10.008 1 93.31 371 THR B O 1
ATOM 6979 N N . TRP B 1 372 ? 6.793 -12.414 -11.438 1 94.06 372 TRP B N 1
ATOM 6980 C CA . TRP B 1 372 ? 5.828 -12.75 -10.398 1 94.06 372 TRP B CA 1
ATOM 6981 C C . TRP B 1 372 ? 5.965 -14.211 -9.969 1 94.06 372 TRP B C 1
ATOM 6983 O O . TRP B 1 372 ? 5.652 -14.562 -8.828 1 94.06 372 TRP B O 1
ATOM 6993 N N . ASN B 1 373 ? 6.434 -15.07 -10.867 1 95.62 373 ASN B N 1
ATOM 6994 C CA . ASN B 1 373 ? 6.562 -16.516 -10.695 1 95.62 373 ASN B CA 1
ATOM 6995 C C . ASN B 1 373 ? 7.801 -17.047 -11.414 1 95.62 373 ASN B C 1
ATOM 6997 O O . ASN B 1 373 ? 7.691 -17.641 -12.492 1 95.62 373 ASN B O 1
ATOM 7001 N N . LYS B 1 374 ? 8.922 -16.922 -10.773 1 94.56 374 LYS B N 1
ATOM 7002 C CA . LYS B 1 374 ? 10.195 -17.219 -11.414 1 94.56 374 LYS B CA 1
ATOM 7003 C C . LYS B 1 374 ? 10.391 -18.719 -11.586 1 94.56 374 LYS B C 1
ATOM 7005 O O . LYS B 1 374 ? 10.93 -19.172 -12.602 1 94.56 374 LYS B O 1
ATOM 7010 N N . PRO B 1 375 ? 9.953 -19.547 -10.617 1 95.5 375 PRO B N 1
ATOM 7011 C CA . PRO B 1 375 ? 10.109 -20.984 -10.828 1 95.5 375 PRO B CA 1
ATOM 7012 C C . PRO B 1 375 ? 9.43 -21.469 -12.109 1 95.5 375 PRO B C 1
ATOM 7014 O O . PRO B 1 375 ? 10.039 -22.188 -12.906 1 95.5 375 PRO B O 1
ATOM 7017 N N . VAL B 1 376 ? 8.195 -21.078 -12.32 1 96.44 376 VAL B N 1
ATOM 7018 C CA . VAL B 1 376 ? 7.48 -21.5 -13.516 1 96.44 376 VAL B CA 1
ATOM 7019 C C . VAL B 1 376 ? 8.094 -20.844 -14.75 1 96.44 376 VAL B C 1
ATOM 7021 O O . VAL B 1 376 ? 8.211 -21.469 -15.805 1 96.44 376 VAL B O 1
ATOM 7024 N N . HIS B 1 377 ? 8.484 -19.609 -14.594 1 94.56 377 HIS B N 1
ATOM 7025 C CA . HIS B 1 377 ? 9.125 -18.922 -15.711 1 94.56 377 HIS B CA 1
ATOM 7026 C C . HIS B 1 377 ? 10.375 -19.67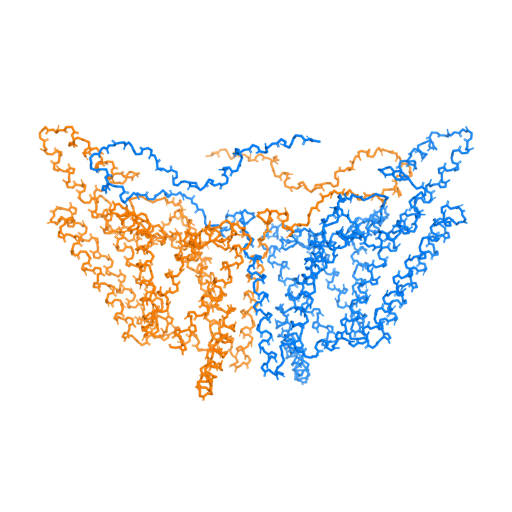2 -16.172 1 94.56 377 HIS B C 1
ATOM 7028 O O . HIS B 1 377 ? 10.547 -19.891 -17.375 1 94.56 377 HIS B O 1
ATOM 7034 N N . TYR B 1 378 ? 11.258 -20.047 -15.289 1 94.06 378 TYR B N 1
ATOM 7035 C CA . TYR B 1 378 ? 12.492 -20.75 -15.641 1 94.06 378 TYR B CA 1
ATOM 7036 C C . TYR B 1 378 ? 12.195 -22.109 -16.234 1 94.06 378 TYR B C 1
ATOM 7038 O O . TYR B 1 378 ? 12.914 -22.578 -17.125 1 94.06 378 TYR B O 1
ATOM 7046 N N . PHE B 1 379 ? 11.195 -22.734 -15.695 1 96.19 379 PHE B N 1
ATOM 7047 C CA . PHE B 1 379 ? 10.789 -24.016 -16.281 1 96.19 379 PHE B CA 1
ATOM 7048 C C . PHE B 1 379 ? 10.391 -23.844 -17.734 1 96.19 379 PHE B C 1
ATOM 7050 O O . PHE B 1 379 ? 10.859 -24.578 -18.609 1 96.19 379 PHE B O 1
ATOM 7057 N N . LEU B 1 380 ? 9.508 -22.891 -18 1 95.44 380 LEU B N 1
ATOM 7058 C CA . LEU B 1 380 ? 9.031 -22.656 -19.359 1 95.44 380 LEU B CA 1
ATOM 7059 C C . LEU B 1 380 ? 10.172 -22.219 -20.266 1 95.44 380 LEU B C 1
ATOM 7061 O O . LEU B 1 380 ? 10.219 -22.594 -21.438 1 95.44 380 LEU B O 1
ATOM 7065 N N . LEU B 1 381 ? 11.008 -21.422 -19.719 1 92.75 381 LEU B N 1
ATOM 7066 C CA . LEU B 1 381 ? 12.164 -20.953 -20.484 1 92.75 381 LEU B CA 1
ATOM 7067 C C . LEU B 1 381 ? 13.055 -22.125 -20.891 1 92.75 381 LEU B C 1
ATOM 7069 O O . LEU B 1 381 ? 13.391 -22.266 -22.062 1 92.75 381 LEU B O 1
ATOM 7073 N N . ARG B 1 382 ? 13.344 -22.969 -19.969 1 93.12 382 ARG B N 1
ATOM 7074 C CA . ARG B 1 382 ? 14.328 -24.031 -20.156 1 93.12 382 ARG B CA 1
ATOM 7075 C C . ARG B 1 382 ? 13.734 -25.188 -20.969 1 93.12 382 ARG B C 1
ATOM 7077 O O . ARG B 1 382 ? 14.406 -25.75 -21.828 1 93.12 382 ARG B O 1
ATOM 7084 N N . HIS B 1 383 ? 12.539 -25.547 -20.703 1 93.88 383 HIS B N 1
ATOM 7085 C CA . HIS B 1 383 ? 12.023 -26.797 -21.219 1 93.88 383 HIS B CA 1
ATOM 7086 C C . HIS B 1 383 ? 11.055 -26.562 -22.375 1 93.88 383 HIS B C 1
ATOM 7088 O O . HIS B 1 383 ? 10.664 -27.516 -23.062 1 93.88 383 HIS B O 1
ATOM 7094 N N . VAL B 1 384 ? 10.656 -25.328 -22.609 1 94.56 384 VAL B N 1
ATOM 7095 C CA . VAL B 1 384 ? 9.711 -25.078 -23.688 1 94.56 384 VAL B CA 1
ATOM 7096 C C . VAL B 1 384 ? 10.281 -24.031 -24.641 1 94.56 384 VAL B C 1
ATOM 7098 O O . VAL B 1 384 ? 10.609 -24.359 -25.797 1 94.56 384 VAL B O 1
ATOM 7101 N N . TYR B 1 385 ? 10.531 -22.859 -24.172 1 93.25 385 TYR B N 1
ATOM 7102 C CA . TYR B 1 385 ? 10.906 -21.734 -25.031 1 93.25 385 TYR B CA 1
ATOM 7103 C C . TYR B 1 385 ? 12.211 -22.016 -25.75 1 93.25 385 TYR B C 1
ATOM 7105 O O . TYR B 1 385 ? 12.281 -21.922 -26.984 1 93.25 385 TYR B O 1
ATOM 7113 N N . LEU B 1 386 ? 13.273 -22.359 -25.031 1 90.81 386 LEU B N 1
ATOM 7114 C CA . LEU B 1 386 ? 14.602 -22.516 -25.609 1 90.81 386 LEU B CA 1
ATOM 7115 C C . LEU B 1 386 ? 14.625 -23.656 -26.641 1 90.81 386 LEU B C 1
ATOM 7117 O O . LEU B 1 386 ? 15.117 -23.484 -27.75 1 90.81 386 LEU B O 1
ATOM 7121 N N . PRO B 1 387 ? 14.094 -24.797 -26.281 1 89.88 387 PRO B N 1
ATOM 7122 C CA . PRO B 1 387 ? 14.039 -25.859 -27.297 1 89.88 387 PRO B CA 1
ATOM 7123 C C . PRO B 1 387 ? 13.25 -25.453 -28.531 1 89.88 387 PRO B C 1
ATOM 7125 O O . PRO B 1 387 ? 13.648 -25.781 -29.656 1 89.88 387 PRO B O 1
ATOM 7128 N N . VAL B 1 388 ? 12.148 -24.766 -28.359 1 91.19 388 VAL B N 1
ATOM 7129 C CA . VAL B 1 388 ? 11.32 -24.344 -29.484 1 91.19 388 VAL B CA 1
ATOM 7130 C C . VAL B 1 388 ? 12.031 -23.25 -30.266 1 91.19 388 VAL B C 1
ATOM 7132 O O . VAL B 1 388 ? 11.984 -23.234 -31.5 1 91.19 388 VAL B O 1
ATOM 7135 N N . ALA B 1 389 ? 12.656 -22.391 -29.594 1 90.62 389 ALA B N 1
ATOM 7136 C CA . ALA B 1 389 ? 13.367 -21.281 -30.219 1 90.62 389 ALA B CA 1
ATOM 7137 C C . ALA B 1 389 ? 14.547 -21.781 -31.047 1 90.62 389 ALA B C 1
ATOM 7139 O O . ALA B 1 389 ? 15.023 -21.094 -31.953 1 90.62 389 ALA B O 1
ATOM 7140 N N . SER B 1 390 ? 15.023 -22.969 -30.781 1 88.5 390 SER B N 1
ATOM 7141 C CA . SER B 1 390 ? 16.141 -23.547 -31.516 1 88.5 390 SER B CA 1
ATOM 7142 C C . SER B 1 390 ? 15.711 -24.031 -32.906 1 88.5 390 SER B C 1
ATOM 7144 O O . SER B 1 390 ? 16.531 -24.203 -33.781 1 88.5 390 SER B O 1
ATOM 7146 N N . ILE B 1 391 ? 14.484 -24.172 -33.125 1 91.25 391 ILE B N 1
ATOM 7147 C CA . ILE B 1 391 ? 14.039 -24.75 -34.406 1 91.25 391 ILE B CA 1
ATOM 7148 C C . ILE B 1 391 ? 13.094 -23.781 -35.125 1 91.25 391 ILE B C 1
ATOM 7150 O O . ILE B 1 391 ? 12.602 -24.078 -36.188 1 91.25 391 ILE B O 1
ATOM 7154 N N . THR B 1 392 ? 12.727 -22.719 -34.438 1 92.94 392 THR B N 1
ATOM 7155 C CA . THR B 1 392 ? 11.836 -21.734 -35.031 1 92.94 392 THR B CA 1
ATOM 7156 C C . THR B 1 392 ? 12.227 -20.328 -34.625 1 92.94 392 THR B C 1
ATOM 7158 O O . THR B 1 392 ? 13.289 -20.125 -34.031 1 92.94 392 THR B O 1
ATOM 7161 N N . SER B 1 393 ? 11.383 -19.328 -34.969 1 93.06 393 SER B N 1
ATOM 7162 C CA . SER B 1 393 ? 11.672 -17.938 -34.625 1 93.06 393 SER B CA 1
ATOM 7163 C C . SER B 1 393 ? 11.367 -17.641 -33.156 1 93.06 393 SER B C 1
ATOM 7165 O O . SER B 1 393 ? 10.602 -18.375 -32.531 1 93.06 393 SER B O 1
ATOM 7167 N N . LYS B 1 394 ? 11.953 -16.578 -32.719 1 90.38 394 LYS B N 1
ATOM 7168 C CA . LYS B 1 394 ? 11.734 -16.156 -31.328 1 90.38 394 LYS B CA 1
ATOM 7169 C C . LYS B 1 394 ? 10.266 -15.836 -31.078 1 90.38 394 LYS B C 1
ATOM 7171 O O . LYS B 1 394 ? 9.727 -16.156 -30.016 1 90.38 394 LYS B O 1
ATOM 7176 N N . LEU B 1 395 ? 9.648 -15.195 -32 1 90.38 395 LEU B N 1
ATOM 7177 C CA . LEU B 1 395 ? 8.234 -14.859 -31.859 1 90.38 395 LEU B CA 1
ATOM 7178 C C . LEU B 1 395 ? 7.387 -16.125 -31.766 1 90.38 395 LEU B C 1
ATOM 7180 O O . LEU B 1 395 ? 6.496 -16.219 -30.922 1 90.38 395 LEU B O 1
ATOM 7184 N N . ASN B 1 396 ? 7.688 -17.062 -32.656 1 93.88 396 ASN B N 1
ATOM 7185 C CA . ASN B 1 396 ? 6.957 -18.328 -32.594 1 93.88 396 ASN B CA 1
ATOM 7186 C C . ASN B 1 396 ? 7.176 -19.062 -31.297 1 93.88 396 ASN B C 1
ATOM 7188 O O . ASN B 1 396 ? 6.246 -19.656 -30.734 1 93.88 396 ASN B O 1
ATOM 7192 N N . ALA B 1 397 ? 8.383 -19.047 -30.812 1 94.12 397 ALA B N 1
ATOM 7193 C CA . ALA B 1 397 ? 8.695 -19.703 -29.547 1 94.12 397 ALA B CA 1
ATOM 7194 C C . ALA B 1 397 ? 7.902 -19.062 -28.406 1 94.12 397 ALA B C 1
ATOM 7196 O O . ALA B 1 397 ? 7.395 -19.781 -27.531 1 94.12 397 ALA B O 1
ATOM 7197 N N . THR B 1 398 ? 7.781 -17.766 -28.484 1 91.94 398 THR B N 1
ATOM 7198 C CA . THR B 1 398 ? 7.02 -17.047 -27.469 1 91.94 398 THR B CA 1
ATOM 7199 C C . THR B 1 398 ? 5.539 -17.422 -27.547 1 91.94 398 THR B C 1
ATOM 7201 O O . THR B 1 398 ? 4.922 -17.719 -26.516 1 91.94 398 THR B O 1
ATOM 7204 N N . VAL B 1 399 ? 4.992 -17.438 -28.688 1 94.56 399 VAL B N 1
ATOM 7205 C CA . VAL B 1 399 ? 3.58 -17.75 -28.891 1 94.56 399 VAL B CA 1
ATOM 7206 C C . VAL B 1 399 ? 3.285 -19.172 -28.422 1 94.56 399 VAL B C 1
ATOM 7208 O O . VAL B 1 399 ? 2.297 -19.406 -27.719 1 94.56 399 VAL B O 1
ATOM 7211 N N . ILE B 1 400 ? 4.168 -20.062 -28.766 1 95.31 400 ILE B N 1
ATOM 7212 C CA . ILE B 1 400 ? 3.971 -21.469 -28.406 1 95.31 400 ILE B CA 1
ATOM 7213 C C . ILE B 1 400 ? 4.078 -21.625 -26.891 1 95.31 400 ILE B C 1
ATOM 7215 O O . ILE B 1 400 ? 3.291 -22.344 -26.281 1 95.31 400 ILE B O 1
ATOM 7219 N N . THR B 1 401 ? 5.027 -20.984 -26.281 1 94.88 401 THR B N 1
ATOM 7220 C CA . THR B 1 401 ? 5.199 -21.047 -24.828 1 94.88 401 THR B CA 1
ATOM 7221 C C . THR B 1 401 ? 3.967 -20.5 -24.125 1 94.88 401 THR B C 1
ATOM 7223 O O . THR B 1 401 ? 3.443 -21.141 -23.203 1 94.88 401 THR B O 1
ATOM 7226 N N . PHE B 1 402 ? 3.418 -19.375 -24.609 1 94.19 402 PHE B N 1
ATOM 7227 C CA . PHE B 1 402 ? 2.225 -18.781 -24.016 1 94.19 402 PHE B CA 1
ATOM 7228 C C . PHE B 1 402 ? 1.004 -19.656 -24.266 1 94.19 402 PHE B C 1
ATOM 7230 O O . PHE B 1 402 ? 0.135 -19.781 -23.406 1 94.19 402 PHE B O 1
ATOM 7237 N N . PHE B 1 403 ? 1.013 -20.203 -25.391 1 95.88 403 PHE B N 1
ATOM 7238 C CA . PHE B 1 403 ? -0.111 -21.062 -25.75 1 95.88 403 PHE B CA 1
ATOM 7239 C C . PHE B 1 403 ? -0.156 -22.297 -24.844 1 95.88 403 PHE B C 1
ATOM 7241 O O . PHE B 1 403 ? -1.219 -22.656 -24.344 1 95.88 403 PHE B O 1
ATOM 7248 N N . LEU B 1 404 ? 0.979 -22.922 -24.672 1 94.94 404 LEU B N 1
ATOM 7249 C CA . LEU B 1 404 ? 1.048 -24.078 -23.797 1 94.94 404 LEU B CA 1
ATOM 7250 C C . LEU B 1 404 ? 0.638 -23.703 -22.375 1 94.94 404 LEU B C 1
ATOM 7252 O O . LEU B 1 404 ? -0.11 -24.453 -21.719 1 94.94 404 LEU B O 1
ATOM 7256 N N . SER B 1 405 ? 1.15 -22.594 -21.891 1 94.81 405 SER B N 1
ATOM 7257 C CA . SER B 1 405 ? 0.779 -22.094 -20.578 1 94.81 405 SER B CA 1
ATOM 7258 C C . SER B 1 405 ? -0.723 -21.844 -20.484 1 94.81 405 SER B C 1
ATOM 7260 O O . SER B 1 405 ? -1.354 -22.219 -19.484 1 94.81 405 SER B O 1
ATOM 7262 N N . SER B 1 406 ? -1.328 -21.25 -21.5 1 95.19 406 SER B N 1
ATOM 7263 C CA . SER B 1 406 ? -2.75 -20.938 -21.5 1 95.19 406 SER B CA 1
ATOM 7264 C C . SER B 1 406 ? -3.604 -22.203 -21.5 1 95.19 406 SER B C 1
ATOM 7266 O O . SER B 1 406 ? -4.672 -22.234 -20.891 1 95.19 406 SER B O 1
ATOM 7268 N N . ILE B 1 407 ? -3.168 -23.203 -22.141 1 95 407 ILE B N 1
ATOM 7269 C CA . ILE B 1 407 ? -3.885 -24.469 -22.172 1 95 407 ILE B CA 1
ATOM 7270 C C . ILE B 1 407 ? -3.889 -25.094 -20.781 1 95 407 ILE B C 1
ATOM 7272 O O . ILE B 1 407 ? -4.906 -25.641 -20.344 1 95 407 ILE B O 1
ATOM 7276 N N . LEU B 1 408 ? -2.766 -25.062 -20.156 1 94.81 408 LEU B N 1
ATOM 7277 C CA . LEU B 1 408 ? -2.686 -25.594 -18.812 1 94.81 408 LEU B CA 1
ATOM 7278 C C . LEU B 1 408 ? -3.607 -24.828 -17.859 1 94.81 408 LEU B C 1
ATOM 7280 O O . LEU B 1 408 ? -4.289 -25.438 -17.031 1 94.81 408 LEU B O 1
ATOM 7284 N N . HIS B 1 409 ? -3.637 -23.562 -18.031 1 94.31 409 HIS B N 1
ATOM 7285 C CA . HIS B 1 409 ? -4.52 -22.75 -17.188 1 94.31 409 HIS B CA 1
ATOM 7286 C C . HIS B 1 409 ? -5.984 -23.078 -17.469 1 94.31 409 HIS B C 1
ATOM 7288 O O . HIS B 1 409 ? -6.797 -23.141 -16.547 1 94.31 409 HIS B O 1
ATOM 7294 N N . GLU B 1 410 ? -6.281 -23.25 -18.688 1 94.94 410 GLU B N 1
ATOM 7295 C CA . GLU B 1 410 ? -7.648 -23.625 -19.031 1 94.94 410 GLU B CA 1
ATOM 7296 C C . GLU B 1 410 ? -8.008 -25 -18.453 1 94.94 410 GLU B C 1
ATOM 7298 O O . GLU B 1 410 ? -9.133 -25.203 -18 1 94.94 410 GLU B O 1
ATOM 7303 N N . THR B 1 411 ? -7.078 -25.844 -18.531 1 95 411 THR B N 1
ATOM 7304 C CA . THR B 1 411 ? -7.277 -27.156 -17.953 1 95 411 THR B CA 1
ATOM 7305 C C . THR B 1 411 ? -7.551 -27.062 -16.453 1 95 411 THR B C 1
ATOM 7307 O O . THR B 1 411 ? -8.438 -27.75 -15.93 1 95 411 THR B O 1
ATOM 7310 N N . ILE B 1 412 ? -6.836 -26.234 -15.805 1 95.38 412 ILE B N 1
ATOM 7311 C CA . ILE B 1 412 ? -7.016 -26.031 -14.367 1 95.38 412 ILE B CA 1
ATOM 7312 C C . ILE B 1 412 ? -8.422 -25.5 -14.094 1 95.38 412 ILE B C 1
ATOM 7314 O O . ILE B 1 412 ? -9.133 -26.016 -13.234 1 95.38 412 ILE B O 1
ATOM 7318 N N . MET B 1 413 ? -8.82 -24.516 -14.867 1 94.44 413 MET B N 1
ATOM 7319 C CA . MET B 1 413 ? -10.148 -23.938 -14.688 1 94.44 413 MET B CA 1
ATOM 7320 C C . MET B 1 413 ? -11.234 -24.969 -14.984 1 94.44 413 MET B C 1
ATOM 7322 O O . MET B 1 413 ? -12.258 -25.016 -14.297 1 94.44 413 MET B O 1
ATOM 7326 N N . PHE B 1 414 ? -11 -25.781 -15.969 1 94.62 414 PHE B N 1
ATOM 7327 C CA . PHE B 1 414 ? -11.93 -26.859 -16.312 1 94.62 414 PHE B CA 1
ATOM 7328 C C . PHE B 1 414 ? -12.117 -27.812 -15.148 1 94.62 414 PHE B C 1
ATOM 7330 O O . PHE B 1 414 ? -13.25 -28.172 -14.805 1 94.62 414 PHE B O 1
ATOM 7337 N N . CYS B 1 415 ? -11.078 -28.156 -14.516 1 95.31 415 CYS B N 1
ATOM 7338 C CA . CYS B 1 415 ? -11.125 -29.109 -13.406 1 95.31 415 CYS B CA 1
ATOM 7339 C C . CYS B 1 415 ? -11.805 -28.484 -12.188 1 95.31 415 CYS B C 1
ATOM 7341 O O . CYS B 1 415 ? -12.539 -29.156 -11.469 1 95.31 415 CYS B O 1
ATOM 7343 N N . ILE B 1 416 ? -11.586 -27.219 -12.023 1 92.75 416 ILE B N 1
ATOM 7344 C CA . ILE B 1 416 ? -12.133 -26.531 -10.852 1 92.75 416 ILE B CA 1
ATOM 7345 C C . ILE B 1 416 ? -13.633 -26.312 -11.039 1 92.75 416 ILE B C 1
ATOM 7347 O O . ILE B 1 416 ? -14.422 -26.578 -10.125 1 92.75 416 ILE B O 1
ATOM 7351 N N . THR B 1 417 ? -14.102 -25.891 -12.242 1 91.5 417 THR B N 1
ATOM 7352 C CA . THR B 1 417 ? -15.477 -25.469 -12.453 1 91.5 417 THR B CA 1
ATOM 7353 C C . THR B 1 417 ? -16.297 -26.594 -13.094 1 91.5 417 THR B C 1
ATOM 7355 O O . THR B 1 417 ? -17.531 -26.531 -13.125 1 91.5 417 THR B O 1
ATOM 7358 N N . LYS B 1 418 ? -15.641 -27.562 -13.711 1 91.75 418 LYS B N 1
ATOM 7359 C CA . LYS B 1 418 ? -16.266 -28.656 -14.445 1 91.75 418 LYS B CA 1
ATOM 7360 C C . LYS B 1 418 ? -17.016 -28.141 -15.672 1 91.75 418 LYS B C 1
ATOM 7362 O O . LYS B 1 418 ? -18.016 -28.719 -16.078 1 91.75 418 LYS B O 1
ATOM 7367 N N . LYS B 1 419 ? -16.469 -26.969 -16.172 1 90.75 419 LYS B N 1
ATOM 7368 C CA . LYS B 1 419 ? -17 -26.359 -17.391 1 90.75 419 LYS B CA 1
ATOM 7369 C C . LYS B 1 419 ? -15.883 -25.969 -18.344 1 90.75 419 LYS B C 1
ATOM 7371 O O . LYS B 1 419 ? -14.883 -25.359 -17.953 1 90.75 419 LYS B O 1
ATOM 7376 N N . ILE B 1 420 ? -16.016 -26.391 -19.547 1 88.94 420 ILE B N 1
ATOM 7377 C CA . ILE B 1 420 ? -15.078 -25.938 -20.562 1 88.94 420 ILE B CA 1
ATOM 7378 C C . ILE B 1 420 ? -15.602 -24.672 -21.234 1 88.94 420 ILE B C 1
ATOM 7380 O O . ILE B 1 420 ? -16.656 -24.672 -21.859 1 88.94 420 ILE B O 1
ATOM 7384 N N . ARG B 1 421 ? -15.008 -23.516 -21.109 1 91.38 421 ARG B N 1
ATOM 7385 C CA . ARG B 1 421 ? -15.484 -22.234 -21.641 1 91.38 421 ARG B CA 1
ATOM 7386 C C . ARG B 1 421 ? -14.422 -21.578 -22.516 1 91.38 421 ARG B C 1
ATOM 7388 O O . ARG B 1 421 ? -14.758 -20.891 -23.484 1 91.38 421 ARG B O 1
ATOM 7395 N N . GLY B 1 422 ? -13.133 -21.688 -22.125 1 93.56 422 GLY B N 1
ATOM 7396 C CA . GLY B 1 422 ? -12.055 -21.125 -22.938 1 93.56 422 GLY B CA 1
ATOM 7397 C C . GLY B 1 422 ? -11.75 -19.688 -22.594 1 93.56 422 GLY B C 1
ATOM 7398 O O . GLY B 1 422 ? -10.945 -19.047 -23.266 1 93.56 422 GLY B O 1
ATOM 7399 N N . TYR B 1 423 ? -12.352 -19.109 -21.609 1 93.12 423 TYR B N 1
ATOM 7400 C CA . TYR B 1 423 ? -12.148 -17.719 -21.25 1 93.12 423 TYR B CA 1
ATOM 7401 C C . TYR B 1 423 ? -10.703 -17.469 -20.828 1 93.12 423 TYR B C 1
ATOM 7403 O O . TYR B 1 423 ? -10.078 -16.5 -21.281 1 93.12 423 TYR B O 1
ATOM 7411 N N . GLN B 1 424 ? -10.203 -18.281 -19.953 1 92 424 GLN B N 1
ATOM 7412 C CA . GLN B 1 424 ? -8.836 -18.109 -19.484 1 92 424 GLN B CA 1
ATOM 7413 C C . GLN B 1 424 ? -7.84 -18.203 -20.641 1 92 424 GLN B C 1
ATOM 7415 O O . GLN B 1 424 ? -6.875 -17.438 -20.688 1 92 424 GLN B O 1
ATOM 7420 N N . LEU B 1 425 ? -8.039 -19.141 -21.531 1 93.75 425 LEU B N 1
ATOM 7421 C CA . LEU B 1 425 ? -7.195 -19.297 -22.719 1 93.75 425 LEU B CA 1
ATOM 7422 C C . LEU B 1 425 ? -7.223 -18.031 -23.562 1 93.75 425 LEU B C 1
ATOM 7424 O O . LEU B 1 425 ? -6.168 -17.516 -23.953 1 93.75 425 LEU B O 1
ATOM 7428 N N . PHE B 1 426 ? -8.344 -17.547 -23.75 1 93.69 426 PHE B N 1
ATOM 7429 C CA . PHE B 1 426 ? -8.516 -16.359 -24.578 1 93.69 426 PHE B CA 1
ATOM 7430 C C . PHE B 1 426 ? -7.812 -15.164 -23.953 1 93.69 426 PHE B C 1
ATOM 7432 O O . PHE B 1 426 ? -7.004 -14.5 -24.594 1 93.69 426 PHE B O 1
ATOM 7439 N N . PHE B 1 427 ? -8.094 -14.867 -22.703 1 92.06 427 PHE B N 1
ATOM 7440 C CA . PHE B 1 427 ? -7.555 -13.68 -22.047 1 92.06 427 PHE B CA 1
ATOM 7441 C C . PHE B 1 427 ? -6.043 -13.781 -21.906 1 92.06 427 PHE B C 1
ATOM 7443 O O . PHE B 1 427 ? -5.332 -12.781 -22.031 1 92.06 427 PHE B O 1
ATOM 7450 N N . GLN B 1 428 ? -5.57 -14.922 -21.625 1 91.44 428 GLN B N 1
ATOM 7451 C CA . GLN B 1 428 ? -4.125 -15.086 -21.5 1 91.44 428 GLN B CA 1
ATOM 7452 C C . GLN B 1 428 ? -3.432 -14.859 -22.844 1 91.44 428 GLN B C 1
ATOM 7454 O O . GLN B 1 428 ? -2.365 -14.242 -22.891 1 91.44 428 GLN B O 1
ATOM 7459 N N . MET B 1 429 ? -4.023 -15.336 -23.891 1 92.81 429 MET B N 1
ATOM 7460 C CA . MET B 1 429 ? -3.424 -15.172 -25.219 1 92.81 429 MET B CA 1
ATOM 7461 C C . MET B 1 429 ? -3.455 -13.711 -25.641 1 92.81 429 MET B C 1
ATOM 7463 O O . MET B 1 429 ? -2.605 -13.273 -26.422 1 92.81 429 MET B O 1
ATOM 7467 N N . THR B 1 430 ? -4.391 -12.914 -25.156 1 91.5 430 THR B N 1
ATOM 7468 C CA . THR B 1 430 ? -4.48 -11.5 -25.516 1 91.5 430 THR B CA 1
ATOM 7469 C C . THR B 1 430 ? -3.32 -10.711 -24.906 1 91.5 430 THR B C 1
ATOM 7471 O O . THR B 1 430 ? -3.062 -9.578 -25.312 1 91.5 430 THR B O 1
ATOM 7474 N N . GLN B 1 431 ? -2.633 -11.352 -23.984 1 89.06 431 GLN B N 1
ATOM 7475 C CA . GLN B 1 431 ? -1.489 -10.688 -23.375 1 89.06 431 GLN B CA 1
ATOM 7476 C C . GLN B 1 431 ? -0.38 -10.453 -24.391 1 89.06 431 GLN B C 1
ATOM 7478 O O . GLN B 1 431 ? 0.36 -9.469 -24.297 1 89.06 431 GLN B O 1
ATOM 7483 N N . ILE B 1 432 ? -0.291 -11.312 -25.406 1 89.06 432 ILE B N 1
ATOM 7484 C CA . ILE B 1 432 ? 0.783 -11.211 -26.375 1 89.06 432 ILE B CA 1
ATOM 7485 C C . ILE B 1 432 ? 0.619 -9.938 -27.203 1 89.06 432 ILE B C 1
ATOM 7487 O O . ILE B 1 432 ? 1.52 -9.094 -27.234 1 89.06 432 ILE B O 1
ATOM 7491 N N . PRO B 1 433 ? -0.544 -9.719 -27.844 1 88.06 433 PRO B N 1
ATOM 7492 C CA . PRO B 1 433 ? -0.699 -8.453 -28.562 1 88.06 433 PRO B CA 1
ATOM 7493 C C . PRO B 1 433 ? -0.621 -7.238 -27.641 1 88.06 433 PRO B C 1
ATOM 7495 O O . PRO B 1 433 ? -0.156 -6.176 -28.047 1 88.06 433 PRO B O 1
ATOM 7498 N N . TYR B 1 434 ? -1.054 -7.438 -26.469 1 87.81 434 TYR B N 1
ATOM 7499 C CA . TYR B 1 434 ? -0.988 -6.332 -25.516 1 87.81 434 TYR B CA 1
ATOM 7500 C C . TYR B 1 434 ? 0.458 -5.977 -25.188 1 87.81 434 TYR B C 1
ATOM 7502 O O . TYR B 1 434 ? 0.8 -4.801 -25.047 1 87.81 434 TYR B O 1
ATOM 7510 N N . ILE B 1 435 ? 1.285 -6.953 -25.078 1 86.62 435 ILE B N 1
ATOM 7511 C CA . ILE B 1 435 ? 2.709 -6.746 -24.844 1 86.62 435 ILE B CA 1
ATOM 7512 C C . ILE B 1 435 ? 3.326 -5.996 -26.016 1 86.62 435 ILE B C 1
ATOM 7514 O O . ILE B 1 435 ? 4.152 -5.102 -25.828 1 86.62 435 ILE B O 1
ATOM 7518 N N . MET B 1 436 ? 2.895 -6.309 -27.156 1 84.5 436 MET B N 1
ATOM 7519 C CA . MET B 1 436 ? 3.402 -5.641 -28.359 1 84.5 436 MET B CA 1
ATOM 7520 C C . MET B 1 436 ? 3.006 -4.168 -28.375 1 84.5 436 MET B C 1
ATOM 7522 O O . MET B 1 436 ? 3.797 -3.312 -28.766 1 84.5 436 MET B O 1
ATOM 7526 N N . ILE B 1 437 ? 1.832 -3.9 -27.875 1 83.56 437 ILE B N 1
ATOM 7527 C CA . ILE B 1 437 ? 1.34 -2.527 -27.797 1 83.56 437 ILE B CA 1
ATOM 7528 C C . ILE B 1 437 ? 2.117 -1.757 -26.734 1 83.56 437 ILE B C 1
ATOM 7530 O O . ILE B 1 437 ? 2.453 -0.586 -26.922 1 83.56 437 ILE B O 1
ATOM 7534 N N . GLN B 1 438 ? 2.422 -2.387 -25.672 1 82.5 438 GLN B N 1
ATOM 7535 C CA . GLN B 1 438 ? 3.098 -1.752 -24.547 1 82.5 438 GLN B CA 1
ATOM 7536 C C . GLN B 1 438 ? 4.551 -1.438 -24.875 1 82.5 438 GLN B C 1
ATOM 7538 O O . GLN B 1 438 ? 5.195 -0.635 -24.203 1 82.5 438 GLN B O 1
ATOM 7543 N N . ARG B 1 439 ? 5.078 -2.041 -25.828 1 75.81 439 ARG B N 1
ATOM 7544 C CA . ARG B 1 439 ? 6.449 -1.782 -26.25 1 75.81 439 ARG B CA 1
ATOM 7545 C C . ARG B 1 439 ? 6.551 -0.455 -27 1 75.81 439 ARG B C 1
ATOM 7547 O O . ARG B 1 439 ? 7.641 0.104 -27.125 1 75.81 439 ARG B O 1
ATOM 7554 N N . ASN B 1 440 ? 5.41 0.062 -27.266 1 72.81 440 ASN B N 1
ATOM 7555 C CA . ASN B 1 440 ? 5.406 1.361 -27.922 1 72.81 440 ASN B CA 1
ATOM 7556 C C . ASN B 1 440 ? 5.691 2.494 -26.938 1 72.81 440 ASN B C 1
ATOM 7558 O O . ASN B 1 440 ? 5.391 2.379 -25.75 1 72.81 440 ASN B O 1
ATOM 7562 N N . SER B 1 441 ? 6.418 3.523 -27.328 1 65 441 SER B N 1
ATOM 7563 C CA . SER B 1 441 ? 7.035 4.605 -26.562 1 65 441 SER B CA 1
ATOM 7564 C C . SER B 1 441 ? 6.004 5.324 -25.703 1 65 441 SER B C 1
ATOM 7566 O O . SER B 1 441 ? 6.332 5.836 -24.641 1 65 441 SER B O 1
ATOM 7568 N N . PHE B 1 442 ? 4.812 5.449 -26.172 1 59.41 442 PHE B N 1
ATOM 7569 C CA . PHE B 1 442 ? 3.83 6.219 -25.422 1 59.41 442 PHE B CA 1
ATOM 7570 C C . PHE B 1 442 ? 3.59 5.594 -24.047 1 59.41 442 PHE B C 1
ATOM 7572 O O . PHE B 1 442 ? 3.434 6.309 -23.062 1 59.41 442 PHE B O 1
ATOM 7579 N N . PHE B 1 443 ? 3.641 4.332 -23.984 1 59.19 443 PHE B N 1
ATOM 7580 C CA . PHE B 1 443 ? 3.348 3.629 -22.734 1 59.19 443 PHE B CA 1
ATOM 7581 C C . PHE B 1 443 ? 4.613 3.441 -21.906 1 59.19 443 PHE B C 1
ATOM 7583 O O . PHE B 1 443 ? 4.57 2.857 -20.828 1 59.19 443 PHE B O 1
ATOM 7590 N N . ARG B 1 444 ? 5.602 4.039 -22.453 1 60.12 444 ARG B N 1
ATOM 7591 C CA . ARG B 1 444 ? 6.883 3.801 -21.797 1 60.12 444 ARG B CA 1
ATOM 7592 C C . ARG B 1 444 ? 7.023 4.66 -20.547 1 60.12 444 ARG B C 1
ATOM 7594 O O . ARG B 1 444 ? 8.039 4.582 -19.844 1 60.12 444 ARG B O 1
ATOM 7601 N N . GLN B 1 445 ? 5.914 5.281 -20.266 1 67.31 445 GLN B N 1
ATOM 7602 C CA . GLN B 1 445 ? 6.008 5.957 -18.969 1 67.31 445 GLN B CA 1
ATOM 7603 C C . GLN B 1 445 ? 5.68 5.004 -17.828 1 67.31 445 GLN B C 1
ATOM 7605 O O . GLN B 1 445 ? 4.613 4.387 -17.812 1 67.31 445 GLN B O 1
ATOM 7610 N N . ARG B 1 446 ? 6.598 4.879 -16.922 1 76.69 446 ARG B N 1
ATOM 7611 C CA . ARG B 1 446 ? 6.609 3.857 -15.883 1 76.69 446 ARG B CA 1
ATOM 7612 C C . ARG B 1 446 ? 5.352 3.936 -15.023 1 76.69 446 ARG B C 1
ATOM 7614 O O . ARG B 1 446 ? 4.734 2.91 -14.719 1 76.69 446 ARG B O 1
ATOM 7621 N N . VAL B 1 447 ? 4.895 5.09 -14.82 1 78.44 447 VAL B N 1
ATOM 7622 C CA . VAL B 1 447 ? 3.758 5.215 -13.914 1 78.44 447 VAL B CA 1
ATOM 7623 C C . VAL B 1 447 ? 2.469 4.844 -14.641 1 78.44 447 VAL B C 1
ATOM 7625 O O . VAL B 1 447 ? 1.654 4.078 -14.117 1 78.44 447 VAL B O 1
ATOM 7628 N N . ILE B 1 448 ? 2.348 5.273 -15.812 1 83.5 448 ILE B N 1
ATOM 7629 C CA . ILE B 1 448 ? 1.144 4.988 -16.594 1 83.5 448 ILE B CA 1
ATOM 7630 C C . ILE B 1 448 ? 1.066 3.492 -16.891 1 83.5 448 ILE B C 1
ATOM 7632 O O . ILE B 1 448 ? -0.008 2.891 -16.812 1 83.5 448 ILE B O 1
ATOM 7636 N N . GLY B 1 449 ? 2.191 2.998 -17.203 1 87.19 449 GLY B N 1
ATOM 7637 C CA . GLY B 1 449 ? 2.244 1.564 -17.453 1 87.19 449 GLY B CA 1
ATOM 7638 C C . GLY B 1 449 ? 1.871 0.74 -16.234 1 87.19 449 GLY B C 1
ATOM 7639 O O . GLY B 1 449 ? 1.153 -0.256 -16.344 1 87.19 449 GLY B O 1
ATOM 7640 N N . ASN B 1 450 ? 2.34 1.171 -15.07 1 89.88 450 ASN B N 1
ATOM 7641 C CA . ASN B 1 450 ? 2.031 0.45 -13.836 1 89.88 450 ASN B CA 1
ATOM 7642 C C . ASN B 1 450 ? 0.559 0.583 -13.461 1 89.88 450 ASN B C 1
ATOM 7644 O O . ASN B 1 450 ? -0.052 -0.371 -12.977 1 89.88 450 ASN B O 1
ATOM 7648 N N . VAL B 1 451 ? -0.019 1.736 -13.703 1 89.69 451 VAL B N 1
ATOM 7649 C CA . VAL B 1 451 ? -1.443 1.941 -13.469 1 89.69 451 VAL B CA 1
ATOM 7650 C C . VAL B 1 451 ? -2.258 1.025 -14.375 1 89.69 451 VAL B C 1
ATOM 7652 O O . VAL B 1 451 ? -3.186 0.352 -13.922 1 89.69 451 VAL B O 1
ATOM 7655 N N . ALA B 1 452 ? -1.863 1.026 -15.578 1 89.06 452 ALA B N 1
ATOM 7656 C CA . ALA B 1 452 ? -2.551 0.172 -16.547 1 89.06 452 ALA B CA 1
ATOM 7657 C C . ALA B 1 452 ? -2.424 -1.3 -16.156 1 89.06 452 ALA B C 1
ATOM 7659 O O . ALA B 1 452 ? -3.375 -2.07 -16.312 1 89.06 452 ALA B O 1
ATOM 7660 N N . PHE B 1 453 ? -1.325 -1.66 -15.734 1 91.75 453 PHE B N 1
ATOM 7661 C CA . PHE B 1 453 ? -1.086 -3.023 -15.273 1 91.75 453 PHE B CA 1
ATOM 7662 C C . PHE B 1 453 ? -2.055 -3.396 -14.156 1 91.75 453 PHE B C 1
ATOM 7664 O O . PHE B 1 453 ? -2.721 -4.434 -14.227 1 91.75 453 PHE B O 1
ATOM 7671 N N . TRP B 1 454 ? -2.176 -2.553 -13.141 1 92.94 454 TRP B N 1
ATOM 7672 C CA . TRP B 1 454 ? -3.02 -2.867 -11.992 1 92.94 454 TRP B CA 1
ATOM 7673 C C . TRP B 1 454 ? -4.492 -2.854 -12.383 1 92.94 454 TRP B C 1
ATOM 7675 O O . TRP B 1 454 ? -5.273 -3.686 -11.906 1 92.94 454 TRP B O 1
ATOM 7685 N N . ILE B 1 455 ? -4.875 -1.957 -13.219 1 92.81 455 ILE B N 1
ATOM 7686 C CA . ILE B 1 455 ? -6.254 -1.932 -13.688 1 92.81 455 ILE B CA 1
ATOM 7687 C C . ILE B 1 455 ? -6.578 -3.238 -14.406 1 92.81 455 ILE B C 1
ATOM 7689 O O . ILE B 1 455 ? -7.617 -3.854 -14.156 1 92.81 455 ILE B O 1
ATOM 7693 N N . SER B 1 456 ? -5.672 -3.627 -15.25 1 92 456 SER B N 1
ATOM 7694 C CA . SER B 1 456 ? -5.859 -4.867 -16 1 92 456 SER B CA 1
ATOM 7695 C C . SER B 1 456 ? -5.906 -6.074 -15.07 1 92 456 SER B C 1
ATOM 7697 O O . SER B 1 456 ? -6.727 -6.977 -15.258 1 92 456 SER B O 1
ATOM 7699 N N . MET B 1 457 ? -5.078 -6.098 -14.125 1 93.44 457 MET B N 1
ATOM 7700 C CA . MET B 1 457 ? -5.02 -7.219 -13.188 1 93.44 457 MET B CA 1
ATOM 7701 C C . MET B 1 457 ? -6.301 -7.312 -12.367 1 93.44 457 MET B C 1
ATOM 7703 O O . MET B 1 457 ? -6.883 -8.391 -12.234 1 93.44 457 MET B O 1
ATOM 7707 N N . ILE B 1 458 ? -6.754 -6.176 -11.852 1 94.75 458 ILE B N 1
ATOM 7708 C CA . ILE B 1 458 ? -7.918 -6.133 -10.969 1 94.75 458 ILE B CA 1
ATOM 7709 C C . ILE B 1 458 ? -9.172 -6.504 -11.758 1 94.75 458 ILE B C 1
ATOM 7711 O O . ILE B 1 458 ? -9.953 -7.363 -11.336 1 94.75 458 ILE B O 1
ATOM 7715 N N . ILE B 1 459 ? -9.312 -5.957 -12.93 1 93.94 459 ILE B N 1
ATOM 7716 C CA . ILE B 1 459 ? -10.469 -6.254 -13.766 1 93.94 459 ILE B CA 1
ATOM 7717 C C . ILE B 1 459 ? -10.367 -7.68 -14.305 1 93.94 459 ILE B C 1
ATOM 7719 O O . ILE B 1 459 ? -11.352 -8.422 -14.297 1 93.94 459 ILE B O 1
ATOM 7723 N N . GLY B 1 460 ? -9.219 -8.078 -14.766 1 93.31 460 GLY B N 1
ATOM 7724 C CA . GLY B 1 460 ? -9.023 -9.383 -15.391 1 93.31 460 GLY B CA 1
ATOM 7725 C C . GLY B 1 460 ? -9.383 -10.539 -14.477 1 93.31 460 GLY B C 1
ATOM 7726 O O . GLY B 1 460 ? -10.148 -11.422 -14.867 1 93.31 460 GLY B O 1
ATOM 7727 N N . ILE B 1 461 ? -8.883 -10.531 -13.305 1 93.38 461 ILE B N 1
ATOM 7728 C CA . ILE B 1 461 ? -9.094 -11.656 -12.391 1 93.38 461 ILE B CA 1
ATOM 7729 C C . ILE B 1 461 ? -10.57 -11.727 -12 1 93.38 461 ILE B C 1
ATOM 7731 O O . ILE B 1 461 ? -11.156 -12.812 -11.961 1 93.38 461 ILE B O 1
ATOM 7735 N N . SER B 1 462 ? -11.211 -10.578 -11.734 1 95.12 462 SER B N 1
ATOM 7736 C CA . SER B 1 462 ? -12.617 -10.555 -11.359 1 95.12 462 SER B CA 1
ATOM 7737 C C . SER B 1 462 ? -13.508 -10.945 -12.531 1 95.12 462 SER B C 1
ATOM 7739 O O . SER B 1 462 ? -14.5 -11.664 -12.359 1 95.12 462 SER B O 1
ATOM 7741 N N . LEU B 1 463 ? -13.164 -10.492 -13.703 1 95 463 LEU B N 1
ATOM 7742 C CA . LEU B 1 463 ? -13.938 -10.781 -14.906 1 95 463 LEU B CA 1
ATOM 7743 C C . LEU B 1 463 ? -13.891 -12.273 -15.234 1 95 463 LEU B C 1
ATOM 7745 O O . LEU B 1 463 ? -14.922 -12.883 -15.516 1 95 463 LEU B O 1
ATOM 7749 N N . ILE B 1 464 ? -12.75 -12.859 -15.18 1 93.38 464 ILE B N 1
ATOM 7750 C CA . ILE B 1 464 ? -12.586 -14.273 -15.492 1 93.38 464 ILE B CA 1
ATOM 7751 C C . ILE B 1 464 ? -13.352 -15.117 -14.484 1 93.38 464 ILE B C 1
ATOM 7753 O O . ILE B 1 464 ? -14.055 -16.062 -14.859 1 93.38 464 ILE B O 1
ATOM 7757 N N . ALA B 1 465 ? -13.273 -14.75 -13.25 1 91.94 465 ALA B N 1
ATOM 7758 C CA . ALA B 1 465 ? -14.008 -15.477 -12.219 1 91.94 465 ALA B CA 1
ATOM 7759 C C . ALA B 1 465 ? -15.516 -15.383 -12.445 1 91.94 465 ALA B C 1
ATOM 7761 O O . ALA B 1 465 ? -16.219 -16.391 -12.367 1 91.94 465 ALA B O 1
ATOM 7762 N N . ALA B 1 466 ? -15.961 -14.211 -12.734 1 93.75 466 ALA B N 1
ATOM 7763 C CA . ALA B 1 466 ? -17.391 -14 -12.969 1 93.75 466 ALA B CA 1
ATOM 7764 C C . ALA B 1 466 ? -17.859 -14.781 -14.195 1 93.75 466 ALA B C 1
ATOM 7766 O O . ALA B 1 466 ? -18.953 -15.375 -14.18 1 93.75 466 ALA B O 1
ATOM 7767 N N . LEU B 1 467 ? -17.078 -14.797 -15.211 1 93.75 467 LEU B N 1
ATOM 7768 C CA . LEU B 1 467 ? -17.438 -15.492 -16.438 1 93.75 467 LEU B CA 1
ATOM 7769 C C . LEU B 1 467 ? -17.547 -17 -16.203 1 93.75 467 LEU B C 1
ATOM 7771 O O . LEU B 1 467 ? -18.5 -17.641 -16.656 1 93.75 467 LEU B O 1
ATOM 7775 N N . TYR B 1 468 ? -16.719 -17.547 -15.477 1 92.25 468 TYR B N 1
ATOM 7776 C CA . TYR B 1 468 ? -16.734 -19 -15.242 1 92.25 468 TYR B CA 1
ATOM 7777 C C . TYR B 1 468 ? -17.844 -19.391 -14.281 1 92.25 468 TYR B C 1
ATOM 7779 O O . TYR B 1 468 ? -18.422 -20.469 -14.406 1 92.25 468 TYR B O 1
ATOM 7787 N N . ILE B 1 469 ? -18.141 -18.547 -13.398 1 89.44 469 ILE B N 1
ATOM 7788 C CA . ILE B 1 469 ? -19.094 -18.906 -12.352 1 89.44 469 ILE B CA 1
ATOM 7789 C C . ILE B 1 469 ? -20.516 -18.594 -12.828 1 89.44 469 ILE B C 1
ATOM 7791 O O . ILE B 1 469 ? -21.438 -19.375 -12.586 1 89.44 469 ILE B O 1
ATOM 7795 N N . LEU B 1 470 ? -20.641 -17.531 -13.562 1 90.19 470 LEU B N 1
ATOM 7796 C CA . LEU B 1 470 ? -21.984 -17.031 -13.836 1 90.19 470 LEU B CA 1
ATOM 7797 C C . LEU B 1 470 ? -22.406 -17.359 -15.273 1 90.19 470 LEU B C 1
ATOM 7799 O O . LEU B 1 470 ? -23.578 -17.266 -15.617 1 90.19 470 LEU B O 1
ATOM 7803 N N . CYS B 1 471 ? -21.438 -17.656 -16.172 1 82.69 471 CYS B N 1
ATOM 7804 C CA . CYS B 1 471 ? -21.75 -17.922 -17.562 1 82.69 471 CYS B CA 1
ATOM 7805 C C . CYS B 1 471 ? -21.406 -19.359 -17.953 1 82.69 471 CYS B C 1
ATOM 7807 O O . CYS B 1 471 ? -20.484 -19.953 -17.375 1 82.69 471 CYS B O 1
#

Organism: Schizosaccharomyces japonicus (strain yFS275 / FY16936) (NCBI:txid402676)

InterPro domains:
  IPR004299 Membrane bound O-acyl transferase, MBOAT [PF03062] (189-469)
  IPR014371 Sterol O-acyltransferase, ACAT/DAG/ARE types [PIRSF000439] (15-470)
  IPR014371 Sterol O-acyltransferase, ACAT/DAG/ARE types [PTHR10408] (16-469)

Radius of gyration: 34.89 Å; Cα contacts (8 Å, |Δi|>4): 997; chains: 2; bounding box: 77×110×68 Å

Secondary structure (DSSP, 8-state):
--------SGGGGSTT-----TT--------SS-SSGGGGPPP----B--TTSTTS-GGGS--HHHHHHHHHHHHHHHHHHHHHHHHHHSSSS-HHHHHHHHTTHHHHHHHHHHHHHGGGGHHHHHHHHHTTSS-IIIIIHHHHHHHHHHHHHHHHHHHHH----HHHHHHHHHHHHHHHHHHHHHHHHHHHHHHHHHHHHHHHH-SS--HHHHHHHHHHHHHHEETTEETTTT-SHHHHHHHHHSS-SS--S---B-S---HHHHHHHHHHHHHHHHHHHHHIIIIIHHHHHHHHHHHHHHHHH-HHHHHHHHHHHHHHHHHHHHHHHHHHHIIIIIIIHHHHHHHTTB-B------GGG-SSHHHHHHHS-HHHHHHHIIIIIHHHHTTS-HHHHHHHHHHHHHHHHHHHHHHHHS----HHHHHHHTHHHHHHHHTSGGGG-HHHHHHHHHHHHHHHHHHHHHHHHH-/--------SGGGGSTT-----TT--------SS-TTGGGGPPP----B--TTSTTS-GGGS--HHHHHHHHHHHHHHHHHHHHHHHHHHSSSS-HHHHHHHHTTHHHHHHHHHHHHHGGGGHHHHHHHHHTTSS-IIIIIHHHHHHHHHHHHHHHHHHHHHS---HHHHHHHHHHHHHHHHHHHHHHHHHHHHHHHHHHHHHHHT-SS--HHHHHHHHHHHHHHEETTEETTTT-SHHHHHHHHHSS-SS--S---B-S---HHHHHHHHHHHHHHHHHHHHHIIIIIHHHHHHHHHHHHHHHHH-HHHHHHHHHHHHHHHHHHHHHHHHHHHIIIIIIIHHHHHHHTTB-B------GGG-SSHHHHHHHS-HHHHHHHIIIIIHHHHTTS-HHHHHHHHHHHHHHHHHHHHHHHHS----HHHHHHHTHHHHHHHHTSGGGG-HHHHHHHHHHHHHHHHHHHHHHHHH-

Foldseek 3Di:
DPPPPPDDPPPVPPVPPPVPLVPPPPPDCPDDPPPPPPPCDDRDDDDDDDCPDPVNDVVPPDPVVVVVVLVVVLVVLLQVLQVVCCVVPVGSADPPLVVLCPPCVVVLVVVQVVLLVVLLVLLVLLVCLLVVVDACVPPNVVVLVVVLVVSLVVQLCPLLVDPHALVSLLVSLVVSVLSSLLSLQSNVLSNVLSNLSVLLVVLVPDPDDDPVSVVSNVVSQVQQDDPHFGPPVCSDSVNSVLSSLALASHDDRDFDFAPAFDVVLLVVLQVLLVVLVSSLSSLCVVQVVVLLVVLLVQLVVQVVPDPVSNVVSLVVSLVSVLVSLVSNVVSVLCNSQVRRNVSSCSVSRGDPSQQFDPLLLDLAVVSNLCGSGPRVVVSLVPRQLVVVCVVDPNLVSVLRSQQVVQVSVQSSLCSSLVDRDCLSNVVSSVSSVVRVVCPDPVSPPSVNSSVVVSVCVSSVSSSVVSVSSND/DPDPPPDDDPPVPPVPVPVPQPPPPCPDCPDDPPPPPPVCDDRDDDDDDDCPDPVHDVVPPDPVVVVVVVVVVLVVLLQVLQVVCCVVPVGSANPPLVVLCVPCVVVLVVVQVVLLVVLLVLLVLLVCLLVVVDACVPPNVVVLVVVLVVSLVVQLCCLLVDPHALVSLLVSLVVSVLSSLLSLQSNVLSSVLSNLSVLLVVLVPDPDDDPVSVVSNVVSQVQQDDPHFGPPVCSDSVNSVLSSLALASHDDRDFDFAPAFDVVLLVVLQVLLVVLVSSLSSLCVVQVVVLLVVLLVQLVVQVVPDPVSNVVSLVVSLVSVLVSLVSNVVSVLCNSQVRRNVSSCSVSRGDPSQQFDPLLLDLAVVSNLCGSGPRVVVSLVPRQLVVVCVVDPNLVSVLRSQQVVQVSVQSSLCSSLVDRDCLSNVVSSVSSVVRVVCPDPVSPPSVNSSVVVSVCVSSVSSSVVSVSSND

Nearest PDB structures (foldseek):
  6vp0-assembly1_E  TM=8.030E-01  e=1.273E-15  Homo sapiens
  6vz1-assembly1_B  TM=8.156E-01  e=2.041E-14  Homo sapiens
  8esm-assembly1_A  TM=7.942E-01  e=1.332E-14  Homo sapiens
  6l48-assembly1_B  TM=8.139E-01  e=1.525E-11  Homo sapiens
  7n6q-assembly1_A  TM=8.145E-01  e=2.772E-11  Homo sapiens

Solvent-accessible surface area (backbone atoms only — not comparable to full-atom values): 50982 Å² total; per-residue (Å²): 133,83,80,76,76,76,81,80,81,71,77,74,62,58,79,68,56,56,79,53,73,74,76,66,58,82,73,72,82,65,74,85,79,49,74,72,69,64,33,73,62,76,78,89,73,55,75,29,74,36,67,86,35,80,88,32,63,49,77,76,41,64,32,52,26,57,56,49,46,50,55,54,50,51,51,49,52,52,52,50,49,28,52,49,24,28,74,73,74,68,34,56,66,59,67,62,62,59,44,60,62,53,54,64,40,68,58,50,53,51,52,49,50,52,59,56,54,58,58,60,55,52,55,63,54,49,50,40,29,63,71,60,78,42,52,36,99,57,60,38,48,53,53,48,54,53,51,50,51,51,50,54,51,48,53,45,48,54,44,62,73,45,88,59,53,50,69,56,26,43,52,52,50,53,51,47,52,53,48,49,44,38,52,49,28,46,48,53,48,52,34,50,49,28,49,38,49,51,49,41,56,57,58,68,68,47,92,77,74,52,75,67,51,49,52,50,42,52,50,33,56,49,73,38,43,38,97,89,36,38,70,71,73,61,76,40,72,65,49,54,54,50,54,70,50,33,68,54,35,64,61,66,81,65,75,55,62,48,94,67,69,57,67,65,58,41,52,48,26,49,51,50,27,53,50,44,50,51,48,46,50,49,47,40,61,71,48,48,48,54,52,52,55,52,40,57,57,50,42,57,56,20,63,72,71,37,71,67,47,28,52,51,50,51,52,49,48,31,59,69,35,25,61,63,45,43,54,41,51,54,43,52,50,41,33,49,53,63,10,52,31,45,36,27,16,42,75,65,22,46,25,55,38,60,48,44,56,70,35,67,56,25,42,44,62,65,52,28,57,58,19,59,41,27,41,61,37,51,30,44,42,42,73,40,24,43,53,42,34,67,78,46,49,64,66,56,17,50,51,51,44,51,47,55,53,21,51,53,51,33,51,47,47,23,43,37,70,74,48,90,80,55,59,58,31,51,58,53,57,49,46,57,63,48,38,60,57,49,70,37,73,85,46,62,41,62,65,60,16,26,49,51,41,48,53,48,51,34,49,47,57,19,43,53,51,46,46,64,72,74,94,133,81,79,76,76,75,81,78,82,72,77,75,61,58,80,67,59,54,81,52,75,74,78,67,58,83,72,71,78,68,72,87,82,49,74,73,68,64,35,73,60,75,78,90,71,55,76,30,75,37,66,83,36,81,88,33,62,49,77,74,43,62,32,51,26,57,56,49,47,49,53,52,49,50,50,49,51,52,52,51,50,28,53,52,24,28,71,73,72,67,34,55,66,61,65,60,62,60,44,59,60,54,55,63,39,68,58,49,51,51,50,49,51,52,60,56,54,57,57,60,56,53,55,63,54,50,50,39,29,62,71,60,80,40,53,35,100,58,62,38,49,54,53,48,55,51,50,49,50,51,51,53,52,49,52,46,48,54,43,63,73,46,89,61,52,51,69,54,28,42,51,49,50,53,51,48,52,52,48,49,44,37,50,48,28,46,49,54,48,52,34,51,47,27,50,38,49,52,50,41,56,56,57,68,70,47,91,74,75,52,75,69,52,49,52,49,43,53,49,34,55,50,73,39,42,39,97,88,37,40,72,72,73,60,77,40,71,66,48,53,55,51,55,70,50,35,67,54,37,65,61,65,81,62,76,55,62,49,95,67,68,57,65,65,59,42,51,48,27,49,51,51,28,53,51,44,51,51,48,45,50,50,47,40,62,72,48,49,48,55,52,52,56,53,42,57,56,51,44,58,56,20,64,72,70,37,71,68,46,30,50,50,50,50,52,50,49,31,58,69,34,24,59,63,45,45,54,41,50,54,43,51,50,42,33,49,54,63,11,52,33,45,37,28,16,42,75,65,20,46,24,55,38,60,45,43,55,69,33,68,55,26,41,44,61,64,51,28,56,58,18,59,41,26,39,62,37,51,30,43,43,43,73,40,25,43,53,41,35,69,77,47,50,66,66,56,16,50,52,51,43,50,47,55,53,22,50,52,52,34,49,48,48,23,44,38,69,74,48,90,80,58,59,60,30,52,59,54,57,51,47,55,63,48,38,61,59,48,69,37,71,84,45,60,40,61,64,61,15,25,50,50,42,50,52,48,51,35,50,47,58,19,43,53,53,45,45,63,73,75,93